Protein AF-A0A8T0YAY2-F1 (afdb_monomer)

Mean predicted aligned error: 16.46 Å

pLDDT: mean 92.02, std 12.69, range [21.55, 98.88]

Nearest PDB structures (foldseek):
  6o4b-assembly2_G  TM=9.431E-01  e=4.959E-46  Homo sapiens
  6o4k-assembly1_D  TM=9.450E-01  e=1.017E-45  Homo sapiens
  6v0z-assembly1_B  TM=9.441E-01  e=1.017E-45  Homo sapiens
  6u2x-assembly2_H  TM=9.529E-01  e=3.247E-45  Homo sapiens
  4zvw-assembly1_D  TM=9.476E-01  e=1.269E-45  Homo sapiens

Sequence (1086 aa):
MIRHALHRSTLPSASTLRTLQEFDYVIVGGGSAGCVLANRLSADTSNSVLLVETGPKDRGLFDSIRLAMPAMLTANLIDDRYNWNYMTEPQQHLNGRRLTWPRGRVLGGSSSINAMIYNRGHALDYDDWQQAGADGWSYADCLPYFKKAQTHSLSADEYRGGDGPLKVTRRLQRDQPLYQTFLDAAMQAGYPFTDDVNGYQQEGVGWLDHTIHNGQRCSASAAYLTSSVLTRENLTVVTGTFVNKVVFEGKKAVGIEVEPFKADGHRPKQIRAKEVILSSGAINSPQLLMVSGVGDADQLKKTGIPVVHHLPAVGQNMEEHLGVYLHVACKKPVTLYHATPHFPHKMAWMGVQWLVSKTGMGTSSHIEVGGFLRSAPTKCHPDLKWQFLPGASDENRQLLRDGHAMMLHCTPLRATSRGYIKLRSANPRDRPVIQPNYLATETDRVDMRNGVRLTREVLKQRAFDEYRGEAISPTDEVQSDAEIDAWIRQYASTDYHPSSTNRMGKETDLDSVVDAQTRVHGLEGLRVVDASIMPNNVSGNLNAPTIMLAEKAADIILGNPALPRSDAPVVEMATSSSIPTSQLLHGLAPIGQRQYQPLLSKLQRPDLVSAQGFINGKWVEAHGGDQFTVNDPATEQEIACVASMGGEDTRDAIAAASAAQHQWGNTTPPVRAKLLKQWAAAITANAEDLAIIGSMECGKPLPEAKWEIEFAVGVIEYFSHEIVRSSGFLISPTQPTQKILVMKEPAGVCGIISPWNFPYAILGLSLGPALAAGCTTVIKPAGETPLSMLALAKLAEEVDFPPGIINVITTSRDKSEEIGGVLTSSPDVKKMTFAGSTQVGKWLMRHSSETVKNLSFELGGNAPFIVFEDADLEKALDGLIQSKFPNTGQACIASNRIFVHSSIYDTFAANIVERVKTLKMGVPLQPGVRLGPLIGPTAVKKMADLVEDAVSHGAKVLVGGNCSDLGKNFYEATVLIKVDESMRIWNEEIFGPVLQLSSFSSEEEVVQKANDSTAGLAGYFYTQDVARIFRVASELECGMVGVNSELVTHVGAPFGGIKESGIGREGSSEGLDEYLETKMVCIGGL

Solvent-accessible surface area (backbone atoms only — not comparable to full-atom values): 54045 Å² total; per-residue (Å²): 138,85,77,78,83,68,80,81,76,68,72,53,49,76,86,75,60,64,79,81,57,70,26,49,34,35,34,39,23,27,16,39,16,24,19,40,33,54,40,56,56,36,67,45,76,89,34,36,33,38,37,37,15,50,17,46,74,59,76,50,90,68,61,26,55,55,49,28,31,29,52,39,30,57,64,43,50,71,32,68,77,40,19,68,61,41,56,41,48,65,29,79,60,29,82,50,43,62,51,80,44,60,40,37,28,24,43,4,10,45,52,40,38,50,74,42,62,52,31,60,29,56,56,64,49,24,39,49,27,26,75,59,37,20,61,79,42,25,34,38,52,40,49,50,33,46,20,57,42,19,16,36,72,88,50,56,58,88,61,41,11,60,84,18,56,40,36,30,34,63,78,85,67,84,86,52,64,66,55,58,33,51,51,51,7,35,44,73,65,70,41,48,79,19,91,35,58,67,43,52,43,42,62,18,33,32,59,39,36,24,26,34,48,86,35,25,46,40,18,33,26,66,32,37,52,33,78,74,53,68,64,37,90,36,42,47,59,31,42,36,31,33,74,54,27,55,37,65,63,79,57,31,34,42,25,37,30,32,40,53,55,91,47,83,88,57,84,68,43,60,44,40,18,61,24,38,34,36,14,47,32,41,62,49,36,35,49,36,38,38,60,41,13,36,16,36,54,68,61,30,52,75,44,70,35,68,73,64,41,78,39,62,20,42,11,28,60,19,30,57,34,52,27,40,67,40,30,31,30,32,71,46,97,81,32,49,50,60,67,34,86,91,30,54,70,50,41,48,47,35,51,50,43,27,72,77,69,35,39,68,76,28,38,35,63,59,61,49,32,31,31,24,36,55,49,46,88,73,50,85,57,58,36,27,38,41,41,37,30,54,27,35,54,50,77,85,56,46,68,55,89,74,69,38,25,28,25,43,35,37,27,40,38,68,62,75,34,61,13,36,48,42,81,72,54,62,54,69,86,56,72,56,44,35,39,56,45,60,57,69,39,67,65,40,47,52,40,44,53,36,36,55,50,56,52,51,51,30,65,66,24,74,58,30,63,81,37,55,49,60,54,67,33,72,38,89,80,58,71,52,72,70,46,45,48,55,48,45,32,74,51,51,31,72,68,79,44,60,16,11,9,32,12,26,10,42,89,84,42,82,64,31,34,16,33,62,84,29,36,32,65,94,45,39,38,38,32,53,46,33,40,12,31,32,61,58,67,48,64,29,40,59,64,48,46,21,36,25,51,18,54,48,47,39,32,61,74,72,68,45,78,78,72,72,65,45,82,67,70,59,62,68,60,40,86,90,46,68,75,73,76,84,76,65,72,82,76,77,87,89,88,66,86,84,68,29,48,81,44,45,75,73,34,82,58,50,81,43,61,62,48,44,24,34,42,51,71,37,79,38,74,20,92,83,68,39,62,41,73,28,39,21,26,52,77,68,44,63,43,45,61,28,22,32,30,44,51,68,55,49,51,53,25,49,52,30,8,56,68,29,26,66,65,51,41,69,50,53,46,66,60,41,19,50,48,36,45,49,30,30,50,45,49,62,58,42,36,67,45,51,13,51,49,39,13,42,34,35,10,23,19,38,73,58,28,38,51,33,46,54,49,18,31,50,31,22,45,48,27,30,56,47,38,70,64,72,68,55,51,76,50,88,52,95,48,93,39,41,45,32,39,36,40,69,42,42,53,38,24,30,32,37,37,40,43,40,71,47,47,46,34,59,42,21,46,52,50,28,22,30,48,35,43,20,23,11,30,38,33,35,47,24,48,59,28,41,54,45,51,46,27,52,50,51,42,34,53,76,59,64,57,63,53,7,39,63,17,41,47,35,26,41,75,90,41,47,62,52,37,51,48,47,54,30,67,37,81,72,40,34,31,43,38,41,38,46,55,42,70,58,50,55,50,51,52,60,47,20,55,82,65,64,42,50,65,37,33,42,27,40,22,56,6,30,34,36,38,44,80,65,27,61,61,67,60,49,49,53,24,49,52,60,27,24,34,56,57,26,7,39,42,56,63,19,45,37,41,35,38,27,24,58,93,43,33,70,64,50,57,55,52,47,52,57,58,56,72,69,57,36,67,44,56,24,84,46,91,80,34,58,25,23,21,37,72,32,58,70,54,38,50,52,50,49,55,38,51,50,47,29,44,77,74,63,25,44,78,80,40,62,76,46,76,37,94,85,32,87,17,27,61,38,61,20,38,34,34,69,54,51,88,90,30,61,55,66,80,43,62,72,62,35,42,53,43,40,38,33,72,37,89,49,72,69,59,44,50,52,58,54,47,71,48,67,36,9,23,30,32,33,37,27,61,70,53,65,70,53,51,58,51,52,66,70,66,50,64,36,46,32,72,16,71,75,44,50,62,75,82,50,60,76,38,67,42,39,20,30,75,60,3,26,38,60,42,30,28,28,73,59,20,34,48,74,28,39,40,81,46,78,46,77,48,71,88,98

Foldseek 3Di:
DPPPPPPPPDADAPVPDDLPDAFAEEEEALALLLLLLLLLQVVPVVGFYEYEAQAEECDDDPNVLLLWFLQNQLVLQPDPNQWPFDWAAQFPLLVRDIFTFTWGRYRRIVLSRHQQWFWDFDQVLQVVLCVQFLPQRHSLLLQVLLQQQECEPVADDLRHHNDHLQYKYADQDVPQVVQVLLLVLQVLLVFDEDDDCRAQEVGGKYWTMGSFDLLTHNGSCNRRVPPVSVPSPSRRYHYQKDWFEFDDDQQAGFFTWIDGSVDPPDDIRTHGYLFYEYANAQALRLLRCLLHQEEQNVQSVVQVHHHSYYQPLFFWQKAFKKWFKWKFAWPDPSACLCCDPVPVVSVVVLSVCCVPRSGDPSSHSQFTMKHFHPLALLDQGGQKIKTKHQFDAALSRHTDNDHGMIIIMMIGQADPQMWGWGDPHSGSPDRTHTGRNQPVDPVNLSSRLSSVVSRVSSCPGPSCPNITDATDPPHPVQDDSVSSSSSCSPGMHTPSQIAQSQAERDLPDSNHQAYSLQAGPSHHSYGYQARHHSNHGGPTDRSSVSSSSSSQNSCSVVVHDRDRGRPRHHPSDDSPQDDDPPPPVPDDDDDDVVQQCVLCVQASCSVLFDQAWAAQLDGHAAPVNDWDFAAFALPRGTNYIHHAHFLVLLVRLLVLQLVCLVVLQPDALLVLLVLLLQLLSLLSSRLQSLLSLLCRLLFFASVLSSVLSVLLSVLLNQLSVLLVVQAWDWDDDPDPQKTKIKGKTFLEEEEEEEESLRQRNVCSLQLSLNSSRRYAYEYEYALSRQSSVSSSVVSSSVSPDGTSRDTYRHHHPVRPVRSLLSLLQDLRHQAYEYEEALVVVVVSVVSNVVNVHQYWYFHAAAAEEEEEPQFPLVLSLVLLCLQQQGSQRQDRRRHQEYEYAPVCQVVSLVVNLVVLVCAAEARNHDPRHRHTFHSHLVLVVLLLVQLVQQVVVPKDWPDFNDADPSDNRRGRQTEIEPGDPVGPSLADRNSHRYHYYDYDHDLVVSLVSQQPYQWAFEYEYGHPDPVSVVVSVVSRQHPFYYYSHSDRDDQQDWHHGPGSRTDFTTHHSRSSSSRIDMDMDMDGND

Organism: NCBI:txid29920

Secondary structure (DSSP, 8-state):
--SSSSTT-SPPPGGGS-TT-EEEEEEE--SHHHHHHHHHHTTSTT--EEEE-SS--S-STTHHHHHH-GGGHHHHHS-TTTB--EEPPP-GGGTT---EE--B-STTGGGGTS--EE----HHHHHHHHHTT-TT-SHHHHHHHHHHHEEETT---SSS-SS-SEEEEE---TT-HHHHHHHHHHHHTTPPB-S-TTSS--SEEEEPEESEETTEE--HHHHHS-HHHHT-TTEEEE-SEEEEEEEEETTEEEEEEEEETTSTTPPPEEEEEEEEEE-SHHHHHHHHHHHTTEE-HHHHHHHTPPPSEE-TTTT-SBB--EEEEEEEEESSS-SGGGGSTT-HHHHHHHHHHHHHHS-SGGG--S--EEEEE-SSTT-SS--EEEEEESS-B-TTSPBPSSS-EEEEEEEES-----BEEE-SSS-TTSPPEEE--TT-SHHHHHHHHHHHHHHHHHHTSGGGTTTEEEEEES-TT--SHHHHHHHHHHH-EE-S--B-TT-B--TT-TT--B-TTSBBTT-BSEEE-SGGG-SS--SS-THHHHHHHHHHHHHHHHTPPPPPPP--------SS--S-TTSSSSSS--S-TTS-HHHHTT-S-GGG--SSEEETTEEE--TT--EEEEE-TTT--EEEEEE---HHHHHHHHHHHHHHHHHHHTS-HHHHHHHHHHHHHHHHHTHHHHHHHHHHHH---HHHHHHHHHHHHHHHHHHHHHTTT---EEE--SSTTEEEEEEEEE--EEEEE--SSSTTHHHHHHHHHHHHHT-EEEEE--TTS-HHHHHHHHHHHHTTPPTTSEEE----GGGHHHHHHHHHH-TTEEEEEEES-HHHHHHHHHHHGGGT-EEEEE----EEEEE-TTS-HHHHHHHHHHHH-GGGG--TTSEEEEEEETTTHHHHHHHHHHHHHT--B--TTSTT--B---SSHHHHHHHHHHHHHHHHTT-EEEE--SB-TT-TT-B--EEEES--TTSHHHHS---SSEEEEEEESSHHHHHHHHH-SSEESEEEEE-S-HHHHHHHHHH---SEEEES-S----TTS-B--EETTEES-BSHHHHHHTTEEEEEEEEE--

Structure (mmCIF, N/CA/C/O backbone):
data_AF-A0A8T0YAY2-F1
#
_entry.id   AF-A0A8T0YAY2-F1
#
loop_
_atom_site.group_PDB
_atom_site.id
_atom_site.type_symbol
_atom_site.label_atom_id
_atom_site.label_alt_id
_atom_site.label_comp_id
_atom_site.label_asym_id
_atom_site.label_entity_id
_atom_site.label_seq_id
_atom_site.pdbx_PDB_ins_code
_atom_site.Cartn_x
_atom_site.Cartn_y
_atom_site.Cartn_z
_atom_site.occupancy
_atom_site.B_iso_or_equiv
_atom_site.auth_seq_id
_atom_site.auth_comp_id
_atom_site.auth_asym_id
_atom_site.auth_atom_id
_atom_site.pdbx_PDB_model_num
ATOM 1 N N . MET A 1 1 ? -37.183 58.331 -16.424 1.00 32.03 1 MET A N 1
ATOM 2 C CA . MET A 1 1 ? -37.290 56.933 -15.939 1.00 32.03 1 MET A CA 1
ATOM 3 C C . MET A 1 1 ? -35.958 56.345 -15.423 1.00 32.03 1 MET A C 1
ATOM 5 O O . MET A 1 1 ? -35.820 55.136 -15.377 1.00 32.03 1 MET A O 1
ATOM 9 N N . ILE A 1 2 ? -34.995 57.158 -14.949 1.00 28.33 2 ILE A N 1
ATOM 10 C CA . ILE A 1 2 ? -33.644 56.699 -14.526 1.00 28.33 2 ILE A CA 1
ATOM 11 C C . ILE A 1 2 ? -33.464 56.677 -12.984 1.00 28.33 2 ILE A C 1
ATOM 13 O O . ILE A 1 2 ? -32.433 56.262 -12.473 1.00 28.33 2 ILE A O 1
ATOM 17 N N . ARG A 1 3 ? -34.481 57.057 -12.195 1.00 21.55 3 ARG A N 1
ATOM 18 C CA . ARG A 1 3 ? -34.371 57.166 -10.721 1.00 21.55 3 ARG A CA 1
ATOM 19 C C . ARG A 1 3 ? -35.016 56.041 -9.896 1.00 21.55 3 ARG A C 1
ATOM 21 O O . ARG A 1 3 ? -34.765 55.993 -8.700 1.00 21.55 3 ARG A O 1
ATOM 28 N N . HIS A 1 4 ? -35.780 55.115 -10.488 1.00 25.02 4 HIS A N 1
ATOM 29 C CA . HIS A 1 4 ? -36.522 54.102 -9.711 1.00 25.02 4 HIS A CA 1
ATOM 30 C C . HIS A 1 4 ? -35.906 52.692 -9.649 1.00 25.02 4 HIS A C 1
ATOM 32 O O . HIS A 1 4 ? -36.315 51.910 -8.799 1.00 25.02 4 HIS A O 1
ATOM 38 N N . ALA A 1 5 ? -34.882 52.374 -10.450 1.00 25.59 5 ALA A N 1
ATOM 39 C CA . ALA A 1 5 ? -34.231 51.053 -10.426 1.00 25.59 5 ALA A CA 1
ATOM 40 C C . ALA A 1 5 ? -33.019 50.954 -9.471 1.00 25.59 5 ALA A C 1
ATOM 42 O O . ALA A 1 5 ? -32.501 49.868 -9.234 1.00 25.59 5 ALA A O 1
ATOM 43 N N . LEU A 1 6 ? -32.562 52.071 -8.893 1.00 26.34 6 LEU A N 1
ATOM 44 C CA . LEU A 1 6 ? -31.336 52.118 -8.080 1.00 26.34 6 LEU A CA 1
ATOM 45 C C . LEU A 1 6 ? -31.558 51.878 -6.574 1.00 26.34 6 LEU A C 1
ATOM 47 O O . LEU A 1 6 ? -30.586 51.672 -5.851 1.00 26.34 6 LEU A O 1
ATOM 51 N N . HIS A 1 7 ? -32.808 51.833 -6.092 1.00 26.38 7 HIS A N 1
ATOM 52 C CA . HIS A 1 7 ? -33.100 51.884 -4.650 1.00 26.38 7 HIS A CA 1
ATOM 53 C C . HIS A 1 7 ? -33.360 50.543 -3.934 1.00 26.38 7 HIS A C 1
ATOM 55 O O . HIS A 1 7 ? -33.531 50.552 -2.720 1.00 26.38 7 HIS A O 1
ATOM 61 N N . ARG A 1 8 ? -33.320 49.392 -4.624 1.00 29.80 8 ARG A N 1
ATOM 62 C CA . ARG A 1 8 ? -33.340 48.049 -3.986 1.00 29.80 8 ARG A CA 1
ATOM 63 C C . ARG A 1 8 ? -31.999 47.294 -4.080 1.00 29.80 8 ARG A C 1
ATOM 65 O O . ARG A 1 8 ? -31.948 46.097 -3.844 1.00 29.80 8 ARG A O 1
ATOM 72 N N . SER A 1 9 ? -30.901 47.980 -4.414 1.00 37.31 9 SER A N 1
ATOM 73 C CA . SER A 1 9 ? -29.573 47.366 -4.641 1.00 37.31 9 SER A CA 1
ATOM 74 C C . SER A 1 9 ? -28.682 47.243 -3.388 1.00 37.31 9 SER A C 1
ATOM 76 O O . SER A 1 9 ? -27.517 46.838 -3.471 1.00 37.31 9 SER A O 1
ATOM 78 N N . THR A 1 10 ? -29.206 47.589 -2.213 1.00 47.19 10 THR A N 1
ATOM 79 C CA . THR A 1 10 ? -28.496 47.488 -0.934 1.00 47.19 10 THR A CA 1
ATOM 80 C C . THR A 1 10 ? -29.014 46.289 -0.150 1.00 47.19 10 THR A C 1
ATOM 82 O O . THR A 1 10 ? -30.137 46.329 0.348 1.00 47.19 10 THR A O 1
ATOM 85 N N . LEU A 1 11 ? -28.193 45.239 -0.031 1.00 54.00 11 LEU A N 1
ATOM 86 C CA . LEU A 1 11 ? -28.432 44.168 0.939 1.00 54.00 11 LEU A CA 1
ATOM 87 C C . LEU A 1 11 ? -28.550 44.788 2.347 1.00 54.00 11 LEU A C 1
ATOM 89 O O . LEU A 1 11 ? -27.750 45.675 2.670 1.00 54.00 11 LEU A O 1
ATOM 93 N N . PRO A 1 12 ? -29.541 44.385 3.158 1.00 56.16 12 PRO A N 1
ATOM 94 C CA . PRO A 1 12 ? -29.753 44.947 4.489 1.00 56.16 12 PRO A CA 1
ATOM 95 C C . PRO A 1 12 ? -28.569 44.649 5.426 1.00 56.16 12 PRO A C 1
ATOM 97 O O . PRO A 1 12 ? -27.886 43.635 5.284 1.00 56.16 12 PRO A O 1
ATOM 100 N N . SER A 1 13 ? -28.323 45.530 6.400 1.00 53.59 13 SER A N 1
ATOM 101 C CA . SER A 1 13 ? -27.372 45.289 7.495 1.00 53.59 13 SER A CA 1
ATOM 102 C C . SER A 1 13 ? -28.075 44.618 8.680 1.00 53.59 13 SER A C 1
ATOM 104 O O . SER A 1 13 ? -29.269 44.816 8.888 1.00 53.59 13 SER A O 1
ATOM 106 N N . ALA A 1 14 ? -27.351 43.887 9.535 1.00 55.28 14 ALA A N 1
ATOM 107 C CA . ALA A 1 14 ? -27.933 43.253 10.732 1.00 55.28 14 ALA A CA 1
ATOM 108 C C . ALA A 1 14 ? -28.644 44.241 11.692 1.00 55.28 14 ALA A C 1
ATOM 110 O O . ALA A 1 14 ? -29.493 43.864 12.504 1.00 55.28 14 ALA A O 1
ATOM 111 N N . SER A 1 15 ? -28.342 45.541 11.598 1.00 52.00 15 SER A N 1
ATOM 112 C CA . SER A 1 15 ? -29.060 46.591 12.327 1.00 52.00 15 SER A CA 1
ATOM 113 C C . SER A 1 15 ? -30.537 46.719 11.924 1.00 52.00 15 SER A C 1
ATOM 115 O O . SER A 1 15 ? -31.327 47.145 12.764 1.00 52.00 15 SER A O 1
ATOM 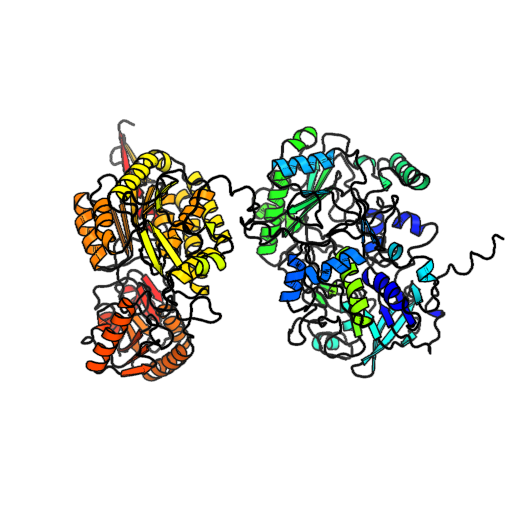117 N N . THR A 1 16 ? -30.910 46.312 10.704 1.00 55.53 16 THR A N 1
ATOM 118 C CA . THR A 1 16 ? -32.251 46.455 10.109 1.00 55.53 16 THR A CA 1
ATOM 119 C C . THR A 1 16 ? -33.172 45.247 10.343 1.00 55.53 16 THR A C 1
ATOM 121 O O . THR A 1 16 ? -34.376 45.357 10.121 1.00 55.53 16 THR A O 1
ATOM 124 N N . LEU A 1 17 ? -32.639 44.113 10.816 1.00 61.03 17 LEU A N 1
ATOM 125 C CA . LEU A 1 17 ? -33.432 42.932 11.180 1.00 61.03 17 LEU A CA 1
ATOM 126 C C . LEU A 1 17 ? -34.202 43.174 12.490 1.00 61.03 17 LEU A C 1
ATOM 128 O O . LEU A 1 17 ? -33.633 43.660 13.475 1.00 61.03 17 LEU A O 1
ATOM 132 N N . ARG A 1 18 ? -35.498 42.831 12.510 1.00 56.41 18 ARG A N 1
ATOM 133 C CA . ARG A 1 18 ? -36.340 42.902 13.717 1.00 56.41 18 ARG A CA 1
ATOM 134 C C . ARG A 1 18 ? -36.000 41.731 14.642 1.00 56.41 18 ARG A C 1
ATOM 136 O O . ARG A 1 18 ? -36.042 40.586 14.216 1.00 56.41 18 ARG A O 1
ATOM 143 N N . THR A 1 19 ? -35.749 42.005 15.921 1.00 54.09 19 THR A N 1
ATOM 144 C CA . THR A 1 19 ? -35.341 41.021 16.948 1.00 54.09 19 THR A CA 1
ATOM 145 C C . THR A 1 19 ? -36.379 39.922 17.247 1.00 54.09 19 THR A C 1
ATOM 147 O O . THR A 1 19 ? -36.081 39.004 17.998 1.00 54.09 19 THR A O 1
ATOM 150 N N . LEU A 1 20 ? -37.595 40.023 16.695 1.00 53.44 20 LEU A N 1
ATOM 151 C CA . LEU A 1 20 ? -38.719 39.098 16.915 1.00 53.44 20 LEU A CA 1
ATOM 152 C C . LEU A 1 20 ? -39.047 38.222 15.691 1.00 53.44 20 LEU A C 1
ATOM 154 O O . LEU A 1 20 ? -40.021 37.479 15.731 1.00 53.44 20 LEU A O 1
ATOM 158 N N . GLN A 1 21 ? -38.295 38.330 14.590 1.00 70.44 21 GLN A N 1
ATOM 159 C CA . GLN A 1 21 ? -38.525 37.503 13.404 1.00 70.44 21 GLN A CA 1
ATOM 160 C C . GLN A 1 21 ? -37.811 36.155 13.570 1.00 70.44 21 GLN A C 1
ATOM 162 O O . GLN A 1 21 ? -36.584 36.111 13.653 1.00 70.44 21 GLN A O 1
ATOM 167 N N . GLU A 1 22 ? -38.586 35.075 13.650 1.00 90.62 22 GLU A N 1
ATOM 168 C CA . GLU A 1 22 ? -38.089 33.698 13.623 1.00 90.62 22 GLU A CA 1
ATOM 169 C C . GLU A 1 22 ? -38.047 33.211 12.171 1.00 90.62 22 GLU A C 1
ATOM 171 O O . GLU A 1 22 ? -39.020 33.382 11.436 1.00 90.62 22 GLU A O 1
ATOM 176 N N . PHE A 1 23 ? -36.906 32.660 11.758 1.00 96.69 23 PHE A N 1
ATOM 177 C CA . PHE A 1 23 ? -36.719 32.071 10.432 1.00 96.69 23 PHE A CA 1
ATOM 178 C C . PHE A 1 23 ? -36.895 30.552 10.492 1.00 96.69 23 PHE A C 1
ATOM 180 O O . PHE A 1 23 ? -36.598 29.925 11.509 1.00 96.69 23 PHE A O 1
ATOM 187 N N . ASP A 1 24 ? -37.318 29.935 9.394 1.00 97.75 24 ASP A N 1
ATOM 188 C CA . ASP A 1 24 ? -37.319 28.474 9.290 1.00 97.75 24 ASP A CA 1
ATOM 189 C C . ASP A 1 24 ? -35.878 27.960 9.222 1.00 97.75 24 ASP A C 1
ATOM 191 O O . ASP A 1 24 ? -35.498 27.079 9.992 1.00 97.75 24 ASP A O 1
ATOM 195 N N . TYR A 1 25 ? -35.047 28.604 8.395 1.00 98.50 25 TYR A N 1
ATOM 196 C CA . TYR A 1 25 ? -33.642 28.241 8.220 1.00 98.50 25 TYR A CA 1
ATOM 197 C C . TYR A 1 25 ? -32.718 29.451 8.349 1.00 98.50 25 TYR A C 1
ATOM 199 O O . TYR A 1 25 ? -32.876 30.457 7.649 1.00 98.50 25 TYR A O 1
ATOM 207 N N . VAL A 1 26 ? -31.691 29.326 9.191 1.00 98.56 26 VAL A N 1
ATOM 208 C CA . VAL A 1 26 ? -30.569 30.272 9.245 1.00 98.56 26 VAL A CA 1
ATOM 209 C C . VAL A 1 26 ? -29.295 29.579 8.779 1.00 98.56 26 VAL A C 1
ATOM 211 O O . VAL A 1 26 ? -28.817 28.645 9.416 1.00 98.56 26 VAL A O 1
ATOM 214 N N . ILE A 1 27 ? -28.723 30.068 7.682 1.00 98.81 27 ILE A N 1
ATOM 215 C CA . ILE A 1 27 ? -27.489 29.568 7.077 1.00 98.81 27 ILE A CA 1
ATOM 216 C C . ILE A 1 27 ? -26.334 30.494 7.467 1.00 98.81 27 ILE A C 1
ATOM 218 O O . ILE A 1 27 ? -26.349 31.696 7.176 1.00 98.81 27 ILE A O 1
ATOM 222 N N . VAL A 1 28 ? -25.310 29.928 8.104 1.00 98.44 28 VAL A N 1
ATOM 223 C CA . VAL A 1 28 ? -24.133 30.657 8.587 1.00 98.44 28 VAL A CA 1
ATOM 224 C C . VAL A 1 28 ? -22.947 30.425 7.656 1.00 98.44 28 VAL A C 1
ATOM 226 O O . VAL A 1 28 ? -22.351 29.348 7.650 1.00 98.44 28 VAL A O 1
ATOM 229 N N . GLY A 1 29 ? -22.576 31.459 6.903 1.00 97.56 29 GLY A N 1
ATOM 230 C CA . GLY A 1 29 ? -21.497 31.440 5.919 1.00 97.56 29 GLY A CA 1
ATOM 231 C C . GLY A 1 29 ? -22.035 31.496 4.490 1.00 97.56 29 GLY A C 1
ATOM 232 O O . GLY A 1 29 ? -22.644 30.552 3.997 1.00 97.56 29 GLY A O 1
ATOM 233 N N . GLY A 1 30 ? -21.752 32.589 3.782 1.00 95.75 30 GLY A N 1
ATOM 234 C CA . GLY A 1 30 ? -22.110 32.822 2.381 1.00 95.75 30 GLY A CA 1
ATOM 235 C C . GLY A 1 30 ? -21.144 32.190 1.383 1.00 95.75 30 GLY A C 1
ATOM 236 O O . GLY A 1 30 ? -20.973 32.725 0.290 1.00 95.75 30 GLY A O 1
ATOM 237 N N . GLY A 1 31 ? -20.485 31.091 1.755 1.00 96.00 31 GLY A N 1
ATOM 238 C CA . GLY A 1 31 ? -19.540 30.358 0.913 1.00 96.00 31 GLY A CA 1
ATOM 239 C C . GLY A 1 31 ? -20.210 29.525 -0.181 1.00 96.00 31 GLY A C 1
ATOM 240 O O . GLY A 1 31 ? -21.371 29.740 -0.532 1.00 96.00 31 GLY A O 1
ATOM 241 N N . SER A 1 32 ? -19.478 28.546 -0.718 1.00 97.50 32 SER A N 1
ATOM 242 C CA . SER A 1 32 ? -19.978 27.675 -1.787 1.00 97.50 32 SER A CA 1
ATOM 243 C C . SER A 1 32 ? -21.257 26.936 -1.389 1.00 97.50 32 SER A C 1
ATOM 245 O O . SER A 1 32 ? -22.252 27.043 -2.098 1.00 97.50 32 SER A O 1
ATOM 247 N N . ALA A 1 33 ? -21.264 26.269 -0.230 1.00 98.44 33 ALA A N 1
ATOM 248 C CA . ALA A 1 33 ? -22.442 25.559 0.265 1.00 98.44 33 ALA A CA 1
ATOM 249 C C . ALA A 1 33 ? -23.591 26.506 0.643 1.00 98.44 33 ALA A C 1
ATOM 251 O O . ALA A 1 33 ? -24.730 26.297 0.232 1.00 98.44 33 ALA A O 1
ATOM 252 N N . GLY A 1 34 ? -23.293 27.598 1.355 1.00 98.38 34 GLY A N 1
ATOM 253 C CA . GLY A 1 34 ? -24.324 28.531 1.807 1.00 98.38 34 GLY A CA 1
ATOM 254 C C . GLY A 1 34 ? -25.072 29.226 0.667 1.00 98.38 34 GLY A C 1
ATOM 255 O O . GLY A 1 34 ? -26.285 29.403 0.752 1.00 98.38 34 GLY A O 1
ATOM 256 N N . CYS A 1 35 ? -24.390 29.554 -0.439 1.00 98.56 35 CYS A N 1
ATOM 257 C CA . CYS A 1 35 ? -25.046 30.097 -1.635 1.00 98.56 35 CYS A CA 1
ATOM 258 C C . CYS A 1 35 ? -26.029 29.095 -2.264 1.00 98.56 35 CYS A C 1
ATOM 260 O O . CYS A 1 35 ? -27.116 29.490 -2.690 1.00 98.56 35 CYS A O 1
ATOM 262 N N . VAL A 1 36 ? -25.658 27.810 -2.312 1.00 98.81 36 VAL A N 1
ATOM 263 C CA . VAL A 1 36 ? -26.511 26.734 -2.837 1.00 98.81 36 VAL A CA 1
ATOM 264 C C . VAL A 1 36 ? -27.747 26.568 -1.959 1.00 98.81 36 VAL A C 1
ATOM 266 O O . VAL A 1 36 ? -28.866 26.675 -2.460 1.00 98.81 36 VAL A O 1
ATOM 269 N N . LEU A 1 37 ? -27.550 26.383 -0.651 1.00 98.75 37 LEU A N 1
ATOM 270 C CA . LEU A 1 37 ? -28.631 26.197 0.320 1.00 98.75 37 LEU A CA 1
ATOM 271 C C . LEU A 1 37 ? -29.602 27.379 0.316 1.00 98.75 37 LEU A C 1
ATOM 273 O O . LEU A 1 37 ? -30.810 27.178 0.247 1.00 98.75 37 LEU A O 1
ATOM 277 N N . ALA A 1 38 ? -29.090 28.613 0.305 1.00 98.56 38 ALA A N 1
ATOM 278 C CA . ALA A 1 38 ? -29.928 29.806 0.279 1.00 98.56 38 ALA A CA 1
ATOM 279 C C . ALA A 1 38 ? -30.833 29.846 -0.960 1.00 98.56 38 ALA A C 1
ATOM 281 O O . ALA A 1 38 ? -32.010 30.185 -0.848 1.00 98.56 38 ALA A O 1
ATOM 282 N N . ASN A 1 39 ? -30.322 29.461 -2.134 1.00 98.50 39 ASN A N 1
ATOM 283 C CA . ASN A 1 39 ? -31.141 29.368 -3.342 1.00 98.50 39 ASN A CA 1
ATOM 284 C C . ASN A 1 39 ? -32.147 28.208 -3.272 1.00 98.50 39 ASN A C 1
ATOM 286 O O . ASN A 1 39 ? -33.314 28.399 -3.611 1.00 98.50 39 ASN A O 1
ATOM 290 N N . ARG A 1 40 ? -31.719 27.011 -2.854 1.00 98.25 40 ARG A N 1
ATOM 291 C CA . ARG A 1 40 ? -32.574 25.814 -2.870 1.00 98.25 40 ARG A CA 1
ATOM 292 C C . ARG A 1 40 ? -33.682 25.868 -1.821 1.00 98.25 40 ARG A C 1
ATOM 294 O O . ARG A 1 40 ? -34.835 25.671 -2.179 1.00 98.25 40 ARG A O 1
ATOM 301 N N . LEU A 1 41 ? -33.367 26.219 -0.575 1.00 98.44 41 LEU A N 1
ATOM 302 C CA . LEU A 1 41 ? -34.352 26.270 0.511 1.00 98.44 41 LEU A CA 1
ATOM 303 C C . LEU A 1 41 ? -35.384 27.389 0.314 1.00 98.44 41 LEU A C 1
ATOM 305 O O . LEU A 1 41 ? -36.550 27.204 0.645 1.00 98.44 41 LEU A O 1
ATOM 309 N N . SER A 1 42 ? -34.980 28.524 -0.273 1.00 98.25 42 SER A N 1
ATOM 310 C CA . SER A 1 42 ? -35.903 29.631 -0.578 1.00 98.25 42 SER A CA 1
ATOM 311 C C . SER A 1 42 ? -36.701 29.442 -1.870 1.00 98.25 42 SER A C 1
ATOM 313 O O . SER A 1 42 ? -37.546 30.282 -2.183 1.00 98.25 42 SER A O 1
ATOM 315 N N . ALA A 1 43 ? -36.422 28.395 -2.657 1.00 97.06 43 ALA A N 1
ATOM 316 C CA . ALA A 1 43 ? -37.210 28.091 -3.850 1.00 97.06 43 ALA A CA 1
ATOM 317 C C . ALA A 1 43 ? -38.643 27.670 -3.481 1.00 97.06 43 ALA A C 1
ATOM 319 O O . ALA A 1 43 ? -39.570 27.972 -4.230 1.00 97.06 43 ALA A O 1
ATOM 320 N N . ASP A 1 44 ? -38.818 27.037 -2.318 1.00 94.75 44 ASP A N 1
ATOM 321 C CA . ASP A 1 44 ? -40.119 26.885 -1.674 1.00 94.75 44 ASP A CA 1
ATOM 322 C C . ASP A 1 44 ? -40.484 28.188 -0.953 1.00 94.75 44 ASP A C 1
ATOM 324 O O . ASP A 1 44 ? -39.822 28.622 -0.008 1.00 94.75 44 ASP A O 1
ATOM 328 N N . THR A 1 45 ? -41.553 28.827 -1.420 1.00 93.62 45 THR A N 1
ATOM 329 C CA . THR A 1 45 ? -42.024 30.112 -0.899 1.00 93.62 45 THR A CA 1
ATOM 330 C C . THR A 1 45 ? -42.617 30.040 0.509 1.00 93.62 45 THR A C 1
ATOM 332 O O . THR A 1 45 ? -42.810 31.094 1.112 1.00 93.62 45 THR A O 1
ATOM 335 N N . SER A 1 46 ? -42.918 28.846 1.037 1.00 93.50 46 SER A N 1
ATOM 336 C CA . SER A 1 46 ? -43.373 28.686 2.422 1.00 93.50 46 SER A CA 1
ATOM 337 C C . SER A 1 46 ? -42.238 28.772 3.447 1.00 93.50 46 SER A C 1
ATOM 339 O O . SER A 1 46 ? -42.510 29.031 4.617 1.00 93.50 46 SER A O 1
ATOM 341 N N . ASN A 1 47 ? -40.978 28.636 3.014 1.00 96.00 47 ASN A N 1
ATOM 342 C CA . ASN A 1 47 ? -39.809 28.726 3.887 1.00 96.00 47 ASN A CA 1
ATOM 343 C C . ASN A 1 47 ? -39.306 30.162 3.998 1.00 96.00 47 ASN A C 1
ATOM 345 O O . ASN A 1 47 ? -39.067 30.817 2.985 1.00 96.00 47 ASN A O 1
ATOM 349 N N . SER A 1 48 ? -39.021 30.616 5.214 1.00 97.12 48 SER A N 1
ATOM 350 C CA . SER A 1 48 ? -38.272 31.841 5.496 1.00 97.12 48 SER A CA 1
ATOM 351 C C . SER A 1 48 ? -36.789 31.529 5.739 1.00 97.12 48 SER A C 1
ATOM 353 O O . SER A 1 48 ? -36.427 30.799 6.663 1.00 97.12 48 SER A O 1
ATOM 355 N N . VAL A 1 49 ? -35.908 32.085 4.901 1.00 98.25 49 VAL A N 1
ATOM 356 C CA . VAL A 1 49 ? -34.473 31.751 4.884 1.00 98.25 49 VAL A CA 1
ATOM 357 C C . VAL A 1 49 ? -33.619 32.992 5.126 1.00 98.25 49 VAL A C 1
ATOM 359 O O . VAL A 1 49 ? -33.773 34.009 4.446 1.00 98.25 49 VAL A O 1
ATOM 362 N N . LEU A 1 50 ? -32.665 32.893 6.050 1.00 98.00 50 LEU A N 1
ATOM 363 C CA . LEU A 1 50 ? -31.634 33.902 6.285 1.00 98.00 50 LEU A CA 1
ATOM 364 C C . LEU A 1 50 ? -30.250 33.338 5.948 1.00 98.00 50 LEU A C 1
ATOM 366 O O . LEU A 1 50 ? -29.841 32.333 6.516 1.00 98.00 50 LEU A O 1
ATOM 370 N N . LEU A 1 51 ? -29.497 34.028 5.092 1.00 98.38 51 LEU A N 1
ATOM 371 C CA . LEU A 1 51 ? -28.075 33.776 4.848 1.00 98.38 51 LEU A CA 1
ATOM 372 C C . LEU A 1 51 ? -27.233 34.891 5.475 1.00 98.38 51 LEU A C 1
ATOM 374 O O . LEU A 1 51 ? -27.423 36.067 5.150 1.00 98.38 51 LEU A O 1
ATOM 378 N N . VAL A 1 52 ? -26.275 34.524 6.327 1.00 97.69 52 VAL A N 1
ATOM 379 C CA . VAL A 1 52 ? -25.364 35.471 6.988 1.00 97.69 52 VAL A CA 1
ATOM 380 C C . VAL A 1 52 ? -23.933 35.273 6.494 1.00 97.69 52 VAL A C 1
ATOM 382 O O . VAL A 1 52 ? -23.379 34.182 6.597 1.00 97.69 52 VAL A O 1
ATOM 385 N N . GLU A 1 53 ? -23.318 36.342 5.992 1.00 96.50 53 GLU A N 1
ATOM 386 C CA . GLU A 1 53 ? -21.922 36.381 5.552 1.00 96.50 53 GLU A CA 1
ATOM 387 C C . GLU A 1 53 ? -21.138 37.468 6.301 1.00 96.50 53 GLU A C 1
ATOM 389 O O . GLU A 1 53 ? -21.551 38.630 6.381 1.00 96.50 53 GLU A O 1
ATOM 394 N N . THR A 1 54 ? -19.961 37.100 6.813 1.00 94.94 54 THR A N 1
ATOM 395 C CA . THR A 1 54 ? -19.075 38.043 7.514 1.00 94.94 54 THR A CA 1
ATOM 396 C C . THR A 1 54 ? -18.464 39.061 6.555 1.00 94.94 54 THR A C 1
ATOM 398 O O . THR A 1 54 ? -18.328 40.240 6.886 1.00 94.94 54 THR A O 1
ATOM 401 N N . GLY A 1 55 ? -18.073 38.614 5.365 1.00 92.56 55 GLY A N 1
ATOM 402 C CA . GLY A 1 55 ? -17.447 39.427 4.337 1.00 92.56 55 GLY A CA 1
ATOM 403 C C . GLY A 1 55 ? -18.386 40.402 3.634 1.00 92.56 55 GLY A C 1
ATOM 404 O O . GLY A 1 55 ? -19.596 40.415 3.872 1.00 92.56 55 GLY A O 1
ATOM 405 N N . PRO A 1 56 ? -17.834 41.250 2.751 1.00 91.31 56 PRO A N 1
ATOM 406 C CA . PRO A 1 56 ? -18.635 42.129 1.917 1.00 91.31 56 PRO A CA 1
ATOM 407 C C . PRO A 1 56 ? -19.404 41.342 0.844 1.00 91.31 56 PRO A C 1
ATOM 409 O O . PRO A 1 56 ? -19.154 40.165 0.577 1.00 91.31 56 PRO A O 1
ATOM 412 N N . LYS A 1 57 ? -20.326 42.038 0.177 1.00 88.56 57 LYS A N 1
ATOM 413 C CA . LYS A 1 57 ? -20.928 41.579 -1.079 1.00 88.56 57 LYS A CA 1
ATOM 414 C C . LYS A 1 57 ? -19.883 41.488 -2.198 1.00 88.56 57 LYS A C 1
ATOM 416 O O . LYS A 1 57 ? -18.917 42.242 -2.214 1.00 88.56 57 LYS A O 1
ATOM 421 N N . ASP A 1 58 ? -20.141 40.630 -3.175 1.00 85.00 58 ASP A N 1
ATOM 422 C CA . ASP A 1 58 ? -19.316 40.423 -4.375 1.00 85.00 58 ASP A CA 1
ATOM 423 C C . ASP A 1 58 ? -19.745 41.291 -5.580 1.00 85.00 58 ASP A C 1
ATOM 425 O O . ASP A 1 58 ? -19.170 41.208 -6.665 1.00 85.00 58 ASP A O 1
ATOM 429 N N . ARG A 1 59 ? -20.767 42.142 -5.404 1.00 75.94 59 ARG A N 1
ATOM 430 C CA . ARG A 1 59 ? -21.381 42.974 -6.453 1.00 75.94 59 ARG A CA 1
ATOM 431 C C . ARG A 1 59 ? -21.231 44.472 -6.139 1.00 75.94 59 ARG A C 1
ATOM 433 O O . ARG A 1 59 ? -21.679 44.944 -5.093 1.00 75.94 59 ARG A O 1
ATOM 440 N N . GLY A 1 60 ? -20.637 45.236 -7.064 1.00 65.12 60 GLY A N 1
ATOM 441 C CA . GLY A 1 60 ? -20.395 46.688 -6.956 1.00 65.12 60 GLY A CA 1
ATOM 442 C C . GLY A 1 60 ? -19.405 47.209 -8.013 1.00 65.12 60 GLY A C 1
ATOM 443 O O . GLY A 1 60 ? -18.695 46.409 -8.612 1.00 65.12 60 GLY A O 1
ATOM 444 N N . LEU A 1 61 ? -19.341 48.527 -8.256 1.00 59.19 61 LEU A N 1
ATOM 445 C CA . LEU A 1 61 ? -18.574 49.127 -9.373 1.00 59.19 61 LEU A CA 1
ATOM 446 C C . LEU A 1 61 ? -17.082 48.740 -9.416 1.00 59.19 61 LEU A C 1
ATOM 448 O O . LEU A 1 61 ? -16.573 48.447 -10.491 1.00 59.19 61 LEU A O 1
ATOM 452 N N . PHE A 1 62 ? -16.390 48.712 -8.274 1.00 60.44 62 PHE A N 1
ATOM 453 C CA . PHE A 1 62 ? -14.948 48.425 -8.217 1.00 60.44 62 PHE A CA 1
ATOM 454 C C . PHE A 1 62 ? -14.631 46.979 -7.811 1.00 60.44 62 PHE A C 1
ATOM 456 O O . PHE A 1 62 ? -13.730 46.358 -8.375 1.00 60.44 62 PHE A O 1
ATOM 463 N N . ASP A 1 63 ? -15.396 46.420 -6.873 1.00 68.00 63 ASP A N 1
ATOM 464 C CA . ASP A 1 63 ? -15.138 45.093 -6.302 1.00 68.00 63 ASP A CA 1
ATOM 465 C C . ASP A 1 63 ? -15.526 43.957 -7.262 1.00 68.00 63 ASP A C 1
ATOM 467 O O . ASP A 1 63 ? -14.819 42.951 -7.355 1.00 68.00 63 ASP A O 1
ATOM 471 N N . SER A 1 64 ? -16.579 44.151 -8.069 1.00 70.56 64 SER A N 1
ATOM 472 C CA . SER A 1 64 ? -17.006 43.144 -9.051 1.00 70.56 64 SER A CA 1
ATOM 473 C C . SER A 1 64 ? -15.990 42.943 -10.171 1.00 70.56 64 SER A C 1
ATOM 475 O O . SER A 1 64 ? -15.824 41.823 -10.632 1.00 70.56 64 SER A O 1
ATOM 477 N N . ILE A 1 65 ? -15.270 43.988 -10.591 1.00 80.50 65 ILE A N 1
ATOM 478 C CA . ILE A 1 65 ? -14.304 43.889 -11.694 1.00 80.50 65 ILE A CA 1
ATOM 479 C C . ILE A 1 65 ? -13.133 42.984 -11.299 1.00 80.50 65 ILE A C 1
ATOM 481 O O . ILE A 1 65 ? -12.753 42.102 -12.068 1.00 80.50 65 ILE A O 1
ATOM 485 N N . ARG A 1 66 ? -12.594 43.161 -10.085 1.00 82.00 66 ARG A N 1
ATOM 486 C CA . ARG A 1 66 ? -11.460 42.363 -9.589 1.00 82.00 66 ARG A CA 1
ATOM 487 C C . ARG A 1 66 ? -11.832 40.910 -9.310 1.00 82.00 66 ARG A C 1
ATOM 489 O O . ARG A 1 66 ? -11.056 40.020 -9.641 1.00 82.00 66 ARG A O 1
ATOM 496 N N . LEU A 1 67 ? -13.002 40.667 -8.719 1.00 87.62 67 LEU A N 1
ATOM 497 C CA . LEU A 1 67 ? -13.467 39.307 -8.434 1.00 87.62 67 LEU A CA 1
ATOM 498 C C . LEU A 1 67 ? -13.909 38.581 -9.715 1.00 87.62 67 LEU A C 1
ATOM 500 O O . LEU A 1 67 ? -13.698 37.376 -9.840 1.00 87.62 67 LEU A O 1
ATOM 504 N N . ALA A 1 68 ? -14.470 39.305 -10.692 1.00 89.62 68 ALA A N 1
ATOM 505 C CA . ALA A 1 68 ? -14.941 38.720 -11.944 1.00 89.62 68 ALA A CA 1
ATOM 506 C C . ALA A 1 68 ? -13.824 38.406 -12.943 1.00 89.62 68 ALA A C 1
ATOM 508 O O . ALA A 1 68 ? -14.040 37.535 -13.780 1.00 89.62 68 ALA A O 1
ATOM 509 N N . MET A 1 69 ? -12.677 39.095 -12.911 1.00 91.62 69 MET A N 1
ATOM 510 C CA . MET A 1 69 ? -11.570 38.866 -13.850 1.00 91.62 69 MET A CA 1
ATOM 511 C C . MET A 1 69 ? -10.715 37.657 -13.421 1.00 91.62 69 MET A C 1
ATOM 513 O O . MET A 1 69 ? -10.055 37.729 -12.383 1.00 91.62 69 MET A O 1
ATOM 517 N N . PRO A 1 70 ? -10.666 36.558 -14.201 1.00 92.19 70 PRO A N 1
ATOM 518 C CA . PRO A 1 70 ? -9.924 35.351 -13.822 1.00 92.19 70 PRO A CA 1
ATOM 519 C C . PRO A 1 70 ? -8.427 35.559 -13.548 1.00 92.19 70 PRO A C 1
ATOM 521 O O . PRO A 1 70 ? -7.919 35.047 -12.548 1.00 92.19 70 PRO A O 1
ATOM 524 N N . ALA A 1 71 ? -7.739 36.372 -14.356 1.00 88.56 71 ALA A N 1
ATOM 525 C CA . ALA A 1 71 ? -6.300 36.618 -14.199 1.00 88.56 71 ALA A CA 1
ATOM 526 C C . ALA A 1 71 ? -5.924 37.404 -12.920 1.00 88.56 71 ALA A C 1
ATOM 528 O O . ALA A 1 71 ? -4.752 37.489 -12.568 1.00 88.56 71 ALA A O 1
ATOM 529 N N . MET A 1 72 ? -6.899 37.952 -12.180 1.00 86.19 72 MET A N 1
ATOM 530 C CA . MET A 1 72 ? -6.669 38.656 -10.906 1.00 86.19 72 MET A CA 1
ATOM 531 C C . MET A 1 72 ? -6.537 37.716 -9.691 1.00 86.19 72 MET A C 1
ATOM 533 O O . MET A 1 72 ? -6.548 38.183 -8.551 1.00 86.19 72 MET A O 1
ATOM 537 N N . LEU A 1 73 ? -6.392 36.404 -9.914 1.00 84.75 73 LEU A N 1
ATOM 538 C CA . LEU A 1 73 ? -6.259 35.368 -8.882 1.00 84.75 73 LEU A CA 1
ATOM 539 C C . LEU A 1 73 ? -5.305 35.757 -7.739 1.00 84.75 73 LEU A C 1
ATOM 541 O O . LEU A 1 73 ? -5.736 35.849 -6.591 1.00 84.75 73 LEU A O 1
ATOM 545 N N . THR A 1 74 ? -4.030 36.010 -8.045 1.00 78.56 74 THR A N 1
ATOM 546 C CA . THR A 1 74 ? -3.001 36.278 -7.027 1.00 78.56 74 THR A CA 1
ATOM 547 C C . THR A 1 74 ? -3.325 37.520 -6.200 1.00 78.56 74 THR A C 1
ATOM 549 O O . THR A 1 74 ? -3.166 37.508 -4.983 1.00 78.56 74 THR A O 1
ATOM 552 N N . ALA A 1 75 ? -3.844 38.576 -6.833 1.00 80.69 75 ALA A N 1
ATOM 553 C CA . ALA A 1 75 ? -4.222 39.802 -6.136 1.00 80.69 75 ALA A CA 1
ATOM 554 C C . ALA A 1 75 ? -5.385 39.574 -5.156 1.00 80.69 75 ALA A C 1
ATOM 556 O O . ALA A 1 75 ? -5.390 40.154 -4.076 1.00 80.69 75 ALA A O 1
ATOM 557 N N . ASN A 1 76 ? -6.346 38.714 -5.507 1.00 82.62 76 ASN A N 1
ATOM 558 C CA . ASN A 1 76 ? -7.491 38.407 -4.649 1.00 82.62 76 ASN A CA 1
ATOM 559 C C . ASN A 1 76 ? -7.120 37.477 -3.479 1.00 82.62 76 ASN A C 1
ATOM 561 O O . ASN A 1 76 ? -7.730 37.572 -2.416 1.00 82.62 76 ASN A O 1
ATOM 565 N N . LEU A 1 77 ? -6.123 36.599 -3.648 1.00 82.25 77 LEU A N 1
ATOM 566 C CA . LEU A 1 77 ? -5.663 35.688 -2.592 1.00 82.25 77 LEU A CA 1
ATOM 567 C C . LEU A 1 77 ? -4.952 36.407 -1.440 1.00 82.25 77 LEU A C 1
ATOM 569 O O . LEU A 1 77 ? -5.000 35.916 -0.319 1.00 82.25 77 LEU A O 1
ATOM 573 N N . ILE A 1 78 ? -4.326 37.558 -1.681 1.00 81.00 78 ILE A N 1
ATOM 574 C CA . ILE A 1 78 ? -3.595 38.313 -0.647 1.00 81.00 78 ILE A CA 1
ATOM 575 C C . ILE A 1 78 ? -4.370 39.524 -0.108 1.00 81.00 78 ILE A C 1
ATOM 577 O O . ILE A 1 78 ? -3.894 40.190 0.805 1.00 81.00 78 ILE A O 1
ATOM 581 N N . ASP A 1 79 ? -5.555 39.813 -0.656 1.00 81.56 79 ASP A N 1
ATOM 582 C CA . ASP A 1 79 ? -6.384 40.951 -0.251 1.00 81.56 79 ASP A CA 1
ATOM 583 C C . ASP A 1 79 ? -7.213 40.606 0.994 1.00 81.56 79 ASP A C 1
ATOM 585 O O . ASP A 1 79 ? -8.216 39.886 0.961 1.00 81.56 79 ASP A O 1
ATOM 589 N N . ASP A 1 80 ? -6.799 41.173 2.113 1.00 84.12 80 ASP A N 1
ATOM 590 C CA . ASP A 1 80 ? -7.381 41.064 3.443 1.00 84.12 80 ASP A CA 1
ATOM 591 C C . ASP A 1 80 ? -8.802 41.641 3.556 1.00 84.12 80 ASP A C 1
ATOM 593 O O . ASP A 1 80 ? -9.485 41.397 4.555 1.00 84.12 80 ASP A O 1
ATOM 597 N N . ARG A 1 81 ? -9.328 42.321 2.524 1.00 85.56 81 ARG A N 1
ATOM 598 C CA . ARG A 1 81 ? -10.761 42.665 2.449 1.00 85.56 81 ARG A CA 1
ATOM 599 C C . ARG A 1 81 ? -11.628 41.430 2.226 1.00 85.56 81 ARG A C 1
ATOM 601 O O . ARG A 1 81 ? -12.672 41.317 2.876 1.00 85.56 81 ARG A O 1
ATOM 608 N N . TYR A 1 82 ? -11.178 40.515 1.367 1.00 87.31 82 TYR A N 1
ATOM 609 C CA . TYR A 1 82 ? -11.910 39.315 0.935 1.00 87.31 82 TYR A CA 1
ATOM 610 C C . TYR A 1 82 ? -11.358 38.021 1.513 1.00 87.31 82 TYR A C 1
ATOM 612 O O . TYR A 1 82 ? -11.849 36.950 1.169 1.00 87.31 82 TYR A O 1
ATOM 620 N N . ASN A 1 83 ? -10.331 38.101 2.351 1.00 89.56 83 ASN A N 1
ATOM 621 C CA . ASN A 1 83 ? -9.618 36.947 2.858 1.00 89.56 83 ASN A CA 1
ATOM 622 C C . ASN A 1 83 ? -9.516 36.997 4.390 1.00 89.56 83 ASN A C 1
ATOM 624 O O . ASN A 1 83 ? -9.194 38.031 4.972 1.00 89.56 83 ASN A O 1
ATOM 628 N N . TRP A 1 84 ? -9.763 35.866 5.049 1.00 91.06 84 TRP A N 1
ATOM 629 C CA . TRP A 1 84 ? -9.489 35.682 6.477 1.00 91.06 84 TRP A CA 1
ATOM 630 C C . TRP A 1 84 ? -7.990 35.706 6.818 1.00 91.06 84 TRP A C 1
ATOM 632 O O . TRP A 1 84 ? -7.616 36.082 7.931 1.00 91.06 84 TRP A O 1
ATOM 642 N N . ASN A 1 85 ? -7.147 35.333 5.851 1.00 88.12 85 ASN A N 1
ATOM 643 C CA . ASN A 1 85 ? -5.688 35.293 5.924 1.00 88.12 85 ASN A CA 1
ATOM 644 C C . ASN A 1 85 ? -5.182 34.513 7.151 1.00 88.12 85 ASN A C 1
ATOM 646 O O . ASN A 1 85 ? -4.468 35.049 8.007 1.00 88.12 85 ASN A O 1
ATOM 650 N N . TYR A 1 86 ? -5.637 33.262 7.269 1.00 93.56 86 TYR A N 1
ATOM 651 C CA . TYR A 1 86 ? -5.222 32.362 8.340 1.00 93.56 86 TYR A CA 1
ATOM 652 C C . TYR A 1 86 ? -3.764 31.936 8.173 1.00 93.56 86 TYR A C 1
ATOM 654 O O . TYR A 1 86 ? -3.168 32.077 7.108 1.00 93.56 86 TYR A O 1
ATOM 662 N N . MET A 1 87 ? -3.192 31.406 9.248 1.00 93.62 87 MET A N 1
ATOM 663 C CA . MET A 1 87 ? -1.833 30.886 9.272 1.00 93.62 87 MET A CA 1
ATOM 664 C C . MET A 1 87 ? -1.797 29.651 10.167 1.00 93.62 87 MET A C 1
ATOM 666 O O . MET A 1 87 ? -2.478 29.622 11.195 1.00 93.62 87 MET A O 1
ATOM 670 N N . THR A 1 88 ? -1.015 28.649 9.781 1.00 96.19 88 THR A N 1
ATOM 671 C CA . THR A 1 88 ? -0.828 27.439 10.588 1.00 96.19 88 THR A CA 1
ATOM 672 C C . THR A 1 88 ? -0.003 27.721 11.848 1.00 96.19 88 THR A C 1
ATOM 674 O O . THR A 1 88 ? 0.716 28.726 11.957 1.00 96.19 88 THR A O 1
ATOM 677 N N . GLU A 1 89 ? -0.044 26.795 12.804 1.00 96.75 89 GLU A N 1
ATOM 678 C CA . GLU A 1 89 ? 1.010 26.681 13.811 1.00 96.75 89 GLU A CA 1
ATOM 679 C C . GLU A 1 89 ? 2.360 26.278 13.178 1.00 96.75 89 GLU A C 1
ATOM 681 O O . GLU A 1 89 ? 2.406 25.978 11.977 1.00 96.75 89 GLU A O 1
ATOM 686 N N . PRO A 1 90 ? 3.491 26.346 13.906 1.00 97.31 90 PRO A N 1
ATOM 687 C CA . PRO A 1 90 ? 4.777 25.900 13.390 1.00 97.31 90 PRO A CA 1
ATOM 688 C C . PRO A 1 90 ? 4.709 24.413 13.047 1.00 97.31 90 PRO A C 1
ATOM 690 O O . PRO A 1 90 ? 4.308 23.589 13.870 1.00 97.31 90 PRO A O 1
ATOM 693 N N . GLN A 1 91 ? 5.086 24.068 11.821 1.00 96.69 91 GLN A N 1
ATOM 694 C CA . GLN A 1 91 ? 5.000 22.703 11.322 1.00 96.69 91 GLN A CA 1
ATOM 695 C C . GLN A 1 91 ? 6.304 21.961 11.621 1.00 96.69 91 GLN A C 1
ATOM 697 O O . GLN A 1 91 ? 7.347 22.257 11.034 1.00 96.69 91 GLN A O 1
ATOM 702 N N . GLN A 1 92 ? 6.242 20.993 12.541 1.00 95.50 92 GLN A N 1
ATOM 703 C CA . GLN A 1 92 ? 7.403 20.231 13.018 1.00 95.50 92 GLN A CA 1
ATOM 704 C C . GLN A 1 92 ? 8.209 19.620 11.866 1.00 95.50 92 GLN A C 1
ATOM 706 O O . GLN A 1 92 ? 9.430 19.748 11.830 1.00 95.50 92 GLN A O 1
ATOM 711 N N . HIS A 1 93 ? 7.527 19.017 10.892 1.00 96.06 93 HIS A N 1
ATOM 712 C CA . HIS A 1 93 ? 8.168 18.329 9.771 1.00 96.06 93 HIS A CA 1
ATOM 713 C C . HIS A 1 93 ? 8.416 19.230 8.557 1.00 96.06 93 HIS A C 1
ATOM 715 O O . HIS A 1 93 ? 8.845 18.732 7.527 1.00 96.06 93 HIS A O 1
ATOM 721 N N . LEU A 1 94 ? 8.200 20.546 8.670 1.00 96.25 94 LEU A N 1
ATOM 722 C CA . LEU A 1 94 ? 8.544 21.542 7.647 1.00 96.25 94 LEU A CA 1
ATOM 723 C C . LEU A 1 94 ? 9.485 22.611 8.223 1.00 96.25 94 LEU A C 1
ATOM 725 O O . LEU A 1 94 ? 9.284 23.802 8.000 1.00 96.25 94 LEU A O 1
ATOM 729 N N . ASN A 1 95 ? 10.482 22.201 9.014 1.00 95.94 95 ASN A N 1
ATOM 730 C CA . ASN A 1 95 ? 11.488 23.082 9.628 1.00 95.94 95 ASN A CA 1
ATOM 731 C C . ASN A 1 95 ? 10.892 24.204 10.507 1.00 95.94 95 ASN A C 1
ATOM 733 O O . ASN A 1 95 ? 11.422 25.311 10.564 1.00 95.94 95 ASN A O 1
ATOM 737 N N . GLY A 1 96 ? 9.758 23.947 11.168 1.00 96.06 96 GLY A N 1
ATOM 738 C CA . GLY A 1 96 ? 9.080 24.935 12.013 1.00 96.06 96 GLY A CA 1
ATOM 739 C C . GLY A 1 96 ? 8.410 26.077 11.239 1.00 96.06 96 GLY A C 1
ATOM 740 O O . GLY A 1 96 ? 7.970 27.050 11.856 1.00 96.06 96 GLY A O 1
ATOM 741 N N . ARG A 1 97 ? 8.303 25.980 9.904 1.00 95.38 97 ARG A N 1
ATOM 742 C CA . ARG A 1 97 ? 7.632 26.990 9.076 1.00 95.38 97 ARG A CA 1
ATOM 743 C C . ARG A 1 97 ? 6.157 27.122 9.455 1.00 95.38 97 ARG A C 1
ATOM 745 O O . ARG A 1 97 ? 5.501 26.157 9.851 1.00 95.38 97 ARG A O 1
ATOM 752 N N . ARG A 1 98 ? 5.627 28.332 9.285 1.00 94.69 98 ARG A N 1
ATOM 753 C CA . ARG A 1 98 ? 4.190 28.615 9.303 1.00 94.69 98 ARG A CA 1
ATOM 754 C C . ARG A 1 98 ? 3.739 28.888 7.875 1.00 94.69 98 ARG A C 1
ATOM 756 O O . ARG A 1 98 ? 4.392 29.657 7.175 1.00 94.69 98 ARG A O 1
ATOM 763 N N . LEU A 1 99 ? 2.641 28.269 7.457 1.00 93.00 99 LEU A N 1
ATOM 764 C CA . LEU A 1 99 ? 2.106 28.406 6.103 1.00 93.00 99 LEU A CA 1
ATOM 765 C C . LEU A 1 99 ? 0.866 29.303 6.103 1.00 93.00 99 LEU A C 1
ATOM 767 O O . LEU A 1 99 ? 0.066 29.279 7.043 1.00 93.00 99 LEU A O 1
ATOM 771 N N . THR A 1 100 ? 0.712 30.106 5.050 1.00 90.00 100 THR A N 1
ATOM 772 C CA . THR A 1 100 ? -0.430 31.008 4.860 1.00 90.00 100 THR A CA 1
ATOM 773 C C . THR A 1 100 ? -1.623 30.244 4.292 1.00 90.00 100 THR A C 1
ATOM 775 O O . THR A 1 100 ? -1.505 29.478 3.340 1.00 90.00 100 THR A O 1
ATOM 778 N N . TRP A 1 101 ? -2.799 30.445 4.881 1.00 90.50 101 TRP A N 1
ATOM 779 C CA . TRP A 1 101 ? -4.051 29.777 4.526 1.00 90.50 101 TRP A CA 1
ATOM 780 C C . TRP A 1 101 ? -5.111 30.825 4.139 1.00 90.50 101 TRP A C 1
ATOM 782 O O . TRP A 1 101 ? -5.959 31.210 4.953 1.00 90.50 101 TRP A O 1
ATOM 792 N N . PRO A 1 102 ? -5.099 31.319 2.888 1.00 89.75 102 PRO A N 1
ATOM 793 C CA . PRO A 1 102 ? -6.082 32.277 2.409 1.00 89.75 102 PRO A CA 1
ATOM 794 C C . PRO A 1 102 ? -7.462 31.620 2.327 1.00 89.75 102 PRO A C 1
ATOM 796 O O . PRO A 1 102 ? -7.605 30.643 1.606 1.00 89.75 102 PRO A O 1
ATOM 799 N N . ARG A 1 103 ? -8.483 32.115 3.036 1.00 92.88 103 ARG A N 1
ATOM 800 C CA . ARG A 1 103 ? -9.884 31.650 2.978 1.00 92.88 103 ARG A CA 1
ATOM 801 C C . ARG A 1 103 ? -10.810 32.798 2.608 1.00 92.88 103 ARG A C 1
ATOM 803 O O . ARG A 1 103 ? -10.742 33.856 3.227 1.00 92.88 103 ARG A O 1
ATOM 810 N N . GLY A 1 104 ? -11.717 32.575 1.659 1.00 93.19 104 GLY A N 1
ATOM 811 C CA . GLY A 1 104 ? -12.637 33.617 1.212 1.00 93.19 104 GLY A CA 1
ATOM 812 C C . GLY A 1 104 ? -13.589 34.075 2.317 1.00 93.19 104 GLY A C 1
ATOM 813 O O . GLY A 1 104 ? -14.314 33.272 2.895 1.00 93.19 104 GLY A O 1
ATOM 814 N N . ARG A 1 105 ? -13.590 35.382 2.565 1.00 94.06 105 ARG A N 1
ATOM 815 C CA . ARG A 1 105 ? -14.488 36.149 3.430 1.00 94.06 105 ARG A CA 1
ATOM 816 C C . ARG A 1 105 ? -15.187 37.202 2.575 1.00 94.06 105 ARG A C 1
ATOM 818 O O . ARG A 1 105 ? -14.830 38.379 2.594 1.00 94.06 105 ARG A O 1
ATOM 825 N N . VAL A 1 106 ? -16.121 36.749 1.754 1.00 93.88 106 VAL A N 1
ATOM 826 C CA . VAL A 1 106 ? -16.908 37.527 0.787 1.00 93.88 106 VAL A CA 1
ATOM 827 C C . VAL A 1 106 ? -18.089 36.657 0.370 1.00 93.88 106 VAL A C 1
ATOM 829 O O . VAL A 1 106 ? -18.007 35.436 0.485 1.00 93.88 106 VAL A O 1
ATOM 832 N N . LEU A 1 107 ? -19.170 37.234 -0.150 1.00 94.19 107 LEU A N 1
ATOM 833 C CA . LEU A 1 107 ? -20.246 36.430 -0.731 1.00 94.19 107 LEU A CA 1
ATOM 834 C C . LEU A 1 107 ? -19.701 35.528 -1.867 1.00 94.19 107 LEU A C 1
ATOM 836 O O . LEU A 1 107 ? -18.964 35.975 -2.750 1.00 94.19 107 LEU A O 1
ATOM 840 N N . GLY A 1 108 ? -20.010 34.233 -1.803 1.00 93.75 108 GLY A N 1
ATOM 841 C CA . GLY A 1 108 ? -19.393 33.157 -2.590 1.00 93.75 108 GLY A CA 1
ATOM 842 C C . GLY A 1 108 ? -18.170 32.501 -1.925 1.00 93.75 108 GLY A C 1
ATOM 843 O O . GLY A 1 108 ? -17.696 31.466 -2.399 1.00 93.75 108 GLY A O 1
ATOM 844 N N . GLY A 1 109 ? -17.662 33.049 -0.820 1.00 94.50 109 GLY A N 1
ATOM 845 C CA . GLY A 1 109 ? -16.523 32.538 -0.056 1.00 94.50 109 GLY A CA 1
ATOM 846 C C . GLY A 1 109 ? -15.292 32.289 -0.925 1.00 94.50 109 GLY A C 1
ATOM 847 O O . GLY A 1 109 ? -14.960 33.077 -1.812 1.00 94.50 109 GLY A O 1
ATOM 848 N N . SER A 1 110 ? -14.613 31.160 -0.702 1.00 94.06 110 SER A N 1
ATOM 849 C CA . SER A 1 110 ? -13.419 30.802 -1.479 1.00 94.06 110 SER A CA 1
ATOM 850 C C . SER A 1 110 ? -13.684 30.634 -2.983 1.00 94.06 110 SER A C 1
ATOM 852 O O . SER A 1 110 ? -12.761 30.832 -3.770 1.00 94.06 110 SER A O 1
ATOM 854 N N . SER A 1 111 ? -14.918 30.352 -3.428 1.00 95.19 111 SER A N 1
ATOM 855 C CA . SER A 1 111 ? -15.232 30.284 -4.870 1.00 95.19 111 SER A CA 1
ATOM 856 C C . SER A 1 111 ? -15.052 31.631 -5.592 1.00 95.19 111 SER A C 1
ATOM 858 O O . SER A 1 111 ? -14.792 31.670 -6.796 1.00 95.19 111 SER A O 1
ATOM 860 N N . SER A 1 112 ? -15.117 32.743 -4.853 1.00 93.81 112 SER A N 1
ATOM 861 C CA . SER A 1 112 ? -14.921 34.098 -5.380 1.00 93.81 112 SER A CA 1
ATOM 862 C C . SER A 1 112 ? -13.444 34.493 -5.520 1.00 93.81 112 SER A C 1
ATOM 864 O O . SER A 1 112 ? -13.152 35.471 -6.201 1.00 93.81 112 SER A O 1
ATOM 866 N N . ILE A 1 113 ? -12.510 33.737 -4.926 1.00 91.25 113 ILE A N 1
ATOM 867 C CA . ILE A 1 113 ? -11.071 34.070 -4.919 1.00 91.25 113 ILE A CA 1
ATOM 868 C C . ILE A 1 113 ? -10.142 32.924 -5.367 1.00 91.25 113 ILE A C 1
ATOM 870 O O . ILE A 1 113 ? -8.936 33.119 -5.441 1.00 91.25 113 ILE A O 1
ATOM 874 N N . ASN A 1 114 ? -10.669 31.733 -5.679 1.00 92.06 114 ASN A N 1
ATOM 875 C CA . ASN A 1 114 ? -9.873 30.556 -6.069 1.00 92.06 114 ASN A CA 1
ATOM 876 C C . ASN A 1 114 ? -9.386 30.584 -7.538 1.00 92.06 114 ASN A C 1
ATOM 878 O O . ASN A 1 114 ? -9.744 31.465 -8.320 1.00 92.06 114 ASN A O 1
ATOM 882 N N . ALA A 1 115 ? -8.639 29.558 -7.954 1.00 91.50 115 ALA A N 1
ATOM 883 C CA . ALA A 1 115 ? -8.133 29.400 -9.325 1.00 91.50 115 ALA A CA 1
ATOM 884 C C . ALA A 1 115 ? -9.189 28.988 -10.378 1.00 91.50 115 ALA A C 1
ATOM 886 O O . ALA A 1 115 ? -8.840 28.780 -11.538 1.00 91.50 115 ALA A O 1
ATOM 887 N N . MET A 1 116 ? -10.465 28.869 -9.993 1.00 94.94 116 MET A N 1
ATOM 888 C CA . MET A 1 116 ? -11.606 28.455 -10.829 1.00 94.94 116 MET A CA 1
ATOM 889 C C . MET A 1 116 ? -11.517 27.052 -11.427 1.00 94.94 116 MET A C 1
ATOM 891 O O . MET A 1 116 ? -12.418 26.686 -12.164 1.00 94.94 116 MET A O 1
ATOM 895 N N . ILE A 1 117 ? -10.493 26.257 -11.118 1.00 95.00 117 ILE A N 1
ATOM 896 C CA . ILE A 1 117 ? -10.402 24.876 -11.600 1.00 95.00 117 ILE A CA 1
ATOM 897 C C . ILE A 1 117 ? -11.585 24.081 -11.043 1.00 95.00 117 ILE A C 1
ATOM 899 O O . ILE A 1 117 ? -11.832 24.060 -9.833 1.00 95.00 117 ILE A O 1
ATOM 903 N N . TYR A 1 118 ? -12.325 23.457 -11.948 1.00 95.44 118 TYR A N 1
ATOM 904 C CA . TYR A 1 118 ? -13.444 22.584 -11.665 1.00 95.44 118 TYR A CA 1
ATOM 905 C C . TYR A 1 118 ? -12.950 21.139 -11.747 1.00 95.44 118 TYR A C 1
ATOM 907 O O . TYR A 1 118 ? -12.815 20.568 -12.824 1.00 95.44 118 TYR A O 1
ATOM 915 N N . ASN A 1 119 ? -12.659 20.565 -10.583 1.00 93.69 119 ASN A N 1
ATOM 916 C CA . ASN A 1 119 ? -12.351 19.150 -10.447 1.00 93.69 119 ASN A CA 1
ATOM 917 C C . ASN A 1 119 ? -13.202 18.549 -9.328 1.00 93.69 119 ASN A C 1
ATOM 919 O O . ASN A 1 119 ? -13.233 19.097 -8.221 1.00 93.69 119 ASN A O 1
ATOM 923 N N . ARG A 1 120 ? -13.868 17.437 -9.625 1.00 94.12 120 ARG A N 1
ATOM 924 C CA . ARG A 1 120 ? -14.745 16.705 -8.712 1.00 94.12 120 ARG A CA 1
ATOM 925 C C . ARG A 1 120 ? -13.987 15.708 -7.839 1.00 94.12 120 ARG A C 1
ATOM 927 O O . ARG A 1 120 ? -14.489 15.392 -6.774 1.00 94.12 120 ARG A O 1
ATOM 934 N N . GLY A 1 121 ? -12.789 15.276 -8.222 1.00 92.94 121 GLY A N 1
ATOM 935 C CA . GLY A 1 121 ? -12.132 14.126 -7.590 1.00 92.94 121 GLY A CA 1
ATOM 936 C C . GLY A 1 121 ? -12.579 12.803 -8.208 1.00 92.94 121 GLY A C 1
ATOM 937 O O . GLY A 1 121 ? -13.441 12.788 -9.089 1.00 92.94 121 GLY A O 1
ATOM 938 N N . HIS A 1 122 ? -11.925 11.727 -7.799 1.00 95.00 122 HIS A N 1
ATOM 939 C CA . HIS A 1 122 ? -12.116 10.375 -8.297 1.00 95.00 122 HIS A CA 1
ATOM 940 C C . HIS A 1 122 ? -13.425 9.792 -7.764 1.00 95.00 122 HIS A C 1
ATOM 942 O O . HIS A 1 122 ? -13.899 10.183 -6.698 1.00 95.00 122 HIS A O 1
ATOM 948 N N . ALA A 1 123 ? -14.005 8.831 -8.480 1.00 94.62 123 ALA A N 1
ATOM 949 C CA . ALA A 1 123 ? -15.220 8.159 -8.027 1.00 94.62 123 ALA A CA 1
ATOM 950 C C . ALA A 1 123 ? -15.019 7.441 -6.685 1.00 94.62 123 ALA A C 1
ATOM 952 O O . ALA A 1 123 ? -15.789 7.661 -5.751 1.00 94.62 123 ALA A O 1
ATOM 953 N N . LEU A 1 124 ? -13.917 6.694 -6.563 1.00 92.88 124 LEU A N 1
ATOM 954 C CA . LEU A 1 124 ? -13.579 5.956 -5.342 1.00 92.88 124 LEU A CA 1
ATOM 955 C C . LEU A 1 124 ? -13.469 6.842 -4.097 1.00 92.88 124 LEU A C 1
ATOM 957 O O . LEU A 1 124 ? -13.753 6.369 -3.008 1.00 92.88 124 LEU A O 1
ATOM 961 N N . ASP A 1 125 ? -13.185 8.140 -4.238 1.00 94.44 125 ASP A N 1
ATOM 962 C CA . ASP A 1 125 ? -13.169 9.058 -3.096 1.00 94.44 125 ASP A CA 1
ATOM 963 C C . ASP A 1 125 ? -14.528 9.113 -2.375 1.00 94.44 125 ASP A C 1
ATOM 965 O O . ASP A 1 125 ? -14.597 9.242 -1.156 1.00 94.44 125 ASP A O 1
ATOM 969 N N . TYR A 1 126 ? -15.619 9.026 -3.136 1.00 96.88 126 TYR A N 1
ATOM 970 C CA . TYR A 1 126 ? -16.988 9.059 -2.623 1.00 96.88 126 TYR A CA 1
ATOM 971 C C . TYR A 1 126 ? -17.464 7.674 -2.188 1.00 96.88 126 TYR A C 1
ATOM 973 O O . TYR A 1 126 ? -18.259 7.542 -1.258 1.00 96.88 126 TYR A O 1
ATOM 981 N N . ASP A 1 127 ? -16.969 6.624 -2.837 1.00 95.62 127 ASP A N 1
ATOM 982 C CA . ASP A 1 127 ? -17.247 5.257 -2.405 1.00 95.62 127 ASP A CA 1
ATOM 983 C C . ASP A 1 127 ? -16.563 4.972 -1.058 1.00 95.62 127 ASP A C 1
ATOM 985 O O . ASP A 1 127 ? -17.186 4.377 -0.177 1.00 95.62 127 ASP A O 1
ATOM 989 N N . ASP A 1 128 ? -15.363 5.518 -0.839 1.00 93.62 128 ASP A N 1
ATOM 990 C CA . ASP A 1 128 ? -14.675 5.540 0.455 1.00 93.62 128 ASP A CA 1
ATOM 991 C C . ASP A 1 128 ? -15.488 6.290 1.517 1.00 93.62 128 ASP A C 1
ATOM 993 O O . ASP A 1 128 ? -15.573 5.837 2.658 1.00 93.62 128 ASP A O 1
ATOM 997 N N . TRP A 1 129 ? -16.136 7.411 1.168 1.00 96.06 129 TRP A N 1
ATOM 998 C CA . TRP A 1 129 ? -17.034 8.110 2.098 1.00 96.06 129 TRP A CA 1
ATOM 999 C C . TRP A 1 129 ? -18.157 7.195 2.577 1.00 96.06 129 TRP A C 1
ATOM 1001 O O . TRP A 1 129 ? -18.418 7.117 3.781 1.00 96.06 129 TRP A O 1
ATOM 1011 N N . GLN A 1 130 ? -18.801 6.483 1.650 1.00 95.44 130 GLN A N 1
ATOM 1012 C CA . GLN A 1 130 ? -19.864 5.547 1.996 1.00 95.44 130 GLN A CA 1
ATOM 1013 C C . GLN A 1 130 ? -19.345 4.398 2.866 1.00 95.44 130 GLN A C 1
ATOM 1015 O O . GLN A 1 130 ? -19.957 4.085 3.887 1.00 95.44 130 GLN A O 1
ATOM 1020 N N . GLN A 1 131 ? -18.201 3.807 2.515 1.00 91.56 131 GLN A N 1
ATOM 1021 C CA . GLN A 1 131 ? -17.569 2.756 3.319 1.00 91.56 131 GLN A CA 1
ATOM 1022 C C . GLN A 1 131 ? -17.206 3.246 4.729 1.00 91.56 131 GLN A C 1
ATOM 1024 O O . GLN A 1 131 ? -17.335 2.499 5.698 1.00 91.56 131 GLN A O 1
ATOM 1029 N N . ALA A 1 132 ? -16.834 4.520 4.860 1.00 88.50 132 ALA A N 1
ATOM 1030 C CA . ALA A 1 132 ? -16.512 5.169 6.124 1.00 88.50 132 ALA A CA 1
ATOM 1031 C C . ALA A 1 132 ? -17.748 5.589 6.954 1.00 88.50 132 ALA A C 1
ATOM 1033 O O . ALA A 1 132 ? -17.593 6.260 7.975 1.00 88.50 132 ALA A O 1
ATOM 1034 N N . GLY A 1 133 ? -18.963 5.204 6.541 1.00 90.38 133 GLY A N 1
ATOM 1035 C CA . GLY A 1 133 ? -20.204 5.414 7.294 1.00 90.38 133 GLY A CA 1
ATOM 1036 C C . GLY A 1 133 ? -21.079 6.574 6.811 1.00 90.38 133 GLY A C 1
ATOM 1037 O O . GLY A 1 133 ? -22.111 6.840 7.429 1.00 90.38 133 GLY A O 1
ATOM 1038 N N . ALA A 1 134 ? -20.723 7.253 5.715 1.00 95.12 134 ALA A N 1
ATOM 1039 C CA . ALA A 1 134 ? -21.588 8.239 5.067 1.00 95.12 134 ALA A CA 1
ATOM 1040 C C . ALA A 1 134 ? -22.593 7.546 4.127 1.00 95.12 134 ALA A C 1
ATOM 1042 O O . ALA A 1 134 ? -22.488 7.618 2.901 1.00 95.12 134 ALA A O 1
ATOM 1043 N N . ASP A 1 135 ? -23.570 6.844 4.701 1.00 95.31 135 ASP A N 1
ATOM 1044 C CA . ASP A 1 135 ? -24.549 6.064 3.937 1.00 95.31 135 ASP A CA 1
ATOM 1045 C C . ASP A 1 135 ? -25.276 6.914 2.880 1.00 95.31 135 ASP A C 1
ATOM 1047 O O . ASP A 1 135 ? -25.805 7.993 3.160 1.00 95.31 135 ASP A O 1
ATOM 1051 N N . GLY A 1 136 ? -25.306 6.411 1.643 1.00 96.31 136 GLY A N 1
ATOM 1052 C CA . GLY A 1 136 ? -25.915 7.100 0.511 1.00 96.31 136 GLY A CA 1
ATOM 1053 C C . GLY A 1 136 ? -25.064 8.230 -0.057 1.00 96.31 136 GLY A C 1
ATOM 1054 O O . GLY A 1 136 ? -25.621 9.074 -0.749 1.00 96.31 136 GLY A O 1
ATOM 1055 N N . TRP A 1 137 ? -23.757 8.287 0.220 1.00 97.81 137 TRP A N 1
ATOM 1056 C CA . TRP A 1 137 ? -22.813 9.259 -0.349 1.00 97.81 137 TRP A CA 1
ATOM 1057 C C . TRP A 1 137 ? -21.802 8.654 -1.339 1.00 97.81 137 TRP A C 1
ATOM 1059 O O . TRP A 1 137 ? -20.819 9.319 -1.652 1.00 97.81 137 TRP A O 1
ATOM 1069 N N . SER A 1 138 ? -22.068 7.462 -1.895 1.00 97.88 138 SER A N 1
ATOM 1070 C CA . SER A 1 138 ? -21.239 6.870 -2.965 1.00 97.88 138 SER A CA 1
ATOM 1071 C C . SER A 1 138 ? -21.166 7.760 -4.211 1.00 97.88 138 SER A C 1
ATOM 1073 O O . SER A 1 138 ? -21.987 8.672 -4.388 1.00 97.88 138 SER A O 1
ATOM 1075 N N . TYR A 1 139 ? -20.226 7.494 -5.123 1.00 97.69 139 TYR A N 1
ATOM 1076 C CA . TYR A 1 139 ? -20.116 8.270 -6.363 1.00 97.69 139 TYR A CA 1
ATOM 1077 C C . TYR A 1 139 ? -21.409 8.227 -7.179 1.00 97.69 139 TYR A C 1
ATOM 1079 O O . TYR A 1 139 ? -21.876 9.264 -7.658 1.00 97.69 139 TYR A O 1
ATOM 1087 N N . ALA A 1 140 ? -22.044 7.056 -7.252 1.00 97.75 140 ALA A N 1
ATOM 1088 C CA . ALA A 1 140 ? -23.333 6.873 -7.913 1.00 97.75 140 ALA A CA 1
ATOM 1089 C C . ALA A 1 140 ? -24.438 7.762 -7.312 1.00 97.75 140 ALA A C 1
ATOM 1091 O O . ALA A 1 140 ? -25.305 8.241 -8.045 1.00 97.75 140 ALA A O 1
ATOM 1092 N N . ASP A 1 141 ? -24.395 8.041 -6.004 1.00 98.31 141 ASP A N 1
ATOM 1093 C CA . ASP A 1 141 ? -25.332 8.958 -5.345 1.00 98.31 141 ASP A CA 1
ATOM 1094 C C . ASP A 1 141 ? -24.920 10.436 -5.461 1.00 98.31 141 ASP A C 1
ATOM 1096 O O . ASP A 1 141 ? -25.720 11.320 -5.147 1.00 98.31 141 ASP A O 1
ATOM 1100 N N . CYS A 1 142 ? -23.669 10.733 -5.818 1.00 98.38 142 CYS A N 1
ATOM 1101 C CA . CYS A 1 142 ? -23.117 12.091 -5.870 1.00 98.38 142 CYS A CA 1
ATOM 1102 C C . CYS A 1 142 ? -23.097 12.668 -7.295 1.00 98.38 142 CYS A C 1
ATOM 1104 O O . CYS A 1 142 ? -23.356 13.861 -7.488 1.00 98.38 142 CYS A O 1
ATOM 1106 N N . LEU A 1 143 ? -22.845 11.843 -8.315 1.00 98.38 143 LEU A N 1
ATOM 1107 C CA . LEU A 1 143 ? -22.785 12.261 -9.719 1.00 98.38 143 LEU A CA 1
ATOM 1108 C C . LEU A 1 143 ? -24.062 12.973 -10.217 1.00 98.38 143 LEU A C 1
ATOM 1110 O O . LEU A 1 143 ? -23.932 14.032 -10.843 1.00 98.38 143 LEU A O 1
ATOM 1114 N N . PRO A 1 144 ? -25.293 12.522 -9.898 1.00 98.56 144 PRO A N 1
ATOM 1115 C CA . PRO A 1 144 ? -26.511 13.244 -10.278 1.00 98.56 144 PRO A CA 1
ATOM 1116 C C . PRO A 1 144 ? -26.546 14.683 -9.745 1.00 98.56 144 PRO A C 1
ATOM 1118 O O . PRO A 1 144 ? -26.999 15.603 -10.431 1.00 98.56 144 PRO A O 1
ATOM 1121 N N . TYR A 1 145 ? -26.002 14.908 -8.549 1.00 98.62 145 TYR A N 1
ATOM 1122 C CA . TYR A 1 145 ? -25.921 16.228 -7.929 1.00 98.62 145 TYR A CA 1
ATOM 1123 C C . TYR A 1 145 ? -24.813 17.096 -8.534 1.00 98.62 145 TYR A C 1
ATOM 1125 O O . TYR A 1 145 ? -25.017 18.299 -8.722 1.00 98.62 145 TYR A O 1
ATOM 1133 N N . PHE A 1 146 ? -23.685 16.506 -8.945 1.00 98.38 146 PHE A N 1
ATOM 1134 C CA . PHE A 1 146 ? -22.699 17.206 -9.776 1.00 98.38 146 PHE A CA 1
ATOM 1135 C C . PHE A 1 146 ? -23.307 17.691 -11.097 1.00 98.38 146 PHE A C 1
ATOM 1137 O O . PHE A 1 146 ? -23.073 18.835 -11.494 1.00 98.38 146 PHE A O 1
ATOM 1144 N N . LYS A 1 147 ? -24.126 16.857 -11.750 1.00 98.00 147 LYS A N 1
ATOM 1145 C CA . LYS A 1 147 ? -24.835 17.215 -12.989 1.00 98.00 147 LYS A CA 1
ATOM 1146 C C . LYS A 1 147 ? -25.898 18.288 -12.748 1.00 98.00 147 LYS A C 1
ATOM 1148 O O . LYS A 1 147 ? -25.946 19.255 -13.501 1.00 98.00 147 LYS A O 1
ATOM 1153 N N . LYS A 1 148 ? -26.685 18.182 -11.668 1.00 98.06 148 LYS A N 1
ATOM 1154 C CA . LYS A 1 148 ? -27.672 19.202 -11.247 1.00 98.06 148 LYS A CA 1
ATOM 1155 C C . LYS A 1 148 ? -27.028 20.574 -11.027 1.00 98.06 148 LYS A C 1
ATOM 1157 O O . LYS A 1 148 ? -27.640 21.597 -11.333 1.00 98.06 148 LYS A O 1
ATOM 1162 N N . ALA A 1 149 ? -25.796 20.604 -10.519 1.00 98.12 149 ALA A N 1
ATOM 1163 C CA . ALA A 1 149 ? -25.066 21.842 -10.276 1.00 98.12 149 ALA A CA 1
ATOM 1164 C C . ALA A 1 149 ? -24.494 22.484 -11.554 1.00 98.12 149 ALA A C 1
ATOM 1166 O O . ALA A 1 149 ? -24.343 23.705 -11.602 1.00 98.12 149 ALA A O 1
ATOM 1167 N N . GLN A 1 150 ? -24.166 21.697 -12.583 1.00 97.94 150 GLN A N 1
ATOM 1168 C CA . GLN A 1 150 ? -23.319 22.123 -13.702 1.00 97.94 150 GLN A CA 1
ATOM 1169 C C . GLN A 1 150 ? -24.099 22.408 -15.001 1.00 97.94 150 GLN A C 1
ATOM 1171 O O . GLN A 1 150 ? -24.996 21.665 -15.386 1.00 97.94 150 GLN A O 1
ATOM 1176 N N . THR A 1 151 ? -23.684 23.441 -15.737 1.00 97.94 151 THR A N 1
ATOM 1177 C CA . THR A 1 151 ? -23.842 23.525 -17.199 1.00 97.94 151 THR A CA 1
ATOM 1178 C C . THR A 1 151 ? -22.456 23.575 -17.826 1.00 97.94 151 THR A C 1
ATOM 1180 O O . THR A 1 151 ? -21.711 24.536 -17.600 1.00 97.94 151 THR A O 1
ATOM 1183 N N . HIS A 1 152 ? -22.121 22.571 -18.631 1.00 97.25 152 HIS A N 1
ATOM 1184 C CA . HIS A 1 152 ? -20.840 22.495 -19.322 1.00 97.25 152 HIS A CA 1
ATOM 1185 C C . HIS A 1 152 ? -20.896 23.070 -20.748 1.00 97.25 152 HIS A C 1
ATOM 1187 O O . HIS A 1 152 ? -21.874 22.900 -21.472 1.00 97.25 152 HIS A O 1
ATOM 1193 N N . SER A 1 153 ? -19.818 23.730 -21.180 1.00 94.50 153 SER A N 1
ATOM 1194 C CA . SER A 1 153 ? -19.713 24.326 -22.525 1.00 94.50 153 SER A CA 1
ATOM 1195 C C . SER A 1 153 ? -19.646 23.318 -23.682 1.00 94.50 153 SER A C 1
ATOM 1197 O O . SER A 1 153 ? -19.981 23.671 -24.808 1.00 94.50 153 SER A O 1
ATOM 1199 N N . LEU A 1 154 ? -19.241 22.073 -23.412 1.00 90.75 154 LEU A N 1
ATOM 1200 C CA . LEU A 1 154 ? -19.161 20.975 -24.392 1.00 90.75 154 LEU A CA 1
ATOM 1201 C C . LEU A 1 154 ? -20.447 20.132 -24.455 1.00 90.75 154 LEU A C 1
ATOM 1203 O O . LEU A 1 154 ? -20.389 18.975 -24.853 1.00 90.75 154 LEU A O 1
ATOM 1207 N N . SER A 1 155 ? -21.594 20.715 -24.081 1.00 90.62 155 SER A N 1
ATOM 1208 C CA . SER A 1 155 ? -22.897 20.051 -23.899 1.00 90.62 155 SER A CA 1
ATOM 1209 C C . SER A 1 155 ? -22.946 19.046 -22.736 1.00 90.62 155 SER A C 1
ATOM 1211 O O . SER A 1 155 ? -21.935 18.772 -22.088 1.00 90.62 155 SER A O 1
ATOM 1213 N N . ALA A 1 156 ? -24.159 18.595 -22.408 1.00 94.88 156 ALA A N 1
ATOM 1214 C CA . ALA A 1 156 ? -24.401 17.596 -21.372 1.00 94.88 156 ALA A CA 1
ATOM 1215 C C . ALA A 1 156 ? -24.109 16.190 -21.897 1.00 94.88 156 ALA A C 1
ATOM 1217 O O . ALA A 1 156 ? -24.341 15.906 -23.071 1.00 94.88 156 ALA A O 1
ATOM 1218 N N . ASP A 1 157 ? -23.683 15.305 -21.005 1.00 94.75 157 ASP A N 1
ATOM 1219 C CA . ASP A 1 157 ? -23.493 13.889 -21.303 1.00 94.75 157 ASP A CA 1
ATOM 1220 C C . ASP A 1 157 ? -23.765 13.041 -20.048 1.00 94.75 157 ASP A C 1
ATOM 1222 O O . ASP A 1 157 ? -24.493 13.444 -19.128 1.00 94.75 157 ASP A O 1
ATOM 1226 N N . GLU A 1 158 ? -23.223 11.830 -20.018 1.00 95.06 158 GLU A N 1
ATOM 1227 C CA . GLU A 1 158 ? -23.343 10.909 -18.899 1.00 95.06 158 GLU A CA 1
ATOM 1228 C C . GLU A 1 158 ? -22.752 11.475 -17.592 1.00 95.06 158 GLU A C 1
ATOM 1230 O O . GLU A 1 158 ? -23.363 11.305 -16.535 1.00 95.06 158 GLU A O 1
ATOM 1235 N N . TYR A 1 159 ? -21.690 12.287 -17.664 1.00 96.06 159 TYR A N 1
ATOM 1236 C CA . TYR A 1 159 ? -20.993 12.878 -16.513 1.00 96.06 159 TYR A CA 1
ATOM 1237 C C . TYR A 1 159 ? -21.214 14.389 -16.374 1.00 96.06 159 TYR A C 1
ATOM 1239 O O . TYR A 1 159 ? -21.135 14.937 -15.269 1.00 96.06 159 TYR A O 1
ATOM 1247 N N . ARG A 1 160 ? -21.459 15.104 -17.472 1.00 95.81 160 ARG A N 1
ATOM 1248 C CA . ARG A 1 160 ? -21.569 16.567 -17.522 1.00 95.81 160 ARG A CA 1
ATOM 1249 C C . ARG A 1 160 ? -23.013 17.022 -17.392 1.00 95.81 160 ARG A C 1
ATOM 1251 O O . ARG A 1 160 ? -23.925 16.466 -18.001 1.00 95.81 160 ARG A O 1
ATOM 1258 N N . GLY A 1 161 ? -23.215 18.074 -16.608 1.00 96.50 161 GLY A N 1
ATOM 1259 C CA . GLY A 1 161 ? -24.514 18.729 -16.484 1.00 96.50 161 GLY A CA 1
ATOM 1260 C C . GLY A 1 161 ? -24.805 19.685 -17.645 1.00 96.50 161 GLY A C 1
ATOM 1261 O O . GLY A 1 161 ? -23.892 20.318 -18.185 1.00 96.50 161 GLY A O 1
ATOM 1262 N N . GLY A 1 162 ? -26.083 19.807 -18.013 1.00 96.50 162 GLY A N 1
ATOM 1263 C CA . GLY A 1 162 ? -26.562 20.699 -19.079 1.00 96.50 162 GLY A CA 1
ATOM 1264 C C . GLY A 1 162 ? -27.215 21.982 -18.583 1.00 96.50 162 GLY A C 1
ATOM 1265 O O . GLY A 1 162 ? -26.982 23.049 -19.144 1.00 96.50 162 GLY A O 1
ATOM 1266 N N . ASP A 1 163 ? -27.951 21.914 -17.476 1.00 95.44 163 ASP A N 1
ATOM 1267 C CA . ASP A 1 163 ? -28.911 22.962 -17.093 1.00 95.44 163 ASP A CA 1
ATOM 1268 C C . ASP A 1 163 ? -28.639 23.575 -15.712 1.00 95.44 163 ASP A C 1
ATOM 1270 O O . ASP A 1 163 ? -29.420 24.382 -15.204 1.00 95.44 163 ASP A O 1
ATOM 1274 N N . GLY A 1 164 ? -27.514 23.212 -15.095 1.00 96.81 164 GLY A N 1
ATOM 1275 C CA . GLY A 1 164 ? -27.134 23.702 -13.784 1.00 96.81 164 GLY A CA 1
ATOM 1276 C C . GLY A 1 164 ? -26.743 25.191 -13.742 1.00 96.81 164 GLY A C 1
ATOM 1277 O O . GLY A 1 164 ? -26.361 25.820 -14.741 1.00 96.81 164 GLY A O 1
ATOM 1278 N N . PRO A 1 165 ? -26.815 25.809 -12.555 1.00 96.62 165 PRO A N 1
ATOM 1279 C CA . PRO A 1 165 ? -26.455 27.213 -12.371 1.00 96.62 165 PRO A CA 1
ATOM 1280 C C . PRO A 1 165 ? -24.950 27.479 -12.537 1.00 96.62 165 PRO A C 1
ATOM 1282 O O . PRO A 1 165 ? -24.568 28.563 -12.982 1.00 96.62 165 PRO A O 1
ATOM 1285 N N . LEU A 1 166 ? -24.085 26.515 -12.203 1.00 97.38 166 LEU A N 1
ATOM 1286 C CA . LEU A 1 166 ? -22.635 26.674 -12.281 1.00 97.38 166 LEU A CA 1
ATOM 1287 C C . LEU A 1 166 ? -22.152 26.463 -13.719 1.00 97.38 166 LEU A C 1
ATOM 1289 O O . LEU A 1 166 ? -22.186 25.352 -14.248 1.00 97.38 166 LEU A O 1
ATOM 1293 N N . LYS A 1 167 ? -21.678 27.535 -14.354 1.00 97.38 167 LYS A N 1
ATOM 1294 C CA . LYS A 1 167 ? -21.189 27.495 -15.735 1.00 97.38 167 LYS A CA 1
ATOM 1295 C C . LYS A 1 167 ? -19.723 27.070 -15.777 1.00 97.38 167 LYS A C 1
ATOM 1297 O O . LYS A 1 167 ? -18.886 27.677 -15.106 1.00 97.38 167 LYS A O 1
ATOM 1302 N N . VAL A 1 168 ? -19.438 26.033 -16.563 1.00 96.94 168 VAL A N 1
ATOM 1303 C CA . VAL A 1 168 ? -18.112 25.416 -16.673 1.00 96.94 168 VAL A CA 1
ATOM 1304 C C . VAL A 1 168 ? -17.643 25.395 -18.128 1.00 96.94 168 VAL A C 1
ATOM 1306 O O . VAL A 1 168 ? -18.375 24.980 -19.029 1.00 96.94 168 VAL A O 1
ATOM 1309 N N . THR A 1 169 ? -16.418 25.859 -18.357 1.00 95.38 169 THR A N 1
ATOM 1310 C CA . THR A 1 169 ? -15.779 25.965 -19.675 1.00 95.38 169 THR A CA 1
ATOM 1311 C C . THR A 1 169 ? -14.406 25.314 -19.684 1.00 95.38 169 THR A C 1
ATOM 1313 O O . THR A 1 169 ? -13.701 25.366 -18.677 1.00 95.38 169 THR A O 1
ATOM 1316 N N . ARG A 1 170 ? -13.993 24.811 -20.848 1.00 93.31 170 ARG A N 1
ATOM 1317 C CA . ARG A 1 170 ? -12.675 24.212 -21.082 1.00 93.31 170 ARG A CA 1
ATOM 1318 C C . ARG A 1 170 ? -11.926 24.948 -22.192 1.00 93.31 170 ARG A C 1
ATOM 1320 O O . ARG A 1 170 ? -12.552 25.426 -23.139 1.00 93.31 170 ARG A O 1
ATOM 1327 N N . ARG A 1 171 ? -10.590 24.978 -22.100 1.00 86.12 171 ARG A N 1
ATOM 1328 C CA . ARG A 1 171 ? -9.666 25.458 -23.148 1.00 86.12 171 ARG A CA 1
ATOM 1329 C C . ARG A 1 171 ? -9.896 26.928 -23.543 1.00 86.12 171 ARG A C 1
ATOM 1331 O O . ARG A 1 171 ? -10.337 27.239 -24.655 1.00 86.12 171 ARG A O 1
ATOM 1338 N N . LEU A 1 172 ? -9.580 27.827 -22.611 1.00 86.75 172 LEU A N 1
ATOM 1339 C CA . LEU A 1 172 ? -9.767 29.278 -22.723 1.00 86.75 172 LEU A CA 1
ATOM 1340 C C . LEU A 1 172 ? -8.627 29.963 -23.496 1.00 86.75 172 LEU A C 1
ATOM 1342 O O . LEU A 1 172 ? -8.866 30.978 -24.150 1.00 86.75 172 LEU A O 1
ATOM 1346 N N . GLN A 1 173 ? -7.405 29.426 -23.450 1.00 85.25 173 GLN A N 1
ATOM 1347 C CA . GLN A 1 173 ? -6.216 29.994 -24.100 1.00 85.25 173 GLN A CA 1
ATOM 1348 C C . GLN A 1 173 ? -5.651 29.023 -25.145 1.00 85.25 173 GLN A C 1
ATOM 1350 O O . GLN A 1 173 ? -4.681 28.306 -24.908 1.00 85.25 173 GLN A O 1
ATOM 1355 N N . ARG A 1 174 ? -6.261 29.009 -26.335 1.00 82.31 174 ARG A N 1
ATOM 1356 C CA . ARG A 1 174 ? -5.894 28.079 -27.421 1.00 82.31 174 ARG A CA 1
ATOM 1357 C C . ARG A 1 174 ? -4.516 28.335 -28.032 1.00 82.31 174 ARG A C 1
ATOM 1359 O O . ARG A 1 174 ? -3.928 27.398 -28.559 1.00 82.31 174 ARG A O 1
ATOM 1366 N N . ASP A 1 175 ? -4.016 29.564 -27.934 1.00 85.75 175 ASP A N 1
ATOM 1367 C CA . ASP A 1 175 ? -2.791 30.007 -28.613 1.00 85.75 175 ASP A CA 1
ATOM 1368 C C . ASP A 1 175 ? -1.520 29.848 -27.760 1.00 85.75 175 ASP A C 1
ATOM 1370 O O . ASP A 1 175 ? -0.443 30.266 -28.176 1.00 85.75 175 ASP A O 1
ATOM 1374 N N . GLN A 1 176 ? -1.621 29.284 -26.551 1.00 92.56 176 GLN A N 1
ATOM 1375 C CA . GLN A 1 176 ? -0.475 29.094 -25.659 1.00 92.56 176 GLN A CA 1
ATOM 1376 C C . GLN A 1 176 ? 0.214 27.744 -25.952 1.00 92.56 176 GLN A C 1
ATOM 1378 O O . GLN A 1 176 ? -0.318 26.702 -25.555 1.00 92.56 176 GLN A O 1
ATOM 1383 N N . PRO A 1 177 ? 1.393 27.726 -26.610 1.00 94.25 177 PRO A N 1
ATOM 1384 C CA . PRO A 1 177 ? 2.040 26.486 -27.053 1.00 94.25 177 PRO A CA 1
ATOM 1385 C C . PRO A 1 177 ? 2.449 25.558 -25.905 1.00 94.25 177 PRO A C 1
ATOM 1387 O O . PRO A 1 177 ? 2.379 24.340 -26.053 1.00 94.25 177 PRO A O 1
ATOM 1390 N N . LEU A 1 178 ? 2.819 26.113 -24.745 1.00 95.94 178 LEU A N 1
ATOM 1391 C CA . LEU A 1 178 ? 3.348 25.323 -23.630 1.00 95.94 178 LEU A CA 1
ATOM 1392 C C . LEU A 1 178 ? 2.335 24.327 -23.044 1.00 95.94 178 LEU A C 1
ATOM 1394 O O . LEU A 1 178 ? 2.743 23.341 -22.438 1.00 95.94 178 LEU A O 1
ATOM 1398 N N . TYR A 1 179 ? 1.031 24.551 -23.230 1.00 96.56 179 TYR A N 1
ATOM 1399 C CA . TYR A 1 179 ? 0.017 23.595 -22.786 1.00 96.56 179 TYR A CA 1
ATOM 1400 C C . TYR A 1 179 ? 0.051 22.305 -23.600 1.00 96.56 179 TYR A C 1
ATOM 1402 O O . TYR A 1 179 ? 0.058 21.223 -23.020 1.00 96.56 179 TYR A O 1
ATOM 1410 N N . GLN A 1 180 ? 0.125 22.416 -24.931 1.00 95.62 180 GLN A N 1
ATOM 1411 C CA . GLN A 1 180 ? 0.267 21.241 -25.786 1.00 95.62 180 GLN A CA 1
ATOM 1412 C C . GLN A 1 180 ? 1.617 20.567 -25.538 1.00 95.62 180 GLN A C 1
ATOM 1414 O O . GLN A 1 180 ? 1.666 19.354 -25.398 1.00 95.62 180 GLN A O 1
ATOM 1419 N N . THR A 1 181 ? 2.685 21.353 -25.360 1.00 97.25 181 THR A N 1
ATOM 1420 C CA . THR A 1 181 ? 4.006 20.824 -24.999 1.00 97.25 181 THR A CA 1
ATOM 1421 C C . THR A 1 181 ? 3.976 19.987 -23.721 1.00 97.25 181 THR A C 1
ATOM 1423 O O . THR A 1 181 ? 4.586 18.925 -23.690 1.00 97.25 181 THR A O 1
ATOM 1426 N N . PHE A 1 182 ? 3.268 20.432 -22.677 1.00 97.62 182 PHE A N 1
ATOM 1427 C CA . PHE A 1 182 ? 3.112 19.650 -21.449 1.00 97.62 182 PHE A CA 1
ATOM 1428 C C . PHE A 1 182 ? 2.365 18.333 -21.691 1.00 97.62 182 PHE A C 1
ATOM 1430 O O . PHE A 1 182 ? 2.812 17.294 -21.211 1.00 97.62 182 PHE A O 1
ATOM 1437 N N . LEU A 1 183 ? 1.256 18.365 -22.438 1.00 97.12 183 LEU A N 1
ATOM 1438 C CA . LEU A 1 183 ? 0.489 17.157 -22.759 1.00 97.12 183 LEU A CA 1
ATOM 1439 C C . LEU A 1 183 ? 1.343 16.161 -23.557 1.00 97.12 183 LEU A C 1
ATOM 1441 O O . LEU A 1 183 ? 1.436 14.997 -23.178 1.00 97.12 183 LEU A O 1
ATOM 1445 N N . ASP A 1 184 ? 2.036 16.637 -24.593 1.00 97.06 184 ASP A N 1
ATOM 1446 C CA . ASP A 1 184 ? 2.932 15.821 -25.415 1.00 97.06 184 ASP A CA 1
ATOM 1447 C C . ASP A 1 184 ? 4.087 15.249 -24.581 1.00 97.06 184 ASP A C 1
ATOM 1449 O O . ASP A 1 184 ? 4.444 14.084 -24.734 1.00 97.06 184 ASP A O 1
ATOM 1453 N N . ALA A 1 185 ? 4.662 16.046 -23.674 1.00 97.44 185 ALA A N 1
ATOM 1454 C CA . ALA A 1 185 ? 5.713 15.604 -22.765 1.00 97.44 185 ALA A CA 1
ATOM 1455 C C . ALA A 1 185 ? 5.218 14.503 -21.823 1.00 97.44 185 ALA A C 1
ATOM 1457 O O . ALA A 1 185 ? 5.868 13.474 -21.682 1.00 97.44 185 ALA A O 1
ATOM 1458 N N . ALA A 1 186 ? 4.059 14.677 -21.197 1.00 95.69 186 ALA A N 1
ATOM 1459 C CA . ALA A 1 186 ? 3.514 13.661 -20.309 1.00 95.69 186 ALA A CA 1
ATOM 1460 C C . ALA A 1 186 ? 3.165 12.362 -21.059 1.00 95.69 186 ALA A C 1
ATOM 1462 O O . ALA A 1 186 ? 3.460 11.279 -20.561 1.00 95.69 186 ALA A O 1
ATOM 1463 N N . MET A 1 187 ? 2.649 12.458 -22.288 1.00 94.56 187 MET A N 1
ATOM 1464 C CA . MET A 1 187 ? 2.435 11.289 -23.148 1.00 94.56 187 MET A CA 1
ATOM 1465 C C . MET A 1 187 ? 3.751 10.610 -23.556 1.00 94.56 187 MET A C 1
ATOM 1467 O O . MET A 1 187 ? 3.822 9.386 -23.594 1.00 94.56 187 MET A O 1
ATOM 1471 N N . GLN A 1 188 ? 4.816 11.377 -23.817 1.00 94.88 188 GLN A N 1
ATOM 1472 C CA . GLN A 1 188 ? 6.159 10.833 -24.070 1.00 94.88 188 GLN A CA 1
ATOM 1473 C C . GLN A 1 188 ? 6.745 10.110 -22.850 1.00 94.88 188 GLN A C 1
ATOM 1475 O O . GLN A 1 188 ? 7.479 9.142 -23.024 1.00 94.88 188 GLN A O 1
ATOM 1480 N N . ALA A 1 189 ? 6.398 10.548 -21.637 1.00 87.75 189 ALA A N 1
ATOM 1481 C CA . ALA A 1 189 ? 6.735 9.859 -20.391 1.00 87.75 189 ALA A CA 1
ATOM 1482 C C . ALA A 1 189 ? 5.852 8.623 -20.112 1.00 87.75 189 ALA A C 1
ATOM 1484 O O . ALA A 1 189 ? 6.030 7.965 -19.095 1.00 87.75 189 ALA A O 1
ATOM 1485 N N . GLY A 1 190 ? 4.906 8.290 -20.998 1.00 82.75 190 GLY A N 1
ATOM 1486 C CA . GLY A 1 190 ? 4.058 7.101 -20.877 1.00 82.75 190 GLY A CA 1
ATOM 1487 C C . GLY A 1 190 ? 2.745 7.310 -20.119 1.00 82.75 190 GLY A C 1
ATOM 1488 O O . GLY A 1 190 ? 2.016 6.343 -19.912 1.00 82.75 190 GLY A O 1
ATOM 1489 N N . TYR A 1 191 ? 2.396 8.543 -19.734 1.00 89.94 191 TYR A N 1
ATOM 1490 C CA . TYR A 1 191 ? 1.115 8.822 -19.080 1.00 89.94 191 TYR A CA 1
ATOM 1491 C C . TYR A 1 191 ? -0.011 8.996 -20.111 1.00 89.94 191 TYR A C 1
ATOM 1493 O O . TYR A 1 191 ? 0.160 9.737 -21.085 1.00 89.94 191 TYR A O 1
ATOM 1501 N N . PRO A 1 192 ? -1.181 8.356 -19.920 1.00 87.88 192 PRO A N 1
ATOM 1502 C CA . PRO A 1 192 ? -2.261 8.412 -20.897 1.00 87.88 192 PRO A CA 1
ATOM 1503 C C . PRO A 1 192 ? -2.877 9.812 -20.972 1.00 87.88 192 PRO A C 1
ATOM 1505 O O . PRO A 1 192 ? -2.889 10.558 -19.994 1.00 87.88 192 PRO A O 1
ATOM 1508 N N . PHE A 1 193 ? -3.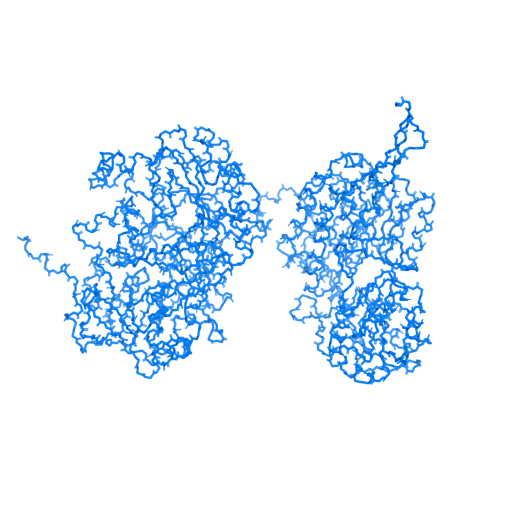438 10.162 -22.128 1.00 94.94 193 PHE A N 1
ATOM 1509 C CA . PHE A 1 193 ? -4.287 11.342 -22.253 1.00 94.94 193 PHE A CA 1
ATOM 1510 C C . PHE A 1 193 ? -5.707 11.018 -21.773 1.00 94.94 193 PHE A C 1
ATOM 1512 O O . PHE A 1 193 ? -6.272 10.002 -22.176 1.00 94.94 193 PHE A O 1
ATOM 1519 N N . THR A 1 194 ? -6.301 11.895 -20.966 1.00 93.00 194 THR A N 1
ATOM 1520 C CA . THR A 1 194 ? -7.726 11.856 -20.623 1.00 93.00 194 THR A CA 1
ATOM 1521 C C . THR A 1 194 ? -8.465 13.015 -21.284 1.00 93.00 194 THR A C 1
ATOM 1523 O O . THR A 1 194 ? -8.089 14.184 -21.151 1.00 93.00 194 THR A O 1
ATOM 1526 N N . ASP A 1 195 ? -9.548 12.687 -21.995 1.00 89.38 195 ASP A N 1
ATOM 1527 C CA . ASP A 1 195 ? -10.426 13.699 -22.579 1.00 89.38 195 ASP A CA 1
ATOM 1528 C C . ASP A 1 195 ? -11.238 14.422 -21.502 1.00 89.38 195 ASP A C 1
ATOM 1530 O O . ASP A 1 195 ? -11.570 15.584 -21.681 1.00 89.38 195 ASP A O 1
ATOM 1534 N N . ASP A 1 196 ? -11.539 13.798 -20.360 1.00 92.44 196 ASP A N 1
ATOM 1535 C CA . ASP A 1 196 ? -12.285 14.438 -19.279 1.00 92.44 196 ASP A CA 1
ATOM 1536 C C . ASP A 1 196 ? -11.830 13.971 -17.897 1.00 92.44 196 ASP A C 1
ATOM 1538 O O . ASP A 1 196 ? -12.234 12.914 -17.418 1.00 92.44 196 ASP A O 1
ATOM 1542 N N . VAL A 1 197 ? -11.076 14.829 -17.205 1.00 92.56 197 VAL A N 1
ATOM 1543 C CA . VAL A 1 197 ? -10.593 14.589 -15.833 1.00 92.56 197 VAL A CA 1
ATOM 1544 C C . VAL A 1 197 ? -11.716 14.434 -14.791 1.00 92.56 197 VAL A C 1
ATOM 1546 O O . VAL A 1 197 ? -11.447 14.058 -13.651 1.00 92.56 197 VAL A O 1
ATOM 1549 N N . ASN A 1 198 ? -12.962 14.760 -15.157 1.00 94.62 198 ASN A N 1
ATOM 1550 C CA . ASN A 1 198 ? -14.167 14.624 -14.333 1.00 94.62 198 ASN A CA 1
ATOM 1551 C C . ASN A 1 198 ? -15.128 13.522 -14.825 1.00 94.62 198 ASN A C 1
ATOM 1553 O O . ASN A 1 198 ? -16.230 13.403 -14.271 1.00 94.62 198 ASN A O 1
ATOM 1557 N N . GLY A 1 199 ? -14.764 12.819 -15.902 1.00 92.75 199 GLY A N 1
ATOM 1558 C CA . GLY A 1 199 ? -15.608 11.853 -16.602 1.00 92.75 199 GLY A CA 1
ATOM 1559 C C . GLY A 1 199 ? -15.169 10.409 -16.379 1.00 92.75 199 GLY A C 1
ATOM 1560 O O . GLY A 1 199 ? -14.666 10.068 -15.313 1.00 92.75 199 GLY A O 1
ATOM 1561 N N . TYR A 1 200 ? -15.355 9.578 -17.407 1.00 92.56 200 TYR A N 1
ATOM 1562 C CA . TYR A 1 200 ? -15.067 8.140 -17.389 1.00 92.56 200 TYR A CA 1
ATOM 1563 C C . TYR A 1 200 ? -13.675 7.806 -16.824 1.00 92.56 200 TYR A C 1
ATOM 1565 O O . TYR A 1 200 ? -13.564 6.964 -15.940 1.00 92.56 200 TYR A O 1
ATOM 1573 N N . GLN A 1 201 ? -12.623 8.492 -17.287 1.00 90.88 201 GLN A N 1
ATOM 1574 C CA . GLN A 1 201 ? -11.227 8.225 -16.931 1.00 90.88 201 GLN A CA 1
ATOM 1575 C C . GLN A 1 201 ? -10.570 9.451 -16.293 1.00 90.88 201 GLN A C 1
ATOM 1577 O O . GLN A 1 201 ? -10.271 10.413 -16.996 1.00 90.88 201 GLN A O 1
ATOM 1582 N N . GLN A 1 202 ? -10.247 9.412 -15.000 1.00 92.31 202 GLN A N 1
ATOM 1583 C CA . GLN A 1 202 ? -9.476 10.502 -14.390 1.00 92.31 202 GLN A CA 1
ATOM 1584 C C . GLN A 1 202 ? -7.955 10.319 -14.519 1.00 92.31 202 GLN A C 1
ATOM 1586 O O . GLN A 1 202 ? -7.258 11.313 -14.720 1.00 92.31 202 GLN A O 1
ATOM 1591 N N . GLU A 1 203 ? -7.437 9.086 -14.419 1.00 91.62 203 GLU A N 1
ATOM 1592 C CA . GLU A 1 203 ? -5.994 8.817 -14.529 1.00 91.62 203 GLU A CA 1
ATOM 1593 C C . GLU A 1 203 ? -5.455 9.218 -15.908 1.00 91.62 203 GLU A C 1
ATOM 1595 O O . GLU A 1 203 ? -5.963 8.782 -16.945 1.00 91.62 203 GLU A O 1
ATOM 1600 N N . GLY A 1 204 ? -4.414 10.048 -15.913 1.00 93.25 204 GLY A N 1
ATOM 1601 C CA . GLY A 1 204 ? -3.801 10.603 -17.113 1.00 93.25 204 GLY A CA 1
ATOM 1602 C C . GLY A 1 204 ? -3.662 12.123 -17.078 1.00 93.25 204 GLY A C 1
ATOM 1603 O O . GLY A 1 204 ? -3.897 12.779 -16.062 1.00 93.25 204 GLY A O 1
ATOM 1604 N N . VAL A 1 205 ? -3.264 12.692 -18.213 1.00 96.75 205 VAL A N 1
ATOM 1605 C CA . VAL A 1 205 ? -3.116 14.135 -18.430 1.00 96.75 205 VAL A CA 1
ATOM 1606 C C . VAL A 1 205 ? -4.167 14.668 -19.390 1.00 96.75 205 VAL A C 1
ATOM 1608 O O . VAL A 1 205 ? -4.542 14.003 -20.349 1.00 96.75 205 VAL A O 1
ATOM 1611 N N . GLY A 1 206 ? -4.641 15.887 -19.166 1.00 95.94 206 GLY A N 1
ATOM 1612 C CA . GLY A 1 206 ? -5.707 16.451 -19.981 1.00 95.94 206 GLY A CA 1
ATOM 1613 C C . GLY A 1 206 ? -5.949 17.932 -19.740 1.00 95.94 206 GLY A C 1
ATOM 1614 O O . GLY A 1 206 ? -5.252 18.604 -18.972 1.00 95.94 206 GLY A O 1
ATOM 1615 N N . TRP A 1 207 ? -6.967 18.441 -20.427 1.00 95.44 207 TRP A N 1
ATOM 1616 C CA . TRP A 1 207 ? -7.447 19.807 -20.263 1.00 95.44 207 TRP A CA 1
ATOM 1617 C C . TRP A 1 207 ? -8.327 19.911 -19.019 1.00 95.44 207 TRP A C 1
ATOM 1619 O O . TRP A 1 207 ? -9.261 19.132 -18.835 1.00 95.44 207 TRP A O 1
ATOM 1629 N N . LEU A 1 208 ? -8.049 20.907 -18.185 1.00 95.81 208 LEU A N 1
ATOM 1630 C CA . LEU A 1 208 ? -8.803 21.165 -16.969 1.00 95.81 208 LEU A CA 1
ATOM 1631 C C . LEU A 1 208 ? -10.048 22.004 -17.268 1.00 95.81 208 LEU A C 1
ATOM 1633 O O . LEU A 1 208 ? -10.052 22.902 -18.116 1.00 95.81 208 LEU A O 1
ATOM 1637 N N . ASP A 1 209 ? -11.111 21.720 -16.526 1.00 96.06 209 ASP A N 1
ATOM 1638 C CA . ASP A 1 209 ? -12.328 22.517 -16.549 1.00 96.06 209 ASP A CA 1
ATOM 1639 C C . ASP A 1 209 ? -12.216 23.724 -15.634 1.00 96.06 209 ASP A C 1
ATOM 1641 O O . ASP A 1 209 ? -11.561 23.685 -14.591 1.00 96.06 209 ASP A O 1
ATOM 1645 N N . HIS A 1 210 ? -12.922 24.793 -15.991 1.00 96.81 210 HIS A N 1
ATOM 1646 C CA . HIS A 1 210 ? -12.951 26.017 -15.211 1.00 96.81 210 HIS A CA 1
ATOM 1647 C C . HIS A 1 210 ? -14.368 26.525 -14.992 1.00 96.81 210 HIS A C 1
ATOM 1649 O O . HIS A 1 210 ? -15.155 26.606 -15.932 1.00 96.81 210 HIS A O 1
ATOM 1655 N N . THR A 1 211 ? -14.677 26.982 -13.778 1.00 96.88 211 THR A N 1
ATOM 1656 C CA . THR A 1 211 ? -15.889 27.755 -13.467 1.00 96.88 211 THR A CA 1
ATOM 1657 C C . THR A 1 211 ? -15.748 29.191 -13.985 1.00 96.88 211 THR A C 1
ATOM 1659 O O . THR A 1 211 ? -15.657 30.154 -13.216 1.00 96.88 211 THR A O 1
ATOM 1662 N N . ILE A 1 212 ? -15.651 29.329 -15.305 1.00 95.62 212 ILE A N 1
ATOM 1663 C CA . ILE A 1 212 ? -15.528 30.583 -16.046 1.00 95.62 212 ILE A CA 1
ATOM 1664 C C . ILE A 1 212 ? -16.629 30.592 -17.106 1.00 95.62 212 ILE A C 1
ATOM 1666 O O . ILE A 1 212 ? -16.969 29.567 -17.684 1.00 95.62 212 ILE A O 1
ATOM 1670 N N . HIS A 1 213 ? -17.238 31.747 -17.343 1.00 94.06 213 HIS A N 1
ATOM 1671 C CA . HIS A 1 213 ? -18.290 31.905 -18.336 1.00 94.06 213 HIS A CA 1
ATOM 1672 C C . HIS A 1 213 ? -18.224 33.297 -18.946 1.00 94.06 213 HIS A C 1
ATOM 1674 O O . HIS A 1 213 ? -18.109 34.286 -18.224 1.00 94.06 213 HIS A O 1
ATOM 1680 N N . ASN A 1 214 ? -18.261 33.372 -20.279 1.00 91.44 214 ASN A N 1
ATOM 1681 C CA . ASN A 1 214 ? -18.117 34.619 -21.039 1.00 91.44 214 ASN A CA 1
ATOM 1682 C C . ASN A 1 214 ? -16.912 35.460 -20.571 1.00 91.44 214 ASN A C 1
ATOM 1684 O O . ASN A 1 214 ? -17.012 36.668 -20.366 1.00 91.44 214 ASN A O 1
ATOM 1688 N N . GLY A 1 215 ? -15.779 34.790 -20.331 1.00 91.00 215 GLY A N 1
ATOM 1689 C CA . GLY A 1 215 ? -14.531 35.406 -19.877 1.00 91.00 215 GLY A CA 1
ATOM 1690 C C . GLY A 1 215 ? -14.524 35.876 -18.418 1.00 91.00 215 GLY A C 1
ATOM 1691 O O . GLY A 1 215 ? -13.562 36.521 -18.007 1.00 91.00 215 GLY A O 1
ATOM 1692 N N . GLN A 1 216 ? -15.560 35.584 -17.626 1.00 93.19 216 GLN A N 1
ATOM 1693 C CA . GLN A 1 216 ? -15.678 35.998 -16.225 1.00 93.19 216 GLN A CA 1
ATOM 1694 C C . GLN A 1 216 ? -15.732 34.798 -15.279 1.00 93.19 216 GLN A C 1
ATOM 1696 O O . GLN A 1 216 ? -16.244 33.739 -15.629 1.00 93.19 216 GLN A O 1
ATOM 1701 N N . ARG A 1 217 ? -15.258 34.977 -14.046 1.00 94.38 217 ARG A N 1
ATOM 1702 C CA . ARG A 1 217 ? -15.417 34.001 -12.963 1.00 94.38 217 ARG A CA 1
ATOM 1703 C C . ARG A 1 217 ? -16.897 33.702 -12.707 1.00 94.38 217 ARG A C 1
ATOM 1705 O O . ARG A 1 217 ? -17.683 34.612 -12.449 1.00 94.38 217 ARG A O 1
ATOM 1712 N N . CYS A 1 218 ? -17.243 32.421 -12.659 1.00 95.44 218 CYS A N 1
ATOM 1713 C CA . CYS A 1 218 ? -18.533 31.924 -12.195 1.00 95.44 218 CYS A CA 1
ATOM 1714 C C . CYS A 1 218 ? -18.387 31.383 -10.758 1.00 95.44 218 CYS A C 1
ATOM 1716 O O . CYS A 1 218 ? -18.142 30.198 -10.549 1.00 95.44 218 CYS A O 1
ATOM 1718 N N . SER A 1 219 ? -18.464 32.263 -9.753 1.00 95.75 219 SER A N 1
ATOM 1719 C CA . SER A 1 219 ? -18.459 31.860 -8.335 1.00 95.75 219 SER A CA 1
ATOM 1720 C C . SER A 1 219 ? -19.802 31.240 -7.927 1.00 95.75 219 SER A C 1
ATOM 1722 O O . SER A 1 219 ? -20.807 31.402 -8.621 1.00 95.75 219 SER A O 1
ATOM 1724 N N . ALA A 1 220 ? -19.864 30.587 -6.762 1.00 97.06 220 ALA A N 1
ATOM 1725 C CA . ALA A 1 220 ? -21.119 30.048 -6.233 1.00 97.06 220 ALA A CA 1
ATOM 1726 C C . ALA A 1 220 ? -22.176 31.147 -6.020 1.00 97.06 220 ALA A C 1
ATOM 1728 O O . ALA A 1 220 ? -23.344 30.945 -6.333 1.00 97.06 220 ALA A O 1
ATOM 1729 N N . SER A 1 221 ? -21.771 32.340 -5.573 1.00 95.75 221 SER A N 1
ATOM 1730 C CA . SER A 1 221 ? -22.678 33.490 -5.463 1.00 95.75 221 SER A CA 1
ATOM 1731 C C . SER A 1 221 ? -23.162 33.973 -6.833 1.00 95.75 221 SER A C 1
ATOM 1733 O O . SER A 1 221 ? -24.350 34.261 -6.995 1.00 95.75 221 SER A O 1
ATOM 1735 N N . ALA A 1 222 ? -22.284 34.033 -7.839 1.00 94.12 222 ALA A N 1
ATOM 1736 C CA . ALA A 1 222 ? -22.672 34.415 -9.196 1.00 94.12 222 ALA A CA 1
ATOM 1737 C C . ALA A 1 222 ? -23.650 33.405 -9.826 1.00 94.12 222 ALA A C 1
ATOM 1739 O O . ALA A 1 222 ? -24.588 33.815 -10.507 1.00 94.12 222 ALA A O 1
ATOM 1740 N N . ALA A 1 223 ? -23.448 32.111 -9.563 1.00 96.69 223 ALA A N 1
ATOM 1741 C CA . ALA A 1 223 ? -24.260 31.017 -10.085 1.00 96.69 223 ALA A CA 1
ATOM 1742 C C . ALA A 1 223 ? -25.614 30.865 -9.364 1.00 96.69 223 ALA A C 1
ATOM 1744 O O . ALA A 1 223 ? -26.649 30.753 -10.015 1.00 96.69 223 ALA A O 1
ATOM 1745 N N . TYR A 1 224 ? -25.623 30.870 -8.027 1.00 98.00 224 TYR A N 1
ATOM 1746 C CA . TYR A 1 224 ? -26.803 30.513 -7.227 1.00 98.00 224 TYR A CA 1
ATOM 1747 C C . TYR A 1 224 ? -27.574 31.711 -6.675 1.00 98.00 224 TYR A C 1
ATOM 1749 O O . TYR A 1 224 ? -28.786 31.621 -6.508 1.00 98.00 224 TYR A O 1
ATOM 1757 N N . LEU A 1 225 ? -26.914 32.841 -6.416 1.00 96.38 225 LEU A N 1
ATOM 1758 C CA . LEU A 1 225 ? -27.554 34.048 -5.885 1.00 96.38 225 LEU A CA 1
ATOM 1759 C C . LEU A 1 225 ? -27.779 35.073 -6.998 1.00 96.38 225 LEU A C 1
ATOM 1761 O O . LEU A 1 225 ? -27.360 36.224 -6.901 1.00 96.38 225 LEU A O 1
ATOM 1765 N N . THR A 1 226 ? -28.402 34.650 -8.097 1.00 93.25 226 THR A N 1
ATOM 1766 C CA . THR A 1 226 ? -28.708 35.538 -9.226 1.00 93.25 226 THR A CA 1
ATOM 1767 C C . THR A 1 226 ? -29.634 36.681 -8.800 1.00 93.25 226 THR A C 1
ATOM 1769 O O . THR A 1 226 ? -30.263 36.646 -7.741 1.00 93.25 226 THR A O 1
ATOM 1772 N N . SER A 1 227 ? -29.758 37.714 -9.637 1.00 90.00 227 SER A N 1
ATOM 1773 C CA . SER A 1 227 ? -30.639 38.849 -9.337 1.00 90.00 227 SER A CA 1
ATOM 1774 C C . SER A 1 227 ? -32.086 38.429 -9.065 1.00 90.00 227 SER A C 1
ATOM 1776 O O . SER A 1 227 ? -32.712 39.036 -8.209 1.00 90.00 227 SER A O 1
ATOM 1778 N N . SER A 1 228 ? -32.598 37.388 -9.733 1.00 92.94 228 SER A N 1
ATOM 1779 C CA . SER A 1 228 ? -33.953 36.873 -9.493 1.00 92.94 228 SER A CA 1
ATOM 1780 C C . SER A 1 228 ? -34.090 36.149 -8.151 1.00 92.94 228 SER A C 1
ATOM 1782 O O . SER A 1 228 ? -35.121 36.273 -7.493 1.00 92.94 228 SER A O 1
ATOM 1784 N N . VAL A 1 229 ? -33.051 35.432 -7.711 1.00 95.75 229 VAL A N 1
ATOM 1785 C CA . VAL A 1 229 ? -33.027 34.757 -6.403 1.00 95.75 229 VAL A CA 1
ATOM 1786 C C . VAL A 1 229 ? -32.937 35.778 -5.269 1.00 95.75 229 VAL A C 1
ATOM 1788 O O . VAL A 1 229 ? -33.699 35.700 -4.312 1.00 95.75 229 VAL A O 1
ATOM 1791 N N . LEU A 1 230 ? -32.070 36.786 -5.401 1.00 93.12 230 LEU A N 1
ATOM 1792 C CA . LEU A 1 230 ? -31.891 37.839 -4.392 1.00 93.12 230 LEU A CA 1
ATOM 1793 C C . LEU A 1 230 ? -33.125 38.737 -4.201 1.00 93.12 230 LEU A C 1
ATOM 1795 O O . LEU A 1 230 ? -33.198 39.458 -3.210 1.00 93.12 230 LEU A O 1
ATOM 1799 N N . THR A 1 231 ? -34.075 38.727 -5.141 1.00 92.50 231 THR A N 1
ATOM 1800 C CA . THR A 1 231 ? -35.334 39.481 -5.035 1.00 92.50 231 THR A CA 1
ATOM 1801 C C . THR A 1 231 ? -36.490 38.693 -4.419 1.00 92.50 231 THR A C 1
ATOM 1803 O O . THR A 1 231 ? -37.568 39.266 -4.266 1.00 92.50 231 THR A O 1
ATOM 1806 N N . ARG A 1 232 ? -36.305 37.407 -4.085 1.00 96.19 232 ARG A N 1
ATOM 1807 C CA . ARG A 1 232 ? -37.339 36.598 -3.422 1.00 96.19 232 ARG A CA 1
ATOM 1808 C C . ARG A 1 232 ? -37.660 37.175 -2.041 1.00 96.19 232 ARG A C 1
ATOM 1810 O O . ARG A 1 232 ? -36.754 37.424 -1.254 1.00 96.19 232 ARG A O 1
ATOM 1817 N N . GLU A 1 233 ? -38.942 37.365 -1.733 1.00 94.06 233 GLU A N 1
ATOM 1818 C CA . GLU A 1 233 ? -39.374 37.999 -0.473 1.00 94.06 233 GLU A CA 1
ATOM 1819 C C . GLU A 1 233 ? -39.083 37.142 0.769 1.00 94.06 233 GLU A C 1
ATOM 1821 O O . GLU A 1 233 ? -38.935 37.671 1.868 1.00 94.06 233 GLU A O 1
ATOM 1826 N N . ASN A 1 234 ? -38.961 35.827 0.588 1.00 95.81 234 ASN A N 1
ATOM 1827 C CA . ASN A 1 234 ? -38.704 34.854 1.643 1.00 95.81 234 ASN A CA 1
ATOM 1828 C C . ASN A 1 234 ? -37.206 34.553 1.869 1.00 95.81 234 ASN A C 1
ATOM 1830 O O . ASN A 1 234 ? -36.871 33.778 2.764 1.00 95.81 234 ASN A O 1
ATOM 1834 N N . LEU A 1 235 ? -36.300 35.175 1.098 1.00 97.44 235 LEU A N 1
ATOM 1835 C CA . LEU A 1 235 ? -34.850 35.074 1.282 1.00 97.44 235 LEU A CA 1
ATOM 1836 C C . LEU A 1 235 ? -34.274 36.407 1.764 1.00 97.44 235 LEU A C 1
ATOM 1838 O O . LEU A 1 235 ? -34.345 37.426 1.081 1.00 97.44 235 LEU A O 1
ATOM 1842 N N . THR A 1 236 ? -33.606 36.382 2.912 1.00 96.44 236 THR A N 1
ATOM 1843 C CA . THR A 1 236 ? -32.836 37.518 3.421 1.00 96.44 236 THR A CA 1
ATOM 1844 C C . THR A 1 236 ? -31.347 37.194 3.377 1.00 96.44 236 THR A C 1
ATOM 1846 O O . THR A 1 236 ? -30.907 36.217 3.970 1.00 96.44 236 THR A O 1
ATOM 1849 N N . VAL A 1 237 ? -30.546 38.019 2.696 1.00 95.75 237 VAL A N 1
ATOM 1850 C CA . VAL A 1 237 ? -29.078 37.882 2.669 1.00 95.75 237 VAL A CA 1
ATOM 1851 C C . VAL A 1 237 ? -28.449 39.084 3.359 1.00 95.75 237 VAL A C 1
ATOM 1853 O O . VAL A 1 237 ? -28.663 40.225 2.944 1.00 95.75 237 VAL A O 1
ATOM 1856 N N . VAL A 1 238 ? -27.651 38.831 4.395 1.00 94.12 238 VAL A N 1
ATOM 1857 C CA . VAL A 1 238 ? -26.955 39.862 5.170 1.00 94.12 238 VAL A CA 1
ATOM 1858 C C . VAL A 1 238 ? -25.450 39.653 5.063 1.00 94.12 238 VAL A C 1
ATOM 1860 O O . VAL A 1 238 ? -24.938 38.573 5.333 1.00 94.12 238 VAL A O 1
ATOM 1863 N N . THR A 1 239 ? -24.735 40.712 4.691 1.00 93.75 239 THR A N 1
ATOM 1864 C CA . THR A 1 239 ? -23.265 40.736 4.585 1.00 93.75 239 THR A CA 1
ATOM 1865 C C . THR A 1 239 ? -22.652 41.623 5.670 1.00 93.75 239 THR A C 1
ATOM 1867 O O . THR A 1 239 ? -23.358 42.428 6.284 1.00 93.75 239 THR A O 1
ATOM 1870 N N . GLY A 1 240 ? -21.337 41.549 5.893 1.00 92.62 240 GLY A N 1
ATOM 1871 C CA . GLY A 1 240 ? -20.659 42.388 6.887 1.00 92.62 240 GLY A CA 1
ATOM 1872 C C . GLY A 1 240 ? -21.065 42.072 8.329 1.00 92.62 240 GLY A C 1
ATOM 1873 O O . GLY A 1 240 ? -20.982 42.954 9.185 1.00 92.62 240 GLY A O 1
ATOM 1874 N N . THR A 1 241 ? -21.564 40.861 8.588 1.00 93.56 241 THR A N 1
ATOM 1875 C CA . THR A 1 241 ? -22.149 40.462 9.874 1.00 93.56 241 THR A CA 1
ATOM 1876 C C . THR A 1 241 ? -21.425 39.241 10.416 1.00 93.56 241 THR A C 1
ATOM 1878 O O . THR A 1 241 ? -21.404 38.192 9.784 1.00 93.56 241 THR A O 1
ATOM 1881 N N . PHE A 1 242 ? -20.819 39.400 11.586 1.00 94.81 242 PHE A N 1
ATOM 1882 C CA . PHE A 1 242 ? -20.080 38.359 12.279 1.00 94.81 242 PHE A CA 1
ATOM 1883 C C . PHE A 1 242 ? -21.026 37.535 13.152 1.00 94.81 242 PHE A C 1
ATOM 1885 O O . PHE A 1 242 ? -21.877 38.103 13.837 1.00 94.81 242 PHE A O 1
ATOM 1892 N N . VAL A 1 243 ? -20.867 36.213 13.134 1.00 96.56 243 VAL A N 1
ATOM 1893 C CA . VAL A 1 243 ? -21.620 35.293 13.994 1.00 96.56 243 VAL A CA 1
ATOM 1894 C C . VAL A 1 243 ? -20.735 34.888 15.165 1.00 96.56 243 VAL A C 1
ATOM 1896 O O . VAL A 1 243 ? -19.681 34.294 14.964 1.00 96.56 243 VAL A O 1
ATOM 1899 N N . ASN A 1 244 ? -21.164 35.224 16.379 1.00 95.12 244 ASN A N 1
ATOM 1900 C CA . ASN A 1 244 ? -20.416 34.963 17.606 1.00 95.12 244 ASN A CA 1
ATOM 1901 C C . ASN A 1 244 ? -20.562 33.514 18.071 1.00 95.12 244 ASN A C 1
ATOM 1903 O O . ASN A 1 244 ? -19.575 32.889 18.446 1.00 95.12 244 ASN A O 1
ATOM 1907 N N . LYS A 1 245 ? -21.795 32.995 18.063 1.00 96.50 245 LYS A N 1
ATOM 1908 C CA . LYS A 1 245 ? -22.135 31.634 18.503 1.00 96.50 245 LYS A CA 1
ATOM 1909 C C . LYS A 1 245 ? -23.523 31.211 18.023 1.00 96.50 245 LYS A C 1
ATOM 1911 O O . LYS A 1 245 ? -24.365 32.051 17.695 1.00 96.50 245 LYS A O 1
ATOM 1916 N N . VAL A 1 246 ? -23.765 29.908 18.044 1.00 98.44 246 VAL A N 1
ATOM 1917 C CA . VAL A 1 246 ? -25.092 29.286 18.013 1.00 98.44 246 VAL A CA 1
ATOM 1918 C C . VAL A 1 246 ? -25.711 29.388 19.409 1.00 98.44 246 VAL A C 1
ATOM 1920 O O . VAL A 1 246 ? -25.028 29.235 20.424 1.00 98.44 246 VAL A O 1
ATOM 1923 N N . VAL A 1 247 ? -27.006 29.688 19.468 1.00 97.69 247 VAL A N 1
ATOM 1924 C CA . VAL A 1 247 ? -27.768 29.820 20.715 1.00 97.69 247 VAL A CA 1
ATOM 1925 C C . VAL A 1 247 ? -28.555 28.536 20.954 1.00 97.69 247 VAL A C 1
ATOM 1927 O O . VAL A 1 247 ? -29.268 28.076 20.063 1.00 97.69 247 VAL A O 1
ATOM 1930 N N . PHE A 1 248 ? -28.445 27.981 22.163 1.00 98.19 248 PHE A N 1
ATOM 1931 C CA . PHE A 1 248 ? -29.098 26.732 22.554 1.00 98.19 248 PHE A CA 1
ATOM 1932 C C . PHE A 1 248 ? -30.112 26.933 23.685 1.00 98.19 248 PHE A C 1
ATOM 1934 O O . PHE A 1 248 ? -29.848 27.652 24.649 1.00 98.19 248 PHE A O 1
ATOM 1941 N N . GLU A 1 249 ? -31.235 26.224 23.590 1.00 97.00 249 GLU A N 1
ATOM 1942 C CA . GLU A 1 249 ? -32.166 25.956 24.690 1.00 97.00 249 GLU A CA 1
ATOM 1943 C C . GLU A 1 249 ? -32.065 24.451 25.009 1.00 97.00 249 GLU A C 1
ATOM 1945 O O . GLU A 1 249 ? -32.577 23.599 24.282 1.00 97.00 249 GLU A O 1
ATOM 1950 N N . GLY A 1 250 ? -31.314 24.093 26.058 1.00 96.31 250 GLY A N 1
ATOM 1951 C CA . GLY A 1 250 ? -30.966 22.695 26.335 1.00 96.31 250 GLY A CA 1
ATOM 1952 C C . GLY A 1 250 ? -30.069 22.100 25.240 1.00 96.31 250 GLY A C 1
ATOM 1953 O O . GLY A 1 250 ? -28.950 22.566 25.040 1.00 96.31 250 GLY A O 1
ATOM 1954 N N . LYS A 1 251 ? -30.554 21.065 24.542 1.00 97.31 251 LYS A N 1
ATOM 1955 C CA . LYS A 1 251 ? -29.863 20.389 23.422 1.00 97.31 251 LYS A CA 1
ATOM 1956 C C . LYS A 1 251 ? -30.334 20.843 22.036 1.00 97.31 251 LYS A C 1
ATOM 1958 O O . LYS A 1 251 ? -29.868 20.316 21.029 1.00 97.31 251 LYS A O 1
ATOM 1963 N N . LYS A 1 252 ? -31.240 21.821 21.973 1.00 98.31 252 LYS A N 1
ATOM 1964 C CA . LYS A 1 252 ? -31.799 22.328 20.722 1.00 98.31 252 LYS A CA 1
ATOM 1965 C C . LYS A 1 252 ? -31.167 23.661 20.345 1.00 98.31 252 LYS A C 1
ATOM 1967 O O . LYS A 1 252 ? -31.190 24.598 21.145 1.00 98.31 252 LYS A O 1
ATOM 1972 N N . ALA A 1 253 ? -30.623 23.758 19.135 1.00 98.44 253 ALA A N 1
ATOM 1973 C CA . ALA A 1 253 ? -30.214 25.033 18.560 1.00 98.44 253 ALA A CA 1
ATOM 1974 C C . ALA A 1 253 ? -31.465 25.831 18.162 1.00 98.44 253 ALA A C 1
ATOM 1976 O O . ALA A 1 253 ? -32.329 25.330 17.446 1.00 98.44 253 ALA A O 1
ATOM 1977 N N . VAL A 1 254 ? -31.574 27.068 18.648 1.00 97.69 254 VAL A N 1
ATOM 1978 C CA . VAL A 1 254 ? -32.764 27.927 18.467 1.00 97.69 254 VAL A CA 1
ATOM 1979 C C . VAL A 1 254 ? -32.460 29.228 17.728 1.00 97.69 254 VAL A C 1
ATOM 1981 O O . VAL A 1 254 ? -33.325 30.094 17.593 1.00 97.69 254 VAL A O 1
ATOM 1984 N N . GLY A 1 255 ? -31.218 29.411 17.280 1.00 97.12 255 GLY A N 1
ATOM 1985 C CA . GLY A 1 255 ? -30.798 30.628 16.605 1.00 97.12 255 GLY A CA 1
ATOM 1986 C C . GLY A 1 255 ? -29.301 30.885 16.668 1.00 97.12 255 GLY A C 1
ATOM 1987 O O . GLY A 1 255 ? -28.509 30.030 17.062 1.00 97.12 255 GLY A O 1
ATOM 1988 N N . ILE A 1 256 ? -28.919 32.103 16.295 1.00 97.44 256 ILE A N 1
ATOM 1989 C CA . ILE A 1 256 ? -27.530 32.571 16.297 1.00 97.44 256 ILE A CA 1
ATOM 1990 C C . ILE A 1 256 ? -27.414 33.945 16.949 1.00 97.44 256 ILE A C 1
ATOM 1992 O O . ILE A 1 256 ? -28.349 34.747 16.927 1.00 97.44 256 ILE A O 1
ATOM 1996 N N . GLU A 1 257 ? -26.242 34.230 17.499 1.00 95.44 257 GLU A N 1
ATOM 1997 C CA . GLU A 1 257 ? -25.875 35.544 18.013 1.00 95.44 257 GLU A CA 1
ATOM 1998 C C . GLU A 1 257 ? -24.943 36.248 17.023 1.00 95.44 257 GLU A C 1
ATOM 2000 O O . GLU A 1 257 ? -23.918 35.694 16.627 1.00 95.44 257 GLU A O 1
ATOM 2005 N N . VAL A 1 258 ? -25.292 37.470 16.620 1.00 94.00 258 VAL A N 1
ATOM 2006 C CA . VAL A 1 258 ? -24.597 38.211 15.561 1.00 94.00 258 VAL A CA 1
ATOM 2007 C C . VAL A 1 258 ? -24.311 39.659 15.930 1.00 94.00 258 VAL A C 1
ATOM 2009 O O . VAL A 1 258 ? -25.019 40.273 16.731 1.00 94.00 258 VAL A O 1
ATOM 2012 N N . GLU A 1 259 ? -23.320 40.246 15.267 1.00 91.94 259 GLU A N 1
ATOM 2013 C CA . GLU A 1 259 ? -23.029 41.679 15.330 1.00 91.94 259 GLU A CA 1
ATOM 2014 C C . GLU A 1 259 ? -22.343 42.184 14.043 1.00 91.94 259 GLU A C 1
ATOM 2016 O O . GLU A 1 259 ? -21.891 41.383 13.221 1.00 91.94 259 GLU A O 1
ATOM 2021 N N . PRO A 1 260 ? -22.249 43.506 13.813 1.00 90.88 260 PRO A N 1
ATOM 2022 C CA . PRO A 1 260 ? -21.529 44.038 12.659 1.00 90.88 260 PRO A CA 1
ATOM 2023 C C . PRO A 1 260 ? -20.032 43.695 12.709 1.00 90.88 260 PRO A C 1
ATOM 2025 O O . PRO A 1 260 ? -19.350 43.994 13.682 1.00 90.88 260 PRO A O 1
ATOM 2028 N N . PHE A 1 261 ? -19.478 43.154 11.620 1.00 88.69 261 PHE A N 1
ATOM 2029 C CA . PHE A 1 261 ? -18.077 42.712 11.583 1.00 88.69 261 PHE A CA 1
ATOM 2030 C C . PHE A 1 261 ? -17.063 43.848 11.808 1.00 88.69 261 PHE A C 1
ATOM 2032 O O . PHE A 1 261 ? -16.023 43.636 12.421 1.00 88.69 261 PHE A O 1
ATOM 2039 N N . LYS A 1 262 ? -17.362 45.060 11.318 1.00 83.06 262 LYS A N 1
ATOM 2040 C CA . LYS A 1 262 ? -16.480 46.238 11.433 1.00 83.06 262 LYS A CA 1
ATOM 2041 C C . LYS A 1 262 ? -16.659 47.043 12.725 1.00 83.06 262 LYS A C 1
ATOM 2043 O O . LYS A 1 262 ? -15.966 48.042 12.891 1.00 83.06 262 LYS A O 1
ATOM 2048 N N . ALA A 1 263 ? -17.599 46.672 13.589 1.00 71.62 263 ALA A N 1
ATOM 2049 C CA . ALA A 1 263 ? -17.925 47.441 14.781 1.00 71.62 263 ALA A CA 1
ATOM 2050 C C . ALA A 1 263 ? -17.880 46.518 16.005 1.00 71.62 263 ALA A C 1
ATOM 2052 O O . ALA A 1 263 ? -18.905 46.043 16.488 1.00 71.62 263 ALA A O 1
ATOM 2053 N N . ASP A 1 264 ? -16.653 46.233 16.441 1.00 61.53 264 ASP A N 1
ATOM 2054 C CA . ASP A 1 264 ? -16.366 45.412 17.616 1.00 61.53 264 ASP A CA 1
ATOM 2055 C C . ASP A 1 264 ? -16.943 46.070 18.885 1.00 61.53 264 ASP A C 1
ATOM 2057 O O . ASP A 1 264 ? -16.833 47.286 19.063 1.00 61.53 264 ASP A O 1
ATOM 2061 N N . GLY A 1 265 ? -17.605 45.286 19.740 1.00 59.50 265 GLY A N 1
ATOM 2062 C CA . GLY A 1 265 ? -18.214 45.765 20.987 1.00 59.50 265 GLY A CA 1
ATOM 2063 C C . GLY A 1 265 ? -19.648 46.304 20.876 1.00 59.50 265 GLY A C 1
ATOM 2064 O O . GLY A 1 265 ? -20.178 46.838 21.856 1.00 59.50 265 GLY A O 1
ATOM 2065 N N . HIS A 1 266 ? -20.318 46.161 19.726 1.00 69.75 266 HIS A N 1
ATOM 2066 C CA . HIS A 1 266 ? -21.769 46.360 19.673 1.00 69.75 266 HIS A CA 1
ATOM 2067 C C . HIS A 1 266 ? -22.482 45.272 20.477 1.00 69.75 266 HIS A C 1
ATOM 2069 O O . HIS A 1 266 ? -22.074 44.119 20.480 1.00 69.75 266 HIS A O 1
ATOM 2075 N N . ARG A 1 267 ? -23.596 45.616 21.139 1.00 78.12 267 ARG A N 1
ATOM 2076 C CA . ARG A 1 267 ? -24.394 44.614 21.858 1.00 78.12 267 ARG A CA 1
ATOM 2077 C C . ARG A 1 267 ? -24.860 43.537 20.862 1.00 78.12 267 ARG A C 1
ATOM 2079 O O . ARG A 1 267 ? -25.615 43.895 19.947 1.00 78.12 267 ARG A O 1
ATOM 2086 N N . PRO A 1 268 ? -24.455 42.263 21.029 1.00 85.50 268 PRO A N 1
ATOM 2087 C CA . PRO A 1 268 ? -24.839 41.215 20.099 1.00 85.50 268 PRO A CA 1
ATOM 2088 C C . PRO A 1 268 ? -26.359 41.064 20.042 1.00 85.50 268 PRO A C 1
ATOM 2090 O O . PRO A 1 268 ? -27.062 41.243 21.043 1.00 85.50 268 PRO A O 1
ATOM 2093 N N . LYS A 1 269 ? -26.876 40.760 18.853 1.00 89.38 269 LYS A N 1
ATOM 2094 C CA . LYS A 1 269 ? -28.296 40.489 18.624 1.00 89.38 269 LYS A CA 1
ATOM 2095 C C . LYS A 1 269 ? -28.498 38.999 18.411 1.00 89.38 269 LYS A C 1
ATOM 2097 O O . LYS A 1 269 ? -27.739 38.382 17.672 1.00 89.38 269 LYS A O 1
ATOM 2102 N N . GLN A 1 270 ? -29.552 38.447 18.995 1.00 92.88 270 GLN A N 1
ATOM 2103 C CA . GLN A 1 270 ? -29.970 37.080 18.706 1.00 92.88 270 GLN A CA 1
ATOM 2104 C C . GLN A 1 270 ? -31.011 37.073 17.588 1.00 92.88 270 GLN A C 1
ATOM 2106 O O . GLN A 1 270 ? -31.913 37.913 17.565 1.00 92.88 270 GLN A O 1
ATOM 2111 N N . ILE A 1 271 ? -30.866 36.129 16.663 1.00 94.44 271 ILE A N 1
ATOM 2112 C CA . ILE A 1 271 ? -31.816 35.848 15.587 1.00 94.44 271 ILE A CA 1
ATOM 2113 C C . ILE A 1 271 ? -32.309 34.420 15.793 1.00 94.44 271 ILE A C 1
ATOM 2115 O O . ILE A 1 271 ? -31.483 33.512 15.882 1.00 94.44 271 ILE A O 1
ATOM 2119 N N . ARG A 1 272 ? -33.630 34.231 15.880 1.00 95.75 272 ARG A N 1
ATOM 2120 C CA . ARG A 1 272 ? -34.237 32.913 16.106 1.00 95.75 272 ARG A CA 1
ATOM 2121 C C . ARG A 1 272 ? -34.374 32.123 14.809 1.00 95.75 272 ARG A C 1
ATOM 2123 O O . ARG A 1 272 ? -34.629 32.702 13.751 1.00 95.75 272 ARG A O 1
ATOM 2130 N N . ALA A 1 273 ? -34.226 30.809 14.921 1.00 96.62 273 ALA A N 1
ATOM 2131 C CA . ALA A 1 273 ? -34.345 29.862 13.823 1.00 96.62 273 ALA A CA 1
ATOM 2132 C C . ALA A 1 273 ? -35.019 28.569 14.294 1.00 96.62 273 ALA A C 1
ATOM 2134 O O . ALA A 1 273 ? -34.743 28.118 15.408 1.00 96.62 273 ALA A O 1
ATOM 2135 N N . LYS A 1 274 ? -35.827 27.934 13.437 1.00 96.69 274 LYS A N 1
ATOM 2136 C CA . LYS A 1 274 ? -36.247 26.540 13.662 1.00 96.69 274 LYS A CA 1
ATOM 2137 C C . LYS A 1 274 ? -35.081 25.573 13.465 1.00 96.69 274 LYS A C 1
ATOM 2139 O O . LYS A 1 274 ? -34.961 24.618 14.228 1.00 96.69 274 LYS A O 1
ATOM 2144 N N . GLU A 1 275 ? -34.228 25.842 12.477 1.00 98.25 275 GLU A N 1
ATOM 2145 C CA . GLU A 1 275 ? -33.018 25.072 12.203 1.00 98.25 275 GLU A CA 1
ATOM 2146 C C . GLU A 1 275 ? -31.848 25.985 11.788 1.00 98.25 275 GLU A C 1
ATOM 2148 O O . GLU A 1 275 ? -31.995 26.917 10.988 1.00 98.25 275 GLU A O 1
ATOM 2153 N N . VAL A 1 276 ? -30.667 25.724 12.353 1.00 98.81 276 VAL A N 1
ATOM 2154 C CA . VAL A 1 276 ? -29.412 26.425 12.053 1.00 98.81 276 VAL A CA 1
ATOM 2155 C C . VAL A 1 276 ? -28.513 25.512 11.222 1.00 98.81 276 VAL A C 1
ATOM 2157 O O . VAL A 1 276 ? -28.267 24.364 11.588 1.00 98.81 276 VAL A O 1
ATOM 2160 N N . ILE A 1 277 ? -27.983 26.032 10.116 1.00 98.88 277 ILE A N 1
ATOM 2161 C CA . ILE A 1 277 ? -27.106 25.297 9.202 1.00 98.88 277 ILE A CA 1
ATOM 2162 C C . ILE A 1 277 ? -25.758 26.013 9.122 1.00 98.88 277 ILE A C 1
ATOM 2164 O O . ILE A 1 277 ? -25.670 27.159 8.674 1.00 98.88 277 ILE A O 1
ATOM 2168 N N . LEU A 1 278 ? -24.692 25.343 9.554 1.00 98.81 278 LEU A N 1
ATOM 2169 C CA . LEU A 1 278 ? -23.333 25.871 9.481 1.00 98.81 278 LEU A CA 1
ATOM 2170 C C . LEU A 1 278 ? -22.706 25.534 8.124 1.00 98.81 278 LEU A C 1
ATOM 2172 O O . LEU A 1 278 ? -22.539 24.368 7.787 1.00 98.81 278 LEU A O 1
ATOM 2176 N N . SER A 1 279 ? -22.331 26.560 7.365 1.00 98.38 279 SER A N 1
ATOM 2177 C CA . SER A 1 279 ? -21.678 26.462 6.051 1.00 98.38 279 SER A CA 1
ATOM 2178 C C . SER A 1 279 ? -20.447 27.373 5.967 1.00 98.38 279 SER A C 1
ATOM 2180 O O . SER A 1 279 ? -20.177 28.013 4.946 1.00 98.38 279 SER A O 1
ATOM 2182 N N . SER A 1 280 ? -19.708 27.474 7.073 1.00 96.19 280 SER A N 1
ATOM 2183 C CA . SER A 1 280 ? -18.578 28.395 7.244 1.00 96.19 280 SER A CA 1
ATOM 2184 C C . SER A 1 280 ? -17.215 27.776 6.893 1.00 96.19 280 SER A C 1
ATOM 2186 O O . SER A 1 280 ? -16.192 28.460 6.934 1.00 96.19 280 SER A O 1
ATOM 2188 N N . GLY A 1 281 ? -17.188 26.507 6.480 1.00 95.81 281 GLY A N 1
ATOM 2189 C CA . GLY A 1 281 ? -16.004 25.790 6.013 1.00 95.81 281 GLY A CA 1
ATOM 2190 C C . GLY A 1 281 ? -15.200 25.116 7.127 1.00 95.81 281 GLY A C 1
ATOM 2191 O O . GLY A 1 281 ? -15.454 25.302 8.316 1.00 95.81 281 GLY A O 1
ATOM 2192 N N . ALA A 1 282 ? -14.159 24.381 6.721 1.00 96.62 282 ALA A N 1
ATOM 2193 C CA . ALA A 1 282 ? -13.348 23.498 7.570 1.00 96.62 282 ALA A CA 1
ATOM 2194 C C . ALA A 1 282 ? -12.575 24.156 8.727 1.00 96.62 282 ALA A C 1
ATOM 2196 O O . ALA A 1 282 ? -11.922 23.459 9.497 1.00 96.62 282 ALA A O 1
ATOM 2197 N N . ILE A 1 283 ? -12.640 25.476 8.882 1.00 97.25 283 ILE A N 1
ATOM 2198 C CA . ILE A 1 283 ? -11.982 26.199 9.980 1.00 97.25 283 ILE A CA 1
ATOM 2199 C C . ILE A 1 283 ? -13.035 26.837 10.881 1.00 97.25 283 ILE A C 1
ATOM 2201 O O . ILE A 1 283 ? -13.047 26.620 12.090 1.00 97.25 283 ILE A O 1
ATOM 2205 N N . ASN A 1 284 ? -13.945 27.608 10.291 1.00 97.56 284 ASN A N 1
ATOM 2206 C CA . ASN A 1 284 ? -14.888 28.417 11.048 1.00 97.56 284 ASN A CA 1
ATOM 2207 C C . ASN A 1 284 ? -16.083 27.608 11.564 1.00 97.56 284 ASN A C 1
ATOM 2209 O O . ASN A 1 284 ? -16.572 27.924 12.640 1.00 97.56 284 ASN A O 1
ATOM 2213 N N . SER A 1 285 ? -16.536 26.562 10.864 1.00 98.44 285 SER A N 1
ATOM 2214 C CA . SER A 1 285 ? -17.618 25.696 11.360 1.00 98.44 285 SER A CA 1
ATOM 2215 C C . SER A 1 285 ? -17.245 24.943 12.647 1.00 98.44 285 SER A C 1
ATOM 2217 O O . SER A 1 285 ? -17.987 25.081 13.621 1.00 98.44 285 SER A O 1
ATOM 2219 N N . PRO A 1 286 ? -16.103 24.222 12.745 1.00 98.38 286 PRO A N 1
ATOM 2220 C CA . PRO A 1 286 ? -15.703 23.603 14.015 1.00 98.38 286 PRO A CA 1
ATOM 2221 C C . PRO A 1 286 ? -15.390 24.649 15.098 1.00 98.38 286 PRO A C 1
ATOM 2223 O O . PRO A 1 286 ? -15.739 24.452 16.260 1.00 98.38 286 PRO A O 1
ATOM 2226 N N . GLN A 1 287 ? -14.796 25.798 14.740 1.00 98.19 287 GLN A N 1
ATOM 2227 C CA . GLN A 1 287 ? -14.601 26.900 15.690 1.00 98.19 287 GLN A CA 1
ATOM 2228 C C . GLN A 1 287 ? -15.936 27.380 16.268 1.00 98.19 287 GLN A C 1
ATOM 2230 O O . GLN A 1 287 ? -16.042 27.549 17.481 1.00 98.19 287 GLN A O 1
ATOM 2235 N N . LEU A 1 288 ? -16.942 27.580 15.413 1.00 98.31 288 LEU A N 1
ATOM 2236 C CA . LEU A 1 288 ? -18.253 28.074 15.809 1.00 98.31 288 LEU A CA 1
ATOM 2237 C C . LEU A 1 288 ? -18.983 27.075 16.712 1.00 98.31 288 LEU A C 1
ATOM 2239 O O . LEU A 1 288 ? -19.573 27.491 17.706 1.00 98.31 288 LEU A O 1
ATOM 2243 N N . LEU A 1 289 ? -18.897 25.772 16.428 1.00 98.75 289 LEU A N 1
ATOM 2244 C CA . LEU A 1 289 ? -19.403 24.729 17.328 1.00 98.75 289 LEU A CA 1
ATOM 2245 C C . LEU A 1 289 ? -18.746 24.828 18.713 1.00 98.75 289 LEU A C 1
ATOM 2247 O O . LEU A 1 289 ? -19.454 24.938 19.718 1.00 98.75 289 LEU A O 1
ATOM 2251 N N . MET A 1 290 ? -17.412 24.906 18.764 1.00 98.62 290 MET A N 1
ATOM 2252 C CA . MET A 1 290 ? -16.677 24.969 20.029 1.00 98.62 290 MET A CA 1
ATOM 2253 C C . MET A 1 290 ? -17.002 26.232 20.839 1.00 98.62 290 MET A C 1
ATOM 2255 O O . MET A 1 290 ? -17.331 26.120 22.016 1.00 98.62 290 MET A O 1
ATOM 2259 N N . VAL A 1 291 ? -16.995 27.434 20.243 1.00 98.00 291 VAL A N 1
ATOM 2260 C CA . VAL A 1 291 ? -17.361 28.673 20.979 1.00 98.00 291 VAL A CA 1
ATOM 2261 C C . VAL A 1 291 ? -18.826 28.696 21.425 1.00 98.00 291 VAL A C 1
ATOM 2263 O O . VAL A 1 291 ? -19.188 29.455 22.322 1.00 98.00 291 VAL A O 1
ATOM 2266 N N . SER A 1 292 ? -19.664 27.838 20.836 1.00 98.44 292 SER A N 1
ATOM 2267 C CA . SER A 1 292 ? -21.064 27.644 21.228 1.00 98.44 292 SER A CA 1
ATOM 2268 C C . SER A 1 292 ? -21.255 26.555 22.291 1.00 98.44 292 SER A C 1
ATOM 2270 O O . SER A 1 292 ? -22.389 26.276 22.672 1.00 98.44 292 SER A O 1
ATOM 2272 N N . GLY A 1 293 ? -20.171 25.943 22.780 1.00 98.12 293 GLY A N 1
ATOM 2273 C CA . GLY A 1 293 ? -20.207 24.912 23.817 1.00 98.12 293 GLY A CA 1
ATOM 2274 C C . GLY A 1 293 ? -20.336 23.474 23.303 1.00 98.12 293 GLY A C 1
ATOM 2275 O O . GLY A 1 293 ? -20.653 22.586 24.096 1.00 98.12 293 GLY A O 1
ATOM 2276 N N . VAL A 1 294 ? -20.105 23.225 22.010 1.00 98.62 294 VAL A N 1
ATOM 2277 C CA . VAL A 1 294 ? -20.136 21.887 21.393 1.00 98.62 294 VAL A CA 1
ATOM 2278 C C . VAL A 1 294 ? -18.719 21.475 20.991 1.00 98.62 294 VAL A C 1
ATOM 2280 O O . VAL A 1 294 ? -18.139 22.055 20.077 1.00 98.62 294 VAL A O 1
ATOM 2283 N N . GLY A 1 295 ? -18.138 20.498 21.686 1.00 97.69 295 GLY A N 1
ATOM 2284 C CA . GLY A 1 295 ? -16.750 20.077 21.463 1.00 97.69 295 GLY A CA 1
ATOM 2285 C C . GLY A 1 295 ? -16.187 19.223 22.600 1.00 97.69 295 GLY A C 1
ATOM 2286 O O . GLY A 1 295 ? -16.933 18.726 23.448 1.00 97.69 295 GLY A O 1
ATOM 2287 N N . ASP A 1 296 ? -14.865 19.063 22.656 1.00 97.69 296 ASP A N 1
ATOM 2288 C CA . ASP A 1 296 ? -14.204 18.412 23.793 1.00 97.69 296 ASP A CA 1
ATOM 2289 C C . ASP A 1 296 ? -14.461 19.201 25.091 1.00 97.69 296 ASP A C 1
ATOM 2291 O O . ASP A 1 296 ? -14.095 20.371 25.224 1.00 97.69 296 ASP A O 1
ATOM 2295 N N . ALA A 1 297 ? -15.081 18.548 26.075 1.00 97.62 297 ALA A N 1
ATOM 2296 C CA . ALA A 1 297 ? -15.522 19.193 27.304 1.00 97.62 297 ALA A CA 1
ATOM 2297 C C . ALA A 1 297 ? -14.340 19.744 28.110 1.00 97.62 297 ALA A C 1
ATOM 2299 O O . ALA A 1 297 ? -14.470 20.790 28.750 1.00 97.62 297 ALA A O 1
ATOM 2300 N N . ASP A 1 298 ? -13.188 19.076 28.064 1.00 96.69 298 ASP A N 1
ATOM 2301 C CA . ASP A 1 298 ? -12.005 19.512 28.798 1.00 96.69 298 ASP A CA 1
ATOM 2302 C C . ASP A 1 298 ? -11.357 20.725 28.139 1.00 96.69 298 ASP A C 1
ATOM 2304 O O . ASP A 1 298 ? -10.952 21.666 28.828 1.00 96.69 298 ASP A O 1
ATOM 2308 N N . GLN A 1 299 ? -11.312 20.754 26.807 1.00 94.69 299 GLN A N 1
ATOM 2309 C CA . GLN A 1 299 ? -10.873 21.931 26.068 1.00 94.69 299 GLN A CA 1
ATOM 2310 C C . GLN A 1 299 ? -11.785 23.137 26.328 1.00 94.69 299 GLN A C 1
ATOM 2312 O O . GLN A 1 299 ? -11.285 24.222 26.632 1.00 94.69 299 GLN A O 1
ATOM 2317 N N . LEU A 1 300 ? -13.106 22.952 26.253 1.00 97.56 300 LEU A N 1
ATOM 2318 C CA . LEU A 1 300 ? -14.079 24.028 26.455 1.00 97.56 300 LEU A CA 1
ATOM 2319 C C . LEU A 1 300 ? -13.956 24.647 27.852 1.00 97.56 300 LEU A C 1
ATOM 2321 O O . LEU A 1 300 ? -13.836 25.872 27.974 1.00 97.56 300 LEU A O 1
ATOM 2325 N N . LYS A 1 301 ? -13.870 23.807 28.893 1.00 95.88 301 LYS A N 1
ATOM 2326 C CA . LYS A 1 301 ? -13.638 24.248 30.279 1.00 95.88 301 LYS A CA 1
ATOM 2327 C C . LYS A 1 301 ? -12.334 25.031 30.421 1.00 95.88 301 LYS A C 1
ATOM 2329 O O . LYS A 1 301 ? -12.342 26.087 31.047 1.00 95.88 301 LYS A O 1
ATOM 2334 N N . LYS A 1 302 ? -11.234 24.564 29.811 1.00 94.25 302 LYS A N 1
ATOM 2335 C CA . LYS A 1 302 ? -9.932 25.265 29.832 1.00 94.25 302 LYS A CA 1
ATOM 2336 C C . LYS A 1 302 ? -10.012 26.663 29.219 1.00 94.25 302 LYS A C 1
ATOM 2338 O O . LYS A 1 302 ? -9.337 27.569 29.692 1.00 94.25 302 LYS A O 1
ATOM 2343 N N . THR A 1 303 ? -10.841 26.847 28.194 1.00 93.69 303 THR A N 1
ATOM 2344 C CA . THR A 1 303 ? -11.072 28.158 27.568 1.00 93.69 303 THR A CA 1
ATOM 2345 C C . THR A 1 303 ? -12.141 29.006 28.262 1.00 93.69 303 THR A C 1
ATOM 2347 O O . THR A 1 303 ? -12.314 30.159 27.886 1.00 93.69 303 THR A O 1
ATOM 2350 N N . GLY A 1 304 ? -12.841 28.480 29.274 1.00 95.12 304 GLY A N 1
ATOM 2351 C CA . GLY A 1 304 ? -13.913 29.187 29.982 1.00 95.12 304 GLY A CA 1
ATOM 2352 C C . GLY A 1 304 ? -15.265 29.195 29.258 1.00 95.12 304 GLY A C 1
ATOM 2353 O O . GLY A 1 304 ? -16.113 30.030 29.566 1.00 95.12 304 GLY A O 1
ATOM 2354 N N . ILE A 1 305 ? -15.484 28.285 28.303 1.00 97.19 305 ILE A N 1
ATOM 2355 C CA . ILE A 1 305 ? -16.752 28.153 27.573 1.00 97.19 305 ILE A CA 1
ATOM 2356 C C . ILE A 1 305 ? -17.643 27.114 28.274 1.00 97.19 305 ILE A C 1
ATOM 2358 O O . ILE A 1 305 ? -17.194 25.988 28.509 1.00 97.19 305 ILE A O 1
ATOM 2362 N N . PRO A 1 306 ? -18.909 27.444 28.597 1.00 96.44 306 PRO A N 1
ATOM 2363 C CA . PRO A 1 306 ? -19.863 26.475 29.128 1.00 96.44 306 PRO A CA 1
ATOM 2364 C C . PRO A 1 306 ? -20.114 25.320 28.152 1.00 96.44 306 PRO A C 1
ATOM 2366 O O . PRO A 1 306 ? -20.362 25.539 26.969 1.00 96.44 306 PRO A O 1
ATOM 2369 N N . VAL A 1 307 ? -20.088 24.086 28.657 1.00 98.19 307 VAL A N 1
ATOM 2370 C CA . VAL A 1 307 ? -20.329 22.888 27.841 1.00 98.19 307 VAL A CA 1
ATOM 2371 C C . VAL A 1 307 ? -21.830 22.698 27.630 1.00 98.19 307 VAL A C 1
ATOM 2373 O O . VAL A 1 307 ? -22.572 22.474 28.584 1.00 98.19 307 VAL A O 1
ATOM 2376 N N . VAL A 1 308 ? -22.260 22.735 26.372 1.00 98.25 308 VAL A N 1
ATOM 2377 C CA . VAL A 1 308 ? -23.609 22.358 25.924 1.00 98.25 308 VAL A CA 1
ATOM 2378 C C . VAL A 1 308 ? -23.637 20.877 25.554 1.00 98.25 308 VAL A C 1
ATOM 2380 O O . VAL A 1 308 ? -24.533 20.136 25.966 1.00 98.25 308 VAL A O 1
ATOM 2383 N N . HIS A 1 309 ? -22.641 20.405 24.800 1.00 98.19 309 HIS A N 1
ATOM 2384 C CA . HIS A 1 309 ? -22.526 19.003 24.414 1.00 98.19 309 HIS A CA 1
ATOM 2385 C C . HIS A 1 309 ? -21.067 18.583 24.262 1.00 98.19 309 HIS A C 1
ATOM 2387 O O . HIS A 1 309 ? -20.289 19.232 23.568 1.00 98.19 309 HIS A O 1
ATOM 2393 N N . HIS A 1 310 ? -20.712 17.484 24.927 1.00 97.62 310 HIS A N 1
ATOM 2394 C CA . HIS A 1 310 ? -19.426 16.842 24.729 1.00 97.62 310 HIS A CA 1
ATOM 2395 C C . HIS A 1 310 ? -19.431 16.082 23.403 1.00 97.62 310 HIS A C 1
ATOM 2397 O O . HIS A 1 310 ? -20.158 15.101 23.272 1.00 97.62 310 HIS A O 1
ATOM 2403 N N . LEU A 1 311 ? -18.631 16.560 22.455 1.00 97.88 311 LEU A N 1
ATOM 2404 C CA . LEU A 1 311 ? -18.423 15.944 21.149 1.00 97.88 311 LEU A CA 1
ATOM 2405 C C . LEU A 1 311 ? -16.950 16.157 20.748 1.00 97.88 311 LEU A C 1
ATOM 2407 O O . LEU A 1 311 ? -16.633 17.122 20.051 1.00 97.88 311 LEU A O 1
ATOM 2411 N N . PRO A 1 312 ? -16.017 15.335 21.264 1.00 97.44 312 PRO A N 1
ATOM 2412 C CA . PRO A 1 312 ? -14.575 15.590 21.169 1.00 97.44 312 PRO A CA 1
ATOM 2413 C C . PRO A 1 312 ? -14.022 15.528 19.739 1.00 97.44 312 PRO A C 1
ATOM 2415 O O . PRO A 1 312 ? -12.956 16.082 19.480 1.00 97.44 312 PRO A O 1
ATOM 2418 N N . ALA A 1 313 ? -14.759 14.914 18.811 1.00 97.81 313 ALA A N 1
ATOM 2419 C CA . ALA A 1 313 ? -14.428 14.860 17.391 1.00 97.81 313 ALA A CA 1
ATOM 2420 C C . ALA A 1 313 ? -14.456 16.235 16.692 1.00 97.81 313 ALA A C 1
ATOM 2422 O O . ALA A 1 313 ? -13.807 16.408 15.661 1.00 97.81 313 ALA A O 1
ATOM 2423 N N . VAL A 1 314 ? -15.162 17.235 17.244 1.00 98.62 314 VAL A N 1
ATOM 2424 C CA . VAL A 1 314 ? -15.226 18.585 16.657 1.00 98.62 314 VAL A CA 1
ATOM 2425 C C . VAL A 1 314 ? -13.823 19.177 16.533 1.00 98.62 314 VAL A C 1
ATOM 2427 O O . VAL A 1 314 ? -13.094 19.339 17.513 1.00 98.62 314 VAL A O 1
ATOM 2430 N N . GLY A 1 315 ? -13.456 19.532 15.305 1.00 98.00 315 GLY A N 1
ATOM 2431 C CA . GLY A 1 315 ? -12.151 20.078 14.961 1.00 98.00 315 GLY A CA 1
ATOM 2432 C C . GLY A 1 315 ? -11.045 19.038 14.772 1.00 98.00 315 GLY A C 1
ATOM 2433 O O . GLY A 1 315 ? -9.937 19.452 14.457 1.00 98.00 315 GLY A O 1
ATOM 2434 N N . GLN A 1 316 ? -11.282 17.735 14.938 1.00 97.69 316 GLN A N 1
ATOM 2435 C CA . GLN A 1 316 ? -10.263 16.697 14.698 1.00 97.69 316 GLN A CA 1
ATOM 2436 C C . GLN A 1 316 ? -10.207 16.280 13.220 1.00 97.69 316 GLN A C 1
ATOM 2438 O O . GLN A 1 316 ? -10.898 16.861 12.393 1.00 97.69 316 GLN A O 1
ATOM 2443 N N . ASN A 1 317 ? -9.373 15.295 12.875 1.00 95.19 317 ASN A N 1
ATOM 2444 C CA . ASN A 1 317 ? -9.328 14.663 11.549 1.00 95.19 317 ASN A CA 1
ATOM 2445 C C . ASN A 1 317 ? -9.036 15.595 10.363 1.00 95.19 317 ASN A C 1
ATOM 2447 O O . ASN A 1 317 ? -9.315 15.238 9.225 1.00 95.19 317 ASN A O 1
ATOM 2451 N N . MET A 1 318 ? -8.451 16.774 10.592 1.00 95.81 318 MET A N 1
ATOM 2452 C CA . MET A 1 318 ? -8.185 17.726 9.514 1.00 95.81 318 MET A CA 1
ATOM 2453 C C . MET A 1 318 ? -7.274 17.112 8.449 1.00 95.81 318 MET A C 1
ATOM 2455 O O . MET A 1 318 ? -6.172 16.656 8.757 1.00 95.81 318 MET A O 1
ATOM 2459 N N . GLU A 1 319 ? -7.702 17.215 7.196 1.00 94.69 319 GLU A N 1
ATOM 2460 C CA . GLU A 1 319 ? -6.915 16.847 6.021 1.00 94.69 319 GLU A CA 1
ATOM 2461 C C . GLU A 1 319 ? -6.754 18.047 5.086 1.00 94.69 319 GLU A C 1
ATOM 2463 O O . GLU A 1 319 ? -7.647 18.893 4.964 1.00 94.69 319 GLU A O 1
ATOM 2468 N N . GLU A 1 320 ? -5.605 18.127 4.414 1.00 93.69 320 GLU A N 1
ATOM 2469 C CA . GLU A 1 320 ? -5.283 19.201 3.478 1.00 93.69 320 GLU A CA 1
ATOM 2470 C C . GLU A 1 320 ? -4.266 18.724 2.431 1.00 93.69 320 GLU A C 1
ATOM 2472 O O . GLU A 1 320 ? -3.412 17.887 2.717 1.00 93.69 320 GLU A O 1
ATOM 2477 N N . HIS A 1 321 ? -4.356 19.265 1.219 1.00 94.31 321 HIS A N 1
ATOM 2478 C CA . HIS A 1 321 ? -3.441 18.961 0.124 1.00 94.31 321 HIS A CA 1
ATOM 2479 C C . HIS A 1 321 ? -2.155 19.796 0.218 1.00 94.31 321 HIS A C 1
ATOM 2481 O O . HIS A 1 321 ? -2.152 20.985 -0.097 1.00 94.31 321 HIS A O 1
ATOM 2487 N N . LEU A 1 322 ? -1.042 19.167 0.596 1.00 95.44 322 LEU A N 1
ATOM 2488 C CA . LEU A 1 322 ? 0.290 19.771 0.536 1.00 95.44 322 LEU A CA 1
ATOM 2489 C C . LEU A 1 322 ? 0.960 19.407 -0.791 1.00 95.44 322 LEU A C 1
ATOM 2491 O O . LEU A 1 322 ? 0.956 18.241 -1.166 1.00 95.44 322 LEU A O 1
ATOM 2495 N N . GLY A 1 323 ? 1.581 20.372 -1.464 1.00 94.94 323 GLY A N 1
ATOM 2496 C CA . GLY A 1 323 ? 2.289 20.166 -2.725 1.00 94.94 323 GLY A CA 1
ATOM 2497 C C . GLY A 1 323 ? 3.600 20.942 -2.817 1.00 94.94 323 GLY A C 1
ATOM 2498 O O . GLY A 1 323 ? 4.015 21.656 -1.897 1.00 94.94 323 GLY A O 1
ATOM 2499 N N . VAL A 1 324 ? 4.270 20.787 -3.955 1.00 94.50 324 VAL A N 1
ATOM 2500 C CA . VAL A 1 324 ? 5.543 21.438 -4.283 1.00 94.50 324 VAL A CA 1
ATOM 2501 C C . VAL A 1 324 ? 5.531 21.976 -5.710 1.00 94.50 324 VAL A C 1
ATOM 2503 O O . VAL A 1 324 ? 4.950 21.378 -6.617 1.00 94.50 324 VAL A O 1
ATOM 2506 N N . TYR A 1 325 ? 6.202 23.108 -5.920 1.00 92.69 325 TYR A N 1
ATOM 2507 C CA . TYR A 1 325 ? 6.340 23.740 -7.232 1.00 92.69 325 TYR A CA 1
ATOM 2508 C C . TYR A 1 325 ? 7.727 23.454 -7.797 1.00 92.69 325 TYR A C 1
ATOM 2510 O O . TYR A 1 325 ? 8.730 23.890 -7.227 1.00 92.69 325 TYR A O 1
ATOM 2518 N N . LEU A 1 326 ? 7.785 22.735 -8.919 1.00 94.06 326 LEU A N 1
ATOM 2519 C CA . LEU A 1 326 ? 9.032 22.534 -9.647 1.00 94.06 326 LEU A CA 1
ATOM 2520 C C . LEU A 1 326 ? 9.167 23.613 -10.716 1.00 94.06 326 LEU A C 1
ATOM 2522 O O . LEU A 1 326 ? 8.323 23.722 -11.605 1.00 94.06 326 LEU A O 1
ATOM 2526 N N . HIS A 1 327 ? 10.235 24.399 -10.619 1.00 93.62 327 HIS A N 1
ATOM 2527 C CA . HIS A 1 327 ? 10.515 25.545 -11.475 1.00 93.62 327 HIS A CA 1
ATOM 2528 C C . HIS A 1 327 ? 11.608 25.236 -12.488 1.00 93.62 327 HIS A C 1
ATOM 2530 O O . HIS A 1 327 ? 12.685 24.757 -12.130 1.00 93.62 327 HIS A O 1
ATOM 2536 N N . VAL A 1 328 ? 11.357 25.592 -13.746 1.00 93.31 328 VAL A N 1
ATOM 2537 C CA . VAL A 1 328 ? 12.305 25.420 -14.848 1.00 93.31 328 VAL A CA 1
ATOM 2538 C C . VAL A 1 328 ? 12.345 26.699 -15.675 1.00 93.31 328 VAL A C 1
ATOM 2540 O O . VAL A 1 328 ? 11.302 27.271 -16.007 1.00 93.31 328 VAL A O 1
ATOM 2543 N N . ALA A 1 329 ? 13.546 27.167 -16.013 1.00 94.00 329 ALA A N 1
ATOM 2544 C CA . ALA A 1 329 ? 13.708 28.314 -16.896 1.00 94.00 329 ALA A CA 1
ATOM 2545 C C . ALA A 1 329 ? 13.107 28.011 -18.278 1.00 94.00 329 ALA A C 1
ATOM 2547 O O . ALA A 1 329 ? 13.111 26.872 -18.744 1.00 94.00 329 ALA A O 1
ATOM 2548 N N . CYS A 1 330 ? 12.598 29.030 -18.961 1.00 95.12 330 CYS A N 1
ATOM 2549 C CA . CYS A 1 330 ? 12.091 28.909 -20.318 1.00 95.12 330 CYS A CA 1
ATOM 2550 C C . CYS A 1 330 ? 12.975 29.700 -21.285 1.00 95.12 330 CYS A C 1
ATOM 2552 O O . CYS A 1 330 ? 13.147 30.908 -21.144 1.00 95.12 330 CYS A O 1
ATOM 2554 N N . LYS A 1 331 ? 13.511 29.018 -22.301 1.00 94.75 331 LYS A N 1
ATOM 2555 C CA . LYS A 1 331 ? 14.376 29.595 -23.343 1.00 94.75 331 LYS A CA 1
ATOM 2556 C C . LYS A 1 331 ? 13.649 30.613 -24.225 1.00 94.75 331 LYS A C 1
ATOM 2558 O O . LYS A 1 331 ? 14.292 31.461 -24.839 1.00 94.75 331 LYS A O 1
ATOM 2563 N N . LYS A 1 332 ? 12.320 30.505 -24.337 1.00 93.88 332 LYS A N 1
ATOM 2564 C CA . LYS A 1 332 ? 11.502 31.292 -25.267 1.00 93.88 332 LYS A CA 1
ATOM 2565 C C . LYS A 1 332 ? 10.584 32.276 -24.543 1.00 93.88 332 LYS A C 1
ATOM 2567 O O . LYS A 1 332 ? 10.067 31.959 -23.473 1.00 93.88 332 LYS A O 1
ATOM 2572 N N . PRO A 1 333 ? 10.285 33.436 -25.154 1.00 91.81 333 PRO A N 1
ATOM 2573 C CA . PRO A 1 333 ? 9.487 34.480 -24.525 1.00 91.81 333 PRO A CA 1
ATOM 2574 C C . PRO A 1 333 ? 7.968 34.231 -24.605 1.00 91.81 333 PRO A C 1
ATOM 2576 O O . PRO A 1 333 ? 7.203 35.117 -24.983 1.00 91.81 333 PRO A O 1
ATOM 2579 N N . VAL A 1 334 ? 7.527 33.016 -24.264 1.00 91.75 334 VAL A N 1
ATOM 2580 C CA . VAL A 1 334 ? 6.130 32.544 -24.396 1.00 91.75 334 VAL A CA 1
ATOM 2581 C C . VAL A 1 334 ? 5.409 32.371 -23.048 1.00 91.75 334 VAL A C 1
ATOM 2583 O O . VAL A 1 334 ? 4.267 31.921 -22.996 1.00 91.75 334 VAL A O 1
ATOM 2586 N N . THR A 1 335 ? 6.066 32.740 -21.947 1.00 92.50 335 THR A N 1
ATOM 2587 C CA . THR A 1 335 ? 5.549 32.597 -20.576 1.00 92.50 335 THR A CA 1
ATOM 2588 C C . THR A 1 335 ? 4.819 33.855 -20.084 1.00 92.50 335 THR A C 1
ATOM 2590 O O . THR A 1 335 ? 4.878 34.924 -20.700 1.00 92.50 335 THR A O 1
ATOM 2593 N N . LEU A 1 336 ? 4.191 33.763 -18.909 1.00 88.44 336 LEU A N 1
ATOM 2594 C CA . LEU A 1 336 ? 3.492 34.856 -18.219 1.00 88.44 336 LEU A CA 1
ATOM 2595 C C . LEU A 1 336 ? 4.405 35.985 -17.714 1.00 88.44 336 LEU A C 1
ATOM 2597 O O . LEU A 1 336 ? 3.919 36.925 -17.092 1.00 88.44 336 LEU A O 1
ATOM 2601 N N . TYR A 1 337 ? 5.707 35.951 -18.004 1.00 87.25 337 TYR A N 1
ATOM 2602 C CA . TYR A 1 337 ? 6.656 36.994 -17.603 1.00 87.25 337 TYR A CA 1
ATOM 2603 C C . TYR A 1 337 ? 6.213 38.408 -18.029 1.00 87.25 337 TYR A C 1
ATOM 2605 O O . TYR A 1 337 ? 6.321 39.377 -17.277 1.00 87.25 337 TYR A O 1
ATOM 2613 N N . HIS A 1 338 ? 5.617 38.524 -19.218 1.00 84.81 338 HIS A N 1
ATOM 2614 C CA . HIS A 1 338 ? 5.083 39.782 -19.746 1.00 84.81 338 HIS A CA 1
ATOM 2615 C C . HIS A 1 338 ? 3.759 40.237 -19.109 1.00 84.81 338 HIS A C 1
ATOM 2617 O O . HIS A 1 338 ? 3.312 41.351 -19.378 1.00 84.81 338 HIS A O 1
ATOM 2623 N N . ALA A 1 339 ? 3.145 39.400 -18.273 1.00 80.62 339 ALA A N 1
ATOM 2624 C CA . ALA A 1 339 ? 1.953 39.699 -17.486 1.00 80.62 339 ALA A CA 1
ATOM 2625 C C . ALA A 1 339 ? 2.304 40.032 -16.018 1.00 80.62 339 ALA A C 1
ATOM 2627 O O . ALA A 1 339 ? 1.484 39.851 -15.121 1.00 80.62 339 ALA A O 1
ATOM 2628 N N . THR A 1 340 ? 3.526 40.517 -15.769 1.00 80.31 340 THR A N 1
ATOM 2629 C CA . THR A 1 340 ? 4.021 40.911 -14.440 1.00 80.31 340 THR A CA 1
ATOM 2630 C C . THR A 1 340 ? 4.153 42.436 -14.308 1.00 80.31 340 THR A C 1
ATOM 2632 O O . THR A 1 340 ? 4.164 43.147 -15.321 1.00 80.31 340 THR A O 1
ATOM 2635 N N . PRO A 1 341 ? 4.325 42.968 -13.078 1.00 81.50 341 PRO A N 1
ATOM 2636 C CA . PRO A 1 341 ? 4.521 44.401 -12.849 1.00 81.50 341 PRO A CA 1
ATOM 2637 C C . PRO A 1 341 ? 5.706 45.049 -13.591 1.00 81.50 341 PRO A C 1
ATOM 2639 O O . PRO A 1 341 ? 5.733 46.273 -13.679 1.00 81.50 341 PRO A O 1
ATOM 2642 N N . HIS A 1 342 ? 6.645 44.278 -14.163 1.00 83.31 342 HIS A N 1
ATOM 2643 C CA . HIS A 1 342 ? 7.714 44.794 -15.040 1.00 83.31 342 HIS A CA 1
ATOM 2644 C C . HIS A 1 342 ? 7.176 45.413 -16.331 1.00 83.31 342 HIS A C 1
ATOM 2646 O O . HIS A 1 342 ? 7.790 46.312 -16.902 1.00 83.31 342 HIS A O 1
ATOM 2652 N N . PHE A 1 343 ? 6.008 44.956 -16.785 1.00 87.38 343 PHE A N 1
ATOM 2653 C CA . PHE A 1 343 ? 5.373 45.404 -18.019 1.00 87.38 343 PHE A CA 1
ATOM 2654 C C . PHE A 1 343 ? 3.984 45.981 -17.719 1.00 87.38 343 PHE A C 1
ATOM 2656 O O . PHE A 1 343 ? 2.970 45.452 -18.185 1.00 87.38 343 PHE A O 1
ATOM 2663 N N . PRO A 1 344 ? 3.901 47.100 -16.972 1.00 86.56 344 PRO A N 1
ATOM 2664 C CA . PRO A 1 344 ? 2.624 47.643 -16.512 1.00 86.56 344 PRO A CA 1
ATOM 2665 C C . PRO A 1 344 ? 1.707 48.039 -17.678 1.00 86.56 344 PRO A C 1
ATOM 2667 O O . PRO A 1 344 ? 0.492 47.903 -17.581 1.00 86.56 344 PRO A O 1
ATOM 2670 N N . HIS A 1 345 ? 2.277 48.451 -18.817 1.00 89.31 345 HIS A N 1
ATOM 2671 C CA . HIS A 1 345 ? 1.530 48.746 -20.042 1.00 89.31 345 HIS A CA 1
ATOM 2672 C C . HIS A 1 345 ? 0.865 47.496 -20.649 1.00 89.31 345 HIS A C 1
ATOM 2674 O O . HIS A 1 345 ? -0.265 47.584 -21.128 1.00 89.31 345 HIS A O 1
ATOM 2680 N N . LYS A 1 346 ? 1.514 46.321 -20.587 1.00 87.31 346 LYS A N 1
ATOM 2681 C CA . LYS A 1 346 ? 0.929 45.048 -21.044 1.00 87.31 346 LYS A CA 1
ATOM 2682 C C . LYS A 1 346 ? -0.166 44.574 -20.094 1.00 87.31 346 LYS A C 1
ATOM 2684 O O . LYS A 1 346 ? -1.235 44.193 -20.560 1.00 87.31 346 LYS A O 1
ATOM 2689 N N . MET A 1 347 ? 0.049 44.678 -18.779 1.00 86.75 347 MET A N 1
ATOM 2690 C CA . MET A 1 347 ? -0.991 44.380 -17.784 1.00 86.75 347 MET A CA 1
ATOM 2691 C C . MET A 1 347 ? -2.215 45.293 -17.943 1.00 86.75 347 MET A C 1
ATOM 2693 O O . MET A 1 347 ? -3.352 44.821 -17.908 1.00 86.75 347 MET A O 1
ATOM 2697 N N . ALA A 1 348 ? -1.999 46.593 -18.167 1.00 88.44 348 ALA A N 1
ATOM 2698 C CA . ALA A 1 348 ? -3.078 47.538 -18.432 1.00 88.44 348 ALA A CA 1
ATOM 2699 C C . ALA A 1 348 ? -3.842 47.167 -19.712 1.00 88.44 348 ALA A C 1
ATOM 2701 O O . ALA A 1 348 ? -5.071 47.129 -19.695 1.00 88.44 348 ALA A O 1
ATOM 2702 N N . TRP A 1 349 ? -3.133 46.820 -20.793 1.00 89.44 349 TRP A N 1
ATOM 2703 C CA . TRP A 1 349 ? -3.756 46.358 -22.033 1.00 89.44 349 TRP A CA 1
ATOM 2704 C C . TRP A 1 349 ? -4.579 45.077 -21.841 1.00 89.44 349 TRP A C 1
ATOM 2706 O O . TRP A 1 349 ? -5.711 45.017 -22.314 1.00 89.44 349 TRP A O 1
ATOM 2716 N N . MET A 1 350 ? -4.079 44.092 -21.084 1.00 87.44 350 MET A N 1
ATOM 2717 C CA . MET A 1 350 ? -4.847 42.890 -20.721 1.00 87.44 350 MET A CA 1
ATOM 2718 C C . MET A 1 350 ? -6.146 43.247 -19.988 1.00 87.44 350 MET A C 1
ATOM 2720 O O . MET A 1 350 ? -7.204 42.688 -20.286 1.00 87.44 350 MET A O 1
ATOM 2724 N N . GLY A 1 351 ? -6.076 44.196 -19.049 1.00 88.56 351 GLY A N 1
ATOM 2725 C CA . GLY A 1 351 ? -7.243 44.715 -18.338 1.00 88.56 351 GLY A CA 1
ATOM 2726 C C . GLY A 1 351 ? -8.248 45.391 -19.273 1.00 88.56 351 GLY A C 1
ATOM 2727 O O . GLY A 1 351 ? -9.440 45.099 -19.197 1.00 88.56 351 GLY A O 1
ATOM 2728 N N . VAL A 1 352 ? -7.780 46.243 -20.193 1.00 90.69 352 VAL A N 1
ATOM 2729 C CA . VAL A 1 352 ? -8.622 46.917 -21.200 1.00 90.69 352 VAL A CA 1
ATOM 2730 C C . VAL A 1 352 ? -9.276 45.904 -22.138 1.00 90.69 352 VAL A C 1
ATOM 2732 O O . VAL A 1 352 ? -10.490 45.955 -22.337 1.00 90.69 352 VAL A O 1
ATOM 2735 N N . GLN A 1 353 ? -8.509 44.951 -22.670 1.00 90.81 353 GLN A N 1
ATOM 2736 C CA . GLN A 1 353 ? -9.009 43.912 -23.570 1.00 90.81 353 GLN A CA 1
ATOM 2737 C C . GLN A 1 353 ? -10.126 43.094 -22.909 1.00 90.81 353 GLN A C 1
ATOM 2739 O O . GLN A 1 353 ? -11.199 42.912 -23.498 1.00 90.81 353 GLN A O 1
ATOM 2744 N N . TRP A 1 354 ? -9.920 42.667 -21.660 1.00 92.69 354 TRP A N 1
ATOM 2745 C CA . TRP A 1 354 ? -10.931 41.955 -20.883 1.00 92.69 354 TRP A CA 1
ATOM 2746 C C . TRP A 1 354 ? -12.142 42.837 -20.548 1.00 92.69 354 TRP A C 1
ATOM 2748 O O . TRP A 1 354 ? -13.286 42.378 -20.588 1.00 92.69 354 TRP A O 1
ATOM 2758 N N . LEU A 1 355 ? -11.930 44.114 -20.218 1.00 90.06 355 LEU A N 1
ATOM 2759 C CA . LEU A 1 355 ? -13.017 45.028 -19.874 1.00 90.06 355 LEU A CA 1
ATOM 2760 C C . LEU A 1 355 ? -13.944 45.272 -21.070 1.00 90.06 355 LEU A C 1
ATOM 2762 O O . LEU A 1 355 ? -15.158 45.199 -20.893 1.00 90.06 355 LEU A O 1
ATOM 2766 N N . VAL A 1 356 ? -13.372 45.500 -22.258 1.00 90.00 356 VAL A N 1
ATOM 2767 C CA . VAL A 1 356 ? -14.101 45.840 -23.492 1.00 90.00 356 VAL A CA 1
ATOM 2768 C C . VAL A 1 356 ? -14.734 44.618 -24.154 1.00 90.00 356 VAL A C 1
ATOM 2770 O O . VAL A 1 356 ? -15.882 44.687 -24.577 1.00 90.00 356 VAL A O 1
ATOM 2773 N N . SER A 1 357 ? -13.997 43.509 -24.262 1.00 88.81 357 SER A N 1
ATOM 2774 C CA . SER A 1 357 ? -14.399 42.373 -25.111 1.00 88.81 357 SER A CA 1
ATOM 2775 C C . SER A 1 357 ? -14.550 41.047 -24.373 1.00 88.81 357 SER A C 1
ATOM 2777 O O . SER A 1 357 ? -15.031 40.088 -24.964 1.00 88.81 357 SER A O 1
ATOM 2779 N N . LYS A 1 358 ? -14.134 40.967 -23.100 1.00 90.38 358 LYS A N 1
ATOM 2780 C CA . LYS A 1 358 ? -14.073 39.706 -22.338 1.00 90.38 358 LYS A CA 1
ATOM 2781 C C . LYS A 1 358 ? -13.251 38.618 -23.044 1.00 90.38 358 LYS A C 1
ATOM 2783 O O . LYS A 1 358 ? -13.543 37.435 -22.912 1.00 90.38 358 LYS A O 1
ATOM 2788 N N . THR A 1 359 ? -12.205 39.024 -23.768 1.00 87.88 359 THR A N 1
ATOM 2789 C CA . THR A 1 359 ? -11.264 38.135 -24.467 1.00 87.88 359 THR A CA 1
ATOM 2790 C C . THR A 1 359 ? -9.826 38.333 -23.976 1.00 87.88 359 THR A C 1
ATOM 2792 O O . THR A 1 359 ? -9.550 39.200 -23.141 1.00 87.88 359 THR A O 1
ATOM 2795 N N . GLY A 1 360 ? -8.901 37.527 -24.503 1.00 87.25 360 GLY A N 1
ATOM 2796 C CA . GLY A 1 360 ? -7.469 37.628 -24.226 1.00 87.25 360 GLY A CA 1
ATOM 2797 C C . GLY A 1 360 ? -7.044 36.946 -22.927 1.00 87.25 360 GLY A C 1
ATOM 2798 O O . GLY A 1 360 ? -7.826 36.244 -22.284 1.00 87.25 360 GLY A O 1
ATOM 2799 N N . MET A 1 361 ? -5.786 37.158 -22.534 1.00 84.94 361 MET A N 1
ATOM 2800 C CA . MET A 1 361 ? -5.157 36.491 -21.383 1.00 84.94 361 MET A CA 1
ATOM 2801 C C . MET A 1 361 ? -5.884 36.742 -20.053 1.00 84.94 361 MET A C 1
ATOM 2803 O O . MET A 1 361 ? -5.848 35.900 -19.166 1.00 84.94 361 MET A O 1
ATOM 2807 N N . GLY A 1 362 ? -6.611 37.857 -19.924 1.00 88.88 362 GLY A N 1
ATOM 2808 C CA . GLY A 1 362 ? -7.365 38.192 -18.713 1.00 88.88 362 GLY A CA 1
ATOM 2809 C C . GLY A 1 362 ? -8.486 37.208 -18.347 1.00 88.88 362 GLY A C 1
ATOM 2810 O O . GLY A 1 362 ? -9.001 37.272 -17.233 1.00 88.88 362 GLY A O 1
ATOM 2811 N N . THR A 1 363 ? -8.871 36.326 -19.274 1.00 91.44 363 THR A N 1
ATOM 2812 C CA . THR A 1 363 ? -9.999 35.386 -19.150 1.00 91.44 363 THR A CA 1
ATOM 2813 C C . THR A 1 363 ? -9.650 34.050 -18.499 1.00 91.44 363 THR A C 1
ATOM 2815 O O . THR A 1 363 ? -10.559 33.267 -18.252 1.00 91.44 363 THR A O 1
ATOM 2818 N N . SER A 1 364 ? -8.377 33.782 -18.205 1.00 89.75 364 SER A N 1
ATOM 2819 C CA . SER A 1 364 ? -7.911 32.508 -17.647 1.00 89.75 364 SER A CA 1
ATOM 2820 C C . SER A 1 364 ? -7.183 32.717 -16.316 1.00 89.75 364 SER A C 1
ATOM 2822 O O . SER A 1 364 ? -6.651 33.795 -16.059 1.00 89.75 364 SER A O 1
ATOM 2824 N N . SER A 1 365 ? -7.157 31.691 -15.459 1.00 87.19 365 SER A N 1
ATOM 2825 C CA . SER A 1 365 ? -6.208 31.607 -14.332 1.00 87.19 365 SER A CA 1
ATOM 2826 C C . SER A 1 365 ? -4.836 31.078 -14.752 1.00 87.19 365 SER A C 1
ATOM 2828 O O . SER A 1 365 ? -3.933 31.021 -13.922 1.00 87.19 365 SER A O 1
ATOM 2830 N N . HIS A 1 366 ? -4.685 30.717 -16.031 1.00 90.69 366 HIS A N 1
ATOM 2831 C CA . HIS A 1 366 ? -3.474 30.203 -16.665 1.00 90.69 366 HIS A CA 1
ATOM 2832 C C . HIS A 1 366 ? -3.043 28.787 -16.243 1.00 90.69 366 HIS A C 1
ATOM 2834 O O . HIS A 1 366 ? -1.920 28.382 -16.518 1.00 90.69 366 HIS A O 1
ATOM 2840 N N . ILE A 1 367 ? -3.937 28.014 -15.623 1.00 92.19 367 ILE A N 1
ATOM 2841 C CA . ILE A 1 367 ? -3.710 26.606 -15.263 1.00 92.19 367 ILE A CA 1
ATOM 2842 C C . ILE A 1 367 ? -4.716 25.747 -16.037 1.00 92.19 367 ILE A C 1
ATOM 2844 O O . ILE A 1 367 ? -5.734 25.348 -15.483 1.00 92.19 367 ILE A O 1
ATOM 2848 N N . GLU A 1 368 ? -4.482 25.539 -17.334 1.00 93.62 368 GLU A N 1
ATOM 2849 C CA . GLU A 1 368 ? -5.475 24.920 -18.238 1.00 93.62 368 GLU A CA 1
ATOM 2850 C C . GLU A 1 368 ? -5.231 23.445 -18.543 1.00 93.62 368 GLU A C 1
ATOM 2852 O O . GLU A 1 368 ? -6.120 22.776 -19.065 1.00 93.62 368 GLU A O 1
ATOM 2857 N N . VAL A 1 369 ? -4.045 22.934 -18.223 1.00 96.19 369 VAL A N 1
ATOM 2858 C CA . VAL A 1 369 ? -3.694 21.523 -18.386 1.00 96.19 369 VAL A CA 1
ATOM 2859 C C . VAL A 1 369 ? -3.073 20.993 -17.103 1.00 96.19 369 VAL A C 1
ATOM 2861 O O . VAL A 1 369 ? -2.460 21.727 -16.319 1.00 96.19 369 VAL A O 1
ATOM 2864 N N . GLY A 1 370 ? -3.264 19.706 -16.879 1.00 95.81 370 GLY A N 1
ATOM 2865 C CA . GLY A 1 370 ? -2.792 19.015 -15.693 1.00 95.81 370 GLY A CA 1
ATOM 2866 C C . GLY A 1 370 ? -2.992 17.519 -15.840 1.00 95.81 370 GLY A C 1
ATOM 2867 O O . GLY A 1 370 ? -3.222 17.030 -16.945 1.00 95.81 370 GLY A O 1
ATOM 2868 N N . GLY A 1 371 ? -2.921 16.803 -14.728 1.00 94.62 371 GLY A N 1
ATOM 2869 C CA . GLY A 1 371 ? -3.186 15.373 -14.721 1.00 94.62 371 GLY A CA 1
ATOM 2870 C C . GLY A 1 371 ? -3.377 14.807 -13.330 1.00 94.62 371 GLY A C 1
ATOM 2871 O O . GLY A 1 371 ? -3.076 15.472 -12.337 1.00 94.62 371 GLY A O 1
ATOM 2872 N N . PHE A 1 372 ? -3.878 13.581 -13.291 1.00 95.81 372 PHE A N 1
ATOM 2873 C CA . PHE A 1 372 ? -4.037 12.779 -12.088 1.00 95.81 372 PHE A CA 1
ATOM 2874 C C . PHE A 1 372 ? -3.315 11.467 -12.313 1.00 95.81 372 PHE A C 1
ATOM 2876 O O . PHE A 1 372 ? -3.575 10.778 -13.295 1.00 95.81 372 PHE A O 1
ATOM 2883 N N . LEU A 1 373 ? -2.379 11.146 -11.435 1.00 93.00 373 LEU A N 1
ATOM 2884 C CA . LEU A 1 373 ? -1.506 9.992 -11.575 1.00 93.00 373 LEU A CA 1
ATOM 2885 C C . LEU A 1 373 ? -1.359 9.279 -10.248 1.00 93.00 373 LEU A C 1
ATOM 2887 O O . LEU A 1 373 ? -1.692 9.814 -9.193 1.00 93.00 373 LEU A O 1
ATOM 2891 N N . ARG A 1 374 ? -0.814 8.075 -10.312 1.00 90.69 374 ARG A N 1
ATOM 2892 C CA . ARG A 1 374 ? -0.386 7.344 -9.134 1.00 90.69 374 ARG A CA 1
ATOM 2893 C C . ARG A 1 374 ? 1.058 7.700 -8.809 1.00 90.69 374 ARG A C 1
ATOM 2895 O O . ARG A 1 374 ? 1.933 7.636 -9.671 1.00 90.69 374 ARG A O 1
ATOM 2902 N N . SER A 1 375 ? 1.305 8.076 -7.562 1.00 90.00 375 SER A N 1
ATOM 2903 C CA . SER A 1 375 ? 2.641 8.317 -7.018 1.00 90.00 375 SER A CA 1
ATOM 2904 C C . SER A 1 375 ? 3.462 7.022 -6.942 1.00 90.00 375 SER A C 1
ATOM 2906 O O . SER A 1 375 ? 4.690 7.071 -6.977 1.00 90.00 375 SER A O 1
ATOM 2908 N N . ALA A 1 376 ? 2.796 5.864 -6.881 1.00 81.94 376 ALA A N 1
ATOM 2909 C CA . ALA A 1 376 ? 3.392 4.536 -6.956 1.00 81.94 376 ALA A CA 1
ATOM 2910 C C . ALA A 1 376 ? 2.413 3.525 -7.594 1.00 81.94 376 ALA A C 1
ATOM 2912 O O . ALA A 1 376 ? 1.202 3.681 -7.440 1.00 81.94 376 ALA A O 1
ATOM 2913 N N . PRO A 1 377 ? 2.895 2.449 -8.247 1.00 70.88 377 PRO A N 1
ATOM 2914 C CA . PRO A 1 377 ? 2.025 1.437 -8.863 1.00 70.88 377 PRO A CA 1
ATOM 2915 C C . PRO A 1 377 ? 1.060 0.734 -7.893 1.00 70.88 377 PRO A C 1
ATOM 2917 O O . PRO A 1 377 ? 0.012 0.262 -8.317 1.00 70.88 377 PRO A O 1
ATOM 2920 N N . THR A 1 378 ? 1.388 0.699 -6.597 1.00 67.12 378 THR A N 1
ATOM 2921 C CA . THR A 1 378 ? 0.574 0.100 -5.524 1.00 67.12 378 THR A CA 1
ATOM 2922 C C . THR A 1 378 ? -0.688 0.897 -5.173 1.00 67.12 378 THR A C 1
ATOM 2924 O O . THR A 1 378 ? -1.508 0.430 -4.386 1.00 67.12 378 THR A O 1
ATOM 2927 N N . LYS A 1 379 ? -0.860 2.113 -5.709 1.00 78.06 379 LYS A N 1
ATOM 2928 C CA . LYS A 1 379 ? -2.031 2.954 -5.433 1.00 78.06 379 LYS A CA 1
ATOM 2929 C C . LYS A 1 379 ? -3.239 2.439 -6.220 1.00 78.06 379 LYS A C 1
ATOM 2931 O O . LYS A 1 379 ? -3.144 2.201 -7.423 1.00 78.06 379 LYS A O 1
ATOM 2936 N N . CYS A 1 380 ? -4.372 2.292 -5.538 1.00 76.69 380 CYS A N 1
ATOM 2937 C CA . CYS A 1 380 ? -5.619 1.773 -6.111 1.00 76.69 380 CYS A CA 1
ATOM 2938 C C . CYS A 1 380 ? -6.245 2.708 -7.158 1.00 76.69 380 CYS A C 1
ATOM 2940 O O . CYS A 1 380 ? -6.924 2.250 -8.067 1.00 76.69 380 CYS A O 1
ATOM 2942 N N . HIS A 1 381 ? -6.003 4.013 -7.045 1.00 84.75 381 HIS A N 1
ATOM 2943 C CA . HIS A 1 381 ? -6.392 5.031 -8.017 1.00 84.75 381 HIS A CA 1
ATOM 2944 C C . HIS A 1 381 ? -5.454 6.244 -7.894 1.00 84.75 381 HIS A C 1
ATOM 2946 O O . HIS A 1 381 ? -4.640 6.283 -6.963 1.00 84.75 381 HIS A O 1
ATOM 2952 N N . PRO A 1 382 ? -5.523 7.236 -8.803 1.00 90.88 382 PRO A N 1
ATOM 2953 C CA . PRO A 1 382 ? -4.657 8.409 -8.755 1.00 90.88 382 PRO A CA 1
ATOM 2954 C C . PRO A 1 382 ? -4.652 9.126 -7.401 1.00 90.88 382 PRO A C 1
ATOM 2956 O O . PRO A 1 382 ? -5.691 9.581 -6.921 1.00 90.88 382 PRO A O 1
ATOM 2959 N N . ASP A 1 383 ? -3.464 9.276 -6.820 1.00 93.06 383 ASP A N 1
ATOM 2960 C CA . ASP A 1 383 ? -3.202 9.976 -5.559 1.00 93.06 383 ASP A CA 1
ATOM 2961 C C . ASP A 1 383 ? -2.236 11.160 -5.732 1.00 93.06 383 ASP A C 1
ATOM 2963 O O . ASP A 1 383 ? -1.837 11.783 -4.751 1.00 93.06 383 ASP A O 1
ATOM 2967 N N . LEU A 1 384 ? -1.876 11.500 -6.969 1.00 94.88 384 LEU A N 1
ATOM 2968 C CA . LEU A 1 384 ? -1.028 12.626 -7.329 1.00 94.88 384 LEU A CA 1
ATOM 2969 C C . LEU A 1 384 ? -1.735 13.521 -8.341 1.00 94.88 384 LEU A C 1
ATOM 2971 O O . LEU A 1 384 ? -2.341 13.045 -9.298 1.00 94.88 384 LEU A O 1
ATOM 2975 N N . LYS A 1 385 ? -1.608 14.836 -8.170 1.00 96.12 385 LYS A N 1
ATOM 2976 C CA . LYS A 1 385 ? -2.116 15.838 -9.103 1.00 96.12 385 LYS A CA 1
ATOM 2977 C C . LYS A 1 385 ? -1.002 16.687 -9.682 1.00 96.12 385 LYS A C 1
ATOM 2979 O O . LYS A 1 385 ? -0.164 17.213 -8.950 1.00 96.12 385 LYS A O 1
ATOM 2984 N N . TRP A 1 386 ? -1.101 16.923 -10.983 1.00 96.38 386 TRP A N 1
ATOM 2985 C CA . TRP A 1 386 ? -0.324 17.909 -11.710 1.00 96.38 386 TRP A CA 1
ATOM 2986 C C . TRP A 1 386 ? -1.155 19.088 -12.169 1.00 96.38 386 TRP A C 1
ATOM 2988 O O . TRP A 1 386 ? -2.272 18.946 -12.669 1.00 96.38 386 TRP A O 1
ATOM 2998 N N . GLN A 1 387 ? -0.565 20.269 -12.038 1.00 95.38 387 GLN A N 1
ATOM 2999 C CA . GLN A 1 387 ? -1.100 21.511 -12.570 1.00 95.38 387 GLN A CA 1
ATOM 3000 C C . GLN A 1 387 ? 0.034 22.290 -13.220 1.00 95.38 387 GLN A C 1
ATOM 3002 O O . GLN A 1 387 ? 0.960 22.743 -12.544 1.00 95.38 387 GLN A O 1
ATOM 3007 N N . PHE A 1 388 ? -0.034 22.429 -14.537 1.00 95.94 388 PHE A N 1
ATOM 3008 C CA . PHE A 1 388 ? 0.995 23.121 -15.294 1.00 95.94 388 PHE A CA 1
ATOM 3009 C C . PHE A 1 388 ? 0.648 24.605 -15.435 1.00 95.94 388 PHE A C 1
ATOM 3011 O O . PHE A 1 388 ? -0.479 24.963 -15.788 1.00 95.94 388 PHE A O 1
ATOM 3018 N N . LEU A 1 389 ? 1.633 25.470 -15.192 1.00 93.44 389 LEU A N 1
ATOM 3019 C CA . LEU A 1 389 ? 1.532 26.913 -15.392 1.00 93.44 389 LEU A CA 1
ATOM 3020 C C . LEU A 1 389 ? 2.693 27.370 -16.299 1.00 93.44 389 LEU A C 1
ATOM 3022 O O . LEU A 1 389 ? 3.859 27.135 -15.971 1.00 93.44 389 LEU A O 1
ATOM 3026 N N . PRO A 1 390 ? 2.421 28.093 -17.403 1.00 93.44 390 PRO A N 1
ATOM 3027 C CA . PRO A 1 390 ? 3.436 28.707 -18.261 1.00 93.44 390 PRO A CA 1
ATOM 3028 C C . PRO A 1 390 ? 4.005 29.985 -17.617 1.00 93.44 390 PRO A C 1
ATOM 3030 O O . PRO A 1 390 ? 4.018 31.060 -18.212 1.00 93.44 390 PRO A O 1
ATOM 3033 N N . GLY A 1 391 ? 4.431 29.877 -16.364 1.00 89.94 391 GLY A N 1
ATOM 3034 C CA . GLY A 1 391 ? 4.966 30.911 -15.485 1.00 89.94 391 GLY A CA 1
ATOM 3035 C C . GLY A 1 391 ? 5.600 30.231 -14.270 1.00 89.94 391 GLY A C 1
ATOM 3036 O O . GLY A 1 391 ? 5.417 29.035 -14.080 1.00 89.94 391 GLY A O 1
ATOM 3037 N N . ALA A 1 392 ? 6.324 30.967 -13.438 1.00 82.88 392 ALA A N 1
ATOM 3038 C CA . ALA A 1 392 ? 6.820 30.456 -12.160 1.00 82.88 392 ALA A CA 1
ATOM 3039 C C . ALA A 1 392 ? 6.271 31.317 -11.029 1.00 82.88 392 ALA A C 1
ATOM 3041 O O . ALA A 1 392 ? 6.120 32.524 -11.226 1.00 82.88 392 ALA A O 1
ATOM 3042 N N . SER A 1 393 ? 5.979 30.731 -9.869 1.00 79.19 393 SER A N 1
ATOM 3043 C CA . SER A 1 393 ? 5.506 31.472 -8.700 1.00 79.19 393 SER A CA 1
ATOM 3044 C C . SER A 1 393 ? 6.129 30.977 -7.403 1.00 79.19 393 SER A C 1
ATOM 3046 O O . SER A 1 393 ? 6.422 29.798 -7.273 1.00 79.19 393 SER A O 1
ATOM 3048 N N . ASP A 1 394 ? 6.282 31.863 -6.425 1.00 73.56 394 ASP A N 1
ATOM 3049 C CA . ASP A 1 394 ? 6.707 31.477 -5.078 1.00 73.56 394 ASP A CA 1
ATOM 3050 C C . ASP A 1 394 ? 5.641 30.641 -4.333 1.00 73.56 394 ASP A C 1
ATOM 3052 O O . ASP A 1 394 ? 4.525 30.418 -4.817 1.00 73.56 394 ASP A O 1
ATOM 3056 N N . GLU A 1 395 ? 5.964 30.195 -3.116 1.00 67.62 395 GLU A N 1
ATOM 3057 C CA . GLU A 1 395 ? 5.065 29.420 -2.255 1.00 67.62 395 GLU A CA 1
ATOM 3058 C C . GLU A 1 395 ? 3.755 30.147 -1.890 1.00 67.62 395 GLU A C 1
ATOM 3060 O O . GLU A 1 395 ? 2.799 29.496 -1.462 1.00 67.62 395 GLU A O 1
ATOM 3065 N N . ASN A 1 396 ? 3.680 31.468 -2.098 1.00 62.50 396 ASN A N 1
ATOM 3066 C CA . ASN A 1 396 ? 2.494 32.306 -1.904 1.00 62.50 396 ASN A CA 1
ATOM 3067 C C . ASN A 1 396 ? 1.747 32.592 -3.225 1.00 62.50 396 ASN A C 1
ATOM 3069 O O . ASN A 1 396 ? 0.871 33.462 -3.268 1.00 62.50 396 ASN A O 1
ATOM 3073 N N . ARG A 1 397 ? 2.075 31.867 -4.306 1.00 62.75 397 ARG A N 1
ATOM 3074 C CA . ARG A 1 397 ? 1.511 32.014 -5.659 1.00 62.75 397 ARG A CA 1
ATOM 3075 C C . ARG A 1 397 ? 1.735 33.399 -6.282 1.00 62.75 397 ARG A C 1
ATOM 3077 O O . ARG A 1 397 ? 0.944 33.833 -7.131 1.00 62.75 397 ARG A O 1
ATOM 3084 N N . GLN A 1 398 ? 2.800 34.104 -5.893 1.00 63.81 398 GLN A N 1
ATOM 3085 C CA . GLN A 1 398 ? 3.239 35.322 -6.578 1.00 63.81 398 GLN A CA 1
ATOM 3086 C C . GLN A 1 398 ? 4.180 34.976 -7.721 1.00 63.81 398 GLN A C 1
ATOM 3088 O O . GLN A 1 398 ? 5.160 34.270 -7.515 1.00 63.81 398 GLN A O 1
ATOM 3093 N N . LEU A 1 399 ? 3.903 35.489 -8.925 1.00 66.44 399 LEU A N 1
ATOM 3094 C CA . LEU A 1 399 ? 4.765 35.244 -10.081 1.00 66.44 399 LEU A CA 1
ATOM 3095 C C . LEU A 1 399 ? 6.197 35.719 -9.804 1.00 66.44 399 LEU A C 1
ATOM 3097 O O . LEU A 1 399 ? 6.404 36.864 -9.384 1.00 66.44 399 LEU A O 1
ATOM 3101 N N . LEU A 1 400 ? 7.169 34.848 -10.087 1.00 68.06 400 LEU A N 1
ATOM 3102 C CA . LEU A 1 400 ? 8.582 35.191 -10.048 1.00 68.06 400 LEU A CA 1
ATOM 3103 C C . LEU A 1 400 ? 8.835 36.347 -11.009 1.00 68.06 400 LEU A C 1
ATOM 3105 O O . LEU A 1 400 ? 8.302 36.424 -12.119 1.00 68.06 400 LEU A O 1
ATOM 3109 N N . ARG A 1 401 ? 9.610 37.297 -10.503 1.00 63.56 401 ARG A N 1
ATOM 3110 C CA . ARG A 1 401 ? 9.720 38.635 -11.066 1.00 63.56 401 ARG A CA 1
ATOM 3111 C C . ARG A 1 401 ? 10.743 38.738 -12.187 1.00 63.56 401 ARG A C 1
ATOM 3113 O O . ARG A 1 401 ? 10.614 39.659 -12.979 1.00 63.56 401 ARG A O 1
ATOM 3120 N N . ASP A 1 402 ? 11.648 37.773 -12.323 1.00 74.56 402 ASP A N 1
ATOM 3121 C CA . ASP A 1 402 ? 12.774 37.838 -13.254 1.00 74.56 402 ASP A CA 1
ATOM 3122 C C . ASP A 1 402 ? 12.829 36.617 -14.180 1.00 74.56 402 ASP A C 1
ATOM 3124 O O . ASP A 1 402 ? 12.807 35.473 -13.730 1.00 74.56 402 ASP A O 1
ATOM 3128 N N . GLY A 1 403 ? 12.931 36.874 -15.488 1.00 82.88 403 GLY A N 1
ATOM 3129 C CA . GLY A 1 403 ? 13.120 35.856 -16.520 1.00 82.88 403 GLY A CA 1
ATOM 3130 C C . GLY A 1 403 ? 11.868 35.075 -16.939 1.00 82.88 403 GLY A C 1
ATOM 3131 O O . GLY A 1 403 ? 10.829 35.044 -16.279 1.00 82.88 403 GLY A O 1
ATOM 3132 N N . HIS A 1 404 ? 11.973 34.415 -18.092 1.00 92.38 404 HIS A N 1
ATOM 3133 C CA . HIS A 1 404 ? 10.962 33.469 -18.548 1.00 92.38 404 HIS A CA 1
ATOM 3134 C C . HIS A 1 404 ? 11.150 32.132 -17.825 1.00 92.38 404 HIS A C 1
ATOM 3136 O O . HIS A 1 404 ? 12.225 31.545 -17.883 1.00 92.38 404 HIS A O 1
ATOM 3142 N N . ALA A 1 405 ? 10.099 31.637 -17.173 1.00 92.69 405 ALA A N 1
ATOM 3143 C CA . ALA A 1 405 ? 10.088 30.347 -16.489 1.00 92.69 405 ALA A CA 1
ATOM 3144 C C . ALA A 1 405 ? 8.705 29.687 -16.580 1.00 92.69 405 ALA A C 1
ATOM 3146 O O . ALA A 1 405 ? 7.706 30.356 -16.857 1.00 92.69 405 ALA A O 1
ATOM 3147 N N . MET A 1 406 ? 8.671 28.379 -16.355 1.00 93.69 406 MET A N 1
ATOM 3148 C CA . MET A 1 406 ? 7.468 27.554 -16.265 1.00 93.69 406 MET A CA 1
ATOM 3149 C C . MET A 1 406 ? 7.507 26.729 -14.978 1.00 93.69 406 MET A C 1
ATOM 3151 O O . MET A 1 406 ? 8.585 26.506 -14.416 1.00 93.69 406 MET A O 1
ATOM 3155 N N . MET A 1 407 ? 6.344 26.269 -14.524 1.00 93.12 407 MET A N 1
ATOM 3156 C CA . MET A 1 407 ? 6.255 25.427 -13.341 1.00 93.12 407 MET A CA 1
ATOM 3157 C C . MET A 1 407 ? 5.248 24.303 -13.507 1.00 93.12 407 MET A C 1
ATOM 3159 O O . MET A 1 407 ? 4.207 24.455 -14.153 1.00 93.12 407 MET A O 1
ATOM 3163 N N . LEU A 1 408 ? 5.554 23.192 -12.851 1.00 94.94 408 LEU A N 1
ATOM 3164 C CA . LEU A 1 408 ? 4.630 22.090 -12.662 1.00 94.94 408 LEU A CA 1
ATOM 3165 C C . LEU A 1 408 ? 4.402 21.929 -11.161 1.00 94.94 408 LEU A C 1
ATOM 3167 O O . LEU A 1 408 ? 5.334 21.651 -10.404 1.00 94.94 408 LEU A O 1
ATOM 3171 N N . HIS A 1 409 ? 3.169 22.191 -10.732 1.00 94.56 409 HIS A N 1
ATOM 3172 C CA . HIS A 1 409 ? 2.753 21.990 -9.352 1.00 94.56 409 HIS A CA 1
ATOM 3173 C C . HIS A 1 409 ? 2.361 20.528 -9.161 1.00 94.56 409 HIS A C 1
ATOM 3175 O O . HIS A 1 409 ? 1.540 20.010 -9.921 1.00 94.56 409 HIS A O 1
ATOM 3181 N N . CYS A 1 410 ? 2.972 19.885 -8.171 1.00 95.06 410 CYS A N 1
ATOM 3182 C CA . CYS A 1 410 ? 2.818 18.474 -7.867 1.00 95.06 410 CYS A CA 1
ATOM 3183 C C . CYS A 1 410 ? 2.283 18.309 -6.445 1.00 95.06 410 CYS A C 1
ATOM 3185 O O . CYS A 1 410 ? 2.939 18.726 -5.489 1.00 95.06 410 CYS A O 1
ATOM 3187 N N . THR A 1 411 ? 1.119 17.677 -6.316 1.00 95.88 411 THR A N 1
ATOM 3188 C CA . THR A 1 411 ? 0.400 17.566 -5.043 1.00 95.88 411 THR A CA 1
ATOM 3189 C C . THR A 1 411 ? -0.067 16.134 -4.803 1.00 95.88 411 THR A C 1
ATOM 3191 O O . THR A 1 411 ? -0.925 15.661 -5.551 1.00 95.88 411 THR A O 1
ATOM 3194 N N . PRO A 1 412 ? 0.432 15.446 -3.765 1.00 94.50 412 PRO A N 1
ATOM 3195 C CA . PRO A 1 412 ? -0.227 14.267 -3.219 1.00 94.50 412 PRO A CA 1
ATOM 3196 C C . PRO A 1 412 ? -1.628 14.599 -2.679 1.00 94.50 412 PRO A C 1
ATOM 3198 O O . PRO A 1 412 ? -1.839 15.612 -2.011 1.00 94.50 412 PRO A O 1
ATOM 3201 N N . LEU A 1 413 ? -2.597 13.738 -2.974 1.00 93.75 413 LEU A N 1
ATOM 3202 C CA . LEU A 1 413 ? -4.032 13.940 -2.735 1.00 93.75 413 LEU A CA 1
ATOM 3203 C C . LEU A 1 413 ? -4.590 13.043 -1.619 1.00 93.75 413 LEU A C 1
ATOM 3205 O O . LEU A 1 413 ? -5.776 13.098 -1.295 1.00 93.75 413 LEU A O 1
ATOM 3209 N N . ARG A 1 414 ? -3.750 12.172 -1.056 1.00 88.19 414 ARG A N 1
ATOM 3210 C CA . ARG A 1 414 ? -4.130 11.128 -0.094 1.00 88.19 414 ARG A CA 1
ATOM 3211 C C . ARG A 1 414 ? -3.228 11.165 1.136 1.00 88.19 414 ARG A C 1
ATOM 3213 O O . ARG A 1 414 ? -2.669 10.154 1.544 1.00 88.19 414 ARG A O 1
ATOM 3220 N N . ALA A 1 415 ? -3.071 12.357 1.712 1.00 88.75 415 ALA A N 1
ATOM 3221 C CA . ALA A 1 415 ? -2.276 12.528 2.920 1.00 88.75 415 ALA A CA 1
ATOM 3222 C C . ALA A 1 415 ? -2.829 11.654 4.057 1.00 88.75 415 ALA A C 1
ATOM 3224 O O . ALA A 1 415 ? -4.023 11.657 4.361 1.00 88.75 415 ALA A O 1
ATOM 3225 N N . THR A 1 416 ? -1.940 10.913 4.700 1.00 92.69 416 THR A N 1
ATOM 3226 C CA . THR A 1 416 ? -2.207 10.050 5.857 1.00 92.69 416 THR A CA 1
ATOM 3227 C C . THR A 1 416 ? -1.989 10.789 7.178 1.00 92.69 416 THR A C 1
ATOM 3229 O O . THR A 1 416 ? -2.522 10.381 8.208 1.00 92.69 416 THR A O 1
ATOM 3232 N N . SER A 1 417 ? -1.288 11.928 7.167 1.00 94.25 417 SER A N 1
ATOM 3233 C CA . SER A 1 417 ? -1.239 12.833 8.319 1.00 94.25 417 SER A CA 1
ATOM 3234 C C . SER A 1 417 ? -2.638 13.354 8.674 1.00 94.25 417 SER A C 1
ATOM 3236 O O . SER A 1 417 ? -3.452 13.647 7.797 1.00 94.25 417 SER A O 1
ATOM 3238 N N . ARG A 1 418 ? -2.928 13.470 9.975 1.00 96.12 418 ARG A N 1
ATOM 3239 C CA . ARG A 1 418 ? -4.195 14.009 10.496 1.00 96.12 418 ARG A CA 1
ATOM 3240 C C . ARG A 1 418 ? -3.933 15.191 11.418 1.00 96.12 418 ARG A C 1
ATOM 3242 O O . ARG A 1 418 ? -3.140 15.102 12.359 1.00 96.12 418 ARG A O 1
ATOM 3249 N N . GLY A 1 419 ? -4.589 16.305 11.123 1.00 96.50 419 GLY A N 1
ATOM 3250 C CA . GLY A 1 419 ? -4.478 17.555 11.861 1.00 96.50 419 GLY A CA 1
ATOM 3251 C C . GLY A 1 419 ? -5.679 17.858 12.756 1.00 96.50 419 GLY A C 1
ATOM 3252 O O . GLY A 1 419 ? -6.605 17.058 12.890 1.00 96.50 419 GLY A O 1
ATOM 3253 N N . TYR A 1 420 ? -5.694 19.066 13.321 1.00 97.81 420 TYR A N 1
ATOM 3254 C CA . TYR A 1 420 ? -6.814 19.574 14.106 1.00 97.81 420 TYR A CA 1
ATOM 3255 C C . TYR A 1 420 ? -6.977 21.104 14.067 1.00 97.81 420 TYR A C 1
ATOM 3257 O O . TYR A 1 420 ? -6.034 21.871 13.843 1.00 97.81 420 TYR A O 1
ATOM 3265 N N . ILE A 1 421 ? -8.195 21.538 14.391 1.00 97.94 421 ILE A N 1
ATOM 3266 C CA . ILE A 1 421 ? -8.601 22.893 14.757 1.00 97.94 421 ILE A CA 1
ATOM 3267 C C . ILE A 1 421 ? -8.919 22.924 16.246 1.00 97.94 421 ILE A C 1
ATOM 3269 O O . ILE A 1 421 ? -9.688 22.110 16.749 1.00 97.94 421 ILE A O 1
ATOM 3273 N N . LYS A 1 422 ? -8.357 23.900 16.960 1.00 97.19 422 LYS A N 1
ATOM 3274 C CA . LYS A 1 422 ? -8.628 24.117 18.386 1.00 97.19 422 LYS A CA 1
ATOM 3275 C C . LYS A 1 422 ? -8.900 25.588 18.673 1.00 97.19 422 LYS A C 1
ATOM 3277 O O . LYS A 1 422 ? -8.372 26.474 18.002 1.00 97.19 422 LYS A O 1
ATOM 3282 N N . LEU A 1 423 ? -9.699 25.864 19.699 1.00 97.00 423 LEU A N 1
ATOM 3283 C CA . LEU A 1 423 ? -9.853 27.225 20.201 1.00 97.00 423 LEU A CA 1
ATOM 3284 C C . LEU A 1 423 ? -8.557 27.728 20.828 1.00 97.00 423 LEU A C 1
ATOM 3286 O O . LEU A 1 423 ? -7.895 27.009 21.576 1.00 97.00 423 LEU A O 1
ATOM 3290 N N . ARG A 1 424 ? -8.232 28.988 20.537 1.00 94.56 424 ARG A N 1
ATOM 3291 C CA . ARG A 1 424 ? -7.154 29.717 21.210 1.00 94.56 424 ARG A CA 1
ATOM 3292 C C . ARG A 1 424 ? -7.646 30.388 22.491 1.00 94.56 424 ARG A C 1
ATOM 3294 O O . ARG A 1 424 ? -6.913 30.441 23.470 1.00 94.56 424 ARG A O 1
ATOM 3301 N N . SER A 1 425 ? -8.878 30.887 22.475 1.00 95.56 425 SER A N 1
ATOM 3302 C CA . SER A 1 425 ? -9.545 31.543 23.599 1.00 95.56 425 SER A CA 1
ATOM 3303 C C . SER A 1 425 ? -11.070 31.407 23.458 1.00 95.56 425 SER A C 1
ATOM 3305 O O . SER A 1 425 ? -11.558 30.863 22.464 1.00 95.56 425 SER A O 1
ATOM 3307 N N . ALA A 1 426 ? -11.820 31.920 24.437 1.00 94.44 426 ALA A N 1
ATOM 3308 C CA . ALA A 1 426 ? -13.276 32.047 24.352 1.00 94.44 426 ALA A CA 1
ATOM 3309 C C . ALA A 1 426 ? -13.760 33.172 23.421 1.00 94.44 426 ALA A C 1
ATOM 3311 O O . ALA A 1 426 ? -14.957 33.258 23.156 1.00 94.44 426 ALA A O 1
ATOM 3312 N N . ASN A 1 427 ? -12.873 34.052 22.942 1.00 93.69 427 ASN A N 1
ATOM 3313 C CA . ASN A 1 427 ? -13.258 35.122 22.029 1.00 93.69 427 ASN A CA 1
ATOM 3314 C C . ASN A 1 427 ? -13.435 34.550 20.610 1.00 93.69 427 ASN A C 1
ATOM 3316 O 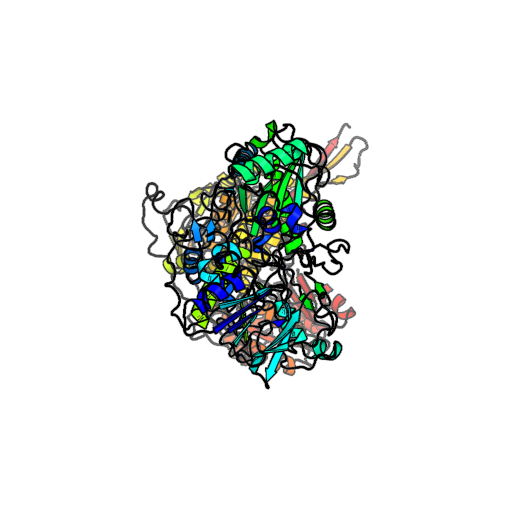O . ASN A 1 427 ? -12.445 34.130 20.006 1.00 93.69 427 ASN A O 1
ATOM 3320 N N . PRO A 1 428 ? -14.648 34.570 20.024 1.00 92.06 428 PRO A N 1
ATOM 3321 C CA . PRO A 1 428 ? -14.877 34.026 18.686 1.00 92.06 428 PRO A CA 1
ATOM 3322 C C . PRO A 1 428 ? -14.111 34.774 17.584 1.00 92.06 428 PRO A C 1
ATOM 3324 O O . PRO A 1 428 ? -13.898 34.213 16.511 1.00 92.06 428 PRO A O 1
ATOM 3327 N N . ARG A 1 429 ? -13.659 36.015 17.830 1.00 91.56 429 ARG A N 1
ATOM 3328 C CA . ARG A 1 429 ? -12.814 36.773 16.889 1.00 91.56 429 ARG A CA 1
ATOM 3329 C C . ARG A 1 429 ? -11.357 36.324 16.863 1.00 91.56 429 ARG A C 1
ATOM 3331 O O . ARG A 1 429 ? -10.655 36.629 15.894 1.00 91.56 429 ARG A O 1
ATOM 3338 N N . ASP A 1 430 ? -10.894 35.623 17.892 1.00 94.00 430 ASP A N 1
ATOM 3339 C CA . ASP A 1 430 ? -9.518 35.151 17.925 1.00 94.00 430 ASP A CA 1
ATOM 3340 C C . ASP A 1 430 ? -9.329 34.042 16.888 1.00 94.00 430 ASP A C 1
ATOM 3342 O O . ASP A 1 430 ? -10.175 33.164 16.695 1.00 94.00 430 ASP A O 1
ATOM 3346 N N . ARG A 1 431 ? -8.189 34.072 16.194 1.00 94.12 431 ARG A N 1
ATOM 3347 C CA . ARG A 1 431 ? -7.863 33.046 15.200 1.00 94.12 431 ARG A CA 1
ATOM 3348 C C . ARG A 1 431 ? -7.660 31.701 15.904 1.00 94.12 431 ARG A C 1
ATOM 3350 O O . ARG A 1 431 ? -6.878 31.650 16.865 1.00 94.12 431 ARG A O 1
ATOM 3357 N N . PRO A 1 432 ? -8.283 30.613 15.418 1.00 95.94 432 PRO A N 1
ATOM 3358 C CA . PRO A 1 432 ? -8.108 29.308 16.029 1.00 95.94 432 PRO A CA 1
ATOM 3359 C C . PRO A 1 432 ? -6.660 28.824 15.880 1.00 95.94 432 PRO A C 1
ATOM 3361 O O . PRO A 1 432 ? -5.852 29.364 15.118 1.00 95.94 432 PRO A O 1
ATOM 3364 N N . VAL A 1 433 ? -6.318 27.805 16.654 1.00 97.50 433 VAL A N 1
ATOM 3365 C CA . VAL A 1 433 ? -5.123 26.992 16.445 1.00 97.50 433 VAL A CA 1
ATOM 3366 C C . VAL A 1 433 ? -5.398 26.096 15.243 1.00 97.50 433 VAL A C 1
ATOM 3368 O O . VAL A 1 433 ? -6.366 25.339 15.261 1.00 97.50 433 VAL A O 1
ATOM 3371 N N . ILE A 1 434 ? -4.565 26.202 14.210 1.00 97.88 434 ILE A N 1
ATOM 3372 C CA . ILE A 1 434 ? -4.669 25.422 12.973 1.00 97.88 434 ILE A CA 1
ATOM 3373 C C . ILE A 1 434 ? -3.416 24.562 12.877 1.00 97.88 434 ILE A C 1
ATOM 3375 O O . ILE A 1 434 ? -2.325 25.102 12.674 1.00 97.88 434 ILE A O 1
ATOM 3379 N N . GLN A 1 435 ? -3.568 23.249 13.029 1.00 97.44 435 GLN A N 1
ATOM 3380 C CA . GLN A 1 435 ? -2.444 22.321 13.032 1.00 97.44 435 GLN A CA 1
ATOM 3381 C C . GLN A 1 435 ? -2.678 21.164 12.057 1.00 97.44 435 GLN A C 1
ATOM 3383 O O . GLN A 1 435 ? -3.255 20.158 12.453 1.00 97.44 435 GLN A O 1
ATOM 3388 N N . PRO A 1 436 ? -2.224 21.276 10.797 1.00 95.94 436 PRO A N 1
ATOM 3389 C CA . PRO A 1 436 ? -2.421 20.232 9.787 1.00 95.94 436 PRO A CA 1
ATOM 3390 C C . PRO A 1 436 ? -1.532 18.993 9.972 1.00 95.94 436 PRO A C 1
ATOM 3392 O O . PRO A 1 436 ? -1.857 17.941 9.437 1.00 95.94 436 PRO A O 1
ATOM 3395 N N . ASN A 1 437 ? -0.422 19.107 10.717 1.00 96.44 437 ASN A N 1
ATOM 3396 C CA . ASN A 1 437 ? 0.571 18.039 10.910 1.00 96.44 437 ASN A CA 1
ATOM 3397 C C . ASN A 1 437 ? 1.192 17.530 9.599 1.00 96.44 437 ASN A C 1
ATOM 3399 O O . ASN A 1 437 ? 1.426 16.338 9.434 1.00 96.44 437 ASN A O 1
ATOM 3403 N N . TYR A 1 438 ? 1.476 18.438 8.665 1.00 96.62 438 TYR A N 1
ATOM 3404 C CA . TYR A 1 438 ? 2.038 18.087 7.362 1.00 96.62 438 TYR A CA 1
ATOM 3405 C C . TYR A 1 438 ? 3.277 17.190 7.459 1.00 96.62 438 TYR A C 1
ATOM 3407 O O . TYR A 1 438 ? 4.190 17.497 8.224 1.00 96.62 438 TYR A O 1
ATOM 3415 N N . LEU A 1 439 ? 3.329 16.149 6.618 1.00 95.75 439 LEU A N 1
ATOM 3416 C CA . LEU A 1 439 ? 4.446 15.203 6.497 1.00 95.75 439 LEU A CA 1
ATOM 3417 C C . LEU A 1 439 ? 4.813 14.487 7.807 1.00 95.75 439 LEU A C 1
ATOM 3419 O O . LEU A 1 439 ? 5.976 14.116 7.993 1.00 95.75 439 LEU A O 1
ATOM 3423 N N . ALA A 1 440 ? 3.857 14.307 8.724 1.00 95.81 440 ALA A N 1
ATOM 3424 C CA . ALA A 1 440 ? 4.094 13.587 9.972 1.00 95.81 440 ALA A CA 1
ATOM 3425 C C . ALA A 1 440 ? 4.383 12.099 9.726 1.00 95.81 440 ALA A C 1
ATOM 3427 O O . ALA A 1 440 ? 5.277 11.525 10.354 1.00 95.81 440 ALA A O 1
ATOM 3428 N N . THR A 1 441 ? 3.701 11.490 8.759 1.00 95.94 441 THR A N 1
ATOM 3429 C CA . THR A 1 441 ? 3.874 10.078 8.395 1.00 95.94 441 THR A CA 1
ATOM 3430 C C . THR A 1 441 ? 4.972 9.879 7.345 1.00 95.94 441 THR A C 1
ATOM 3432 O O . THR A 1 441 ? 5.339 10.802 6.616 1.00 95.94 441 THR A O 1
ATOM 3435 N N . GLU A 1 442 ? 5.524 8.664 7.272 1.00 93.62 442 GLU A N 1
ATOM 3436 C CA . GLU A 1 442 ? 6.506 8.309 6.236 1.00 93.62 442 GLU A CA 1
ATOM 3437 C C . GLU A 1 442 ? 5.866 8.217 4.851 1.00 93.62 442 GLU A C 1
ATOM 3439 O O . GLU A 1 442 ? 6.444 8.714 3.889 1.00 93.62 442 GLU A O 1
ATOM 3444 N N . THR A 1 443 ? 4.646 7.682 4.758 1.00 92.19 443 THR A N 1
ATOM 3445 C CA . THR A 1 443 ? 3.885 7.591 3.504 1.00 92.19 443 THR A CA 1
ATOM 3446 C C . THR A 1 443 ? 3.765 8.948 2.816 1.00 92.19 443 THR A C 1
ATOM 3448 O O . THR A 1 443 ? 4.092 9.064 1.639 1.00 92.19 443 THR A O 1
ATOM 3451 N N . ASP A 1 444 ? 3.427 10.006 3.560 1.00 95.12 444 ASP A N 1
ATOM 3452 C CA . ASP A 1 444 ? 3.291 11.352 2.990 1.00 95.12 444 ASP A CA 1
ATOM 3453 C C . ASP A 1 444 ? 4.622 11.888 2.436 1.00 95.12 444 ASP A C 1
ATOM 3455 O O . ASP A 1 444 ? 4.640 12.622 1.445 1.00 95.12 444 ASP A O 1
ATOM 3459 N N . ARG A 1 445 ? 5.751 11.530 3.065 1.00 95.94 445 ARG A N 1
ATOM 3460 C CA . ARG A 1 445 ? 7.093 11.913 2.599 1.00 95.94 445 ARG A CA 1
ATOM 3461 C C . ARG A 1 445 ? 7.472 11.151 1.333 1.00 95.94 445 ARG A C 1
ATOM 3463 O O . ARG A 1 445 ? 7.952 11.767 0.382 1.00 95.94 445 ARG A O 1
ATOM 3470 N N . VAL A 1 446 ? 7.211 9.846 1.301 1.00 95.25 446 VAL A N 1
ATOM 3471 C CA . VAL A 1 446 ? 7.474 8.981 0.142 1.00 95.25 446 VAL A CA 1
ATOM 3472 C C . VAL A 1 446 ? 6.631 9.400 -1.063 1.00 95.25 446 VAL A C 1
ATOM 3474 O O . VAL A 1 446 ? 7.188 9.608 -2.140 1.00 95.25 446 VAL A O 1
ATOM 3477 N N . ASP A 1 447 ? 5.325 9.608 -0.887 1.00 94.12 447 ASP A N 1
ATOM 3478 C CA . ASP A 1 447 ? 4.418 10.014 -1.968 1.00 94.12 447 ASP A CA 1
ATOM 3479 C C . ASP A 1 447 ? 4.831 11.367 -2.565 1.00 94.12 447 ASP A C 1
ATOM 3481 O O . ASP A 1 447 ? 4.885 11.534 -3.786 1.00 94.12 447 ASP A O 1
ATOM 3485 N N . MET A 1 448 ? 5.207 12.327 -1.710 1.00 96.12 448 MET A N 1
ATOM 3486 C CA . MET A 1 448 ? 5.723 13.622 -2.154 1.00 96.12 448 MET A CA 1
ATOM 3487 C C . MET A 1 448 ? 7.042 13.477 -2.928 1.00 96.12 448 MET A C 1
ATOM 3489 O O . MET A 1 448 ? 7.212 14.088 -3.985 1.00 96.12 448 MET A O 1
ATOM 3493 N N . ARG A 1 449 ? 7.974 12.652 -2.436 1.00 96.12 449 ARG A N 1
ATOM 3494 C CA . ARG A 1 449 ? 9.266 12.390 -3.088 1.00 96.12 449 ARG A CA 1
ATOM 3495 C C . ARG A 1 449 ? 9.083 11.734 -4.456 1.00 96.12 449 ARG A C 1
ATOM 3497 O O . ARG A 1 449 ? 9.729 12.143 -5.424 1.00 96.12 449 ARG A O 1
ATOM 3504 N N . ASN A 1 450 ? 8.183 10.760 -4.558 1.00 95.69 450 ASN A N 1
ATOM 3505 C CA . ASN A 1 450 ? 7.830 10.130 -5.827 1.00 95.69 450 ASN A CA 1
ATOM 3506 C C . ASN A 1 450 ? 7.197 11.145 -6.780 1.00 95.69 450 ASN A C 1
ATOM 3508 O O . ASN A 1 450 ? 7.614 11.238 -7.933 1.00 95.69 450 ASN A O 1
ATOM 3512 N N . GLY A 1 451 ? 6.298 11.995 -6.277 1.00 95.44 451 GLY A N 1
ATOM 3513 C CA . GLY A 1 451 ? 5.752 13.119 -7.029 1.00 95.44 451 GLY A CA 1
ATOM 3514 C C . GLY A 1 451 ? 6.837 14.015 -7.637 1.00 95.44 451 GLY A C 1
ATOM 3515 O O . GLY A 1 451 ? 6.803 14.295 -8.836 1.00 95.44 451 GLY A O 1
ATOM 3516 N N . VAL A 1 452 ? 7.860 14.401 -6.863 1.00 96.50 452 VAL A N 1
ATOM 3517 C CA . VAL A 1 452 ? 9.010 15.189 -7.363 1.00 96.50 452 VAL A CA 1
ATOM 3518 C C . VAL A 1 452 ? 9.739 14.472 -8.506 1.00 96.50 452 VAL A C 1
ATOM 3520 O O . VAL A 1 452 ? 10.108 15.110 -9.496 1.00 96.50 452 VAL A O 1
ATOM 3523 N N . ARG A 1 453 ? 9.940 13.153 -8.400 1.00 95.62 453 ARG A N 1
ATOM 3524 C CA . ARG A 1 453 ? 10.627 12.346 -9.424 1.00 95.62 453 ARG A CA 1
ATOM 3525 C C . ARG A 1 453 ? 9.838 12.269 -10.726 1.00 95.62 453 ARG A C 1
ATOM 3527 O O . ARG A 1 453 ? 10.387 12.624 -11.767 1.00 95.62 453 ARG A O 1
ATOM 3534 N N . LEU A 1 454 ? 8.560 11.903 -10.649 1.00 95.00 454 LEU A N 1
ATOM 3535 C CA . LEU A 1 454 ? 7.667 11.817 -11.812 1.00 95.00 454 LEU A CA 1
ATOM 3536 C C . LEU A 1 454 ? 7.542 13.188 -12.500 1.00 95.00 454 LEU A C 1
ATOM 3538 O O . LEU A 1 454 ? 7.577 13.311 -13.722 1.00 95.00 454 LEU A O 1
ATOM 3542 N N . THR A 1 455 ? 7.482 14.263 -11.707 1.00 95.38 455 THR A N 1
ATOM 3543 C CA . THR A 1 455 ? 7.412 15.633 -12.237 1.00 95.38 455 THR A CA 1
ATOM 3544 C C . THR A 1 455 ? 8.680 15.998 -13.018 1.00 95.38 455 THR A C 1
ATOM 3546 O O . THR A 1 455 ? 8.604 16.576 -14.105 1.00 95.38 455 THR A O 1
ATOM 3549 N N . ARG A 1 456 ? 9.866 15.644 -12.499 1.00 94.88 456 ARG A N 1
ATOM 3550 C CA . ARG A 1 456 ? 11.145 15.843 -13.204 1.00 94.88 456 ARG A CA 1
ATOM 3551 C C . ARG A 1 456 ? 11.235 15.018 -14.480 1.00 94.88 456 ARG A C 1
ATOM 3553 O O . ARG A 1 456 ? 11.785 15.508 -15.463 1.00 94.88 456 ARG A O 1
ATOM 3560 N N . GLU A 1 457 ? 10.721 13.795 -14.467 1.00 94.62 457 GLU A N 1
ATOM 3561 C CA . GLU A 1 457 ? 10.690 12.919 -15.635 1.00 94.62 457 GLU A CA 1
ATOM 3562 C C . GLU A 1 457 ? 9.925 13.559 -16.797 1.00 94.62 457 GLU A C 1
ATOM 3564 O O . GLU A 1 457 ? 10.477 13.667 -17.891 1.00 94.62 457 GLU A O 1
ATOM 3569 N N . VAL A 1 458 ? 8.715 14.078 -16.553 1.00 95.56 458 VAL A N 1
ATOM 3570 C CA . VAL A 1 458 ? 7.920 14.766 -17.588 1.00 95.56 458 VAL A CA 1
ATOM 3571 C C . VAL A 1 458 ? 8.613 16.018 -18.097 1.00 95.56 458 VAL A C 1
ATOM 3573 O O . VAL A 1 458 ? 8.711 16.231 -19.305 1.00 95.56 458 VAL A O 1
ATOM 3576 N N . LEU A 1 459 ? 9.148 16.842 -17.194 1.00 94.12 459 LEU A N 1
ATOM 3577 C CA . LEU A 1 459 ? 9.848 18.064 -17.587 1.00 94.12 459 LEU A CA 1
ATOM 3578 C C . LEU A 1 459 ? 11.097 17.765 -18.434 1.00 94.12 459 LEU A C 1
ATOM 3580 O O . LEU A 1 459 ? 11.494 18.611 -19.232 1.00 94.12 459 LEU A O 1
ATOM 3584 N N . LYS A 1 460 ? 11.695 16.569 -18.325 1.00 94.44 460 LYS A N 1
ATOM 3585 C CA . LYS A 1 460 ? 12.872 16.132 -19.098 1.00 94.44 460 LYS A CA 1
ATOM 3586 C C . LYS A 1 460 ? 12.552 15.552 -20.481 1.00 94.44 460 LYS A C 1
ATOM 3588 O O . LYS A 1 460 ? 13.484 15.322 -21.250 1.00 94.44 460 LYS A O 1
ATOM 3593 N N . GLN A 1 461 ? 11.281 15.373 -20.836 1.00 97.75 461 GLN A N 1
ATOM 3594 C CA . GLN A 1 461 ? 10.897 14.799 -22.128 1.00 97.75 461 GLN A CA 1
ATOM 3595 C C . GLN A 1 461 ? 11.229 15.713 -23.316 1.00 97.75 461 GLN A C 1
ATOM 3597 O O . GLN A 1 461 ? 11.380 16.933 -23.173 1.00 97.75 461 GLN A O 1
ATOM 3602 N N . ARG A 1 462 ? 11.335 15.109 -24.507 1.00 96.81 462 ARG A N 1
ATOM 3603 C CA . ARG A 1 462 ? 11.799 15.769 -25.742 1.00 96.81 462 ARG A CA 1
ATOM 3604 C C . ARG A 1 462 ? 10.904 16.921 -26.184 1.00 96.81 462 ARG A C 1
ATOM 3606 O O . ARG A 1 462 ? 11.406 17.909 -26.710 1.00 96.81 462 ARG A O 1
ATOM 3613 N N . ALA A 1 463 ? 9.594 16.832 -25.944 1.00 97.12 463 ALA A N 1
ATOM 3614 C CA . ALA A 1 463 ? 8.652 17.911 -26.249 1.00 97.12 463 ALA A CA 1
ATOM 3615 C C . ALA A 1 463 ? 9.081 19.248 -25.617 1.00 97.12 463 ALA A C 1
ATOM 3617 O O . ALA A 1 463 ? 8.911 20.308 -26.219 1.00 97.12 463 ALA A O 1
ATOM 3618 N N . PHE A 1 464 ? 9.709 19.207 -24.439 1.00 97.38 464 PHE A N 1
ATOM 3619 C CA . PHE A 1 464 ? 10.200 20.400 -23.767 1.00 97.38 464 PHE A CA 1
ATOM 3620 C C . PHE A 1 464 ? 11.562 20.902 -24.272 1.00 97.38 464 PHE A C 1
ATOM 3622 O O . PHE A 1 464 ? 11.916 22.017 -23.909 1.00 97.38 464 PHE A O 1
ATOM 3629 N N . ASP A 1 465 ? 12.327 20.188 -25.106 1.00 95.94 465 ASP A N 1
ATOM 3630 C CA . ASP A 1 465 ? 13.721 20.552 -25.454 1.00 95.94 465 ASP A CA 1
ATOM 3631 C C . ASP A 1 465 ? 13.866 21.967 -26.052 1.00 95.94 465 ASP A C 1
ATOM 3633 O O . ASP A 1 465 ? 14.829 22.693 -25.765 1.00 95.94 465 ASP A O 1
ATOM 3637 N N . GLU A 1 466 ? 12.870 22.385 -26.838 1.00 96.19 466 GLU A N 1
ATOM 3638 C CA . GLU A 1 466 ? 12.775 23.712 -27.454 1.00 96.19 466 GLU A CA 1
ATOM 3639 C C . GLU A 1 466 ? 12.546 24.837 -26.426 1.00 96.19 466 GLU A C 1
ATOM 3641 O O . GLU A 1 466 ? 12.973 25.977 -26.636 1.00 96.19 466 GLU A O 1
ATOM 3646 N N . TYR A 1 467 ? 11.896 24.521 -25.303 1.00 96.06 467 TYR A N 1
ATOM 3647 C CA . TYR A 1 467 ? 11.434 25.492 -24.312 1.00 96.06 467 TYR A CA 1
ATOM 3648 C C . TYR A 1 467 ? 12.197 25.424 -22.985 1.00 96.06 467 TYR A C 1
ATOM 3650 O O . TYR A 1 467 ? 12.372 26.464 -22.361 1.00 96.06 467 TYR A O 1
ATOM 3658 N N . ARG A 1 468 ? 12.657 24.251 -22.545 1.00 95.19 468 ARG A N 1
ATOM 3659 C CA . ARG A 1 468 ? 13.293 23.988 -21.245 1.00 95.19 468 ARG A CA 1
ATOM 3660 C C . ARG A 1 468 ? 14.706 24.553 -21.185 1.00 95.19 468 ARG A C 1
ATOM 3662 O O . ARG A 1 468 ? 15.570 24.141 -21.957 1.00 95.19 468 ARG A O 1
ATOM 3669 N N . GLY A 1 469 ? 14.936 25.472 -20.255 1.00 92.69 469 GLY A N 1
ATOM 3670 C CA . GLY A 1 469 ? 16.249 25.885 -19.766 1.00 92.69 469 GLY A CA 1
ATOM 3671 C C . GLY A 1 469 ? 16.657 25.089 -18.522 1.00 92.69 469 GLY A C 1
ATOM 3672 O O . GLY A 1 469 ? 16.231 23.952 -18.340 1.00 92.69 469 GLY A O 1
ATOM 3673 N N . GLU A 1 470 ? 17.488 25.685 -17.673 1.00 91.88 470 GLU A N 1
ATOM 3674 C CA . GLU A 1 470 ? 17.983 25.055 -16.443 1.00 91.88 470 GLU A CA 1
ATOM 3675 C C . GLU A 1 470 ? 16.884 24.891 -15.377 1.00 91.88 470 GLU A C 1
ATOM 3677 O O . GLU A 1 470 ? 15.926 25.672 -15.312 1.00 91.88 470 GLU A O 1
ATOM 3682 N N . ALA A 1 471 ? 17.023 23.865 -14.531 1.00 92.25 471 ALA A N 1
ATOM 3683 C CA . ALA A 1 471 ? 16.169 23.669 -13.365 1.00 92.25 471 ALA A CA 1
ATOM 3684 C C . ALA A 1 471 ? 16.460 24.748 -12.306 1.00 92.25 471 ALA A C 1
ATOM 3686 O O . ALA A 1 471 ? 17.599 24.909 -11.875 1.00 92.25 471 ALA A O 1
ATOM 3687 N N . ILE A 1 472 ? 15.427 25.478 -11.876 1.00 90.62 472 ILE A N 1
ATOM 3688 C CA . ILE A 1 472 ? 15.551 26.592 -10.921 1.00 90.62 472 ILE A CA 1
ATOM 3689 C C . ILE A 1 472 ? 15.384 26.090 -9.483 1.00 90.62 472 ILE A C 1
ATOM 3691 O O . ILE A 1 472 ? 16.156 26.452 -8.600 1.00 90.62 472 ILE A O 1
ATOM 3695 N N . SER A 1 473 ? 14.350 25.286 -9.221 1.00 90.19 473 SER A N 1
ATOM 3696 C CA . SER A 1 473 ? 14.078 24.737 -7.889 1.00 90.19 473 SER A CA 1
ATOM 3697 C C . SER A 1 473 ? 13.140 23.531 -8.007 1.00 90.19 473 SER A C 1
ATOM 3699 O O . SER A 1 473 ? 12.041 23.700 -8.540 1.00 90.19 473 SER A O 1
ATOM 3701 N N . PRO A 1 474 ? 13.537 22.331 -7.554 1.00 93.56 474 PRO A N 1
ATOM 3702 C CA . PRO A 1 474 ? 14.873 21.981 -7.075 1.00 93.56 474 PRO A CA 1
ATOM 3703 C C . PRO A 1 474 ? 15.884 21.952 -8.233 1.00 93.56 474 PRO A C 1
ATOM 3705 O O . PRO A 1 474 ? 15.526 21.593 -9.356 1.00 93.56 474 PRO A O 1
ATOM 3708 N N . THR A 1 475 ? 17.145 22.298 -7.961 1.00 91.88 475 THR A N 1
ATOM 3709 C CA . THR A 1 475 ? 18.234 22.199 -8.949 1.00 91.88 475 THR A CA 1
ATOM 3710 C C . THR A 1 475 ? 18.531 20.735 -9.295 1.00 91.88 475 THR A C 1
ATOM 3712 O O . THR A 1 475 ? 18.096 19.815 -8.594 1.00 91.88 475 THR A O 1
ATOM 3715 N N . ASP A 1 476 ? 19.286 20.498 -10.371 1.00 89.31 476 ASP A N 1
ATOM 3716 C CA . ASP A 1 476 ? 19.709 19.146 -10.765 1.00 89.31 476 ASP A CA 1
ATOM 3717 C C . ASP A 1 476 ? 20.708 18.502 -9.778 1.00 89.31 476 ASP A C 1
ATOM 3719 O O . ASP A 1 476 ? 20.981 17.312 -9.889 1.00 89.31 476 ASP A O 1
ATOM 3723 N N . GLU A 1 477 ? 21.214 19.234 -8.782 1.00 92.00 477 GLU A N 1
ATOM 3724 C CA . GLU A 1 477 ? 22.090 18.691 -7.730 1.00 92.00 477 GLU A CA 1
ATOM 3725 C C . GLU A 1 477 ? 21.311 17.941 -6.637 1.00 92.00 477 GLU A C 1
ATOM 3727 O O . GLU A 1 477 ? 21.827 17.007 -6.037 1.00 92.00 477 GLU A O 1
ATOM 3732 N N . VAL A 1 478 ? 20.046 18.301 -6.403 1.00 93.19 478 VAL A N 1
ATOM 3733 C CA . VAL A 1 478 ? 19.183 17.674 -5.388 1.00 93.19 478 VAL A CA 1
ATOM 3734 C C . VAL A 1 478 ? 18.695 16.321 -5.919 1.00 93.19 478 VAL A C 1
ATOM 3736 O O . VAL A 1 478 ? 17.729 16.295 -6.687 1.00 93.19 478 VAL A O 1
ATOM 3739 N N . GLN A 1 479 ? 19.327 15.201 -5.555 1.00 90.50 479 GLN A N 1
ATOM 3740 C CA . GLN A 1 479 ? 19.044 13.885 -6.163 1.00 90.50 479 GLN A CA 1
ATOM 3741 C C . GLN A 1 479 ? 18.627 12.814 -5.155 1.00 90.50 479 GLN A C 1
ATOM 3743 O O . GLN A 1 479 ? 17.686 12.058 -5.413 1.00 90.50 479 GLN A O 1
ATOM 3748 N N . SER A 1 480 ? 19.317 12.735 -4.020 1.00 95.31 480 SER A N 1
ATOM 3749 C CA . SER A 1 480 ? 19.044 11.726 -2.999 1.00 95.31 480 SER A CA 1
ATOM 3750 C C . SER A 1 480 ? 17.724 11.989 -2.274 1.00 95.31 480 SER A C 1
ATOM 3752 O O . SER A 1 480 ? 17.232 13.116 -2.205 1.00 95.31 480 SER A O 1
ATOM 3754 N N . ASP A 1 481 ? 17.164 10.939 -1.682 1.00 96.50 481 ASP A N 1
ATOM 3755 C CA . ASP A 1 481 ? 15.940 10.996 -0.881 1.00 96.50 481 ASP A CA 1
ATOM 3756 C C . ASP A 1 481 ? 16.039 12.046 0.232 1.00 96.50 481 ASP A C 1
ATOM 3758 O O . ASP A 1 481 ? 15.125 12.845 0.408 1.00 96.50 481 ASP A O 1
ATOM 3762 N N . ALA A 1 482 ? 17.183 12.112 0.919 1.00 96.50 482 ALA A N 1
ATOM 3763 C CA . ALA A 1 482 ? 17.423 13.084 1.981 1.00 96.50 482 ALA A CA 1
ATOM 3764 C C . ALA A 1 482 ? 17.482 14.533 1.466 1.00 96.50 482 ALA A C 1
ATOM 3766 O O . ALA A 1 482 ? 16.964 15.437 2.123 1.00 96.50 482 ALA A O 1
ATOM 3767 N N . GLU A 1 483 ? 18.085 14.767 0.297 1.00 97.19 483 GLU A N 1
ATOM 3768 C CA . GLU A 1 483 ? 18.147 16.098 -0.321 1.00 97.19 483 GLU A CA 1
ATOM 3769 C C . GLU A 1 483 ? 16.771 16.547 -0.820 1.00 97.19 483 GLU A C 1
ATOM 3771 O O . GLU A 1 483 ? 16.377 17.693 -0.589 1.00 97.19 483 GLU A O 1
ATOM 3776 N N . ILE A 1 484 ? 16.019 15.647 -1.467 1.00 97.56 484 ILE A N 1
ATOM 3777 C CA . ILE A 1 484 ? 14.652 15.923 -1.923 1.00 97.56 484 ILE A CA 1
ATOM 3778 C C . ILE A 1 484 ? 13.758 16.224 -0.719 1.00 97.56 484 ILE A C 1
AT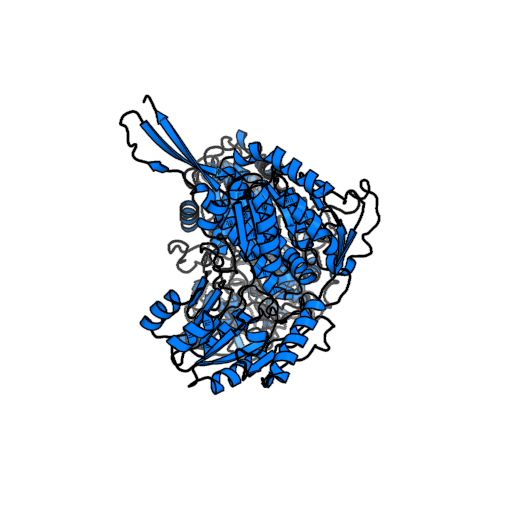OM 3780 O O . ILE A 1 484 ? 13.045 17.225 -0.733 1.00 97.56 484 ILE A O 1
ATOM 3784 N N . ASP A 1 485 ? 13.836 15.426 0.346 1.00 97.38 485 ASP A N 1
ATOM 3785 C CA . ASP A 1 485 ? 13.078 15.665 1.571 1.00 97.38 485 ASP A CA 1
ATOM 3786 C C . ASP A 1 485 ? 13.454 17.006 2.208 1.00 97.38 485 ASP A C 1
ATOM 3788 O O . ASP A 1 485 ? 12.569 17.781 2.567 1.00 97.38 485 ASP A O 1
ATOM 3792 N N . ALA A 1 486 ? 14.746 17.329 2.322 1.00 97.00 486 ALA A N 1
ATOM 3793 C CA . ALA A 1 486 ? 15.194 18.616 2.855 1.00 97.00 486 ALA A CA 1
ATOM 3794 C C . ALA A 1 486 ? 14.646 19.796 2.035 1.00 97.00 486 ALA A C 1
ATOM 3796 O O . ALA A 1 486 ? 14.175 20.784 2.608 1.00 97.00 486 ALA A O 1
ATOM 3797 N N . TRP A 1 487 ? 14.637 19.668 0.706 1.00 96.62 487 TRP A N 1
ATOM 3798 C CA . TRP A 1 487 ? 14.039 20.648 -0.195 1.00 96.62 487 TRP A CA 1
ATOM 3799 C C . TRP A 1 487 ? 12.517 20.751 -0.006 1.00 96.62 487 TRP A C 1
ATOM 3801 O O . TRP A 1 487 ? 11.998 21.854 0.171 1.00 96.62 487 TRP A O 1
ATOM 3811 N N . ILE A 1 488 ? 11.795 19.628 0.061 1.00 96.75 488 ILE A N 1
ATOM 3812 C CA . ILE A 1 488 ? 10.349 19.599 0.339 1.00 96.75 488 ILE A CA 1
ATOM 3813 C C . ILE A 1 488 ? 10.053 20.327 1.657 1.00 96.75 488 ILE A C 1
ATOM 3815 O O . ILE A 1 488 ? 9.185 21.201 1.703 1.00 96.75 488 ILE A O 1
ATOM 3819 N N . ARG A 1 489 ? 10.795 20.032 2.733 1.00 96.06 489 ARG A N 1
ATOM 3820 C CA . ARG A 1 489 ? 10.593 20.680 4.043 1.00 96.06 489 ARG A CA 1
ATOM 3821 C C . ARG A 1 489 ? 10.729 22.195 3.969 1.00 96.06 489 ARG A C 1
ATOM 3823 O O . ARG A 1 489 ? 10.002 22.895 4.675 1.00 96.06 489 ARG A O 1
ATOM 3830 N N . GLN A 1 490 ? 11.624 22.678 3.111 1.00 94.31 490 GLN A N 1
ATOM 3831 C CA . GLN A 1 490 ? 11.924 24.092 2.920 1.00 94.31 490 GLN A CA 1
ATOM 3832 C C . GLN A 1 490 ? 10.917 24.812 2.008 1.00 94.31 490 GLN A C 1
ATOM 3834 O O . GLN A 1 490 ? 10.612 25.976 2.272 1.00 94.31 490 GLN A O 1
ATOM 3839 N N . TYR A 1 491 ? 10.387 24.141 0.976 1.00 92.31 491 TYR A N 1
ATOM 3840 C CA . TYR A 1 491 ? 9.645 24.790 -0.120 1.00 92.31 491 TYR A CA 1
ATOM 3841 C C . TYR A 1 491 ? 8.205 24.303 -0.333 1.00 92.31 491 TYR A C 1
ATOM 3843 O O . TYR A 1 491 ? 7.468 24.940 -1.083 1.00 92.31 491 TYR A O 1
ATOM 3851 N N . ALA A 1 492 ? 7.758 23.232 0.332 1.00 94.38 492 ALA A N 1
ATOM 3852 C CA . ALA A 1 492 ? 6.373 22.772 0.216 1.00 94.38 492 ALA A CA 1
ATOM 3853 C C . ALA A 1 492 ? 5.376 23.866 0.621 1.00 94.38 492 ALA A C 1
ATOM 3855 O O . ALA A 1 492 ? 5.637 24.639 1.554 1.00 94.38 492 ALA A O 1
ATOM 3856 N N . SER A 1 493 ? 4.236 23.898 -0.065 1.00 90.75 493 SER A N 1
ATOM 3857 C CA . SER A 1 493 ? 3.137 24.836 0.157 1.00 90.75 493 SER A CA 1
ATOM 3858 C C . SER A 1 493 ? 1.790 24.129 0.030 1.00 90.75 493 SER A C 1
ATOM 3860 O O . SER A 1 493 ? 1.691 22.999 -0.433 1.00 90.75 493 SER A O 1
ATOM 3862 N N . THR A 1 494 ? 0.738 24.797 0.477 1.00 88.81 494 THR A N 1
ATOM 3863 C CA . THR A 1 494 ? -0.622 24.258 0.535 1.00 88.81 494 THR A CA 1
ATOM 3864 C C . THR A 1 494 ? -1.410 24.552 -0.739 1.00 88.81 494 THR A C 1
ATOM 3866 O O . THR A 1 494 ? -1.300 25.615 -1.364 1.00 88.81 494 THR A O 1
ATOM 3869 N N . ASP A 1 495 ? -2.266 23.600 -1.091 1.00 85.88 495 ASP A N 1
ATOM 3870 C CA . ASP A 1 495 ? -3.196 23.686 -2.201 1.00 85.88 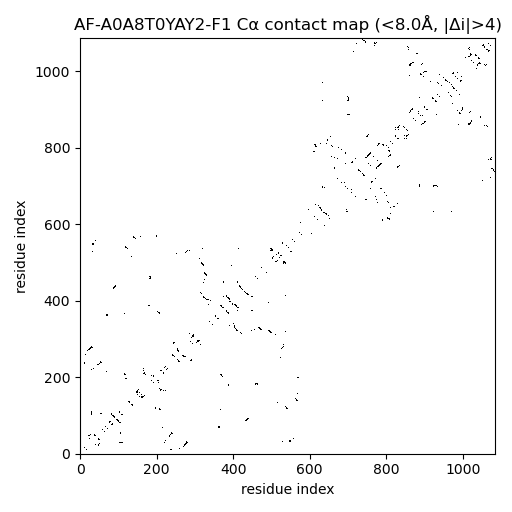495 ASP A CA 1
ATOM 3871 C C . ASP A 1 495 ? -4.561 24.241 -1.787 1.00 85.88 495 ASP A C 1
ATOM 3873 O O . ASP A 1 495 ? -5.478 24.310 -2.607 1.00 85.88 495 ASP A O 1
ATOM 3877 N N . TYR A 1 496 ? -4.679 24.724 -0.544 1.00 89.56 496 TYR A N 1
ATOM 3878 C CA . TYR A 1 496 ? -5.800 25.523 -0.069 1.00 89.56 496 TYR A CA 1
ATOM 3879 C C . TYR A 1 496 ? -7.110 24.722 0.072 1.00 89.56 496 TYR A C 1
ATOM 3881 O O . TYR A 1 496 ? -8.197 25.308 -0.056 1.00 89.56 496 TYR A O 1
ATOM 3889 N N . HIS A 1 497 ? -7.010 23.428 0.405 1.00 94.12 497 HIS A N 1
ATOM 3890 C CA . HIS A 1 497 ? -8.107 22.450 0.465 1.00 94.12 497 HIS A CA 1
ATOM 3891 C C . HIS A 1 497 ? -8.306 21.789 1.851 1.00 94.12 497 HIS A C 1
ATOM 3893 O O . HIS A 1 497 ? -8.259 20.562 1.941 1.00 94.12 497 HIS A O 1
ATOM 3899 N N . PRO A 1 498 ? -8.538 22.552 2.940 1.00 95.12 498 PRO A N 1
ATOM 3900 C CA . PRO A 1 498 ? -8.810 21.954 4.245 1.00 95.12 498 PRO A CA 1
ATOM 3901 C C . PRO A 1 498 ? -10.205 21.311 4.289 1.00 95.12 498 PRO A C 1
ATOM 3903 O O . PRO A 1 498 ? -11.173 21.907 3.800 1.00 95.12 498 PRO A O 1
ATOM 3906 N N . SER A 1 499 ? -10.309 20.140 4.917 1.00 96.56 499 SER A N 1
ATOM 3907 C CA . SER A 1 499 ? -11.542 19.345 5.040 1.00 96.56 499 SER A CA 1
ATOM 3908 C C . SER A 1 499 ? -11.597 18.539 6.350 1.00 96.56 499 SER A C 1
ATOM 3910 O O . SER A 1 499 ? -10.699 18.654 7.188 1.00 96.56 499 SER A O 1
ATOM 3912 N N . SER A 1 500 ? -12.679 17.776 6.531 1.00 97.06 500 SER A N 1
ATOM 3913 C CA . SER A 1 500 ? -12.829 16.692 7.523 1.00 97.06 500 SER A CA 1
ATOM 3914 C C . SER A 1 500 ? -12.895 17.081 9.005 1.00 97.06 500 SER A C 1
ATOM 3916 O O . SER A 1 500 ? -13.007 16.222 9.875 1.00 97.06 500 SER A O 1
ATOM 3918 N N . THR A 1 501 ? -12.908 18.376 9.325 1.00 98.25 501 THR A N 1
ATOM 3919 C CA . THR A 1 501 ? -12.913 18.868 10.713 1.00 98.25 501 THR A CA 1
ATOM 3920 C C . THR A 1 501 ? -14.213 18.699 11.494 1.00 98.25 501 THR A C 1
ATOM 3922 O O . THR A 1 501 ? -14.231 18.935 12.698 1.00 98.25 501 THR A O 1
ATOM 3925 N N . ASN A 1 502 ? -15.298 18.313 10.832 1.00 98.38 502 ASN A N 1
ATOM 3926 C CA . ASN A 1 502 ? -16.570 17.898 11.425 1.00 98.38 502 ASN A CA 1
ATOM 3927 C C . ASN A 1 502 ? -17.074 16.635 10.713 1.00 98.38 502 ASN A C 1
ATOM 3929 O O . ASN A 1 502 ? -18.223 16.586 10.275 1.00 98.38 502 ASN A O 1
ATOM 3933 N N . ARG A 1 503 ? -16.171 15.664 10.548 1.00 97.50 503 ARG A N 1
ATOM 3934 C CA . ARG A 1 503 ? -16.329 14.420 9.790 1.00 97.50 503 ARG A CA 1
ATOM 3935 C C . ARG A 1 503 ? -17.734 13.800 9.896 1.00 97.50 503 ARG A C 1
ATOM 3937 O O . ARG A 1 503 ? -18.268 13.639 10.993 1.00 97.50 503 ARG A O 1
ATOM 3944 N N . MET A 1 504 ? -18.309 13.424 8.756 1.00 97.94 504 MET A N 1
ATOM 3945 C CA . MET A 1 504 ? -19.543 12.641 8.681 1.00 97.94 504 MET A CA 1
ATOM 3946 C C . MET A 1 504 ? -19.280 11.160 8.984 1.00 97.94 504 MET A C 1
ATOM 3948 O O . MET A 1 504 ? -18.288 10.606 8.510 1.00 97.94 504 MET A O 1
ATOM 3952 N N . GLY A 1 505 ? -20.171 10.516 9.735 1.00 96.56 505 GLY A N 1
ATOM 3953 C CA . GLY A 1 505 ? -20.076 9.095 10.073 1.00 96.56 505 GLY A CA 1
ATOM 3954 C C . GLY A 1 505 ? -21.297 8.591 10.842 1.00 96.56 505 GLY A C 1
ATOM 3955 O O . GLY A 1 505 ? -22.333 9.260 10.908 1.00 96.56 505 GLY A O 1
ATOM 3956 N N . LYS A 1 506 ? -21.192 7.391 11.416 1.00 93.06 506 LYS A N 1
ATOM 3957 C CA . LYS A 1 506 ? -22.229 6.849 12.302 1.00 93.06 506 LYS A CA 1
ATOM 3958 C C . LYS A 1 506 ? -22.060 7.446 13.693 1.00 93.06 506 LYS A C 1
ATOM 3960 O O . LYS A 1 506 ? -20.944 7.652 14.140 1.00 93.06 506 LYS A O 1
ATOM 3965 N N . GLU A 1 507 ? -23.154 7.611 14.433 1.00 88.94 507 GLU A N 1
ATOM 3966 C CA . GLU A 1 507 ? -23.106 8.146 15.808 1.00 88.94 507 GLU A CA 1
ATOM 3967 C C . GLU A 1 507 ? -22.240 7.299 16.763 1.00 88.94 507 GLU A C 1
ATOM 3969 O O . GLU A 1 507 ? -21.735 7.796 17.766 1.00 88.94 507 GLU A O 1
ATOM 3974 N N . THR A 1 508 ? -22.041 6.017 16.447 1.00 89.81 508 THR A N 1
ATOM 3975 C CA . THR A 1 508 ? -21.144 5.108 17.176 1.00 89.81 508 THR A CA 1
ATOM 3976 C C . THR A 1 508 ? -19.660 5.368 16.922 1.00 89.81 508 THR A C 1
ATOM 3978 O O . THR A 1 508 ? -18.822 4.873 17.676 1.00 89.81 508 THR A O 1
ATOM 3981 N N . ASP A 1 509 ? -19.322 6.110 15.870 1.00 90.19 509 ASP A N 1
ATOM 3982 C CA . ASP A 1 509 ? -17.946 6.390 15.485 1.00 90.19 509 ASP A CA 1
ATOM 3983 C C . ASP A 1 509 ? -17.427 7.544 16.346 1.00 90.19 509 ASP A C 1
ATOM 3985 O O . ASP A 1 509 ? -17.908 8.676 16.256 1.00 90.19 509 ASP A O 1
ATOM 3989 N N . LEU A 1 510 ? -16.424 7.260 17.182 1.00 89.00 510 LEU A N 1
ATOM 3990 C CA . LEU A 1 510 ? -15.884 8.204 18.173 1.00 89.00 510 LEU A CA 1
ATOM 3991 C C . LEU A 1 510 ? -15.279 9.480 17.562 1.00 89.00 510 LEU A C 1
ATOM 3993 O O . LEU A 1 510 ? -15.025 10.448 18.279 1.00 89.00 510 LEU A O 1
ATOM 3997 N N . ASP A 1 511 ? -15.026 9.473 16.257 1.00 90.88 511 ASP A N 1
ATOM 3998 C CA . ASP A 1 511 ? -14.380 10.537 15.501 1.00 90.88 511 ASP A CA 1
ATOM 3999 C C . ASP A 1 511 ? -15.330 11.232 14.497 1.00 90.88 511 ASP A C 1
ATOM 4001 O O . ASP A 1 511 ? -14.881 12.013 13.653 1.00 90.88 511 ASP A O 1
ATOM 4005 N N . SER A 1 512 ? -16.640 10.973 14.601 1.00 97.00 512 SER A N 1
ATOM 4006 C CA . SER A 1 512 ? -17.692 11.604 13.795 1.00 97.00 512 SER A CA 1
ATOM 4007 C C . SER A 1 512 ? -18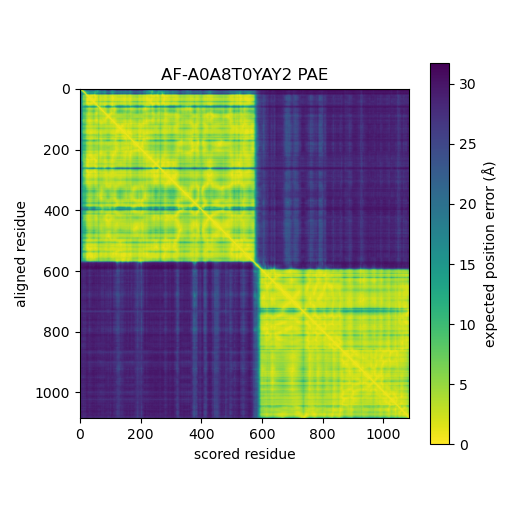.360 12.782 14.518 1.00 97.00 512 SER A C 1
ATOM 4009 O O . SER A 1 512 ? -18.427 12.851 15.748 1.00 97.00 512 SER A O 1
ATOM 4011 N N . VAL A 1 513 ? -18.854 13.752 13.745 1.00 98.44 513 VAL A N 1
ATOM 4012 C CA . VAL A 1 513 ? -19.553 14.947 14.251 1.00 98.44 513 VAL A CA 1
ATOM 4013 C C . VAL A 1 513 ? -20.970 15.048 13.704 1.00 98.44 513 VAL A C 1
ATOM 4015 O O . VAL A 1 513 ? -21.861 15.514 14.421 1.00 98.44 513 VAL A O 1
ATOM 4018 N N . VAL A 1 514 ? -21.185 14.628 12.455 1.00 98.50 514 VAL A N 1
ATOM 4019 C CA . VAL A 1 514 ? -22.506 14.641 11.822 1.00 98.50 514 VAL A CA 1
ATOM 4020 C C . VAL A 1 514 ? -22.885 13.285 11.245 1.00 98.50 514 VAL A C 1
ATOM 4022 O O . VAL A 1 514 ? -22.033 12.541 10.767 1.00 98.50 514 VAL A O 1
ATOM 4025 N N . ASP A 1 515 ? -24.184 13.005 11.208 1.00 97.75 515 ASP A N 1
ATOM 4026 C CA . ASP A 1 515 ? -24.707 11.825 10.526 1.00 97.75 515 ASP A CA 1
ATOM 4027 C C . ASP A 1 515 ? -24.766 12.002 8.996 1.00 97.75 515 ASP A C 1
ATOM 4029 O O . ASP A 1 515 ? -24.556 13.093 8.457 1.00 97.75 515 ASP A O 1
ATOM 4033 N N . ALA A 1 516 ? -25.127 10.934 8.276 1.00 96.88 516 ALA A N 1
ATOM 4034 C CA . ALA A 1 516 ? -25.319 10.956 6.820 1.00 96.88 516 ALA A CA 1
ATOM 4035 C C . ALA A 1 516 ? -26.399 11.949 6.340 1.00 96.88 516 ALA A C 1
ATOM 4037 O O . ALA A 1 516 ? -26.459 12.290 5.158 1.00 96.88 516 ALA A O 1
ATOM 4038 N N . GLN A 1 517 ? -27.248 12.432 7.252 1.00 97.50 517 GLN A N 1
ATOM 4039 C CA . GLN A 1 517 ? -28.243 13.468 6.998 1.00 97.50 517 GLN A CA 1
ATOM 4040 C C . GLN A 1 517 ? -27.701 14.870 7.312 1.00 97.50 517 GLN A C 1
ATOM 4042 O O . GLN A 1 517 ? -28.445 15.840 7.208 1.00 97.50 517 GLN A O 1
ATOM 4047 N N . THR A 1 518 ? -26.416 15.021 7.643 1.00 98.38 518 THR A N 1
ATOM 4048 C CA . THR A 1 518 ? -25.725 16.272 8.010 1.00 98.38 518 THR A CA 1
ATOM 4049 C C . THR A 1 518 ? -26.120 16.864 9.371 1.00 98.38 518 THR A C 1
ATOM 4051 O O . THR A 1 518 ? -25.774 18.010 9.669 1.00 98.38 518 THR A O 1
ATOM 4054 N N . ARG A 1 519 ? -26.838 16.110 10.217 1.00 98.56 519 ARG A N 1
ATOM 4055 C CA . ARG A 1 519 ? -27.247 16.538 11.569 1.00 98.56 519 ARG A CA 1
ATOM 4056 C C . ARG A 1 519 ? -26.119 16.314 12.558 1.00 98.56 519 ARG A C 1
ATOM 4058 O O . ARG A 1 519 ? -25.495 15.261 12.532 1.00 98.56 519 ARG A O 1
ATOM 4065 N N . VAL A 1 520 ? -25.889 17.277 13.448 1.00 98.69 520 VAL A N 1
ATOM 4066 C CA . VAL A 1 520 ? -24.884 17.128 14.511 1.00 98.69 520 VAL A CA 1
ATOM 4067 C C . VAL A 1 520 ? -25.364 16.097 15.532 1.00 98.69 520 VAL A C 1
ATOM 4069 O O . VAL A 1 520 ? -26.492 16.197 16.017 1.00 98.69 520 VAL A O 1
ATOM 4072 N N . HIS A 1 521 ? -24.517 15.122 15.865 1.00 98.12 521 HIS A N 1
ATOM 4073 C CA . HIS A 1 521 ? -24.867 14.070 16.823 1.00 98.12 521 HIS A CA 1
ATOM 4074 C C . HIS A 1 521 ? -25.291 14.651 18.179 1.00 98.12 521 HIS A C 1
ATOM 4076 O O . HIS A 1 521 ? -24.754 15.663 18.636 1.00 98.12 521 HIS A O 1
ATOM 4082 N N . GLY A 1 522 ? -26.301 14.032 18.800 1.00 96.69 522 GLY A N 1
ATOM 4083 C CA . GLY A 1 522 ? -26.816 14.419 20.117 1.00 96.69 522 GLY A CA 1
ATOM 4084 C C . GLY A 1 522 ? -27.464 15.810 20.226 1.00 96.69 522 GLY A C 1
ATOM 4085 O O . GLY A 1 522 ? -27.747 16.246 21.348 1.00 96.69 522 GLY A O 1
ATOM 4086 N N . LEU A 1 523 ? -27.694 16.518 19.110 1.00 98.25 523 LEU A N 1
ATOM 4087 C CA . LEU A 1 523 ? -28.276 17.864 19.080 1.00 98.25 523 LEU A CA 1
ATOM 4088 C C . LEU A 1 523 ? -29.452 17.968 18.103 1.00 98.25 523 LEU A C 1
ATOM 4090 O O . LEU A 1 523 ? -29.490 17.331 17.054 1.00 98.25 523 LEU A O 1
ATOM 4094 N N . GLU A 1 524 ? -30.409 18.831 18.438 1.00 98.31 524 GLU A N 1
ATOM 4095 C CA . GLU A 1 524 ? -31.591 19.095 17.614 1.00 98.31 524 GLU A CA 1
ATOM 4096 C C . GLU A 1 524 ? -31.502 20.465 16.931 1.00 98.31 524 GLU A C 1
ATOM 4098 O O . GLU A 1 524 ? -30.995 21.430 17.507 1.00 98.31 524 GLU A O 1
ATOM 4103 N N . GLY A 1 525 ? -32.044 20.574 15.713 1.00 98.06 525 GLY A N 1
ATOM 4104 C CA . GLY A 1 525 ? -32.123 21.843 14.978 1.00 98.06 525 GLY A CA 1
ATOM 4105 C C . GLY A 1 525 ? -30.771 22.392 14.510 1.00 98.06 525 GLY A C 1
ATOM 4106 O O . GLY A 1 525 ? -30.663 23.593 14.262 1.00 98.06 525 GLY A O 1
ATOM 4107 N N . LEU A 1 526 ? -29.739 21.545 14.407 1.00 98.75 526 LEU A N 1
ATOM 4108 C CA . LEU A 1 526 ? -28.395 21.941 13.990 1.00 98.75 526 LEU A CA 1
ATOM 4109 C C . LEU A 1 526 ? -27.814 20.988 12.941 1.00 98.75 526 LEU A C 1
ATOM 4111 O O . LEU A 1 526 ? -27.722 19.778 13.163 1.00 98.75 526 LEU A O 1
ATOM 4115 N N . ARG A 1 527 ? -27.349 21.560 11.827 1.00 98.75 527 ARG A N 1
ATOM 4116 C CA . ARG A 1 527 ? -26.622 20.849 10.766 1.00 98.75 527 ARG A CA 1
ATOM 4117 C C . ARG A 1 527 ? -25.311 21.534 10.421 1.00 98.75 527 ARG A C 1
ATOM 4119 O O . ARG A 1 527 ? -25.166 22.744 10.605 1.00 98.75 527 ARG A O 1
ATOM 4126 N N . VAL A 1 528 ? -24.386 20.770 9.850 1.00 98.88 528 VAL A N 1
ATOM 4127 C CA . VAL A 1 528 ? -23.176 21.305 9.214 1.00 98.88 528 VAL A CA 1
ATOM 4128 C C . VAL A 1 528 ? -23.161 20.850 7.764 1.00 98.88 528 VAL A C 1
ATOM 4130 O O . VAL A 1 528 ? -23.287 19.668 7.481 1.00 98.88 528 VAL A O 1
ATOM 4133 N N . VAL A 1 529 ? -23.030 21.795 6.839 1.00 98.69 529 VAL A N 1
ATOM 4134 C CA . VAL A 1 529 ? -23.051 21.559 5.394 1.00 98.69 529 VAL A CA 1
ATOM 4135 C C . VAL A 1 529 ? -21.944 22.394 4.761 1.00 98.69 529 VAL A C 1
ATOM 4137 O O . VAL A 1 529 ? -22.162 23.525 4.323 1.00 98.69 529 VAL A O 1
ATOM 4140 N N . ASP A 1 530 ? -20.731 21.848 4.753 1.00 98.38 530 ASP A N 1
ATOM 4141 C CA . ASP A 1 530 ? -19.555 22.375 4.055 1.00 98.38 530 ASP A CA 1
ATOM 4142 C C . ASP A 1 530 ? -18.435 21.315 4.006 1.00 98.38 530 ASP A C 1
ATOM 4144 O O . ASP A 1 530 ? -18.629 20.180 4.426 1.00 98.38 530 ASP A O 1
ATOM 4148 N N . ALA A 1 531 ? -17.247 21.670 3.508 1.00 97.69 531 ALA A N 1
ATOM 4149 C CA . ALA A 1 531 ? -16.111 20.749 3.400 1.00 97.69 531 ALA A CA 1
ATOM 4150 C C . ALA A 1 531 ? -15.624 20.137 4.732 1.00 97.69 531 ALA A C 1
ATOM 4152 O O . ALA A 1 531 ? -14.864 19.174 4.706 1.00 97.69 531 ALA A O 1
ATOM 4153 N N . SER A 1 532 ? -16.029 20.671 5.892 1.00 98.38 532 SER A N 1
ATOM 4154 C CA . SER A 1 532 ? -15.684 20.080 7.191 1.00 98.38 532 SER A CA 1
ATOM 4155 C C . SER A 1 532 ? -16.294 18.697 7.388 1.00 98.38 532 SER A C 1
ATOM 4157 O O . SER A 1 532 ? -15.705 17.903 8.108 1.00 98.38 532 SER A O 1
ATOM 4159 N N . ILE A 1 533 ? -17.424 18.383 6.748 1.00 98.31 533 ILE A N 1
ATOM 4160 C CA . ILE A 1 533 ? -18.122 17.112 6.989 1.00 98.31 533 ILE A CA 1
ATOM 4161 C C . ILE A 1 533 ? -17.660 15.970 6.090 1.00 98.31 533 ILE A C 1
ATOM 4163 O O . ILE A 1 533 ? -18.137 14.853 6.234 1.00 98.31 533 ILE A O 1
ATOM 4167 N N . MET A 1 534 ? -16.752 16.234 5.154 1.00 97.88 534 MET A N 1
ATOM 4168 C CA . MET A 1 534 ? -16.192 15.195 4.292 1.00 97.88 534 MET A CA 1
ATOM 4169 C C . MET A 1 534 ? -15.529 14.112 5.167 1.00 97.88 534 MET A C 1
ATOM 4171 O O . MET A 1 534 ? -14.724 14.473 6.023 1.00 97.88 534 MET A O 1
ATOM 4175 N N . PRO A 1 535 ? -15.867 12.815 5.021 1.00 96.31 535 PRO A N 1
ATOM 4176 C CA . PRO A 1 535 ? -15.230 11.741 5.786 1.00 96.31 535 PRO A CA 1
ATOM 4177 C C . PRO A 1 535 ? -13.702 11.703 5.660 1.00 96.31 535 PRO A C 1
ATOM 4179 O O . PRO A 1 535 ? -13.007 11.468 6.646 1.00 96.31 535 PRO A O 1
ATOM 4182 N N . ASN A 1 536 ? -13.200 11.957 4.454 1.00 93.31 536 ASN A N 1
ATOM 4183 C CA . ASN A 1 536 ? -11.796 12.170 4.112 1.00 93.31 536 ASN A CA 1
ATOM 4184 C C . ASN A 1 536 ? -11.713 13.189 2.954 1.00 93.31 536 ASN A C 1
ATOM 4186 O O . ASN A 1 536 ? -12.730 13.516 2.327 1.00 93.31 536 ASN A O 1
ATOM 4190 N N . ASN A 1 537 ? -10.524 13.724 2.669 1.00 92.56 537 ASN A N 1
ATOM 4191 C CA . ASN A 1 537 ? -10.354 14.643 1.540 1.00 92.56 537 ASN A CA 1
ATOM 4192 C C . ASN A 1 537 ? -10.584 13.899 0.213 1.00 92.56 537 ASN A C 1
ATOM 4194 O O . ASN A 1 537 ? -10.308 12.706 0.108 1.00 92.56 537 ASN A O 1
ATOM 4198 N N . VAL A 1 538 ? -11.039 14.584 -0.834 1.00 94.50 538 VAL A N 1
ATOM 4199 C CA . VAL A 1 538 ? -11.183 13.989 -2.179 1.00 94.50 538 VAL A CA 1
ATOM 4200 C C . VAL A 1 538 ? -10.038 14.457 -3.064 1.00 94.50 538 VAL A C 1
ATOM 4202 O O . VAL A 1 538 ? -9.571 15.579 -2.909 1.00 94.50 538 VAL A O 1
ATOM 4205 N N . SER A 1 539 ? -9.655 13.686 -4.078 1.00 90.75 539 SER A N 1
ATOM 4206 C CA . SER A 1 539 ? -8.665 14.050 -5.113 1.00 90.75 539 SER A CA 1
ATOM 4207 C C . SER A 1 539 ? -9.105 15.223 -6.024 1.00 90.75 539 SER A C 1
ATOM 4209 O O . SER A 1 539 ? -8.501 15.537 -7.053 1.00 90.75 539 SER A O 1
ATOM 4211 N N . GLY A 1 540 ? -10.162 15.930 -5.618 1.00 88.56 540 GLY A N 1
ATOM 4212 C CA . GLY A 1 540 ? -10.781 17.089 -6.241 1.00 88.56 540 GLY A CA 1
ATOM 4213 C C . GLY A 1 540 ? -10.250 18.441 -5.761 1.00 88.56 540 GLY A C 1
ATOM 4214 O O . GLY A 1 540 ? -9.550 18.577 -4.760 1.00 88.56 540 GLY A O 1
ATOM 4215 N N . ASN A 1 541 ? -10.656 19.508 -6.455 1.00 91.94 541 ASN A N 1
ATOM 4216 C CA . ASN A 1 541 ? -10.638 20.845 -5.863 1.00 91.94 541 ASN A CA 1
ATOM 4217 C C . ASN A 1 541 ? -11.943 21.021 -5.081 1.00 91.94 541 ASN A C 1
ATOM 4219 O O . ASN A 1 541 ? -13.014 21.047 -5.684 1.00 91.94 541 ASN A O 1
ATOM 4223 N N . LEU A 1 542 ? -11.867 21.227 -3.764 1.00 94.19 542 LEU A N 1
ATOM 4224 C CA . LEU A 1 542 ? -13.021 21.102 -2.858 1.00 94.19 542 LEU A CA 1
ATOM 4225 C C . LEU A 1 542 ? -14.230 22.011 -3.129 1.00 94.19 542 LEU A C 1
ATOM 4227 O O . LEU A 1 542 ? -15.296 21.789 -2.558 1.00 94.19 542 LEU A O 1
ATOM 4231 N N . ASN A 1 543 ? -14.124 23.002 -4.017 1.00 96.50 543 ASN A N 1
ATOM 4232 C CA . ASN A 1 543 ? -15.265 23.832 -4.397 1.00 96.50 543 ASN A CA 1
ATOM 4233 C C . ASN A 1 543 ? -16.395 23.028 -5.062 1.00 96.50 543 ASN A C 1
ATOM 4235 O O . ASN A 1 543 ? -17.548 23.186 -4.669 1.00 96.50 543 ASN A O 1
ATOM 4239 N N . ALA A 1 544 ? -16.085 22.182 -6.051 1.00 97.31 544 ALA A N 1
ATOM 4240 C CA . ALA A 1 544 ? -17.113 21.396 -6.734 1.00 97.31 544 ALA A CA 1
ATOM 4241 C C . ALA A 1 544 ? -17.750 20.343 -5.801 1.00 97.31 544 ALA A C 1
ATOM 4243 O O . ALA A 1 544 ? -18.980 20.338 -5.712 1.00 97.31 544 ALA A O 1
ATOM 4244 N N . PRO A 1 545 ? -16.976 19.538 -5.042 1.00 97.94 545 PRO A N 1
ATOM 4245 C CA . PRO A 1 545 ? -17.516 18.621 -4.036 1.00 97.94 545 PRO A CA 1
ATOM 4246 C C . PRO A 1 545 ? -18.391 19.317 -2.989 1.00 97.94 545 PRO A C 1
ATOM 4248 O O . PRO A 1 545 ? -19.467 18.831 -2.668 1.00 97.94 545 PRO A O 1
ATOM 4251 N N . THR A 1 546 ? -17.997 20.507 -2.515 1.00 98.38 546 THR A N 1
ATOM 4252 C CA . THR A 1 546 ? -18.801 21.278 -1.546 1.00 98.38 546 THR A CA 1
ATOM 4253 C C . THR A 1 546 ? -20.136 21.750 -2.137 1.00 98.38 546 THR A C 1
ATOM 4255 O O . THR A 1 546 ? -21.146 21.764 -1.437 1.00 98.38 546 THR A O 1
ATOM 4258 N N . ILE A 1 547 ? -20.164 22.150 -3.414 1.00 98.69 547 ILE A N 1
ATOM 4259 C CA . ILE A 1 547 ? -21.407 22.540 -4.102 1.00 98.69 547 ILE A CA 1
ATOM 4260 C C . ILE A 1 547 ? -22.324 21.326 -4.275 1.00 98.69 547 ILE A C 1
ATOM 4262 O O . ILE A 1 547 ? -23.511 21.427 -3.978 1.00 98.69 547 ILE A O 1
ATOM 4266 N N . MET A 1 548 ? -21.778 20.184 -4.705 1.00 98.50 548 MET A N 1
ATOM 4267 C CA . MET A 1 548 ? -22.523 18.925 -4.820 1.00 98.50 548 MET A CA 1
ATOM 4268 C C . MET A 1 548 ? -23.121 18.510 -3.474 1.00 98.50 548 MET A C 1
ATOM 4270 O O . MET A 1 548 ? -24.317 18.235 -3.384 1.00 98.50 548 MET A O 1
ATOM 4274 N N . LEU A 1 549 ? -22.311 18.564 -2.415 1.00 98.56 549 LEU A N 1
ATOM 4275 C CA . LEU A 1 549 ? -22.736 18.242 -1.061 1.00 98.56 549 LEU A CA 1
ATOM 4276 C C . LEU A 1 549 ? -23.906 19.120 -0.617 1.00 98.56 549 LEU A C 1
ATOM 4278 O O . LEU A 1 549 ? -24.882 18.615 -0.069 1.00 98.56 549 LEU A O 1
ATOM 4282 N N . ALA A 1 550 ? -23.854 20.420 -0.907 1.00 98.75 550 ALA A N 1
ATOM 4283 C CA . ALA A 1 550 ? -24.932 21.343 -0.575 1.00 98.75 550 ALA A CA 1
ATOM 4284 C C . ALA A 1 550 ? -26.198 21.145 -1.429 1.00 98.75 550 ALA A C 1
ATOM 4286 O O . ALA A 1 550 ? -27.302 21.322 -0.919 1.00 98.75 550 ALA A O 1
ATOM 4287 N N . GLU A 1 551 ? -26.067 20.762 -2.704 1.00 98.75 551 GLU A N 1
ATOM 4288 C CA . GLU A 1 551 ? -27.212 20.422 -3.566 1.00 98.75 551 GLU A CA 1
ATOM 4289 C C . GLU A 1 551 ? -27.981 19.212 -3.032 1.00 98.75 551 GLU A C 1
ATOM 4291 O O . GLU A 1 551 ? -29.212 19.194 -3.066 1.00 98.75 551 GLU A O 1
ATOM 4296 N N . LYS A 1 552 ? -27.249 18.220 -2.524 1.00 98.62 552 LYS A N 1
ATOM 4297 C CA . LYS A 1 552 ? -27.813 17.015 -1.920 1.00 98.62 552 LYS A CA 1
ATOM 4298 C C . LYS A 1 552 ? -28.373 17.262 -0.529 1.00 98.62 552 LYS A C 1
ATOM 4300 O O . LYS A 1 552 ? -29.499 16.867 -0.244 1.00 98.62 552 LYS A O 1
ATOM 4305 N N . ALA A 1 553 ? -27.637 17.990 0.309 1.00 98.62 553 ALA A N 1
ATOM 4306 C CA . ALA A 1 553 ? -28.106 18.392 1.630 1.00 98.62 553 ALA A CA 1
ATOM 4307 C C . ALA A 1 553 ? -29.390 19.232 1.553 1.00 98.62 553 ALA A C 1
ATOM 4309 O O . ALA A 1 553 ? -30.258 19.084 2.404 1.00 98.62 553 ALA A O 1
ATOM 4310 N N . ALA A 1 554 ? -29.556 20.070 0.523 1.00 98.69 554 ALA A N 1
ATOM 4311 C CA . ALA A 1 554 ? -30.802 20.803 0.317 1.00 98.69 554 ALA A CA 1
ATOM 4312 C C . ALA A 1 554 ? -32.009 19.870 0.117 1.00 98.69 554 ALA A C 1
ATOM 4314 O O . ALA A 1 554 ? -33.060 20.124 0.699 1.00 98.69 554 ALA A O 1
ATOM 4315 N N . ASP A 1 555 ? -31.861 18.789 -0.657 1.00 98.44 555 ASP A N 1
ATOM 4316 C CA . ASP A 1 555 ? -32.931 17.798 -0.831 1.00 98.44 555 ASP A CA 1
ATOM 4317 C C . ASP A 1 555 ? -33.203 17.041 0.481 1.00 98.44 555 ASP A C 1
ATOM 4319 O O . ASP A 1 555 ? -34.364 16.891 0.856 1.00 98.44 555 ASP A O 1
ATOM 4323 N N . ILE A 1 556 ? -32.155 16.675 1.232 1.00 98.19 556 ILE A N 1
ATOM 4324 C CA . ILE A 1 556 ? -32.276 16.067 2.572 1.00 98.19 556 ILE A CA 1
ATOM 4325 C C . ILE A 1 556 ? -33.067 16.971 3.531 1.00 98.19 556 ILE A C 1
ATOM 4327 O O . ILE A 1 556 ? -33.972 16.506 4.222 1.00 98.19 556 ILE A O 1
ATOM 4331 N N . ILE A 1 557 ? -32.740 18.265 3.580 1.00 98.25 557 ILE A N 1
ATOM 4332 C CA . ILE A 1 557 ? -33.371 19.238 4.486 1.00 98.25 557 ILE A CA 1
ATOM 4333 C C . ILE A 1 557 ? -34.841 19.470 4.117 1.00 98.25 557 ILE A C 1
ATOM 4335 O O . ILE A 1 557 ? -35.680 19.595 5.006 1.00 98.25 557 ILE A O 1
ATOM 4339 N N . LEU A 1 558 ? -35.158 19.504 2.820 1.00 97.44 558 LEU A N 1
ATOM 4340 C CA . LEU A 1 558 ? -36.527 19.670 2.324 1.00 97.44 558 LEU A CA 1
ATOM 4341 C C . LEU A 1 558 ? -37.353 18.372 2.380 1.00 97.44 558 LEU A C 1
ATOM 4343 O O . LEU A 1 558 ? -38.550 18.408 2.110 1.00 97.44 558 LEU A O 1
ATOM 4347 N N . GLY A 1 559 ? -36.738 17.231 2.714 1.00 96.25 559 GLY A N 1
ATOM 4348 C CA . GLY A 1 559 ? -37.398 15.923 2.681 1.00 96.25 559 GLY A CA 1
ATOM 4349 C C . GLY A 1 559 ? -37.720 15.438 1.264 1.00 96.25 559 GLY A C 1
ATOM 4350 O O . GLY A 1 559 ? -38.602 14.598 1.083 1.00 96.25 559 GLY A O 1
ATOM 4351 N N . ASN A 1 560 ? -37.026 15.967 0.254 1.00 96.62 560 ASN A N 1
ATOM 4352 C CA . ASN A 1 560 ? -37.152 15.506 -1.122 1.00 96.62 560 ASN A CA 1
ATOM 4353 C C . ASN A 1 560 ? -36.533 14.105 -1.261 1.00 96.62 560 ASN A C 1
ATOM 4355 O O . ASN A 1 560 ? -35.522 13.813 -0.614 1.00 96.62 560 ASN A O 1
ATOM 4359 N N . PRO A 1 561 ? -37.074 13.239 -2.137 1.00 95.31 561 PRO A N 1
ATOM 4360 C CA . PRO A 1 561 ? -36.408 11.987 -2.466 1.00 95.31 561 PRO A CA 1
ATOM 4361 C C . PRO A 1 561 ? -35.031 12.269 -3.080 1.00 95.31 561 PRO A C 1
ATOM 4363 O O . PRO A 1 561 ? -34.872 13.207 -3.866 1.00 95.31 561 PRO A O 1
ATOM 4366 N N . ALA A 1 562 ? -34.043 11.439 -2.738 1.00 95.62 562 ALA A N 1
ATOM 4367 C CA . ALA A 1 562 ? -32.727 11.503 -3.361 1.00 95.62 562 ALA A CA 1
ATOM 4368 C C . ALA A 1 562 ? -32.850 11.332 -4.883 1.00 95.62 562 ALA A C 1
ATOM 4370 O O . ALA A 1 562 ? -33.689 10.565 -5.368 1.00 95.62 562 ALA A O 1
ATOM 4371 N N . LEU A 1 563 ? -32.010 12.045 -5.640 1.00 97.69 563 LEU A N 1
ATOM 4372 C CA . LEU A 1 563 ? -31.948 11.849 -7.087 1.00 97.69 563 LEU A CA 1
ATOM 4373 C C . LEU A 1 563 ? -31.598 10.388 -7.415 1.00 97.69 563 LEU A C 1
ATOM 4375 O O . LEU A 1 563 ? -30.829 9.775 -6.670 1.00 97.69 563 LEU A O 1
ATOM 4379 N N . PRO A 1 564 ? -32.120 9.838 -8.528 1.00 96.94 564 PRO A N 1
ATOM 4380 C CA . PRO A 1 564 ? -31.791 8.484 -8.949 1.00 96.94 564 PRO A CA 1
ATOM 4381 C C . PRO A 1 564 ? -30.281 8.287 -9.046 1.00 96.94 564 PRO A C 1
ATOM 4383 O O . PRO A 1 564 ? -29.583 9.137 -9.604 1.00 96.94 564 PRO A O 1
ATOM 4386 N N . ARG A 1 565 ? -29.804 7.161 -8.508 1.00 96.94 565 ARG A N 1
ATOM 4387 C CA . ARG A 1 565 ? -28.402 6.751 -8.601 1.00 96.94 565 ARG A CA 1
ATOM 4388 C C . ARG A 1 565 ? -27.962 6.718 -10.062 1.00 96.94 565 ARG A C 1
ATOM 4390 O O . ARG A 1 565 ? -28.738 6.358 -10.943 1.00 96.94 565 ARG A O 1
ATOM 4397 N N . SER A 1 566 ? -26.726 7.133 -10.300 1.00 96.06 566 SER A N 1
ATOM 4398 C CA . SER A 1 566 ? -26.113 7.079 -11.620 1.00 96.06 566 SER A CA 1
ATOM 4399 C C . SER A 1 566 ? -25.546 5.691 -11.896 1.00 96.06 566 SER A C 1
ATOM 4401 O O . SER A 1 566 ? -24.806 5.173 -11.065 1.00 96.06 566 SER A O 1
ATOM 4403 N N . ASP A 1 567 ? -25.809 5.171 -13.093 1.00 92.69 567 ASP A N 1
ATOM 4404 C CA . ASP A 1 567 ? -25.181 3.953 -13.628 1.00 92.69 567 ASP A CA 1
ATOM 4405 C C . ASP A 1 567 ? -23.978 4.274 -14.533 1.00 92.69 567 ASP A C 1
ATOM 4407 O O . ASP A 1 567 ? -23.424 3.387 -15.178 1.00 92.69 567 ASP A O 1
ATOM 4411 N N . ALA A 1 568 ? -23.596 5.557 -14.598 1.00 91.19 568 ALA A N 1
ATOM 4412 C CA . ALA A 1 568 ? -22.450 6.022 -15.368 1.00 91.19 568 ALA A CA 1
ATOM 4413 C C . ALA A 1 568 ? -21.210 5.187 -15.030 1.00 91.19 568 ALA A C 1
ATOM 4415 O O . ALA A 1 568 ? -20.809 5.166 -13.860 1.00 91.19 568 ALA A O 1
ATOM 4416 N N . PRO A 1 569 ? -20.582 4.536 -16.020 1.00 90.81 569 PRO A N 1
ATOM 4417 C CA . PRO A 1 569 ? -19.411 3.730 -15.754 1.00 90.81 569 PRO A CA 1
ATOM 4418 C C . PRO A 1 569 ? -18.288 4.656 -15.300 1.00 90.81 569 PRO A C 1
ATOM 4420 O O . PRO A 1 569 ? -18.167 5.788 -15.750 1.00 90.81 569 PRO A O 1
ATOM 4423 N N . VAL A 1 570 ? -17.430 4.207 -14.414 1.00 86.25 570 VAL A N 1
ATOM 4424 C CA . VAL A 1 570 ? -16.132 4.850 -14.206 1.00 86.25 570 VAL A CA 1
ATOM 4425 C C . VAL A 1 570 ? -15.137 3.836 -14.718 1.00 86.25 570 VAL A C 1
ATOM 4427 O O . VAL A 1 570 ? -15.409 2.640 -14.616 1.00 86.25 570 VAL A O 1
ATOM 4430 N N . VAL A 1 571 ? -14.034 4.270 -15.331 1.00 77.25 571 VAL A N 1
ATOM 4431 C CA . VAL A 1 571 ? -12.976 3.311 -15.621 1.00 77.25 571 VAL A CA 1
ATOM 4432 C C . VAL A 1 571 ? -12.585 2.719 -14.277 1.00 77.25 571 VAL A C 1
ATOM 4434 O O . VAL A 1 571 ? -11.960 3.386 -13.452 1.00 77.25 571 VAL A O 1
ATOM 4437 N N . GLU A 1 572 ? -12.966 1.465 -14.068 1.00 56.91 572 GLU A N 1
ATOM 4438 C CA . GLU A 1 572 ? -12.277 0.569 -13.162 1.00 56.91 572 GLU A CA 1
ATOM 4439 C C . GLU A 1 572 ? -10.912 0.391 -13.799 1.00 56.91 572 GLU A C 1
ATOM 4441 O O . GLU A 1 572 ? -10.695 -0.455 -14.667 1.00 56.91 572 GLU A O 1
ATOM 4446 N N . MET A 1 573 ? -10.045 1.363 -13.517 1.00 44.72 573 MET A N 1
ATOM 4447 C CA . MET A 1 573 ? -8.714 1.366 -14.070 1.00 44.72 573 MET A CA 1
ATOM 4448 C C . MET A 1 573 ? -8.060 0.157 -13.478 1.00 44.72 573 MET A C 1
ATOM 4450 O O . MET A 1 573 ? -7.933 0.027 -12.263 1.00 44.72 573 MET A O 1
ATOM 4454 N N . ALA A 1 574 ? -7.637 -0.687 -14.394 1.00 35.25 574 ALA A N 1
ATOM 4455 C CA . ALA A 1 574 ? -6.566 -1.599 -14.202 1.00 35.25 574 ALA A CA 1
ATOM 4456 C C . ALA A 1 574 ? -5.625 -1.213 -13.045 1.00 35.25 574 ALA A C 1
ATOM 4458 O O . ALA A 1 574 ? -4.650 -0.480 -13.246 1.00 35.25 574 ALA A O 1
ATOM 4459 N N . THR A 1 575 ? -5.749 -1.854 -11.887 1.00 41.31 575 THR A N 1
ATOM 4460 C CA . THR A 1 575 ? -4.525 -2.371 -11.273 1.00 41.31 575 THR A CA 1
ATOM 4461 C C . THR A 1 575 ? -4.078 -3.499 -12.205 1.00 41.31 575 THR A C 1
ATOM 4463 O O . THR A 1 575 ? -4.423 -4.657 -12.011 1.00 41.31 575 THR A O 1
ATOM 4466 N N . SER A 1 576 ? -3.492 -3.146 -13.359 1.00 30.30 576 SER A N 1
ATOM 4467 C CA . SER A 1 576 ? -3.292 -4.047 -14.520 1.00 30.30 576 SER A CA 1
ATOM 4468 C C . SER A 1 576 ? -4.543 -4.802 -15.058 1.00 30.30 576 SER A C 1
ATOM 4470 O O . SER A 1 576 ? -4.419 -5.617 -15.960 1.00 30.30 576 SER A O 1
ATOM 4472 N N . SER A 1 577 ? -5.758 -4.481 -14.608 1.00 34.50 577 SER A N 1
ATOM 4473 C CA . SER A 1 577 ? -7.060 -5.088 -14.947 1.00 34.50 577 SER A CA 1
ATOM 4474 C C . SER A 1 577 ? -8.047 -4.270 -15.836 1.00 34.50 577 SER A C 1
ATOM 4476 O O . SER A 1 577 ? -9.209 -4.138 -15.476 1.00 34.50 577 SER A O 1
ATOM 4478 N N . SER A 1 578 ? -7.678 -3.729 -17.014 1.00 26.97 578 SER A N 1
ATOM 4479 C CA . SER A 1 578 ? -8.676 -3.131 -17.950 1.00 26.97 578 SER A CA 1
ATOM 4480 C C . SER A 1 578 ? -8.162 -2.879 -19.386 1.00 26.97 578 SER A C 1
ATOM 4482 O O . SER A 1 578 ? -7.829 -1.753 -19.761 1.00 26.97 578 SER A O 1
ATOM 4484 N N . ILE A 1 579 ? -8.160 -3.912 -20.238 1.00 30.59 579 ILE A N 1
ATOM 4485 C CA . ILE A 1 579 ? -8.272 -3.763 -21.706 1.00 30.59 579 ILE A CA 1
ATOM 4486 C C . ILE A 1 579 ? -9.688 -4.227 -22.099 1.00 30.59 579 ILE A C 1
ATOM 4488 O O . ILE A 1 579 ? -10.131 -5.260 -21.594 1.00 30.59 579 ILE A O 1
ATOM 4492 N N . PRO A 1 580 ? -10.423 -3.522 -22.984 1.00 26.70 580 PRO A N 1
ATOM 4493 C CA . PRO A 1 580 ? -11.790 -3.895 -23.343 1.00 26.70 580 PRO A CA 1
ATOM 4494 C C . PRO A 1 580 ? -11.876 -5.299 -23.964 1.00 26.70 580 PRO A C 1
ATOM 4496 O O . PRO A 1 580 ? -11.278 -5.587 -25.002 1.00 26.70 580 PRO A O 1
ATOM 4499 N N . THR A 1 581 ? -12.697 -6.158 -23.360 1.00 31.59 581 THR A N 1
ATOM 4500 C CA . THR A 1 581 ? -12.892 -7.587 -23.679 1.00 31.59 581 THR A CA 1
ATOM 4501 C C . THR A 1 581 ? -13.455 -7.860 -25.086 1.00 31.59 581 THR A C 1
ATOM 4503 O O . THR A 1 581 ? -13.505 -9.006 -25.521 1.00 31.59 581 THR A O 1
ATOM 4506 N N . SER A 1 582 ? -13.863 -6.844 -25.851 1.00 26.91 582 SER A N 1
ATOM 4507 C CA . SER A 1 582 ? -14.486 -7.043 -27.170 1.00 26.91 582 SER A CA 1
ATOM 4508 C C . SER A 1 582 ? -13.509 -7.094 -28.350 1.00 26.91 582 SER A C 1
ATOM 4510 O O . SER A 1 582 ? -13.903 -7.551 -29.422 1.00 26.91 582 SER A O 1
ATOM 4512 N N . GLN A 1 583 ? -12.243 -6.688 -28.181 1.00 25.77 583 GLN A N 1
ATOM 4513 C CA . GLN A 1 583 ? -11.236 -6.725 -29.259 1.00 25.77 583 GLN A CA 1
ATOM 4514 C C . GLN A 1 583 ? -10.109 -7.753 -29.067 1.00 25.77 583 GLN A C 1
ATOM 4516 O O . GLN A 1 583 ? -9.315 -7.949 -29.980 1.00 25.77 583 GLN A O 1
ATOM 4521 N N . LEU A 1 584 ? -10.089 -8.487 -27.950 1.00 28.52 584 LEU A N 1
ATOM 4522 C CA . LEU A 1 584 ? -9.151 -9.598 -27.706 1.00 28.52 584 LEU A CA 1
ATOM 4523 C C . LEU A 1 584 ? -9.730 -10.989 -28.023 1.00 28.52 584 LEU A C 1
ATOM 4525 O O . LEU A 1 584 ? -9.022 -11.985 -27.944 1.00 28.52 584 LEU A O 1
ATOM 4529 N N . LEU A 1 585 ? -10.996 -11.079 -28.444 1.00 27.27 585 LEU A N 1
ATOM 4530 C CA . LEU A 1 585 ? -11.648 -12.356 -28.779 1.00 27.27 585 LEU A CA 1
ATOM 4531 C C . LEU A 1 585 ? -11.344 -12.879 -30.196 1.00 27.27 585 LEU A C 1
ATOM 4533 O O . LEU A 1 585 ? -11.826 -13.945 -30.576 1.00 27.27 585 LEU A O 1
ATOM 4537 N N . HIS A 1 586 ? -10.511 -12.186 -30.974 1.00 27.06 586 HIS A N 1
ATOM 4538 C CA . HIS A 1 586 ? -10.024 -12.676 -32.265 1.00 27.06 586 HIS A CA 1
ATOM 4539 C C . HIS A 1 586 ? -8.535 -12.994 -32.215 1.00 27.06 586 HIS A C 1
ATOM 4541 O O . HIS A 1 586 ? -7.716 -12.386 -32.895 1.00 27.06 586 HIS A O 1
ATOM 4547 N N . GLY A 1 587 ? -8.194 -13.993 -31.411 1.00 26.41 587 GLY A N 1
ATOM 4548 C CA . GLY A 1 587 ? -6.862 -14.570 -31.442 1.00 26.41 587 GLY A CA 1
ATOM 4549 C C . GLY A 1 587 ? -6.543 -15.335 -30.180 1.00 26.41 587 GLY A C 1
ATOM 4550 O O . GLY A 1 587 ? -5.670 -14.896 -29.455 1.00 26.41 587 GLY A O 1
ATOM 4551 N N . LEU A 1 588 ? -7.293 -16.411 -29.920 1.00 26.98 588 LEU A N 1
ATOM 4552 C CA . LEU A 1 588 ? -6.892 -17.669 -29.270 1.00 26.98 588 LEU A CA 1
ATOM 4553 C C . LEU A 1 588 ? -8.192 -18.437 -28.967 1.00 26.98 588 LEU A C 1
ATOM 4555 O O . LEU A 1 588 ? -9.071 -17.960 -28.254 1.00 26.98 588 LEU A O 1
ATOM 4559 N N . ALA A 1 589 ? -8.374 -19.573 -29.637 1.00 26.61 589 ALA A N 1
ATOM 4560 C CA . ALA A 1 589 ? -9.604 -20.355 -29.594 1.00 26.61 589 ALA A CA 1
ATOM 4561 C C . ALA A 1 589 ? -9.754 -21.133 -28.260 1.00 26.61 589 ALA A C 1
ATOM 4563 O O . ALA A 1 589 ? -8.772 -21.309 -27.542 1.00 26.61 589 ALA A O 1
ATOM 4564 N N . PRO A 1 590 ? -10.978 -21.591 -27.937 1.00 48.09 590 PRO A N 1
ATOM 4565 C CA . PRO A 1 590 ? -11.470 -21.854 -26.585 1.00 48.09 590 PRO A CA 1
ATOM 4566 C C . PRO A 1 590 ? -11.493 -23.349 -26.226 1.00 48.09 590 PRO A C 1
ATOM 4568 O O . PRO A 1 590 ? -11.567 -24.172 -27.127 1.00 48.09 590 PRO A O 1
ATOM 4571 N N . ILE A 1 591 ? -11.512 -23.667 -24.923 1.00 30.30 591 ILE A N 1
ATOM 4572 C CA . ILE A 1 591 ? -12.200 -24.777 -24.209 1.00 30.30 591 ILE A CA 1
ATOM 4573 C C . ILE A 1 591 ? -11.629 -24.750 -22.771 1.00 30.30 591 ILE A C 1
ATOM 4575 O O . ILE A 1 591 ? -10.455 -25.030 -22.584 1.00 30.30 591 ILE A O 1
ATOM 4579 N N . GLY A 1 592 ? -12.408 -24.354 -21.752 1.00 35.41 592 GLY A N 1
ATOM 4580 C CA . GLY A 1 592 ? -11.991 -24.501 -20.338 1.00 35.41 592 GLY A CA 1
ATOM 4581 C C . GLY A 1 592 ? -12.565 -23.497 -19.325 1.00 35.41 592 GLY A C 1
ATOM 4582 O O . GLY A 1 592 ? -12.860 -23.863 -18.193 1.00 35.41 592 GLY A O 1
ATOM 4583 N N . GLN A 1 593 ? -12.835 -22.245 -19.713 1.00 41.47 593 GLN A N 1
ATOM 4584 C CA . GLN A 1 593 ? -13.162 -21.163 -18.756 1.00 41.47 593 GLN A CA 1
ATOM 4585 C C . GLN A 1 593 ? -14.488 -21.301 -17.968 1.00 41.47 593 GLN A C 1
ATOM 4587 O O . GLN A 1 593 ? -14.768 -20.477 -17.099 1.00 41.47 593 GLN A O 1
ATOM 4592 N N . ARG A 1 594 ? -15.320 -22.325 -18.217 1.00 41.94 594 ARG A N 1
ATOM 4593 C CA . ARG A 1 594 ? -16.529 -22.571 -17.403 1.00 41.94 594 ARG A CA 1
ATOM 4594 C C . ARG A 1 594 ? -16.261 -23.332 -16.097 1.00 41.94 594 ARG A C 1
ATOM 4596 O O . ARG A 1 594 ? -17.140 -23.309 -15.244 1.00 41.94 594 ARG A O 1
ATOM 4603 N N . GLN A 1 595 ? -15.104 -23.979 -15.932 1.00 45.97 595 GLN A N 1
ATOM 4604 C CA . GLN A 1 595 ? -14.882 -24.940 -14.839 1.00 45.97 595 GLN A CA 1
ATOM 4605 C C . GLN A 1 595 ? -14.226 -24.329 -13.580 1.00 45.97 595 GLN A C 1
ATOM 4607 O O . GLN A 1 595 ? -14.511 -24.785 -12.482 1.00 45.97 595 GLN A O 1
ATOM 4612 N N . TYR A 1 596 ? -13.464 -23.231 -13.701 1.00 61.62 596 TYR A N 1
ATOM 4613 C CA . TYR A 1 596 ? -12.688 -22.625 -12.592 1.00 61.62 596 TYR A CA 1
ATOM 4614 C C . TYR A 1 596 ? -13.323 -21.374 -11.957 1.00 61.62 596 TYR A C 1
ATOM 4616 O O . TYR A 1 596 ? -12.648 -20.582 -11.297 1.00 61.62 596 TYR A O 1
ATOM 4624 N N . GLN A 1 597 ? -14.626 -21.159 -12.169 1.00 65.44 597 GLN A N 1
ATOM 4625 C CA . GLN A 1 597 ? -15.351 -19.988 -11.653 1.00 65.44 597 GLN A CA 1
ATOM 4626 C C . GLN A 1 597 ? -15.123 -19.697 -10.153 1.00 65.44 597 GLN A C 1
ATOM 4628 O O . GLN A 1 597 ? -14.969 -18.520 -9.840 1.00 65.44 597 GLN A O 1
ATOM 4633 N N . PRO A 1 598 ? -15.043 -20.686 -9.231 1.00 78.25 598 PRO A N 1
ATOM 4634 C CA . PRO A 1 598 ? -14.922 -20.399 -7.797 1.00 78.25 598 PRO A CA 1
ATOM 4635 C C . PRO A 1 598 ? -13.672 -19.605 -7.395 1.00 78.25 598 PRO A C 1
ATOM 4637 O O . PRO A 1 598 ? -13.766 -18.766 -6.498 1.00 78.25 598 PRO A O 1
ATOM 4640 N N . LEU A 1 599 ? -12.526 -19.862 -8.038 1.00 88.38 599 LEU A N 1
ATOM 4641 C CA . LEU A 1 599 ? -11.286 -19.113 -7.811 1.00 88.38 599 LEU A CA 1
ATOM 4642 C C . LEU A 1 599 ? -11.273 -17.834 -8.649 1.00 88.38 599 LEU A C 1
ATOM 4644 O O . LEU A 1 599 ? -11.122 -16.746 -8.101 1.00 88.38 599 LEU A O 1
ATOM 4648 N N . LEU A 1 600 ? -11.495 -17.944 -9.963 1.00 87.81 600 LEU A N 1
ATOM 4649 C CA . LEU A 1 600 ? -11.362 -16.806 -10.879 1.00 87.81 600 LEU A CA 1
ATOM 4650 C C . LEU A 1 600 ? -12.331 -15.662 -10.552 1.00 87.81 600 LEU A C 1
ATOM 4652 O O . LEU A 1 600 ? -11.976 -14.504 -10.733 1.00 87.81 600 LEU A O 1
ATOM 4656 N N . SER A 1 601 ? -13.526 -15.953 -10.020 1.00 86.38 601 SER A N 1
ATOM 4657 C CA . SER A 1 601 ? -14.491 -14.918 -9.622 1.00 86.38 601 SER A CA 1
ATOM 4658 C C . SER A 1 601 ? -14.065 -14.112 -8.389 1.00 86.38 601 SER A C 1
ATOM 4660 O O . SER A 1 601 ? -14.772 -13.184 -8.005 1.00 86.38 601 SER A O 1
ATOM 4662 N N . LYS A 1 602 ? -12.999 -14.525 -7.692 1.00 90.62 602 LYS A N 1
ATOM 4663 C CA . LYS A 1 602 ? -12.489 -13.870 -6.480 1.00 90.62 602 LYS A CA 1
ATOM 4664 C C . LYS A 1 602 ? -11.244 -13.024 -6.740 1.00 90.62 602 LYS A C 1
ATOM 4666 O O . LYS A 1 602 ? -10.855 -12.288 -5.841 1.00 90.62 602 LYS A O 1
ATOM 4671 N N . LEU A 1 603 ? -10.641 -13.139 -7.923 1.00 89.25 603 LEU A N 1
ATOM 4672 C CA . LEU A 1 603 ? -9.408 -12.445 -8.285 1.00 89.25 603 LEU A CA 1
ATOM 4673 C C . LEU A 1 603 ? -9.717 -11.171 -9.072 1.00 89.25 603 LEU A C 1
ATOM 4675 O O . LEU A 1 603 ? -10.567 -11.184 -9.964 1.00 89.25 603 LEU A O 1
ATOM 4679 N N . GLN A 1 604 ? -8.984 -10.096 -8.788 1.00 89.62 604 GLN A N 1
ATOM 4680 C CA . GLN A 1 604 ? -8.977 -8.887 -9.619 1.00 89.62 604 GLN A CA 1
ATOM 4681 C C . GLN A 1 604 ? -8.233 -9.128 -10.941 1.00 89.62 604 GLN A C 1
ATOM 4683 O O . GLN A 1 604 ? -8.584 -8.555 -11.974 1.00 89.62 604 GLN A O 1
ATOM 4688 N N . ARG A 1 605 ? -7.242 -10.027 -10.922 1.00 89.00 605 ARG A N 1
ATOM 4689 C CA . ARG A 1 605 ? -6.464 -10.498 -12.070 1.00 89.00 605 ARG A CA 1
ATOM 4690 C C . ARG A 1 605 ? -6.575 -12.014 -12.263 1.00 89.00 605 ARG A C 1
ATOM 4692 O O . ARG A 1 605 ? -5.690 -12.773 -11.858 1.00 89.00 605 ARG A O 1
ATOM 4699 N N . PRO A 1 606 ? -7.642 -12.487 -12.930 1.00 88.25 606 PRO A N 1
ATOM 4700 C CA . PRO A 1 606 ? -7.801 -13.902 -13.266 1.00 88.25 606 PRO A CA 1
ATOM 4701 C C . PRO A 1 606 ? -6.666 -14.464 -14.138 1.00 88.25 606 PRO A C 1
ATOM 4703 O O . PRO A 1 606 ? -6.447 -15.671 -14.150 1.00 88.25 606 PRO A O 1
ATOM 4706 N N . ASP A 1 607 ? -5.946 -13.605 -14.863 1.00 90.50 607 ASP A N 1
ATOM 4707 C CA . ASP A 1 607 ? -4.809 -13.961 -15.716 1.00 90.50 607 ASP A CA 1
ATOM 4708 C C . ASP A 1 607 ? -3.549 -14.389 -14.943 1.00 90.50 607 ASP A C 1
ATOM 4710 O O . ASP A 1 607 ? -2.632 -14.942 -15.549 1.00 90.50 607 ASP A O 1
ATOM 4714 N N . LEU A 1 608 ? -3.511 -14.195 -13.616 1.00 93.06 608 LEU A N 1
ATOM 4715 C CA . LEU A 1 608 ? -2.460 -14.746 -12.749 1.00 93.06 608 LEU A CA 1
ATOM 4716 C C . LEU A 1 608 ? -2.560 -16.271 -12.589 1.00 93.06 608 LEU A C 1
ATOM 4718 O O . LEU A 1 608 ? -1.589 -16.912 -12.190 1.00 93.06 608 LEU A O 1
ATOM 4722 N N . VAL A 1 609 ? -3.715 -16.865 -12.903 1.00 93.25 609 VAL A N 1
ATOM 4723 C CA . VAL A 1 609 ? -3.923 -18.316 -12.862 1.00 93.25 609 VAL A CA 1
ATOM 4724 C C . VAL A 1 609 ? -3.679 -18.897 -14.251 1.00 93.25 609 VAL A C 1
ATOM 4726 O O . VAL A 1 609 ? -4.390 -18.582 -15.204 1.00 93.25 609 VAL A O 1
ATOM 4729 N N . SER A 1 610 ? -2.698 -19.794 -14.355 1.00 90.12 610 SER A N 1
ATOM 4730 C CA . SER A 1 610 ? -2.367 -20.494 -15.598 1.00 90.12 610 SER A CA 1
ATOM 4731 C C . SER A 1 610 ? -2.599 -21.997 -15.473 1.00 90.12 610 SER A C 1
ATOM 4733 O O . SER A 1 610 ? -2.305 -22.596 -14.441 1.00 90.12 610 SER A O 1
ATOM 4735 N N . ALA A 1 611 ? -3.106 -22.608 -16.546 1.00 88.69 611 ALA A N 1
ATOM 4736 C CA . ALA A 1 611 ? -3.238 -24.061 -16.680 1.00 88.69 611 ALA A CA 1
ATOM 4737 C C . ALA A 1 611 ? -1.957 -24.727 -17.222 1.00 88.69 611 ALA A C 1
ATOM 4739 O O . ALA A 1 611 ? -1.855 -25.949 -17.264 1.00 88.69 611 ALA A O 1
ATOM 4740 N N . GLN A 1 612 ? -0.983 -23.931 -17.656 1.00 95.31 612 GLN A N 1
ATOM 4741 C CA . GLN A 1 612 ? 0.215 -24.379 -18.359 1.00 95.31 612 GLN A CA 1
ATOM 4742 C C . GLN A 1 612 ? 1.437 -24.285 -17.446 1.00 95.31 612 GLN A C 1
ATOM 4744 O O . GLN A 1 612 ? 1.472 -23.446 -16.545 1.00 95.31 612 GLN A O 1
ATOM 4749 N N . GLY A 1 613 ? 2.468 -25.090 -17.706 1.00 95.88 613 GLY A N 1
ATOM 4750 C CA . GLY A 1 613 ? 3.784 -24.827 -17.120 1.00 95.88 613 GLY A CA 1
ATOM 4751 C C . GLY A 1 613 ? 4.488 -23.683 -17.853 1.00 95.88 613 GLY A C 1
ATOM 4752 O O . GLY A 1 613 ? 3.992 -23.176 -18.861 1.00 95.88 613 GLY A O 1
ATOM 4753 N N . PHE A 1 614 ? 5.651 -23.266 -17.358 1.00 98.56 614 PHE A N 1
ATOM 4754 C CA . PHE A 1 614 ? 6.376 -22.115 -17.897 1.00 98.56 614 PHE A CA 1
ATOM 4755 C C . PHE A 1 614 ? 7.811 -22.507 -18.236 1.00 98.56 614 PHE A C 1
ATOM 4757 O O . PHE A 1 614 ? 8.612 -22.752 -17.342 1.00 98.56 614 PHE A O 1
ATOM 4764 N N . ILE A 1 615 ? 8.159 -22.586 -19.518 1.00 98.62 615 ILE A N 1
ATOM 4765 C CA . ILE A 1 615 ? 9.486 -23.018 -19.971 1.00 98.62 615 ILE A CA 1
ATOM 4766 C C . ILE A 1 615 ? 10.016 -22.018 -20.988 1.00 98.62 615 ILE A C 1
ATOM 4768 O O . ILE A 1 615 ? 9.350 -21.696 -21.970 1.00 98.62 615 ILE A O 1
ATOM 4772 N N . ASN A 1 616 ? 11.244 -21.542 -20.773 1.00 97.94 616 ASN A N 1
ATOM 4773 C CA . ASN A 1 616 ? 11.939 -20.652 -21.699 1.00 97.94 616 ASN A CA 1
ATOM 4774 C C . ASN A 1 616 ? 11.127 -19.397 -22.086 1.00 97.94 616 ASN A C 1
ATOM 4776 O O . ASN A 1 616 ? 11.030 -19.045 -23.264 1.00 97.94 616 ASN A O 1
ATOM 4780 N N . GLY A 1 617 ? 10.502 -18.745 -21.099 1.00 96.25 617 GLY A N 1
ATOM 4781 C CA . GLY A 1 617 ? 9.681 -17.552 -21.333 1.00 96.25 617 GLY A CA 1
ATOM 4782 C C . GLY A 1 617 ? 8.364 -17.828 -22.067 1.00 96.25 617 GLY A C 1
ATOM 4783 O O . GLY A 1 617 ? 7.833 -16.927 -22.708 1.00 96.25 617 GLY A O 1
ATOM 4784 N N . LYS A 1 618 ? 7.876 -19.076 -22.059 1.00 97.38 618 LYS A N 1
ATOM 4785 C CA . LYS A 1 618 ? 6.638 -19.482 -22.733 1.00 97.38 618 LYS A CA 1
ATOM 4786 C C . LYS A 1 618 ? 5.779 -20.352 -21.831 1.00 97.38 618 LYS A C 1
ATOM 4788 O O . LYS A 1 618 ? 6.285 -21.232 -21.141 1.00 97.38 618 LYS A O 1
ATOM 4793 N N . TRP A 1 619 ? 4.474 -20.153 -21.931 1.00 97.81 619 TRP A N 1
ATOM 4794 C CA . TRP A 1 619 ? 3.467 -21.026 -21.344 1.00 97.81 619 TRP A CA 1
ATOM 4795 C C . TRP A 1 619 ? 3.265 -22.256 -22.233 1.00 97.81 619 TRP A C 1
ATOM 4797 O O . TRP A 1 619 ? 3.011 -22.114 -23.432 1.00 97.81 619 TRP A O 1
ATOM 4807 N N . VAL A 1 620 ? 3.455 -23.454 -21.677 1.00 95.69 620 VAL A N 1
ATOM 4808 C CA . VAL A 1 620 ? 3.482 -24.716 -22.431 1.00 95.69 620 VAL A CA 1
ATOM 4809 C C . VAL A 1 620 ? 2.630 -25.805 -21.770 1.00 95.69 620 VAL A C 1
ATOM 4811 O O . VAL A 1 620 ? 2.581 -25.929 -20.545 1.00 95.69 620 VAL A O 1
ATOM 4814 N N . GLU A 1 6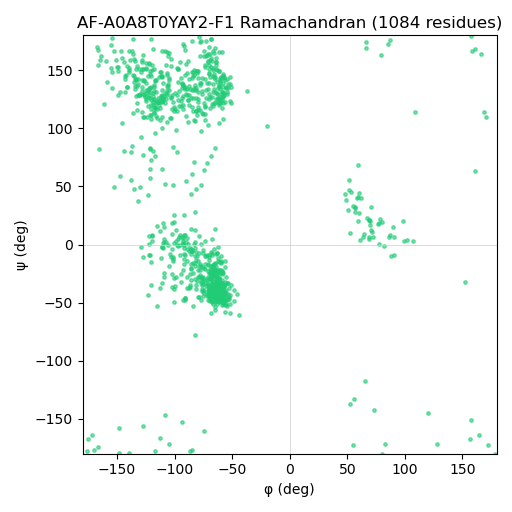21 ? 1.961 -26.603 -22.602 1.00 95.50 621 GLU A N 1
ATOM 4815 C CA . GLU A 1 621 ? 1.303 -27.847 -22.182 1.00 95.50 621 GLU A CA 1
ATOM 4816 C C . GLU A 1 621 ? 2.344 -28.936 -21.893 1.00 95.50 621 GLU A C 1
ATOM 4818 O O . GLU A 1 621 ? 3.476 -28.855 -22.369 1.00 95.50 621 GLU A O 1
ATOM 4823 N N . ALA A 1 622 ? 1.951 -29.984 -21.166 1.00 94.31 622 ALA A N 1
ATOM 4824 C CA . ALA A 1 622 ? 2.780 -31.182 -21.035 1.00 94.31 622 ALA A CA 1
ATOM 4825 C C . ALA A 1 622 ? 2.919 -31.895 -22.393 1.00 94.31 622 ALA A C 1
ATOM 4827 O O . ALA A 1 622 ? 1.937 -31.988 -23.134 1.00 94.31 622 ALA A O 1
ATOM 4828 N N . HIS A 1 623 ? 4.085 -32.480 -22.695 1.00 87.94 623 HIS A N 1
ATOM 4829 C CA . HIS A 1 623 ? 4.312 -33.256 -23.935 1.00 87.94 623 HIS A CA 1
ATOM 4830 C C . HIS A 1 623 ? 3.249 -34.339 -24.200 1.00 87.94 623 HIS A C 1
ATOM 4832 O O . HIS A 1 623 ? 2.874 -34.577 -25.348 1.00 87.94 623 HIS A O 1
ATOM 4838 N N . GLY A 1 624 ? 2.720 -34.971 -23.147 1.00 80.62 624 GLY A N 1
ATOM 4839 C CA . GLY A 1 624 ? 1.648 -35.974 -23.239 1.00 80.62 624 GLY A CA 1
ATOM 4840 C C . GLY A 1 624 ? 0.221 -35.410 -23.254 1.00 80.62 624 GLY A C 1
ATOM 4841 O O . GLY A 1 624 ? -0.728 -36.173 -23.411 1.00 80.62 624 GLY A O 1
ATOM 4842 N N . GLY A 1 625 ? 0.049 -34.099 -23.063 1.00 89.19 625 GLY A N 1
ATOM 4843 C CA . GLY A 1 625 ? -1.254 -33.457 -22.857 1.00 89.19 625 GLY A CA 1
ATOM 4844 C C . GLY A 1 625 ? -1.921 -33.793 -21.516 1.00 89.19 625 GLY A C 1
ATOM 4845 O O . GLY A 1 625 ? -3.069 -33.412 -21.300 1.00 89.19 625 GLY A O 1
ATOM 4846 N N . ASP A 1 626 ? -1.225 -34.506 -20.625 1.00 92.19 626 ASP A N 1
ATOM 4847 C CA . ASP A 1 626 ? -1.742 -34.872 -19.309 1.00 92.19 626 ASP A CA 1
ATOM 4848 C C . ASP A 1 626 ? -1.966 -33.627 -18.447 1.00 92.19 626 ASP A C 1
ATOM 4850 O O . ASP A 1 626 ? -1.172 -32.684 -18.457 1.00 92.19 626 ASP A O 1
ATOM 4854 N N . GLN A 1 627 ? -3.020 -33.659 -17.637 1.00 94.50 627 GLN A N 1
ATOM 4855 C CA . GLN A 1 627 ? -3.367 -32.604 -16.690 1.00 94.50 627 GLN A CA 1
ATOM 4856 C C . GLN A 1 627 ? -3.746 -33.212 -15.339 1.00 94.50 627 GLN A C 1
ATOM 4858 O O . GLN A 1 627 ? -4.085 -34.395 -15.249 1.00 94.50 627 GLN A O 1
ATOM 4863 N N . PHE A 1 628 ? -3.688 -32.410 -14.281 1.00 94.38 628 PHE A N 1
ATOM 4864 C CA . PHE A 1 628 ? -4.163 -32.794 -12.959 1.00 94.38 628 PHE A CA 1
ATOM 4865 C C . PHE A 1 628 ? -4.898 -31.644 -12.272 1.00 94.38 628 PHE A C 1
ATOM 4867 O O . PHE A 1 628 ? -4.638 -30.465 -12.517 1.00 94.38 628 PHE A O 1
ATOM 4874 N N . THR A 1 629 ? -5.824 -32.012 -11.394 1.00 94.25 629 THR A N 1
ATOM 4875 C CA . THR A 1 629 ? -6.690 -31.066 -10.697 1.00 94.25 629 THR A CA 1
ATOM 4876 C C . THR A 1 629 ? -6.037 -30.543 -9.422 1.00 94.25 629 THR A C 1
ATOM 4878 O O . THR A 1 629 ? -5.559 -31.322 -8.594 1.00 94.25 629 THR A O 1
ATOM 4881 N N . VAL A 1 630 ? -6.105 -29.227 -9.237 1.00 94.75 630 VAL A N 1
ATOM 4882 C CA . VAL A 1 630 ? -5.834 -28.533 -7.978 1.00 94.75 630 VAL A CA 1
ATOM 4883 C C . VAL A 1 630 ? -7.176 -28.275 -7.298 1.00 94.75 630 VAL A C 1
ATOM 4885 O O . VAL A 1 630 ? -8.080 -27.689 -7.899 1.00 94.75 630 VAL A O 1
ATOM 4888 N N . ASN A 1 631 ? -7.318 -28.731 -6.055 1.00 94.06 631 ASN A N 1
ATOM 4889 C CA . ASN A 1 631 ? -8.559 -28.618 -5.291 1.00 94.06 631 ASN A CA 1
ATOM 4890 C C . ASN A 1 631 ? -8.365 -27.691 -4.094 1.00 94.06 631 ASN A C 1
ATOM 4892 O O . ASN A 1 631 ? -7.323 -27.739 -3.447 1.00 94.06 631 ASN A O 1
ATOM 4896 N N . ASP A 1 632 ? -9.400 -26.929 -3.754 1.00 95.69 632 ASP A N 1
ATOM 4897 C CA . ASP A 1 632 ? -9.458 -26.192 -2.495 1.00 95.69 632 ASP A CA 1
ATOM 4898 C C . ASP A 1 632 ? -9.545 -27.187 -1.325 1.00 95.69 632 ASP A C 1
ATOM 4900 O O . ASP A 1 632 ? -10.510 -27.953 -1.250 1.00 95.69 632 ASP A O 1
ATOM 4904 N N . PRO A 1 633 ? -8.582 -27.217 -0.386 1.00 96.50 633 PRO A N 1
ATOM 4905 C CA . PRO A 1 633 ? -8.609 -28.164 0.719 1.00 96.50 633 PRO A CA 1
ATOM 4906 C C . PRO A 1 633 ? -9.755 -27.891 1.703 1.00 96.50 633 PRO A C 1
ATOM 4908 O O . PRO A 1 633 ? -10.119 -28.795 2.452 1.00 96.50 633 PRO A O 1
ATOM 4911 N N . ALA A 1 634 ? -10.358 -26.698 1.717 1.00 95.94 634 ALA A N 1
ATOM 4912 C CA . ALA A 1 634 ? -11.471 -26.371 2.607 1.00 95.94 634 ALA A CA 1
ATOM 4913 C C . ALA A 1 634 ? -12.810 -26.880 2.069 1.00 95.94 634 ALA A C 1
ATOM 4915 O O . ALA A 1 634 ? -13.654 -27.322 2.845 1.00 95.94 634 ALA A O 1
ATOM 4916 N N . THR A 1 635 ? -13.014 -26.792 0.753 1.00 92.44 635 THR A N 1
ATOM 4917 C CA . THR A 1 635 ? -14.303 -27.094 0.105 1.00 92.44 635 THR A CA 1
ATOM 4918 C C . THR A 1 635 ? -14.275 -28.341 -0.769 1.00 92.44 635 THR A C 1
ATOM 4920 O O . THR A 1 635 ? -15.329 -28.821 -1.180 1.00 92.44 635 THR A O 1
ATOM 4923 N N . GLU A 1 636 ? -13.081 -28.866 -1.050 1.00 90.75 636 GLU A N 1
ATOM 4924 C CA . GLU A 1 636 ? -12.801 -29.980 -1.961 1.00 90.75 636 GLU A CA 1
ATOM 4925 C C . GLU A 1 636 ? -13.158 -29.702 -3.424 1.00 90.75 636 GLU A C 1
ATOM 4927 O O . GLU A 1 636 ? -13.098 -30.608 -4.256 1.00 90.75 636 GLU A O 1
ATOM 4932 N N . GLN A 1 637 ? -13.542 -28.465 -3.740 1.00 91.81 637 GLN A N 1
ATOM 4933 C CA . GLN A 1 637 ? -13.899 -28.063 -5.089 1.00 91.81 637 GLN A CA 1
ATOM 4934 C C . GLN A 1 637 ? -12.644 -27.878 -5.936 1.00 91.81 637 GLN A C 1
ATOM 4936 O O . GLN A 1 637 ? -11.630 -27.364 -5.469 1.00 91.81 637 GLN A O 1
ATOM 4941 N N . GLU A 1 638 ? -12.742 -28.259 -7.205 1.00 92.44 638 GLU A N 1
ATOM 4942 C CA . GLU A 1 638 ? -11.736 -27.951 -8.215 1.00 92.44 638 GLU A CA 1
ATOM 4943 C C . GLU A 1 638 ? -11.599 -26.428 -8.371 1.00 92.44 638 GLU A C 1
ATOM 4945 O O . GLU A 1 638 ? -12.581 -25.726 -8.628 1.00 92.44 638 GLU A O 1
ATOM 4950 N N . ILE A 1 639 ? -10.371 -25.922 -8.224 1.00 93.81 639 ILE A N 1
ATOM 4951 C CA . ILE A 1 639 ? -10.042 -24.499 -8.404 1.00 93.81 639 ILE A CA 1
ATOM 4952 C C . ILE A 1 639 ? -9.220 -24.241 -9.667 1.00 93.81 639 ILE A C 1
ATOM 4954 O O . ILE A 1 639 ? -9.284 -23.139 -10.209 1.00 93.81 639 ILE A O 1
ATOM 4958 N N . ALA A 1 640 ? -8.495 -25.251 -10.158 1.00 92.75 640 ALA A N 1
ATOM 4959 C CA . ALA A 1 640 ? -7.782 -25.228 -11.432 1.00 92.75 640 ALA A CA 1
ATOM 4960 C C . ALA A 1 640 ? -7.495 -26.657 -11.927 1.00 92.75 640 ALA A C 1
ATOM 4962 O O . ALA A 1 640 ? -7.392 -27.588 -11.129 1.00 92.75 640 ALA A O 1
ATOM 4963 N N . CYS A 1 641 ? -7.276 -26.814 -13.231 1.00 92.69 641 CYS A N 1
ATOM 4964 C CA . CYS A 1 641 ? -6.658 -27.999 -13.822 1.00 92.69 641 CYS A CA 1
ATOM 4965 C C . CYS A 1 641 ? -5.401 -27.542 -14.564 1.00 92.69 641 CYS A C 1
ATOM 4967 O O . CYS A 1 641 ? -5.477 -26.632 -15.394 1.00 92.69 641 CYS A O 1
ATOM 4969 N N . VAL A 1 642 ? -4.251 -28.124 -14.226 1.00 94.50 642 VAL A N 1
ATOM 4970 C CA . VAL A 1 642 ? -2.936 -27.681 -14.710 1.00 94.50 642 VAL A CA 1
ATOM 4971 C C . VAL A 1 642 ? -2.178 -28.825 -15.380 1.00 94.50 642 VAL A C 1
ATOM 4973 O O . VAL A 1 642 ? -2.425 -29.997 -15.093 1.00 94.50 642 VAL A O 1
ATOM 4976 N N . ALA A 1 643 ? -1.238 -28.500 -16.266 1.00 95.19 643 ALA A N 1
ATOM 4977 C CA . ALA A 1 643 ? -0.403 -29.469 -16.966 1.00 95.19 643 ALA A CA 1
ATOM 4978 C C . ALA A 1 643 ? 0.318 -30.416 -15.988 1.00 95.19 643 ALA A C 1
ATOM 4980 O O . ALA A 1 643 ? 0.960 -29.973 -15.033 1.00 95.19 643 ALA A O 1
ATOM 4981 N N . SER A 1 644 ? 0.242 -31.724 -16.244 1.00 96.62 644 SER A N 1
ATOM 4982 C CA . SER A 1 644 ? 0.986 -32.758 -15.522 1.00 96.62 644 SER A CA 1
ATOM 4983 C C . SER A 1 644 ? 2.238 -33.145 -16.307 1.00 96.62 644 SER A C 1
ATOM 4985 O O . SER A 1 644 ? 2.270 -34.152 -17.025 1.00 96.62 644 SER A O 1
ATOM 4987 N N . MET A 1 645 ? 3.264 -32.309 -16.186 1.00 97.38 645 MET A N 1
ATOM 4988 C CA . MET A 1 645 ? 4.540 -32.461 -16.878 1.00 97.38 645 MET A CA 1
ATOM 4989 C C . MET A 1 645 ? 5.351 -33.645 -16.343 1.00 97.38 645 MET A C 1
ATOM 4991 O O . MET A 1 645 ? 5.197 -34.058 -15.187 1.00 97.38 645 MET A O 1
ATOM 4995 N N . GLY A 1 646 ? 6.222 -34.177 -17.200 1.00 96.25 646 GLY A N 1
ATOM 4996 C CA . GLY A 1 646 ? 7.094 -35.314 -16.917 1.00 96.25 646 GLY A CA 1
ATOM 4997 C C . GLY A 1 646 ? 8.566 -35.037 -17.226 1.00 96.25 646 GLY A C 1
ATOM 4998 O O . GLY A 1 646 ? 9.052 -33.899 -17.228 1.00 96.25 646 GLY A O 1
ATOM 4999 N N . GLY A 1 647 ? 9.315 -36.108 -17.471 1.00 96.69 647 GLY A N 1
ATOM 5000 C CA . GLY A 1 647 ? 10.758 -36.048 -17.656 1.00 96.69 647 GLY A CA 1
ATOM 5001 C C . GLY A 1 647 ? 11.195 -35.358 -18.948 1.00 96.69 647 GLY A C 1
ATOM 5002 O O . GLY A 1 647 ? 12.273 -34.769 -18.968 1.00 96.69 647 GLY A O 1
ATOM 5003 N N . GLU A 1 648 ? 10.392 -35.408 -20.015 1.00 97.25 648 GLU A N 1
ATOM 5004 C CA . GLU A 1 648 ? 10.682 -34.693 -21.271 1.00 97.25 648 GLU A CA 1
ATOM 5005 C C . GLU A 1 648 ? 10.591 -33.180 -21.087 1.00 97.25 648 GLU A C 1
ATOM 5007 O O . GLU A 1 648 ? 11.564 -32.483 -21.368 1.00 97.25 648 GLU A O 1
ATOM 5012 N N . ASP A 1 649 ? 9.502 -32.689 -20.491 1.00 98.19 649 ASP A N 1
ATOM 5013 C CA . ASP A 1 649 ? 9.330 -31.264 -20.181 1.00 98.19 649 ASP A CA 1
ATOM 5014 C C . ASP A 1 649 ? 10.464 -30.759 -19.270 1.00 98.19 649 ASP A C 1
ATOM 5016 O O . ASP A 1 649 ? 11.026 -29.680 -19.462 1.00 98.19 649 ASP A O 1
ATOM 5020 N N . THR A 1 650 ? 10.866 -31.585 -18.297 1.00 98.56 650 THR A N 1
ATOM 5021 C CA . THR A 1 650 ? 11.971 -31.263 -17.384 1.00 98.56 650 THR A CA 1
ATOM 5022 C C . THR A 1 650 ? 13.306 -31.153 -18.123 1.00 98.56 650 THR A C 1
ATOM 5024 O O . THR A 1 650 ? 14.095 -30.252 -17.836 1.00 98.56 650 THR A O 1
ATOM 5027 N N . ARG A 1 651 ? 13.575 -32.037 -19.094 1.00 98.62 651 ARG A N 1
ATOM 5028 C CA . ARG A 1 651 ? 14.783 -31.957 -19.934 1.00 98.62 651 ARG A CA 1
ATOM 5029 C C . ARG A 1 651 ? 14.791 -30.689 -20.785 1.00 98.62 651 ARG A C 1
ATOM 5031 O O . ARG A 1 651 ? 15.837 -30.048 -20.873 1.00 98.62 651 ARG A O 1
ATOM 5038 N N . ASP A 1 652 ? 13.645 -30.293 -21.331 1.00 98.50 652 ASP A N 1
ATOM 5039 C CA . ASP A 1 652 ? 13.518 -29.053 -22.102 1.00 98.50 652 ASP A CA 1
ATOM 5040 C C . ASP A 1 652 ? 13.770 -27.811 -21.237 1.00 98.50 652 ASP A C 1
ATOM 5042 O O . ASP A 1 652 ? 14.492 -26.900 -21.650 1.00 98.50 652 ASP A O 1
ATOM 5046 N N . ALA A 1 653 ? 13.258 -27.790 -20.003 1.00 98.75 653 ALA A N 1
ATOM 5047 C CA . ALA A 1 653 ? 13.533 -26.709 -19.061 1.00 98.75 653 ALA A CA 1
ATOM 5048 C C . ALA A 1 653 ? 15.003 -26.641 -18.633 1.00 98.75 653 ALA A C 1
ATOM 5050 O O . ALA A 1 653 ? 15.563 -25.547 -18.560 1.00 98.75 653 ALA A O 1
ATOM 5051 N N . ILE A 1 654 ? 15.656 -27.785 -18.404 1.00 98.88 654 ILE A N 1
ATOM 5052 C CA . ILE A 1 654 ? 17.099 -27.820 -18.122 1.00 98.88 654 ILE A CA 1
ATOM 5053 C C . ILE A 1 654 ? 17.890 -27.291 -19.321 1.00 98.88 654 ILE A C 1
ATOM 5055 O O . ILE A 1 654 ? 18.800 -26.482 -19.139 1.00 98.88 654 ILE A O 1
ATOM 5059 N N . ALA A 1 655 ? 17.535 -27.699 -20.542 1.00 98.75 655 ALA A N 1
ATOM 5060 C CA . ALA A 1 655 ? 18.192 -27.219 -21.753 1.00 98.75 655 ALA A CA 1
ATOM 5061 C C . ALA A 1 655 ? 18.032 -25.697 -21.922 1.00 98.75 655 ALA A C 1
ATOM 5063 O O . ALA A 1 655 ? 19.003 -25.008 -22.239 1.00 98.75 655 ALA A O 1
ATOM 5064 N N . ALA A 1 656 ? 16.839 -25.158 -21.651 1.00 98.69 656 ALA A N 1
ATOM 5065 C CA . ALA A 1 656 ? 16.575 -23.721 -21.679 1.00 98.69 656 ALA A CA 1
ATOM 5066 C C . ALA A 1 656 ? 17.385 -22.952 -20.623 1.00 98.69 656 ALA A C 1
ATOM 5068 O O . ALA A 1 656 ? 18.023 -21.948 -20.946 1.00 98.69 656 ALA A O 1
ATOM 5069 N N . ALA A 1 657 ? 17.410 -23.447 -19.383 1.00 98.75 657 ALA A N 1
ATOM 5070 C CA . ALA A 1 657 ? 18.194 -22.860 -18.301 1.00 98.75 657 ALA A CA 1
ATOM 5071 C C . ALA A 1 657 ? 19.696 -22.871 -18.618 1.00 98.75 657 ALA A C 1
ATOM 5073 O O . ALA A 1 657 ? 20.364 -21.841 -18.534 1.00 98.75 657 ALA A O 1
ATOM 5074 N N . SER A 1 658 ? 20.212 -24.009 -19.088 1.00 98.62 658 SER A N 1
ATOM 5075 C CA . SER A 1 658 ? 21.611 -24.167 -19.495 1.00 98.62 658 SER A CA 1
ATOM 5076 C C . SER A 1 658 ? 21.998 -23.190 -20.612 1.00 98.62 658 SER A C 1
ATOM 5078 O O . SER A 1 658 ? 23.027 -22.515 -20.522 1.00 98.62 658 SER A O 1
ATOM 5080 N N . ALA A 1 659 ? 21.136 -23.021 -21.622 1.00 98.38 659 ALA A N 1
ATOM 5081 C CA . ALA A 1 659 ? 21.359 -22.069 -22.710 1.00 98.38 659 ALA A CA 1
ATOM 5082 C C . ALA A 1 659 ? 21.392 -20.603 -22.229 1.00 98.38 659 ALA A C 1
ATOM 5084 O O . ALA A 1 659 ? 22.205 -19.813 -22.715 1.00 98.38 659 ALA A O 1
ATOM 5085 N N . ALA A 1 660 ? 20.547 -20.238 -21.260 1.00 98.25 660 ALA A N 1
ATOM 5086 C CA . ALA A 1 660 ? 20.483 -18.886 -20.703 1.00 98.25 660 ALA A CA 1
ATOM 5087 C C . ALA A 1 660 ? 21.590 -18.594 -19.665 1.00 98.25 660 ALA A C 1
ATOM 5089 O O . ALA A 1 660 ? 21.935 -17.428 -19.439 1.00 98.25 660 ALA A O 1
ATOM 5090 N N . GLN A 1 661 ? 22.181 -19.631 -19.057 1.00 98.31 661 GLN A N 1
ATOM 5091 C CA . GLN A 1 661 ? 23.075 -19.515 -17.900 1.00 98.31 661 GLN A CA 1
ATOM 5092 C C . GLN A 1 661 ? 24.269 -18.592 -18.139 1.00 98.31 661 GLN A C 1
ATOM 5094 O O . GLN A 1 661 ? 24.568 -17.737 -17.306 1.00 98.31 661 GLN A O 1
ATOM 5099 N N . HIS A 1 662 ? 24.957 -18.742 -19.272 1.00 96.06 662 HIS A N 1
ATOM 5100 C CA . HIS A 1 662 ? 26.142 -17.933 -19.557 1.00 96.06 662 HIS A CA 1
ATOM 5101 C C . HIS A 1 662 ? 25.792 -16.446 -19.706 1.00 96.06 662 HIS A C 1
ATOM 5103 O O . HIS A 1 662 ? 26.514 -15.583 -19.209 1.00 96.06 662 HIS A O 1
ATOM 5109 N N . GLN A 1 663 ? 24.688 -16.123 -20.384 1.00 96.44 663 GLN A N 1
ATOM 5110 C CA . GLN A 1 663 ? 24.277 -14.733 -20.570 1.00 96.44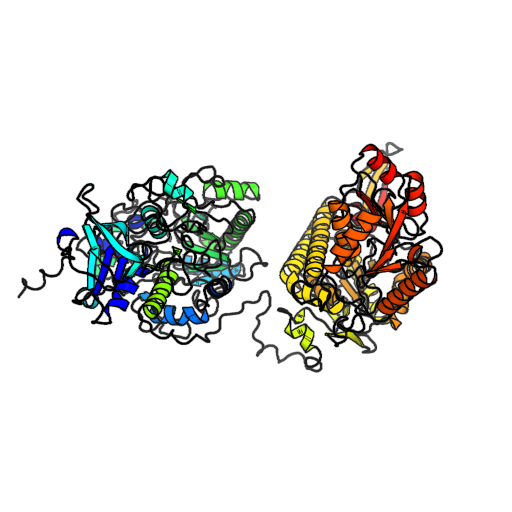 663 GLN A CA 1
ATOM 5111 C C . GLN A 1 663 ? 23.832 -14.110 -19.245 1.00 96.44 663 GLN A C 1
ATOM 5113 O O . GLN A 1 663 ? 24.256 -13.000 -18.925 1.00 96.44 663 GLN A O 1
ATOM 5118 N N . TRP A 1 664 ? 23.021 -14.826 -18.463 1.00 97.50 664 TRP A N 1
ATOM 5119 C CA . TRP A 1 664 ? 22.524 -14.333 -17.183 1.00 97.50 664 TRP A CA 1
ATOM 5120 C C . TRP A 1 664 ? 23.634 -14.181 -16.140 1.00 97.50 664 TRP A C 1
ATOM 5122 O O . TRP A 1 664 ? 23.759 -13.116 -15.533 1.00 97.50 664 TRP A O 1
ATOM 5132 N N . GLY A 1 665 ? 24.497 -15.189 -15.990 1.00 95.56 665 GLY A N 1
ATOM 5133 C CA . GLY A 1 665 ? 25.604 -15.169 -15.032 1.00 95.56 665 GLY A CA 1
ATOM 5134 C C . GLY A 1 665 ? 26.619 -14.049 -15.283 1.00 95.56 665 GLY A C 1
ATOM 5135 O O . GLY A 1 665 ? 27.197 -13.527 -14.333 1.00 95.56 665 GLY A O 1
ATOM 5136 N N . ASN A 1 666 ? 26.780 -13.618 -16.540 1.00 94.31 666 ASN A N 1
ATOM 5137 C CA . ASN A 1 666 ? 27.668 -12.515 -16.925 1.00 94.31 666 ASN A CA 1
ATOM 5138 C C . ASN A 1 666 ? 27.032 -11.119 -16.819 1.00 94.31 666 ASN A C 1
ATOM 5140 O O . ASN A 1 666 ? 27.709 -10.116 -17.058 1.00 94.31 666 ASN A O 1
ATOM 5144 N N . THR A 1 667 ? 25.744 -11.016 -16.480 1.00 96.19 667 THR A N 1
ATOM 5145 C CA . THR A 1 667 ? 25.159 -9.710 -16.144 1.00 96.19 667 THR A CA 1
ATOM 5146 C C . THR A 1 667 ? 25.817 -9.144 -14.886 1.00 96.19 667 THR A C 1
ATOM 5148 O O . THR A 1 667 ? 26.386 -9.866 -14.067 1.00 96.19 667 THR A O 1
ATOM 5151 N N . THR A 1 668 ? 25.760 -7.828 -14.703 1.00 94.62 668 THR A N 1
ATOM 5152 C CA . THR A 1 668 ? 26.313 -7.214 -13.495 1.00 94.62 668 THR A CA 1
ATOM 5153 C C . THR A 1 668 ? 25.319 -7.321 -12.329 1.00 94.62 668 THR A C 1
ATOM 5155 O O . THR A 1 668 ? 24.106 -7.260 -12.557 1.00 94.62 668 THR A O 1
ATOM 5158 N N . PRO A 1 669 ? 25.791 -7.409 -11.069 1.00 95.31 669 PRO A N 1
ATOM 5159 C CA . PRO A 1 669 ? 24.928 -7.381 -9.888 1.00 95.31 669 PRO A CA 1
ATOM 5160 C C . PRO A 1 669 ? 23.845 -6.286 -9.892 1.00 95.31 669 PRO A C 1
ATOM 5162 O O . PRO A 1 669 ? 22.699 -6.612 -9.588 1.00 95.31 669 PRO A O 1
ATOM 5165 N N . PRO A 1 670 ? 24.114 -5.025 -10.306 1.00 95.25 670 PRO A N 1
ATOM 5166 C CA . PRO A 1 670 ? 23.074 -3.994 -10.354 1.00 95.25 670 PRO A CA 1
ATOM 5167 C C . PRO A 1 670 ? 21.945 -4.274 -11.356 1.00 95.25 670 PRO A C 1
ATOM 5169 O O . PRO A 1 670 ? 20.809 -3.873 -11.110 1.00 95.25 670 PRO A O 1
ATOM 5172 N N . VAL A 1 671 ? 22.227 -4.958 -12.473 1.00 95.06 671 VAL A N 1
ATOM 5173 C CA . VAL A 1 671 ? 21.193 -5.340 -13.455 1.00 95.06 671 VAL A CA 1
ATOM 5174 C C . VAL A 1 671 ? 20.240 -6.356 -12.837 1.00 95.06 671 VAL A C 1
ATOM 5176 O O . VAL A 1 671 ? 19.025 -6.172 -12.897 1.00 95.06 671 VAL A O 1
ATOM 5179 N N . ARG A 1 672 ? 20.785 -7.384 -12.178 1.00 96.75 672 ARG A N 1
ATOM 5180 C CA . ARG A 1 672 ? 19.975 -8.405 -11.501 1.00 96.75 672 ARG A CA 1
ATOM 5181 C C . ARG A 1 672 ? 19.202 -7.821 -10.325 1.00 96.75 672 ARG A C 1
ATOM 5183 O O . ARG A 1 672 ? 18.006 -8.057 -10.203 1.00 96.75 672 ARG A O 1
ATOM 5190 N N . ALA A 1 673 ? 19.851 -6.976 -9.525 1.00 97.06 673 ALA A N 1
ATOM 5191 C CA . ALA A 1 673 ? 19.215 -6.248 -8.433 1.00 97.06 673 ALA A CA 1
ATOM 5192 C C . ALA A 1 673 ? 18.024 -5.405 -8.911 1.00 97.06 673 ALA A C 1
ATOM 5194 O O . ALA A 1 673 ? 16.984 -5.386 -8.258 1.00 97.06 673 ALA A O 1
ATOM 5195 N N . LYS A 1 674 ? 18.151 -4.722 -10.057 1.00 95.94 674 LYS A N 1
ATOM 5196 C CA . LYS A 1 674 ? 17.054 -3.940 -10.636 1.00 95.94 674 LYS A CA 1
ATOM 5197 C C . LYS A 1 674 ? 15.853 -4.825 -10.985 1.00 95.94 674 LYS A C 1
ATOM 5199 O O . LYS A 1 674 ? 14.747 -4.487 -10.579 1.00 95.94 674 LYS A O 1
ATOM 5204 N N . LEU A 1 675 ? 16.072 -5.944 -11.680 1.00 96.50 675 LEU A N 1
ATOM 5205 C CA . LEU A 1 675 ? 14.996 -6.872 -12.052 1.00 96.50 675 LEU A CA 1
ATOM 5206 C C . LEU A 1 675 ? 14.322 -7.491 -10.823 1.00 96.50 675 LEU A C 1
ATOM 5208 O O . LEU A 1 675 ? 13.098 -7.525 -10.752 1.00 96.50 675 LEU A O 1
ATOM 5212 N N . LEU A 1 676 ? 15.098 -7.893 -9.812 1.00 97.38 676 LEU A N 1
ATOM 5213 C CA . LEU A 1 676 ? 14.554 -8.412 -8.552 1.00 97.38 676 LEU A CA 1
ATOM 5214 C C . LEU A 1 676 ? 13.681 -7.380 -7.832 1.00 97.38 676 LEU A C 1
ATOM 5216 O O . LEU A 1 676 ? 12.613 -7.728 -7.346 1.00 97.38 676 LEU A O 1
ATOM 5220 N N . LYS A 1 677 ? 14.084 -6.104 -7.814 1.00 96.75 677 LYS A N 1
ATOM 5221 C CA . LYS A 1 677 ? 13.265 -5.018 -7.247 1.00 96.75 677 LYS A CA 1
ATOM 5222 C C . LYS A 1 677 ? 11.980 -4.785 -8.033 1.00 96.75 677 LYS A C 1
ATOM 5224 O O . LYS A 1 677 ? 10.939 -4.541 -7.437 1.00 96.75 677 LYS A O 1
ATOM 5229 N N . GLN A 1 678 ? 12.044 -4.853 -9.362 1.00 96.88 678 GLN A N 1
ATOM 5230 C CA . GLN A 1 678 ? 10.856 -4.731 -10.209 1.00 96.88 678 GLN A CA 1
ATOM 5231 C C . GLN A 1 678 ? 9.892 -5.897 -9.971 1.00 96.88 678 GLN A C 1
ATOM 5233 O O . GLN A 1 678 ? 8.692 -5.675 -9.844 1.00 96.88 678 GLN A O 1
ATOM 5238 N N . TRP A 1 679 ? 10.415 -7.113 -9.827 1.00 97.81 679 TRP A N 1
ATOM 5239 C CA . TRP A 1 679 ? 9.612 -8.292 -9.519 1.00 97.81 679 TRP A CA 1
ATOM 5240 C C . TRP A 1 679 ? 9.014 -8.245 -8.116 1.00 97.81 679 TRP A C 1
ATOM 5242 O O . TRP A 1 679 ? 7.818 -8.457 -7.971 1.00 97.81 679 TRP A O 1
ATOM 5252 N N . ALA A 1 680 ? 9.789 -7.866 -7.097 1.00 97.31 680 ALA A N 1
ATOM 5253 C CA . ALA A 1 680 ? 9.285 -7.631 -5.743 1.00 97.31 680 ALA A CA 1
ATOM 5254 C C . ALA A 1 680 ? 8.153 -6.586 -5.723 1.00 97.31 680 ALA A C 1
ATOM 5256 O O . ALA A 1 680 ? 7.127 -6.787 -5.068 1.00 97.31 680 ALA A O 1
ATOM 5257 N N . ALA A 1 681 ? 8.292 -5.507 -6.501 1.00 94.75 681 ALA A N 1
ATOM 5258 C CA . ALA A 1 681 ? 7.242 -4.507 -6.667 1.00 94.75 681 ALA A CA 1
ATOM 5259 C C . ALA A 1 681 ? 5.999 -5.071 -7.379 1.00 94.75 681 ALA A C 1
ATOM 5261 O O . ALA A 1 681 ? 4.880 -4.770 -6.965 1.00 94.75 681 ALA A O 1
ATOM 5262 N N . ALA A 1 682 ? 6.173 -5.909 -8.408 1.00 94.81 682 ALA A N 1
ATOM 5263 C CA . ALA A 1 682 ? 5.070 -6.582 -9.091 1.00 94.81 682 ALA A CA 1
ATOM 5264 C C . ALA A 1 682 ? 4.337 -7.560 -8.158 1.00 94.81 682 ALA A C 1
ATOM 5266 O O . ALA A 1 682 ? 3.112 -7.551 -8.111 1.00 94.81 682 ALA A O 1
ATOM 5267 N N . ILE A 1 683 ? 5.060 -8.340 -7.353 1.00 97.25 683 ILE A N 1
ATOM 5268 C CA . ILE A 1 683 ? 4.477 -9.232 -6.338 1.00 97.25 683 ILE A CA 1
ATOM 5269 C C . ILE A 1 683 ? 3.680 -8.419 -5.314 1.00 97.25 683 ILE A C 1
ATOM 5271 O O . ILE A 1 683 ? 2.518 -8.723 -5.064 1.00 97.25 683 ILE A O 1
ATOM 5275 N N . THR A 1 684 ? 4.260 -7.335 -4.793 1.00 97.25 684 THR A N 1
ATOM 5276 C CA . THR A 1 684 ? 3.594 -6.441 -3.830 1.00 97.25 684 THR A CA 1
ATOM 5277 C C . THR A 1 684 ? 2.314 -5.834 -4.404 1.00 97.25 684 THR A C 1
ATOM 5279 O O . THR A 1 684 ? 1.287 -5.799 -3.731 1.00 97.25 684 THR A O 1
ATOM 5282 N N . ALA A 1 685 ? 2.344 -5.387 -5.663 1.00 89.38 685 ALA A N 1
ATOM 5283 C CA . ALA A 1 685 ? 1.184 -4.796 -6.329 1.00 89.38 685 ALA A CA 1
ATOM 5284 C C . ALA A 1 685 ? 0.029 -5.792 -6.543 1.00 89.38 685 ALA A C 1
ATOM 5286 O O . ALA A 1 685 ? -1.111 -5.365 -6.702 1.00 89.38 685 ALA A O 1
ATOM 5287 N N . ASN A 1 686 ? 0.313 -7.097 -6.524 1.00 96.75 686 ASN A N 1
ATOM 5288 C CA . ASN A 1 686 ? -0.660 -8.169 -6.738 1.00 96.75 686 ASN A CA 1
ATOM 5289 C C . ASN A 1 686 ? -0.846 -9.049 -5.483 1.00 96.75 686 ASN A C 1
ATOM 5291 O O . ASN A 1 686 ? -1.403 -10.142 -5.574 1.00 96.75 686 ASN A O 1
ATOM 5295 N N . ALA A 1 687 ? -0.399 -8.584 -4.308 1.00 96.88 687 ALA A N 1
ATOM 5296 C CA . ALA A 1 687 ? -0.374 -9.374 -3.076 1.00 96.88 687 ALA A CA 1
ATOM 5297 C C . ALA A 1 687 ? -1.760 -9.878 -2.645 1.00 96.88 687 ALA A C 1
ATOM 5299 O O . ALA A 1 687 ? -1.870 -10.954 -2.068 1.00 96.88 687 ALA A O 1
ATOM 5300 N N . GLU A 1 688 ? -2.822 -9.135 -2.952 1.00 97.38 688 GLU A N 1
ATOM 5301 C CA . GLU A 1 688 ? -4.184 -9.511 -2.575 1.00 97.38 688 GLU A CA 1
ATOM 5302 C C . GLU A 1 688 ? -4.679 -10.743 -3.354 1.00 97.38 688 GLU A C 1
ATOM 5304 O O . GLU A 1 688 ? -5.153 -11.708 -2.753 1.00 97.38 688 GLU A O 1
ATOM 5309 N N . ASP A 1 689 ? -4.494 -10.754 -4.677 1.00 97.50 689 ASP A N 1
ATOM 5310 C CA . ASP A 1 689 ? -4.857 -11.888 -5.534 1.00 97.50 689 ASP A CA 1
ATOM 5311 C C . ASP A 1 689 ? -3.959 -13.097 -5.271 1.00 97.50 689 ASP A C 1
ATOM 5313 O O . ASP A 1 689 ? -4.445 -14.224 -5.178 1.00 97.50 689 ASP A O 1
ATOM 5317 N N . LEU A 1 690 ? -2.657 -12.865 -5.077 1.00 98.38 690 LEU A N 1
ATOM 5318 C CA . LEU A 1 690 ? -1.719 -13.907 -4.661 1.00 98.38 690 LEU A CA 1
ATOM 5319 C C . LEU A 1 690 ? -2.138 -14.515 -3.312 1.00 98.38 690 LEU A C 1
ATOM 5321 O O . LEU A 1 690 ? -2.134 -15.733 -3.153 1.00 98.38 690 LEU A O 1
ATOM 5325 N N . ALA A 1 691 ? -2.582 -13.704 -2.348 1.00 98.38 691 ALA A N 1
ATOM 5326 C CA . ALA A 1 691 ? -3.027 -14.217 -1.056 1.00 98.38 691 ALA A CA 1
ATOM 5327 C C . ALA A 1 691 ? -4.283 -15.084 -1.201 1.00 98.38 691 ALA A C 1
ATOM 5329 O O . ALA A 1 691 ? -4.384 -16.118 -0.547 1.00 98.38 691 ALA A O 1
ATOM 5330 N N . ILE A 1 692 ? -5.214 -14.712 -2.086 1.00 98.31 692 ILE A N 1
ATOM 5331 C CA . ILE A 1 692 ? -6.400 -15.525 -2.390 1.00 98.31 692 ILE A CA 1
ATOM 5332 C C . ILE A 1 692 ? -5.998 -16.847 -3.050 1.00 98.31 692 ILE A C 1
ATOM 5334 O O . ILE A 1 692 ? -6.479 -17.892 -2.611 1.00 98.31 692 ILE A O 1
ATOM 5338 N N . ILE A 1 693 ? -5.110 -16.816 -4.051 1.00 98.00 693 ILE A N 1
ATOM 5339 C CA . ILE A 1 693 ? -4.584 -18.020 -4.713 1.00 98.00 693 ILE A CA 1
ATOM 5340 C C . ILE A 1 693 ? -3.956 -18.945 -3.668 1.00 98.00 693 ILE A C 1
ATOM 5342 O O . ILE A 1 693 ? -4.429 -20.068 -3.495 1.00 98.00 693 ILE A O 1
ATOM 5346 N N . GLY A 1 694 ? -2.968 -18.450 -2.916 1.00 97.12 694 GLY A N 1
ATOM 5347 C CA . GLY A 1 694 ? -2.263 -19.219 -1.893 1.00 97.12 694 GLY A CA 1
ATOM 5348 C C . GLY A 1 694 ? -3.187 -19.746 -0.794 1.00 97.12 694 GLY A C 1
ATOM 5349 O O . GLY A 1 694 ? -3.072 -20.904 -0.397 1.00 97.12 694 GLY A O 1
ATOM 5350 N N . SER A 1 695 ? -4.152 -18.950 -0.325 1.00 97.69 695 SER A N 1
ATOM 5351 C CA . SER A 1 695 ? -5.143 -19.401 0.660 1.00 97.69 695 SER A CA 1
ATOM 5352 C C . SER A 1 695 ? -6.059 -20.495 0.127 1.00 97.69 695 SER A C 1
ATOM 5354 O O . SER A 1 695 ? -6.382 -21.415 0.877 1.00 97.69 695 SER A O 1
ATOM 5356 N N . MET A 1 696 ? -6.490 -20.405 -1.132 1.00 96.94 696 MET A N 1
ATOM 5357 C CA . MET A 1 696 ? -7.403 -21.384 -1.720 1.00 96.94 696 MET A CA 1
ATOM 5358 C C . MET A 1 696 ? -6.711 -22.686 -2.102 1.00 96.94 696 MET A C 1
ATOM 5360 O O . MET A 1 696 ? -7.348 -23.717 -1.984 1.00 96.94 696 MET A O 1
ATOM 5364 N N . GLU A 1 697 ? -5.444 -22.686 -2.522 1.00 96.25 697 GLU A N 1
ATOM 5365 C CA . GLU A 1 697 ? -4.743 -23.946 -2.823 1.00 96.25 697 GLU A CA 1
ATOM 5366 C C . GLU A 1 697 ? -4.084 -24.580 -1.585 1.00 96.25 697 GLU A C 1
ATOM 5368 O O . GLU A 1 697 ? -4.074 -25.800 -1.449 1.00 96.25 697 GLU A O 1
ATOM 5373 N N . CYS A 1 698 ? -3.571 -23.777 -0.641 1.00 96.50 698 CYS A N 1
ATOM 5374 C CA . CYS A 1 698 ? -2.901 -24.290 0.562 1.00 96.50 698 CYS A CA 1
ATOM 5375 C C . CYS A 1 698 ? -3.866 -24.521 1.735 1.00 96.50 698 CYS A C 1
ATOM 5377 O O . CYS A 1 698 ? -3.591 -25.342 2.608 1.00 96.50 698 CYS A O 1
ATOM 5379 N N . GLY A 1 699 ? -4.968 -23.769 1.811 1.00 96.19 699 GLY A N 1
ATOM 5380 C CA . GLY A 1 699 ? -5.889 -23.815 2.945 1.00 96.19 699 GLY A CA 1
ATOM 5381 C C . GLY A 1 699 ? -5.517 -22.909 4.122 1.00 96.19 699 GLY A C 1
ATOM 5382 O O . GLY A 1 699 ? -6.182 -22.957 5.152 1.00 96.19 699 GLY A O 1
ATOM 5383 N N . LYS A 1 700 ? -4.488 -22.062 4.018 1.00 96.88 700 LYS A N 1
ATOM 5384 C CA . LYS A 1 700 ? -4.126 -21.147 5.115 1.00 96.88 700 LYS A CA 1
ATOM 5385 C C . LYS A 1 700 ? -5.030 -19.914 5.161 1.00 96.88 700 LYS A C 1
ATOM 5387 O O . LYS A 1 700 ? -5.368 -19.391 4.095 1.00 96.88 700 LYS A O 1
ATOM 5392 N N . PRO A 1 701 ? -5.391 -19.399 6.350 1.00 97.38 701 PRO A N 1
ATOM 5393 C CA . PRO A 1 701 ? -6.183 -18.177 6.474 1.00 97.38 701 PRO A CA 1
ATOM 5394 C C . PRO A 1 701 ? -5.598 -16.995 5.688 1.00 97.38 701 PRO A C 1
ATOM 5396 O O . PRO A 1 701 ? -4.381 -16.812 5.647 1.00 97.38 701 PRO A O 1
ATOM 5399 N N . LEU A 1 702 ? -6.466 -16.157 5.111 1.00 96.50 702 LEU A N 1
ATOM 5400 C CA . LEU A 1 702 ? -6.052 -15.042 4.243 1.00 96.50 702 LEU A CA 1
ATOM 5401 C C . LEU A 1 702 ? -4.991 -14.107 4.863 1.00 96.50 702 LEU A C 1
ATOM 5403 O O . LEU A 1 702 ? -4.036 -13.770 4.163 1.00 96.50 702 LEU A O 1
ATOM 5407 N N . PRO A 1 703 ? -5.074 -13.701 6.149 1.00 96.00 703 PRO A N 1
ATOM 5408 C CA . PRO A 1 703 ? -4.032 -12.868 6.754 1.00 96.00 703 PRO A CA 1
ATOM 5409 C C . PRO A 1 703 ? -2.646 -13.528 6.774 1.00 96.00 703 PRO A C 1
ATOM 5411 O O . PRO A 1 703 ? -1.639 -12.836 6.661 1.00 96.00 703 PRO A O 1
ATOM 5414 N N . GLU A 1 704 ? -2.583 -14.856 6.892 1.00 95.38 704 GLU A N 1
ATOM 5415 C CA . GLU A 1 704 ? -1.317 -15.594 6.898 1.00 95.38 704 GLU A CA 1
ATOM 5416 C C . GLU A 1 704 ? -0.725 -15.710 5.493 1.00 95.38 704 GLU A C 1
ATOM 5418 O O . GLU A 1 704 ? 0.484 -15.568 5.332 1.00 95.38 704 GLU A O 1
ATOM 5423 N N . ALA A 1 705 ? -1.563 -15.904 4.468 1.00 96.94 705 ALA A N 1
ATOM 5424 C CA . ALA A 1 705 ? -1.113 -15.864 3.076 1.00 96.94 705 ALA A CA 1
ATOM 5425 C C . ALA A 1 705 ? -0.550 -14.482 2.700 1.00 96.94 705 ALA A C 1
ATOM 5427 O O . ALA A 1 705 ? 0.485 -14.401 2.043 1.00 96.94 705 ALA A O 1
ATOM 5428 N N . LYS A 1 706 ? -1.175 -13.394 3.174 1.00 96.94 706 LYS A N 1
ATOM 5429 C CA . LYS A 1 706 ? -0.654 -12.029 2.985 1.00 96.94 706 LYS A CA 1
ATOM 5430 C C . LYS A 1 706 ? 0.713 -11.837 3.630 1.00 96.94 706 LYS A C 1
ATOM 5432 O O . LYS A 1 706 ? 1.636 -11.381 2.962 1.00 96.94 706 LYS A O 1
ATOM 5437 N N . TRP A 1 707 ? 0.851 -12.234 4.897 1.00 95.50 707 TRP A N 1
ATOM 5438 C CA . TRP A 1 707 ? 2.137 -12.180 5.597 1.00 95.50 707 TRP A CA 1
ATOM 5439 C C . TRP A 1 707 ? 3.221 -12.964 4.848 1.00 95.50 707 TRP A C 1
ATOM 5441 O O . TRP A 1 707 ? 4.356 -12.510 4.728 1.00 95.50 707 TRP A O 1
ATOM 5451 N N . GLU A 1 708 ? 2.876 -14.131 4.307 1.00 96.25 708 GLU A N 1
ATOM 5452 C CA . GLU A 1 708 ? 3.821 -14.955 3.564 1.00 96.25 708 GLU A CA 1
ATOM 5453 C C . GLU A 1 708 ? 4.343 -14.263 2.296 1.00 96.25 708 GLU A C 1
ATOM 5455 O O . GLU A 1 708 ? 5.536 -14.333 1.994 1.00 96.25 708 GLU A O 1
ATOM 5460 N N . ILE A 1 709 ? 3.463 -13.576 1.566 1.00 97.88 709 ILE A N 1
ATOM 5461 C CA . ILE A 1 709 ? 3.833 -12.807 0.373 1.00 97.88 709 ILE A CA 1
ATOM 5462 C C . ILE A 1 709 ? 4.738 -11.639 0.754 1.00 97.88 709 ILE A C 1
ATOM 5464 O O . ILE A 1 709 ? 5.769 -11.435 0.116 1.00 97.88 709 ILE A O 1
ATOM 5468 N N . GLU A 1 710 ? 4.396 -10.907 1.816 1.00 96.50 710 GLU A N 1
ATOM 5469 C CA . GLU A 1 710 ? 5.236 -9.828 2.348 1.00 96.50 710 GLU A CA 1
ATOM 5470 C C . GLU A 1 710 ? 6.627 -10.342 2.738 1.00 96.50 710 GLU A C 1
ATOM 5472 O O . GLU A 1 710 ? 7.639 -9.716 2.415 1.00 96.50 710 GLU A O 1
ATOM 5477 N N . PHE A 1 711 ? 6.700 -11.515 3.372 1.00 96.19 711 PHE A N 1
ATOM 5478 C CA . PHE A 1 711 ? 7.969 -12.151 3.704 1.00 96.19 711 PHE A CA 1
ATOM 5479 C C . PHE A 1 711 ? 8.773 -12.512 2.446 1.00 96.19 711 PHE A C 1
ATOM 5481 O O . PHE A 1 711 ? 9.954 -12.174 2.361 1.00 96.19 711 PHE A O 1
ATOM 5488 N N . ALA A 1 712 ? 8.146 -13.137 1.443 1.00 96.50 712 ALA A N 1
ATOM 5489 C CA . ALA A 1 712 ? 8.800 -13.480 0.180 1.00 96.50 712 ALA A CA 1
ATOM 5490 C C . ALA A 1 712 ? 9.334 -12.235 -0.556 1.00 96.50 712 ALA A C 1
ATOM 5492 O O . ALA A 1 712 ? 10.472 -12.238 -1.030 1.00 96.50 712 ALA A O 1
ATOM 5493 N N . VAL A 1 713 ? 8.554 -11.147 -0.591 1.00 97.56 713 VAL A N 1
ATOM 5494 C CA . VAL A 1 713 ? 8.981 -9.838 -1.114 1.00 97.56 713 VAL A CA 1
ATOM 5495 C C . VAL A 1 713 ? 10.201 -9.331 -0.351 1.00 97.56 713 VAL A C 1
ATOM 5497 O O . VAL A 1 713 ? 11.205 -8.989 -0.974 1.00 97.56 713 VAL A O 1
ATOM 5500 N N . GLY A 1 714 ? 10.157 -9.344 0.984 1.00 96.81 714 GLY A N 1
ATOM 5501 C CA . GLY A 1 714 ? 11.271 -8.908 1.825 1.00 96.81 714 GLY A CA 1
ATOM 5502 C C . GLY A 1 714 ? 12.561 -9.693 1.567 1.00 96.81 714 GLY A C 1
ATOM 5503 O O . GLY A 1 714 ? 13.643 -9.106 1.535 1.00 96.81 714 GLY A O 1
ATOM 5504 N N . VAL A 1 715 ? 12.462 -11.003 1.321 1.00 96.38 715 VAL A N 1
ATOM 5505 C CA . VAL A 1 715 ? 13.605 -11.847 0.940 1.00 96.38 715 VAL A CA 1
ATOM 5506 C C . VAL A 1 715 ? 14.164 -11.449 -0.432 1.00 96.38 715 VAL A C 1
ATOM 5508 O O . VAL A 1 715 ? 15.375 -11.257 -0.573 1.00 96.38 715 VAL A O 1
ATOM 5511 N N . ILE A 1 716 ? 13.306 -11.287 -1.444 1.00 97.19 716 ILE A N 1
ATOM 5512 C CA . ILE A 1 716 ? 13.722 -10.885 -2.800 1.00 97.19 716 ILE A CA 1
ATOM 5513 C C . ILE A 1 716 ? 14.397 -9.505 -2.765 1.00 97.19 716 ILE A C 1
ATOM 5515 O O . ILE A 1 716 ? 15.460 -9.307 -3.364 1.00 97.19 716 ILE A O 1
ATOM 5519 N N . GLU A 1 717 ? 13.821 -8.555 -2.027 1.00 95.81 717 GLU A N 1
ATOM 5520 C CA . GLU A 1 717 ? 14.402 -7.228 -1.832 1.00 95.81 717 GLU A CA 1
ATOM 5521 C C . GLU A 1 717 ? 15.745 -7.291 -1.101 1.00 95.81 717 GLU A C 1
ATOM 5523 O O . GLU A 1 717 ? 16.699 -6.631 -1.529 1.00 95.81 717 GLU A O 1
ATOM 5528 N N . TYR A 1 718 ? 15.855 -8.106 -0.047 1.00 97.12 718 TYR A N 1
ATOM 5529 C CA . TYR A 1 718 ? 17.108 -8.316 0.674 1.00 97.12 718 TYR A CA 1
ATOM 5530 C C . TYR A 1 718 ? 18.217 -8.784 -0.275 1.00 97.12 718 TYR A C 1
ATOM 5532 O O . TYR A 1 718 ? 19.266 -8.140 -0.355 1.00 97.12 718 TYR A O 1
ATOM 5540 N N . PHE A 1 719 ? 17.973 -9.821 -1.082 1.00 97.50 719 PHE A N 1
ATOM 5541 C CA . PHE A 1 719 ? 18.978 -10.335 -2.018 1.00 97.50 719 PHE A CA 1
ATOM 5542 C C . PHE A 1 719 ? 19.266 -9.400 -3.196 1.00 97.50 719 PHE A C 1
ATOM 5544 O O . PHE A 1 719 ? 20.388 -9.395 -3.708 1.00 97.50 719 PHE A O 1
ATOM 5551 N N . SER A 1 720 ? 18.324 -8.525 -3.570 1.00 96.06 720 SER A N 1
ATOM 5552 C CA . SER A 1 720 ? 18.602 -7.430 -4.510 1.00 96.06 720 SER A CA 1
ATOM 5553 C C . SER A 1 720 ? 19.668 -6.462 -3.975 1.00 96.06 720 SER A C 1
ATOM 5555 O O . SER A 1 720 ? 20.411 -5.852 -4.745 1.00 96.06 720 SER A O 1
ATOM 5557 N N . HIS A 1 721 ? 19.767 -6.319 -2.651 1.00 94.38 721 HIS A N 1
ATOM 5558 C CA . HIS A 1 721 ? 20.803 -5.528 -1.998 1.00 94.38 721 HIS A CA 1
ATOM 5559 C C . HIS A 1 721 ? 22.054 -6.349 -1.705 1.00 94.38 721 HIS A C 1
ATOM 5561 O O . HIS A 1 721 ? 23.162 -5.830 -1.814 1.00 94.38 721 HIS A O 1
ATOM 5567 N N . GLU A 1 722 ? 21.899 -7.614 -1.334 1.00 95.00 722 GLU A N 1
ATOM 5568 C CA . GLU A 1 722 ? 23.029 -8.435 -0.917 1.00 95.00 722 GLU A CA 1
ATOM 5569 C C . GLU A 1 722 ? 23.950 -8.798 -2.082 1.00 95.00 722 GLU A C 1
ATOM 5571 O O . GLU A 1 722 ? 25.173 -8.776 -1.940 1.00 95.00 722 GLU A O 1
ATOM 5576 N N . ILE A 1 723 ? 23.405 -8.988 -3.288 1.00 93.38 723 ILE A N 1
ATOM 5577 C CA . ILE A 1 723 ? 24.239 -9.306 -4.450 1.00 93.38 723 ILE A CA 1
ATOM 5578 C C . ILE A 1 723 ? 25.246 -8.210 -4.802 1.00 93.38 723 ILE A C 1
ATOM 5580 O O . ILE A 1 723 ? 26.349 -8.514 -5.249 1.00 93.38 723 ILE A O 1
ATOM 5584 N N . VAL A 1 724 ? 24.922 -6.932 -4.574 1.00 92.50 724 VAL A N 1
ATOM 5585 C CA . VAL A 1 724 ? 25.874 -5.840 -4.842 1.00 92.50 724 VAL A CA 1
ATOM 5586 C C . VAL A 1 724 ? 26.982 -5.744 -3.785 1.00 92.50 724 VAL A C 1
ATOM 5588 O O . VAL A 1 724 ? 27.893 -4.933 -3.938 1.00 92.50 724 VAL A O 1
ATOM 5591 N N . ARG A 1 725 ? 26.912 -6.563 -2.725 1.00 89.62 725 ARG A N 1
ATOM 5592 C CA . ARG A 1 725 ? 27.927 -6.684 -1.669 1.00 89.62 725 ARG A CA 1
ATOM 5593 C C . ARG A 1 725 ? 28.757 -7.959 -1.780 1.00 89.62 725 ARG A C 1
ATOM 5595 O O . ARG A 1 725 ? 29.861 -7.986 -1.238 1.00 89.62 725 ARG A O 1
ATOM 5602 N N . SER A 1 726 ? 28.282 -8.968 -2.513 1.00 83.69 726 SER A N 1
ATOM 5603 C CA . SER A 1 726 ? 29.028 -10.206 -2.746 1.00 83.69 726 SER A CA 1
ATOM 5604 C C . SER A 1 726 ? 30.333 -9.912 -3.489 1.00 83.69 726 SER A C 1
ATOM 5606 O O . SER A 1 726 ? 30.344 -9.583 -4.676 1.00 83.69 726 SER A O 1
ATOM 5608 N N . SER A 1 727 ? 31.444 -9.961 -2.752 1.00 83.25 727 SER A N 1
ATOM 5609 C CA . SER A 1 727 ? 32.768 -9.580 -3.237 1.00 83.25 727 SER A CA 1
ATOM 5610 C C . SER A 1 727 ? 33.768 -10.703 -3.011 1.00 83.25 727 SER A C 1
ATOM 5612 O O . SER A 1 727 ? 33.789 -11.354 -1.968 1.00 83.25 727 SER A O 1
ATOM 5614 N N . GLY A 1 728 ? 34.643 -10.884 -3.995 1.00 89.62 728 GLY A N 1
ATOM 5615 C CA . GLY A 1 728 ? 35.881 -11.627 -3.819 1.00 89.62 728 GLY A CA 1
ATOM 5616 C C . GLY A 1 728 ? 36.877 -10.902 -2.904 1.00 89.62 728 GLY A C 1
ATOM 5617 O O . GLY A 1 728 ? 36.650 -9.770 -2.478 1.00 89.62 728 GLY A O 1
ATOM 5618 N N . PHE A 1 729 ? 38.020 -11.530 -2.636 1.00 93.94 729 PHE A N 1
ATOM 5619 C CA . PHE A 1 729 ? 39.092 -10.932 -1.837 1.00 93.94 729 PHE A CA 1
ATOM 5620 C C . PHE A 1 729 ? 40.481 -11.329 -2.346 1.00 93.94 729 PHE A C 1
ATOM 5622 O O . PHE A 1 729 ? 40.655 -12.335 -3.030 1.00 93.94 729 PHE A O 1
ATOM 5629 N N . LEU A 1 730 ? 41.488 -10.516 -2.023 1.00 94.69 730 LEU A N 1
ATOM 5630 C CA . LEU A 1 730 ? 42.890 -10.820 -2.312 1.00 94.69 730 LEU A CA 1
ATOM 5631 C C . LEU A 1 730 ? 43.532 -11.504 -1.107 1.00 94.69 730 LEU A C 1
ATOM 5633 O O . LEU A 1 730 ? 43.327 -11.080 0.030 1.00 94.69 730 LEU A O 1
ATOM 5637 N N . ILE A 1 731 ? 44.353 -12.521 -1.362 1.00 94.69 731 ILE A N 1
ATOM 5638 C CA . ILE A 1 731 ? 45.134 -13.206 -0.326 1.00 94.69 731 ILE A CA 1
ATOM 5639 C C . ILE A 1 731 ? 46.617 -12.884 -0.517 1.00 94.69 731 ILE A C 1
ATOM 5641 O O . ILE A 1 731 ? 47.111 -12.778 -1.645 1.00 94.69 731 ILE A O 1
ATOM 5645 N N . SER A 1 732 ? 47.341 -12.750 0.596 1.00 93.88 732 SER A N 1
ATOM 5646 C CA . SER A 1 732 ? 48.801 -12.647 0.595 1.00 93.88 732 SER A CA 1
ATOM 5647 C C . SER A 1 732 ? 49.431 -13.857 -0.115 1.00 93.88 732 SER A C 1
ATOM 5649 O O . SER A 1 732 ? 49.193 -14.993 0.302 1.00 93.88 732 SER A O 1
ATOM 5651 N N . PRO A 1 733 ? 50.238 -13.650 -1.172 1.00 93.06 733 PRO A N 1
ATOM 5652 C CA . PRO A 1 733 ? 50.882 -14.744 -1.883 1.00 93.06 733 PRO A CA 1
ATOM 5653 C C . PRO A 1 733 ? 52.031 -15.333 -1.055 1.00 93.06 733 PRO A C 1
ATOM 5655 O O . PRO A 1 733 ? 52.677 -14.632 -0.276 1.00 93.06 733 PRO A O 1
ATOM 5658 N N . THR A 1 734 ? 52.333 -16.614 -1.262 1.00 92.81 734 THR A N 1
ATOM 5659 C CA . THR A 1 734 ? 53.504 -17.271 -0.652 1.00 92.81 734 THR A CA 1
ATOM 5660 C C . THR A 1 734 ? 54.799 -17.007 -1.426 1.00 92.81 734 THR A C 1
ATOM 5662 O O . THR A 1 734 ? 55.881 -17.162 -0.862 1.00 92.81 734 THR A O 1
ATOM 5665 N N . GLN A 1 735 ? 54.712 -16.582 -2.695 1.00 93.69 735 GLN A N 1
ATOM 5666 C CA . GLN A 1 735 ? 55.854 -16.187 -3.526 1.00 93.69 735 GLN A CA 1
ATOM 5667 C C . GLN A 1 735 ? 55.760 -14.705 -3.933 1.00 93.69 735 GLN A C 1
ATOM 5669 O O . GLN A 1 735 ? 54.671 -14.241 -4.274 1.00 93.69 735 GLN A O 1
ATOM 5674 N N . PRO A 1 736 ? 56.878 -13.952 -3.974 1.00 91.81 736 PRO A N 1
ATOM 5675 C CA . PRO A 1 736 ? 56.853 -12.526 -4.319 1.00 91.81 736 PRO A CA 1
ATOM 5676 C C . PRO A 1 736 ? 56.330 -12.207 -5.728 1.00 91.81 736 PRO A C 1
ATOM 5678 O O . PRO A 1 736 ? 55.749 -11.147 -5.930 1.00 91.81 736 PRO A O 1
ATOM 5681 N N . THR A 1 737 ? 56.515 -13.119 -6.687 1.00 94.50 737 THR A N 1
ATOM 5682 C CA . THR A 1 737 ? 56.125 -12.971 -8.105 1.00 94.50 737 THR A CA 1
ATOM 5683 C C . THR A 1 737 ? 54.671 -13.370 -8.380 1.00 94.50 737 THR A C 1
ATOM 5685 O O . THR A 1 737 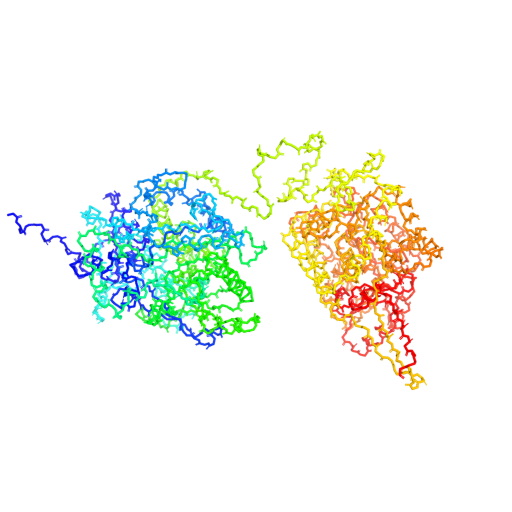? 54.293 -13.597 -9.533 1.00 94.50 737 THR A O 1
ATOM 5688 N N . GLN A 1 738 ? 53.863 -13.523 -7.325 1.00 96.25 738 GLN A N 1
ATOM 5689 C CA . GLN A 1 738 ? 52.481 -13.982 -7.413 1.00 96.25 738 GLN A CA 1
ATOM 5690 C C . GLN A 1 738 ? 51.481 -12.949 -6.883 1.00 96.25 738 GLN A C 1
ATOM 5692 O O . GLN A 1 738 ? 51.782 -12.141 -6.002 1.00 96.25 738 GLN A O 1
ATOM 5697 N N . LYS A 1 739 ? 50.244 -13.032 -7.377 1.00 95.62 739 LYS A N 1
ATOM 5698 C CA . LYS A 1 739 ? 49.044 -12.447 -6.761 1.00 95.62 739 LYS A CA 1
ATOM 5699 C C . LYS A 1 739 ? 47.936 -13.493 -6.730 1.00 95.62 739 LYS A C 1
ATOM 5701 O O . LYS A 1 739 ? 47.740 -14.198 -7.716 1.00 95.62 739 LYS A O 1
ATOM 5706 N N . ILE A 1 740 ? 47.222 -13.585 -5.609 1.00 96.56 740 ILE A N 1
ATOM 5707 C CA . ILE A 1 740 ? 46.129 -14.544 -5.416 1.00 96.56 740 ILE A CA 1
ATOM 5708 C C . ILE A 1 740 ? 44.816 -13.772 -5.289 1.00 96.56 740 ILE A C 1
ATOM 5710 O O . ILE A 1 740 ? 44.666 -12.951 -4.383 1.00 96.56 740 ILE A O 1
ATOM 5714 N N . LEU A 1 741 ? 43.880 -14.049 -6.195 1.00 96.56 741 LEU A N 1
ATOM 5715 C CA . LEU A 1 741 ? 42.529 -13.499 -6.196 1.00 96.56 741 LEU A CA 1
ATOM 5716 C C . LEU A 1 741 ? 41.533 -14.606 -5.879 1.00 96.56 741 LEU A C 1
ATOM 5718 O O . LEU A 1 741 ? 41.588 -15.671 -6.484 1.00 96.56 741 LEU A O 1
ATOM 5722 N N . VAL A 1 742 ? 40.608 -14.348 -4.968 1.00 97.25 742 VAL A N 1
ATOM 5723 C CA . VAL A 1 742 ? 39.439 -15.190 -4.731 1.00 97.25 742 VAL A CA 1
ATOM 5724 C C . VAL A 1 742 ? 38.229 -14.464 -5.290 1.00 97.25 742 VAL A C 1
ATOM 5726 O O . VAL A 1 742 ? 38.027 -13.294 -4.985 1.00 97.25 742 VAL A O 1
ATOM 5729 N N . MET A 1 743 ? 37.443 -15.140 -6.117 1.00 94.50 743 MET A N 1
ATOM 5730 C CA . MET A 1 743 ? 36.241 -14.626 -6.771 1.00 94.50 743 MET A CA 1
ATOM 5731 C C . MET A 1 743 ? 35.041 -15.498 -6.399 1.00 94.50 743 MET A C 1
ATOM 5733 O O . MET A 1 743 ? 35.208 -16.669 -6.061 1.00 94.50 743 MET A O 1
ATOM 5737 N N . LYS A 1 744 ? 33.843 -14.923 -6.484 1.00 94.81 744 LYS A N 1
ATOM 5738 C CA . LYS A 1 744 ? 32.563 -15.609 -6.290 1.00 94.81 744 LYS A CA 1
ATOM 5739 C C . LYS A 1 744 ? 31.810 -15.587 -7.618 1.00 94.81 744 LYS A C 1
ATOM 5741 O O . LYS A 1 744 ? 31.606 -14.513 -8.179 1.00 94.81 744 LYS A O 1
ATOM 5746 N N . GLU A 1 745 ? 31.453 -16.753 -8.139 1.00 94.38 745 GLU A N 1
ATOM 5747 C CA . GLU A 1 745 ? 30.772 -16.914 -9.431 1.00 94.38 745 GLU A CA 1
ATOM 5748 C C . GLU A 1 745 ? 29.470 -17.704 -9.258 1.00 94.38 745 GLU A C 1
ATOM 5750 O O . GLU A 1 745 ? 29.403 -18.519 -8.348 1.00 94.38 745 GLU A O 1
ATOM 5755 N N . PRO A 1 746 ? 28.433 -17.509 -10.089 1.00 97.00 746 PRO A N 1
ATOM 5756 C CA . PRO A 1 746 ? 27.197 -18.286 -9.978 1.00 97.00 746 PRO A CA 1
ATOM 5757 C C . PRO A 1 746 ? 27.456 -19.791 -10.104 1.00 97.00 746 PRO A C 1
ATOM 5759 O O . PRO A 1 746 ? 28.201 -20.223 -10.985 1.00 97.00 746 PRO A O 1
ATOM 5762 N N . ALA A 1 747 ? 26.778 -20.591 -9.278 1.00 96.94 747 ALA A N 1
ATOM 5763 C CA . ALA A 1 747 ? 26.896 -22.049 -9.297 1.00 96.94 747 ALA A CA 1
ATOM 5764 C C . ALA A 1 747 ? 26.453 -22.681 -10.632 1.00 96.94 747 ALA A C 1
ATOM 5766 O O . ALA A 1 747 ? 26.965 -23.729 -11.023 1.00 96.94 747 ALA A O 1
ATOM 5767 N N . GLY A 1 748 ? 25.524 -22.046 -11.355 1.00 97.94 748 GLY A N 1
ATOM 5768 C CA . GLY A 1 748 ? 25.023 -22.511 -12.650 1.00 97.94 748 GLY A CA 1
ATOM 5769 C C . GLY A 1 748 ? 23.517 -22.767 -12.633 1.00 97.94 748 GLY A C 1
ATOM 5770 O O . GLY A 1 748 ? 22.770 -22.058 -11.962 1.00 97.94 748 GLY A O 1
ATOM 5771 N N . VAL A 1 749 ? 23.062 -23.786 -13.368 1.00 98.75 749 VAL A N 1
ATOM 5772 C CA . VAL A 1 749 ? 21.646 -24.188 -13.370 1.00 98.75 749 VAL A CA 1
ATOM 5773 C C . VAL A 1 749 ? 21.287 -24.809 -12.018 1.00 98.75 749 VAL A C 1
ATOM 5775 O O . VAL A 1 749 ? 21.941 -25.755 -11.569 1.00 98.75 749 VAL A O 1
ATOM 5778 N N . CYS A 1 750 ? 20.235 -24.298 -11.383 1.00 98.62 750 CYS A N 1
ATOM 5779 C CA . CYS A 1 750 ? 19.740 -24.752 -10.086 1.00 98.62 750 CYS A CA 1
ATOM 5780 C C . CYS A 1 750 ? 18.388 -25.464 -10.236 1.00 98.62 750 CYS A C 1
ATOM 5782 O O . CYS A 1 750 ? 17.443 -24.898 -10.783 1.00 98.62 750 CYS A O 1
ATOM 5784 N N . GLY A 1 751 ? 18.278 -26.690 -9.727 1.00 98.50 751 GLY A N 1
ATOM 5785 C CA . GLY A 1 751 ? 16.997 -27.374 -9.564 1.00 98.50 751 GLY A CA 1
ATOM 5786 C C . GLY A 1 751 ? 16.384 -27.029 -8.209 1.00 98.50 751 GLY A C 1
ATOM 5787 O O . GLY A 1 751 ? 17.029 -27.228 -7.183 1.00 98.50 751 GLY A O 1
ATOM 5788 N N . ILE A 1 752 ? 15.156 -26.514 -8.191 1.00 98.38 752 ILE A N 1
ATOM 5789 C CA . ILE A 1 752 ? 14.452 -26.111 -6.966 1.00 98.38 752 ILE A CA 1
ATOM 5790 C C . ILE A 1 752 ? 13.180 -26.948 -6.839 1.00 98.38 752 ILE A C 1
ATOM 5792 O O . ILE A 1 752 ? 12.337 -26.937 -7.732 1.00 98.38 752 ILE A O 1
ATOM 5796 N N . ILE A 1 753 ? 13.020 -27.668 -5.733 1.00 98.12 753 ILE A N 1
ATOM 5797 C CA . ILE A 1 753 ? 11.801 -28.426 -5.427 1.00 98.12 753 ILE A CA 1
ATOM 5798 C C . ILE A 1 753 ? 11.197 -27.848 -4.144 1.00 98.12 753 ILE A C 1
ATOM 5800 O O . ILE A 1 753 ? 11.793 -27.974 -3.073 1.00 98.12 753 ILE A O 1
ATOM 5804 N N . SER A 1 754 ? 10.023 -27.220 -4.250 1.00 95.69 754 SER A N 1
ATOM 5805 C CA . SER A 1 754 ? 9.366 -26.540 -3.127 1.00 95.69 754 SER A CA 1
ATOM 5806 C C . SER A 1 754 ? 8.145 -27.311 -2.594 1.00 95.69 754 SER A C 1
ATOM 5808 O O . SER A 1 754 ? 7.461 -28.004 -3.357 1.00 95.69 754 SER A O 1
ATOM 5810 N N . PRO A 1 755 ? 7.863 -27.223 -1.280 1.00 96.19 755 PRO A N 1
ATOM 5811 C CA . PRO A 1 755 ? 6.728 -27.877 -0.645 1.00 96.19 755 PRO A CA 1
ATOM 5812 C C . PRO A 1 755 ? 5.456 -27.029 -0.770 1.00 96.19 755 PRO A C 1
ATOM 5814 O O . PRO A 1 755 ? 5.478 -25.895 -1.240 1.00 96.19 755 PRO A O 1
ATOM 5817 N N . TRP A 1 756 ? 4.338 -27.589 -0.313 1.00 96.31 756 TRP A N 1
ATOM 5818 C CA . TRP A 1 756 ? 3.018 -26.964 -0.409 1.00 96.31 756 TRP A CA 1
ATOM 5819 C C . TRP A 1 756 ? 2.678 -26.008 0.736 1.00 96.31 756 TRP A C 1
ATOM 5821 O O . TRP A 1 756 ? 1.773 -25.191 0.629 1.00 96.31 756 TRP A O 1
ATOM 5831 N N . ASN A 1 757 ? 3.355 -26.129 1.874 1.00 96.44 757 ASN A N 1
ATOM 5832 C CA . ASN A 1 757 ? 2.914 -25.492 3.109 1.00 96.44 757 ASN A CA 1
ATOM 5833 C C . ASN A 1 757 ? 3.210 -23.990 3.176 1.00 96.44 757 ASN A C 1
ATOM 5835 O O . ASN A 1 757 ? 2.483 -23.261 3.844 1.00 96.44 757 ASN A O 1
ATOM 5839 N N . PHE A 1 758 ? 4.248 -23.520 2.490 1.00 96.56 758 PHE A N 1
ATOM 5840 C CA . PHE A 1 758 ? 4.544 -22.100 2.300 1.00 96.56 758 PHE A CA 1
ATOM 5841 C C . PHE A 1 758 ? 4.973 -21.871 0.843 1.00 96.56 758 PHE A C 1
ATOM 5843 O O . PHE A 1 758 ? 6.175 -21.814 0.558 1.00 96.56 758 PHE A O 1
ATOM 5850 N N . PRO A 1 759 ? 4.001 -21.802 -0.088 1.00 96.19 759 PRO A N 1
ATOM 5851 C CA . PRO A 1 759 ? 4.274 -21.782 -1.520 1.00 96.19 759 PRO A CA 1
ATOM 5852 C C . PRO A 1 759 ? 4.960 -20.493 -2.012 1.00 96.19 759 PRO A C 1
ATOM 5854 O O . PRO A 1 759 ? 5.577 -20.510 -3.077 1.00 96.19 759 PRO A O 1
ATOM 5857 N N . TYR A 1 760 ? 4.913 -19.401 -1.241 1.00 97.38 760 TYR A N 1
ATOM 5858 C CA . TYR A 1 760 ? 5.603 -18.142 -1.530 1.00 97.38 760 TYR A CA 1
ATOM 5859 C C . TYR A 1 760 ? 6.894 -17.985 -0.721 1.00 97.38 760 TYR A C 1
ATOM 5861 O O . TYR A 1 760 ? 7.936 -17.682 -1.300 1.00 97.38 760 TYR A O 1
ATOM 5869 N N . ALA A 1 761 ? 6.860 -18.191 0.600 1.00 93.69 761 ALA A N 1
ATOM 5870 C CA . ALA A 1 761 ? 7.991 -17.855 1.472 1.00 93.69 761 ALA A CA 1
ATOM 5871 C C . ALA A 1 761 ? 9.205 -18.763 1.246 1.00 93.69 761 ALA A C 1
ATOM 5873 O O . ALA A 1 761 ? 10.312 -18.261 1.059 1.00 93.69 761 ALA A O 1
ATOM 5874 N N . ILE A 1 762 ? 8.999 -20.085 1.215 1.00 90.94 762 ILE A N 1
ATOM 5875 C CA . ILE A 1 762 ? 10.087 -21.050 0.980 1.00 90.94 762 ILE A CA 1
ATOM 5876 C C . ILE A 1 762 ? 10.652 -20.866 -0.427 1.00 90.94 762 ILE A C 1
ATOM 5878 O O . ILE A 1 762 ? 11.859 -20.861 -0.640 1.00 90.94 762 ILE A O 1
ATOM 5882 N N . LEU A 1 763 ? 9.775 -20.629 -1.399 1.00 89.69 763 LEU A N 1
ATOM 5883 C CA . LEU A 1 763 ? 10.208 -20.340 -2.753 1.00 89.69 763 LEU A CA 1
ATOM 5884 C C . LEU A 1 763 ? 11.022 -19.040 -2.828 1.00 89.69 763 LEU A C 1
ATOM 5886 O O . LEU A 1 763 ? 12.037 -19.017 -3.512 1.00 89.69 763 LEU A O 1
ATOM 5890 N N . GLY A 1 764 ? 10.622 -17.978 -2.126 1.00 90.06 764 GLY A N 1
ATOM 5891 C CA . GLY A 1 764 ? 11.378 -16.727 -2.053 1.00 90.06 764 GLY A CA 1
ATOM 5892 C C . GLY A 1 764 ? 12.780 -16.923 -1.468 1.00 90.06 764 GLY A C 1
ATOM 5893 O O . GLY A 1 764 ? 13.745 -16.388 -2.020 1.00 90.06 764 GLY A O 1
ATOM 5894 N N . LEU A 1 765 ? 12.894 -17.739 -0.412 1.00 92.62 765 LEU A N 1
ATOM 5895 C CA . LEU A 1 765 ? 14.156 -18.110 0.239 1.00 92.62 765 LEU A CA 1
ATOM 5896 C C . LEU A 1 765 ? 15.129 -18.847 -0.686 1.00 92.62 765 LEU A C 1
ATOM 5898 O O . LEU A 1 765 ? 16.331 -18.612 -0.582 1.00 92.62 765 LEU A O 1
ATOM 5902 N N . SER A 1 766 ? 14.638 -19.655 -1.630 1.00 94.81 766 SER A N 1
ATOM 5903 C CA . SER A 1 766 ? 15.498 -20.347 -2.598 1.00 94.81 766 SER A CA 1
ATOM 5904 C C . SER A 1 766 ? 15.698 -19.567 -3.910 1.00 94.81 766 SER A C 1
ATOM 5906 O O . SER A 1 766 ? 16.814 -19.418 -4.408 1.00 94.81 766 SER A O 1
ATOM 5908 N N . LEU A 1 767 ? 14.616 -19.057 -4.501 1.00 96.81 767 LEU A N 1
ATOM 5909 C CA . LEU A 1 767 ? 14.605 -18.454 -5.837 1.00 96.81 767 LEU A CA 1
ATOM 5910 C C . LEU A 1 767 ? 15.213 -17.047 -5.842 1.00 96.81 767 LEU A C 1
ATOM 5912 O O . LEU A 1 767 ? 15.973 -16.715 -6.752 1.00 96.81 767 LEU A O 1
ATOM 5916 N N . GLY A 1 768 ? 14.931 -16.239 -4.816 1.00 96.75 768 GLY A N 1
ATOM 5917 C CA . GLY A 1 768 ? 15.511 -14.906 -4.645 1.00 96.75 768 GLY A CA 1
ATOM 5918 C C . GLY A 1 768 ? 17.045 -14.902 -4.731 1.00 96.75 768 GLY A C 1
ATOM 5919 O O . GLY A 1 768 ? 17.589 -14.245 -5.627 1.00 96.75 768 GLY A O 1
ATOM 5920 N N . PRO A 1 769 ? 17.764 -15.648 -3.866 1.00 97.44 769 PRO A N 1
ATOM 5921 C CA . PRO A 1 769 ? 19.223 -15.700 -3.911 1.00 97.44 769 PRO A CA 1
ATOM 5922 C C . PRO A 1 769 ? 19.770 -16.388 -5.165 1.00 97.44 769 PRO A C 1
ATOM 5924 O O . PRO A 1 769 ? 20.796 -15.940 -5.674 1.00 97.44 769 PRO A O 1
ATOM 5927 N N . ALA A 1 770 ? 19.093 -17.400 -5.723 1.00 98.25 770 ALA A N 1
ATOM 5928 C CA . ALA A 1 770 ? 19.521 -18.035 -6.974 1.00 98.25 770 ALA A CA 1
ATOM 5929 C C . ALA A 1 770 ? 19.586 -17.024 -8.131 1.00 98.25 770 ALA A C 1
ATOM 5931 O O . ALA A 1 770 ? 20.614 -16.874 -8.802 1.00 98.25 770 ALA A O 1
ATOM 5932 N N . LEU A 1 771 ? 18.497 -16.277 -8.333 1.00 98.19 771 LEU A N 1
ATOM 5933 C CA . LEU A 1 771 ? 18.422 -15.244 -9.362 1.00 98.19 771 LEU A CA 1
ATOM 5934 C C . LEU A 1 771 ? 19.421 -14.118 -9.085 1.00 98.19 771 LEU A C 1
ATOM 5936 O O . LEU A 1 771 ? 20.089 -13.649 -10.007 1.00 98.19 771 LEU A O 1
ATOM 5940 N N . ALA A 1 772 ? 19.572 -13.720 -7.818 1.00 97.81 772 ALA A N 1
ATOM 5941 C CA . ALA A 1 772 ? 20.540 -12.713 -7.408 1.00 97.81 772 ALA A CA 1
ATOM 5942 C C . ALA A 1 772 ? 21.980 -13.150 -7.717 1.00 97.81 772 ALA A C 1
ATOM 5944 O O . ALA A 1 772 ? 22.723 -12.390 -8.334 1.00 97.81 772 ALA A O 1
ATOM 5945 N N . ALA A 1 773 ? 22.370 -14.384 -7.399 1.00 97.81 773 ALA A N 1
ATOM 5946 C CA . ALA A 1 773 ? 23.700 -14.924 -7.681 1.00 97.81 773 ALA A CA 1
ATOM 5947 C C . ALA A 1 773 ? 24.041 -14.942 -9.183 1.00 97.81 773 ALA A C 1
ATOM 5949 O O . ALA A 1 773 ? 25.211 -14.845 -9.548 1.00 97.81 773 ALA A O 1
ATOM 5950 N N . GLY A 1 774 ? 23.030 -14.973 -10.059 1.00 97.75 774 GLY A N 1
ATOM 5951 C CA . GLY A 1 774 ? 23.200 -15.136 -11.505 1.00 97.75 774 GLY A CA 1
ATOM 5952 C C . GLY A 1 774 ? 22.985 -16.579 -11.967 1.00 97.75 774 GLY A C 1
ATOM 5953 O O . GLY A 1 774 ? 23.453 -16.962 -13.041 1.00 97.75 774 GLY A O 1
ATOM 5954 N N . CYS A 1 775 ? 22.298 -17.389 -11.163 1.00 98.62 775 CYS A N 1
ATOM 5955 C CA . CYS A 1 775 ? 21.874 -18.733 -11.528 1.00 98.62 775 CYS A CA 1
ATOM 5956 C C . CYS A 1 775 ? 20.562 -18.693 -12.320 1.00 98.62 775 CYS A C 1
ATOM 5958 O O . CYS A 1 775 ? 19.711 -17.823 -12.121 1.00 98.62 775 CYS A O 1
ATOM 5960 N N . THR A 1 776 ? 20.406 -19.653 -13.222 1.00 98.81 776 THR A N 1
ATOM 5961 C CA . THR A 1 776 ? 19.133 -19.993 -13.872 1.00 98.81 776 THR A CA 1
ATOM 5962 C C . THR A 1 776 ? 18.481 -21.146 -13.117 1.00 98.81 776 THR A C 1
ATOM 5964 O O . THR A 1 776 ? 19.158 -21.882 -12.396 1.00 98.81 776 THR A O 1
ATOM 5967 N N . THR A 1 777 ? 17.164 -21.296 -13.232 1.00 98.69 777 THR A N 1
ATOM 5968 C CA . THR A 1 777 ? 16.393 -22.170 -12.341 1.00 98.69 777 THR A CA 1
ATOM 5969 C C . THR A 1 777 ? 15.415 -23.067 -13.091 1.00 98.69 777 THR A C 1
ATOM 5971 O O . THR A 1 777 ? 14.775 -22.646 -14.055 1.00 98.69 777 THR A O 1
ATOM 5974 N N . VAL A 1 778 ? 15.288 -24.309 -12.621 1.00 98.81 778 VAL A N 1
ATOM 5975 C CA . VAL A 1 778 ? 14.218 -25.243 -12.989 1.00 98.81 778 VAL A CA 1
ATOM 5976 C C . VAL A 1 778 ? 13.481 -25.617 -11.711 1.00 98.81 778 VAL A C 1
ATOM 5978 O O . VAL A 1 778 ? 14.048 -26.252 -10.822 1.00 98.81 778 VAL A O 1
ATOM 5981 N N . ILE A 1 779 ? 12.237 -25.169 -11.600 1.00 98.62 779 ILE A N 1
ATOM 5982 C CA . ILE A 1 779 ? 11.459 -25.173 -10.366 1.00 98.62 779 ILE A CA 1
ATOM 5983 C C . ILE A 1 779 ? 10.318 -26.172 -10.505 1.00 98.62 779 ILE A C 1
ATOM 5985 O O . ILE A 1 779 ? 9.536 -26.096 -11.451 1.00 98.62 779 ILE A O 1
ATOM 5989 N N . LYS A 1 780 ? 10.186 -27.080 -9.541 1.00 98.00 780 LYS A N 1
ATOM 5990 C CA . LYS A 1 780 ? 9.051 -27.994 -9.431 1.00 98.00 780 LYS A CA 1
ATOM 5991 C C . LYS A 1 780 ? 8.293 -27.724 -8.124 1.00 98.00 780 LYS A C 1
ATOM 5993 O O . LYS A 1 780 ? 8.703 -28.247 -7.083 1.00 98.00 780 LYS A O 1
ATOM 5998 N N . PRO A 1 781 ? 7.210 -26.920 -8.153 1.00 97.44 781 PRO A N 1
ATOM 5999 C CA . PRO A 1 781 ? 6.360 -26.722 -6.984 1.00 97.44 781 PRO A CA 1
ATOM 6000 C C . PRO A 1 781 ? 5.595 -28.001 -6.627 1.00 97.44 781 PRO A C 1
ATOM 6002 O O . PRO A 1 781 ? 5.439 -28.906 -7.454 1.00 97.44 781 PRO A O 1
ATOM 6005 N N . ALA A 1 782 ? 5.113 -28.090 -5.389 1.00 96.38 782 ALA A N 1
ATOM 6006 C CA . ALA A 1 782 ? 4.229 -29.169 -4.963 1.00 96.38 782 ALA A CA 1
ATOM 6007 C C . ALA A 1 782 ? 2.951 -29.220 -5.820 1.00 96.38 782 ALA A C 1
ATOM 6009 O O . ALA A 1 782 ? 2.426 -28.187 -6.231 1.00 96.38 782 ALA A O 1
ATOM 6010 N N . GLY A 1 783 ? 2.445 -30.429 -6.077 1.00 95.31 783 GLY A N 1
ATOM 6011 C CA . GLY A 1 783 ? 1.233 -30.615 -6.883 1.00 95.31 783 GLY A CA 1
ATOM 6012 C C . GLY A 1 783 ? -0.024 -30.116 -6.170 1.00 95.31 783 GLY A C 1
ATOM 6013 O O . GLY A 1 783 ? -1.017 -29.804 -6.807 1.00 95.31 783 GLY A O 1
ATOM 6014 N N . GLU A 1 784 ? 0.011 -30.003 -4.846 1.00 95.81 784 GLU A N 1
ATOM 6015 C CA . GLU A 1 784 ? -1.086 -29.445 -4.064 1.00 95.81 784 GLU A CA 1
ATOM 6016 C C . GLU A 1 784 ? -1.217 -27.920 -4.235 1.00 95.81 784 GLU A C 1
ATOM 6018 O O . GLU A 1 784 ? -2.330 -27.411 -4.172 1.00 95.81 784 GLU A O 1
ATOM 6023 N N . THR A 1 785 ? -0.114 -27.199 -4.481 1.00 97.31 785 THR A N 1
ATOM 6024 C CA . THR A 1 785 ? -0.099 -25.723 -4.547 1.00 97.31 785 THR A CA 1
ATOM 6025 C C . THR A 1 785 ? 0.748 -25.158 -5.709 1.00 97.31 785 THR A C 1
ATOM 6027 O O . THR A 1 785 ? 1.707 -24.406 -5.484 1.00 97.31 785 THR A O 1
ATOM 6030 N N . PRO A 1 786 ? 0.492 -25.554 -6.969 1.00 97.19 786 PRO A N 1
ATOM 6031 C CA . PRO A 1 786 ? 1.303 -25.114 -8.099 1.00 97.19 786 PRO A CA 1
ATOM 6032 C C . PRO A 1 786 ? 0.979 -23.681 -8.551 1.00 97.19 786 PRO A C 1
ATOM 6034 O O . PRO A 1 786 ? 1.824 -23.046 -9.188 1.00 97.19 786 PRO A O 1
ATOM 6037 N N . LEU A 1 787 ? -0.214 -23.156 -8.246 1.00 98.00 787 LEU A N 1
ATOM 6038 C CA . LEU A 1 787 ? -0.721 -21.904 -8.812 1.00 98.00 787 LEU A CA 1
ATOM 6039 C C . LEU A 1 787 ? 0.054 -20.692 -8.297 1.00 98.00 787 LEU A C 1
ATOM 6041 O O . LEU A 1 787 ? 0.320 -19.780 -9.075 1.00 98.00 787 LEU A O 1
ATOM 6045 N N . SER A 1 788 ? 0.488 -20.703 -7.034 1.00 97.94 788 SER A N 1
ATOM 6046 C CA . SER A 1 788 ? 1.333 -19.648 -6.461 1.00 97.94 788 SER A CA 1
ATOM 6047 C C . SER A 1 788 ? 2.606 -19.411 -7.275 1.00 97.94 788 SER A C 1
ATOM 6049 O O . SER A 1 788 ? 2.919 -18.270 -7.614 1.00 97.94 788 SER A O 1
ATOM 6051 N N . MET A 1 789 ? 3.332 -20.475 -7.639 1.00 97.31 789 MET A N 1
ATOM 6052 C CA . MET A 1 789 ? 4.559 -20.356 -8.437 1.00 97.31 789 MET A CA 1
ATOM 6053 C C . MET A 1 789 ? 4.252 -19.924 -9.876 1.00 97.31 789 MET A C 1
ATOM 6055 O O . MET A 1 789 ? 4.991 -19.117 -10.436 1.00 97.31 789 MET A O 1
ATOM 6059 N N . LEU A 1 790 ? 3.168 -20.414 -10.484 1.00 98.12 790 LEU A N 1
ATOM 6060 C CA . LEU A 1 790 ? 2.770 -19.962 -11.822 1.00 98.12 790 LEU A CA 1
ATOM 6061 C C . LEU A 1 790 ? 2.430 -18.467 -11.817 1.00 98.12 790 LEU A C 1
ATOM 6063 O O . LEU A 1 790 ? 2.908 -17.736 -12.680 1.00 98.12 790 LEU A O 1
ATOM 6067 N N . ALA A 1 791 ? 1.707 -17.985 -10.807 1.00 98.31 791 ALA A N 1
ATOM 6068 C CA . ALA A 1 791 ? 1.417 -16.564 -10.650 1.00 98.31 791 ALA A CA 1
ATOM 6069 C C . ALA A 1 791 ? 2.705 -15.737 -10.474 1.00 98.31 791 ALA A C 1
ATOM 6071 O O . ALA A 1 791 ? 2.866 -14.686 -11.092 1.00 98.31 791 ALA A O 1
ATOM 6072 N N . LEU A 1 792 ? 3.680 -16.233 -9.706 1.00 98.12 792 LEU A N 1
ATOM 6073 C CA . LEU A 1 792 ? 4.988 -15.585 -9.584 1.00 98.12 792 LEU A CA 1
ATOM 6074 C C . LEU A 1 792 ? 5.785 -15.576 -10.900 1.00 98.12 792 LEU A C 1
ATOM 6076 O O . LEU A 1 792 ? 6.442 -14.578 -11.200 1.00 98.12 792 LEU A O 1
ATOM 6080 N N . ALA A 1 793 ? 5.713 -16.648 -11.696 1.00 97.94 793 ALA A N 1
ATOM 6081 C CA . ALA A 1 793 ? 6.320 -16.709 -13.026 1.00 97.94 793 ALA A CA 1
ATOM 6082 C C . ALA A 1 793 ? 5.645 -15.737 -14.004 1.00 97.94 793 ALA A C 1
ATOM 6084 O O . ALA A 1 793 ? 6.339 -15.072 -14.771 1.00 97.94 793 ALA A O 1
ATOM 6085 N N . LYS A 1 794 ? 4.318 -15.580 -13.918 1.00 97.88 794 LYS A N 1
ATOM 6086 C CA . LYS A 1 794 ? 3.563 -14.577 -14.679 1.00 97.88 794 LYS A CA 1
ATOM 6087 C C . LYS A 1 794 ? 4.036 -13.159 -14.371 1.00 97.88 794 LYS A C 1
ATOM 6089 O O . LYS A 1 794 ? 4.313 -12.383 -15.280 1.00 97.88 794 LYS A O 1
ATOM 6094 N N . LEU A 1 795 ? 4.220 -12.846 -13.093 1.00 97.81 795 LEU A N 1
ATOM 6095 C CA . LEU A 1 795 ? 4.747 -11.547 -12.680 1.00 97.81 795 LEU A CA 1
ATOM 6096 C C . LEU A 1 795 ? 6.221 -11.357 -13.066 1.00 97.81 795 LEU A C 1
ATOM 6098 O O . LEU A 1 795 ? 6.641 -10.232 -13.317 1.00 97.81 795 LEU A O 1
ATOM 6102 N N . ALA A 1 796 ? 7.014 -12.432 -13.133 1.00 96.88 796 ALA A N 1
ATOM 6103 C CA . ALA A 1 796 ? 8.388 -12.366 -13.629 1.00 96.88 796 ALA A CA 1
ATOM 6104 C C . ALA A 1 796 ? 8.441 -12.102 -15.146 1.00 96.88 796 ALA A C 1
ATOM 6106 O O . ALA A 1 796 ? 9.278 -11.324 -15.604 1.00 96.88 796 ALA A O 1
ATOM 6107 N N . GLU A 1 797 ? 7.534 -12.718 -15.913 1.00 96.69 797 GLU A N 1
ATOM 6108 C CA . GLU A 1 797 ? 7.330 -12.451 -17.343 1.00 96.69 797 GLU A CA 1
ATOM 6109 C C . GLU A 1 797 ? 6.987 -10.970 -17.578 1.00 96.69 797 GLU A C 1
ATOM 6111 O O . GLU A 1 797 ? 7.600 -10.330 -18.427 1.00 96.69 797 GLU A O 1
ATOM 6116 N N . GLU A 1 798 ? 6.073 -10.400 -16.789 1.00 94.62 798 GLU A N 1
ATOM 6117 C CA . GLU A 1 798 ? 5.620 -9.003 -16.920 1.00 94.62 798 GLU A CA 1
ATOM 6118 C C . GLU A 1 798 ? 6.696 -7.950 -16.639 1.00 94.62 798 GLU A C 1
ATOM 6120 O O . GLU A 1 798 ? 6.588 -6.821 -17.118 1.00 94.62 798 GLU A O 1
ATOM 6125 N N . VAL A 1 799 ? 7.728 -8.299 -15.867 1.00 95.06 799 VAL A N 1
ATOM 6126 C CA . VAL A 1 799 ? 8.872 -7.412 -15.590 1.00 95.06 799 VAL A CA 1
ATOM 6127 C C . VAL A 1 799 ? 10.099 -7.750 -16.439 1.00 95.06 799 VAL A C 1
ATOM 6129 O O . VAL A 1 799 ? 11.213 -7.340 -16.109 1.00 95.06 799 VAL A O 1
ATOM 6132 N N . ASP A 1 800 ? 9.886 -8.474 -17.539 1.00 92.94 800 ASP A N 1
ATOM 6133 C CA . ASP A 1 800 ? 10.873 -8.784 -18.570 1.00 92.94 800 ASP A CA 1
ATOM 6134 C C . ASP A 1 800 ? 12.074 -9.611 -18.073 1.00 92.94 800 ASP A C 1
ATOM 6136 O O . ASP A 1 800 ? 13.216 -9.387 -18.498 1.00 92.94 800 ASP A O 1
ATOM 6140 N N . PHE A 1 801 ? 11.854 -10.601 -17.194 1.00 96.00 801 PHE A N 1
ATOM 6141 C CA . PHE A 1 801 ? 12.898 -11.601 -16.937 1.00 96.00 801 PHE A CA 1
ATOM 6142 C C . PHE A 1 801 ? 13.277 -12.317 -18.246 1.00 96.00 801 PHE A C 1
ATOM 6144 O O . PHE A 1 801 ? 12.396 -12.842 -18.933 1.00 96.00 801 PHE A O 1
ATOM 6151 N N . PRO A 1 802 ? 14.576 -12.386 -18.604 1.00 96.38 802 PRO A N 1
ATOM 6152 C CA . PRO A 1 802 ? 14.977 -13.058 -19.832 1.00 96.38 802 PRO A CA 1
ATOM 6153 C C . PRO A 1 802 ? 14.530 -14.535 -19.893 1.00 96.38 802 PRO A C 1
ATOM 6155 O O . PRO A 1 802 ? 14.591 -15.243 -18.879 1.00 96.38 802 PRO A O 1
ATOM 6158 N N . PRO A 1 803 ? 14.141 -15.029 -21.085 1.00 98.00 803 PRO A N 1
ATOM 6159 C CA . PRO A 1 803 ? 13.754 -16.422 -21.289 1.00 98.00 803 PRO A CA 1
ATOM 6160 C C . PRO A 1 803 ? 14.794 -17.422 -20.771 1.00 98.00 803 PRO A C 1
ATOM 6162 O O . PRO A 1 803 ? 15.997 -17.241 -20.954 1.00 98.00 803 PRO A O 1
ATOM 6165 N N . GLY A 1 804 ? 14.315 -18.484 -20.122 1.00 97.00 804 GLY A N 1
ATOM 6166 C CA . GLY A 1 804 ? 15.140 -19.589 -19.626 1.00 97.00 804 GLY A CA 1
ATOM 6167 C C . GLY A 1 804 ? 15.708 -19.381 -18.222 1.00 97.00 804 GLY A C 1
ATOM 6168 O O . GLY A 1 804 ? 16.207 -20.336 -17.636 1.00 97.00 804 GLY A O 1
ATOM 6169 N N . ILE A 1 805 ? 15.601 -18.187 -17.630 1.00 98.12 805 ILE A N 1
ATOM 6170 C CA . ILE A 1 805 ? 16.082 -17.950 -16.258 1.00 98.12 805 ILE A CA 1
ATOM 6171 C C . ILE A 1 805 ? 15.157 -18.582 -15.212 1.00 98.12 805 ILE A C 1
ATOM 6173 O O . ILE A 1 805 ? 15.635 -19.178 -14.245 1.00 98.12 805 ILE A O 1
ATOM 6177 N N . ILE A 1 806 ? 13.846 -18.463 -15.409 1.00 98.62 806 ILE A N 1
ATOM 6178 C CA . ILE A 1 806 ? 12.811 -19.060 -14.562 1.00 98.62 806 ILE A CA 1
ATOM 6179 C C . ILE A 1 806 ? 12.060 -20.073 -15.419 1.00 98.62 806 ILE A C 1
ATOM 6181 O O . ILE A 1 806 ? 11.511 -19.713 -16.461 1.00 98.62 806 ILE A O 1
ATOM 6185 N N . ASN A 1 807 ? 12.047 -21.333 -14.987 1.00 98.75 807 ASN A N 1
ATOM 6186 C CA . ASN A 1 807 ? 11.293 -22.405 -15.630 1.00 98.75 807 ASN A CA 1
ATOM 6187 C C . ASN A 1 807 ? 10.510 -23.163 -14.554 1.00 98.75 807 ASN A C 1
ATOM 6189 O O . ASN A 1 807 ? 11.098 -23.570 -13.555 1.00 98.75 807 ASN A O 1
ATOM 6193 N N . VAL A 1 808 ? 9.206 -23.348 -14.744 1.00 98.62 808 VAL A N 1
ATOM 6194 C CA . VAL A 1 808 ? 8.283 -23.962 -13.785 1.00 98.62 808 VAL A CA 1
ATOM 6195 C C . VAL A 1 808 ? 7.672 -25.218 -14.390 1.00 98.62 808 VAL A C 1
ATOM 6197 O O . VAL A 1 808 ? 6.975 -25.150 -15.403 1.00 98.62 808 VAL A O 1
ATOM 6200 N N . ILE A 1 809 ? 7.911 -26.349 -13.728 1.00 98.12 809 ILE A N 1
ATOM 6201 C CA . ILE A 1 809 ? 7.400 -27.667 -14.095 1.00 98.12 809 ILE A CA 1
ATOM 6202 C C . ILE A 1 809 ? 6.301 -28.075 -13.115 1.00 98.12 809 ILE A C 1
ATOM 6204 O O . ILE A 1 809 ? 6.574 -28.457 -11.975 1.00 98.12 809 ILE A O 1
ATOM 6208 N N . THR A 1 810 ? 5.049 -28.007 -13.559 1.00 97.62 810 THR A N 1
ATOM 6209 C CA . THR A 1 810 ? 3.894 -28.464 -12.780 1.00 97.62 810 THR A CA 1
ATOM 6210 C C . THR A 1 810 ? 3.701 -29.954 -12.973 1.00 97.62 810 THR A C 1
ATOM 6212 O O . THR A 1 810 ? 3.736 -30.454 -14.092 1.00 97.62 810 THR A O 1
ATOM 6215 N N . THR A 1 811 ? 3.502 -30.697 -11.890 1.00 96.06 811 THR A N 1
ATOM 6216 C CA . THR A 1 811 ? 3.350 -32.147 -11.988 1.00 96.06 811 THR A CA 1
ATOM 6217 C C . THR A 1 811 ? 2.437 -32.685 -10.904 1.00 96.06 811 THR A C 1
ATOM 6219 O O . THR A 1 811 ? 2.392 -32.157 -9.788 1.00 96.06 811 THR A O 1
ATOM 6222 N N . SER A 1 812 ? 1.736 -33.766 -11.222 1.00 92.12 812 SER A N 1
ATOM 6223 C CA . SER A 1 812 ? 0.992 -34.523 -10.231 1.00 92.12 812 SER A CA 1
ATOM 6224 C C . SER A 1 812 ? 1.940 -35.307 -9.313 1.00 92.12 812 SER A C 1
ATOM 6226 O O . SER A 1 812 ? 3.134 -35.510 -9.569 1.00 92.12 812 SER A O 1
ATOM 6228 N N . ARG A 1 813 ? 1.414 -35.742 -8.168 1.00 88.31 813 ARG A N 1
ATOM 6229 C CA . ARG A 1 813 ? 2.215 -36.411 -7.136 1.00 88.31 813 ARG A CA 1
ATOM 6230 C C . ARG A 1 813 ? 2.849 -37.720 -7.621 1.00 88.31 813 ARG A C 1
ATOM 6232 O O . ARG A 1 813 ? 3.972 -38.023 -7.231 1.00 88.31 813 ARG A O 1
ATOM 6239 N N . ASP A 1 814 ? 2.162 -38.467 -8.474 1.00 88.12 814 ASP A N 1
ATOM 6240 C CA . ASP A 1 814 ? 2.600 -39.746 -9.047 1.00 88.12 814 ASP A CA 1
ATOM 6241 C C . ASP A 1 814 ? 3.792 -39.617 -10.009 1.00 88.12 814 ASP A C 1
ATOM 6243 O O . ASP A 1 814 ? 4.600 -40.537 -10.092 1.00 88.12 814 ASP A O 1
ATOM 6247 N N . LYS A 1 815 ? 3.969 -38.460 -10.658 1.00 91.06 815 LYS A N 1
ATOM 6248 C CA . LYS A 1 815 ? 5.105 -38.178 -11.555 1.00 91.06 815 LYS A CA 1
ATOM 6249 C C . LYS A 1 815 ? 6.265 -37.438 -10.879 1.00 91.06 815 LYS A C 1
ATOM 6251 O O . LYS A 1 815 ? 7.296 -37.166 -11.488 1.00 91.06 815 LYS A O 1
ATOM 6256 N N . SER A 1 816 ? 6.136 -37.118 -9.592 1.00 93.00 816 SER A N 1
ATOM 6257 C CA . SER A 1 816 ? 7.131 -36.310 -8.875 1.00 93.00 816 SER A CA 1
ATOM 6258 C C . SER A 1 816 ? 8.510 -36.971 -8.771 1.00 93.00 816 SER A C 1
ATOM 6260 O O . SER A 1 816 ? 9.520 -36.267 -8.807 1.00 93.00 816 SER A O 1
ATOM 6262 N N . GLU A 1 817 ? 8.559 -38.300 -8.650 1.00 94.31 817 GLU A N 1
ATOM 6263 C CA . GLU A 1 817 ? 9.817 -39.056 -8.607 1.00 94.31 817 GLU A CA 1
ATOM 6264 C C . GLU A 1 817 ? 10.570 -38.981 -9.942 1.00 94.31 817 GLU A C 1
ATOM 6266 O O . GLU A 1 817 ? 11.784 -38.791 -9.948 1.00 94.31 817 GLU A O 1
ATOM 6271 N N . GLU A 1 818 ? 9.851 -39.040 -11.068 1.00 95.75 818 GLU A N 1
ATOM 6272 C CA . GLU A 1 818 ? 10.428 -38.944 -12.413 1.00 95.75 818 GLU A CA 1
ATOM 6273 C C . GLU A 1 818 ? 11.188 -37.623 -12.600 1.00 95.75 818 GLU A C 1
ATOM 6275 O O . GLU A 1 818 ? 12.354 -37.618 -12.998 1.00 95.75 818 GLU A O 1
ATOM 6280 N N . ILE A 1 819 ? 10.558 -36.499 -12.247 1.00 96.56 819 ILE A N 1
ATOM 6281 C CA . ILE A 1 819 ? 11.166 -35.166 -12.360 1.00 96.56 819 ILE A CA 1
ATOM 6282 C C . ILE A 1 819 ? 12.364 -35.028 -11.421 1.00 96.56 819 ILE A C 1
ATOM 6284 O O . ILE A 1 819 ? 13.416 -34.533 -11.829 1.00 96.56 819 ILE A O 1
ATOM 6288 N N . GLY A 1 820 ? 12.234 -35.503 -10.176 1.00 96.31 820 GLY A N 1
ATOM 6289 C CA . GLY A 1 820 ? 13.347 -35.541 -9.227 1.00 96.31 820 GLY A CA 1
ATOM 6290 C C . GLY A 1 820 ? 14.536 -36.340 -9.770 1.00 96.31 820 GLY A C 1
ATOM 6291 O O . GLY A 1 820 ? 15.680 -35.895 -9.665 1.00 96.31 820 GLY A O 1
ATOM 6292 N N . GLY A 1 821 ? 14.271 -37.474 -10.423 1.00 97.44 821 GLY A N 1
ATOM 6293 C CA . GLY A 1 821 ? 15.280 -38.288 -11.101 1.00 97.44 821 GLY A CA 1
ATOM 6294 C C . GLY A 1 821 ? 15.982 -37.537 -12.234 1.00 97.44 821 GLY A C 1
ATOM 6295 O O . GLY A 1 821 ? 17.211 -37.540 -12.308 1.00 97.44 821 GLY A O 1
ATOM 6296 N N . VAL A 1 822 ? 15.239 -36.827 -13.088 1.00 98.38 822 VAL A N 1
ATOM 6297 C CA . VAL A 1 822 ? 15.829 -36.030 -14.180 1.00 98.38 822 VAL A CA 1
ATOM 6298 C C . VAL A 1 822 ? 16.694 -34.885 -13.644 1.00 98.38 822 VAL A C 1
ATOM 6300 O O . VAL A 1 822 ? 17.821 -34.703 -14.109 1.00 98.38 822 VAL A O 1
ATOM 6303 N N . LEU A 1 823 ? 16.212 -34.138 -12.647 1.00 98.12 823 LEU A N 1
ATOM 6304 C CA . LEU A 1 823 ? 16.960 -33.024 -12.051 1.00 98.12 823 LEU A CA 1
ATOM 6305 C C . LEU A 1 823 ? 18.264 -33.494 -11.392 1.00 98.12 823 LEU A C 1
ATOM 6307 O O . LEU A 1 823 ? 19.309 -32.869 -11.568 1.00 98.12 823 LEU A O 1
ATOM 6311 N N . THR A 1 824 ? 18.218 -34.606 -10.655 1.00 97.94 824 THR A N 1
ATOM 6312 C CA . THR A 1 824 ? 19.379 -35.133 -9.919 1.00 97.94 824 THR A CA 1
ATOM 6313 C C . THR A 1 824 ? 20.395 -35.858 -10.809 1.00 97.94 824 THR A C 1
ATOM 6315 O O . THR A 1 824 ? 21.595 -35.765 -10.552 1.00 97.94 824 THR A O 1
ATOM 6318 N N . SER A 1 825 ? 19.956 -36.506 -11.890 1.00 97.06 825 SER A N 1
ATOM 6319 C CA . SER A 1 825 ? 20.852 -37.200 -12.831 1.00 97.06 825 SER A CA 1
ATOM 6320 C C . SER A 1 825 ? 21.473 -36.285 -13.894 1.00 97.06 825 SER A C 1
ATOM 6322 O O . SER A 1 825 ? 22.549 -36.589 -14.410 1.00 97.06 825 SER A O 1
ATOM 6324 N N . SER A 1 826 ? 20.842 -35.152 -14.228 1.00 97.94 826 SER A N 1
ATOM 6325 C CA . SER A 1 826 ? 21.343 -34.267 -15.285 1.00 97.94 826 SER A CA 1
ATOM 6326 C C . SER A 1 826 ? 22.671 -33.599 -14.900 1.00 97.94 826 SER A C 1
ATOM 6328 O O . SER A 1 826 ? 22.731 -32.935 -13.864 1.00 97.94 826 SER A O 1
ATOM 6330 N N . PRO A 1 827 ? 23.730 -33.679 -15.726 1.00 97.00 827 PRO A N 1
ATOM 6331 C CA . PRO A 1 827 ? 25.003 -33.021 -15.438 1.00 97.00 827 PRO A CA 1
ATOM 6332 C C . PRO A 1 827 ? 24.939 -31.493 -15.571 1.00 97.00 827 PRO A C 1
ATOM 6334 O O . PRO A 1 827 ? 25.832 -30.813 -15.063 1.00 97.00 827 PRO A O 1
ATOM 6337 N N . ASP A 1 828 ? 23.923 -30.942 -16.239 1.00 97.94 828 ASP A N 1
ATOM 6338 C CA . ASP A 1 828 ? 23.774 -29.494 -16.430 1.00 97.94 828 ASP A CA 1
ATOM 6339 C C . ASP A 1 828 ? 23.299 -28.793 -15.157 1.00 97.94 828 ASP A C 1
ATOM 6341 O O . ASP A 1 828 ? 23.714 -27.667 -14.882 1.00 97.94 828 ASP A O 1
ATOM 6345 N N . VAL A 1 829 ? 22.504 -29.484 -14.336 1.00 98.50 829 VAL A N 1
ATOM 6346 C CA . VAL A 1 829 ? 22.084 -29.000 -13.018 1.00 98.50 829 VAL A CA 1
ATOM 6347 C C . VAL A 1 829 ? 23.270 -29.087 -12.058 1.00 98.50 829 VAL A C 1
ATOM 6349 O O . VAL A 1 829 ? 23.786 -30.173 -11.794 1.00 98.50 829 VAL A O 1
ATOM 6352 N N . LYS A 1 830 ? 23.718 -27.951 -11.523 1.00 98.12 830 LYS A N 1
ATOM 6353 C CA . LYS A 1 830 ? 24.900 -27.860 -10.644 1.00 98.12 830 LYS A CA 1
ATOM 6354 C C . LYS A 1 830 ? 24.542 -27.818 -9.166 1.00 98.12 830 LYS A C 1
ATOM 6356 O O . LYS A 1 830 ? 25.312 -28.292 -8.332 1.00 98.12 830 LYS A O 1
ATOM 6361 N N . LYS A 1 831 ? 23.351 -27.307 -8.858 1.00 98.06 831 LYS A N 1
ATOM 6362 C CA . LYS A 1 831 ? 22.836 -27.181 -7.499 1.00 98.06 831 LYS A CA 1
ATOM 6363 C C . LYS A 1 831 ? 21.415 -27.719 -7.401 1.00 98.06 831 LYS A C 1
ATOM 6365 O O . LYS A 1 831 ? 20.621 -27.508 -8.317 1.00 98.06 831 LYS A O 1
ATOM 6370 N N . MET A 1 832 ? 21.099 -28.376 -6.290 1.00 98.00 832 MET A N 1
ATOM 6371 C CA . MET A 1 832 ? 19.731 -28.717 -5.908 1.00 98.00 832 MET A CA 1
ATOM 6372 C C . MET A 1 832 ? 19.359 -28.034 -4.597 1.00 98.00 832 MET A C 1
ATOM 6374 O O . MET A 1 832 ? 20.084 -28.147 -3.609 1.00 98.00 832 MET A O 1
ATOM 6378 N N . THR A 1 833 ? 18.191 -27.404 -4.587 1.00 97.88 833 THR A N 1
ATOM 6379 C CA . THR A 1 833 ? 17.544 -26.896 -3.380 1.00 97.88 833 THR A CA 1
ATOM 6380 C C . THR A 1 833 ? 16.230 -27.640 -3.179 1.00 97.88 833 THR A C 1
ATOM 6382 O O . THR A 1 833 ? 15.450 -27.801 -4.123 1.00 97.88 833 THR A O 1
ATOM 6385 N N . PHE A 1 834 ? 15.990 -28.137 -1.969 1.00 98.00 834 PHE A N 1
ATOM 6386 C CA . PHE A 1 834 ? 14.770 -28.874 -1.647 1.00 98.00 834 PHE A CA 1
ATOM 6387 C C . PHE A 1 834 ? 14.294 -28.561 -0.240 1.00 98.00 834 PHE A C 1
ATOM 6389 O O . PHE A 1 834 ? 15.051 -28.697 0.717 1.00 98.00 834 PHE A O 1
ATOM 6396 N N . ALA A 1 835 ? 13.008 -28.254 -0.126 1.00 96.81 835 ALA A N 1
ATOM 6397 C CA . ALA A 1 835 ? 12.328 -28.201 1.152 1.00 96.81 835 ALA A CA 1
ATOM 6398 C C . ALA A 1 835 ? 11.190 -29.229 1.193 1.00 96.81 835 ALA A C 1
ATOM 6400 O O . ALA A 1 835 ? 10.380 -29.321 0.267 1.00 96.81 835 ALA A O 1
ATOM 6401 N N . GLY A 1 836 ? 11.129 -30.032 2.257 1.00 95.62 836 GLY A N 1
ATOM 6402 C CA . GLY A 1 836 ? 10.106 -31.068 2.403 1.00 95.62 836 GLY A CA 1
ATOM 6403 C C . GLY A 1 836 ? 10.498 -32.199 3.352 1.00 95.62 836 GLY A C 1
ATOM 6404 O O . GLY A 1 836 ? 11.240 -32.013 4.304 1.00 95.62 836 GLY A O 1
ATOM 6405 N N . SER A 1 837 ? 9.973 -33.406 3.127 1.00 95.56 837 SER A N 1
ATOM 6406 C CA . SER A 1 837 ? 10.206 -34.516 4.063 1.00 95.56 837 SER A CA 1
ATOM 6407 C C . SER A 1 837 ? 11.658 -35.010 4.061 1.00 95.56 837 SER A C 1
ATOM 6409 O O . SER A 1 837 ? 12.278 -35.160 3.002 1.00 95.56 837 SER A O 1
ATOM 6411 N N . THR A 1 838 ? 12.160 -35.402 5.233 1.00 96.88 838 THR A N 1
ATOM 6412 C CA . THR A 1 838 ? 13.510 -35.966 5.396 1.00 96.88 838 THR A CA 1
ATOM 6413 C C . THR A 1 838 ? 13.747 -37.211 4.537 1.00 96.88 838 THR A C 1
ATOM 6415 O O . THR A 1 838 ? 14.839 -37.405 4.004 1.00 96.88 838 THR A O 1
ATOM 6418 N N . GLN A 1 839 ? 12.722 -38.049 4.344 1.00 95.81 839 GLN A N 1
ATOM 6419 C CA . GLN A 1 839 ? 12.819 -39.246 3.503 1.00 95.81 839 GLN A CA 1
ATOM 6420 C C . GLN A 1 839 ? 13.122 -38.897 2.039 1.00 95.81 839 GLN A C 1
ATOM 6422 O O . GLN A 1 839 ? 14.009 -39.504 1.434 1.00 95.81 839 GLN A O 1
ATOM 6427 N N . VAL A 1 840 ? 12.416 -37.907 1.485 1.00 96.62 840 VAL A N 1
ATOM 6428 C CA . VAL A 1 840 ? 12.644 -37.433 0.113 1.00 96.62 840 VAL A CA 1
ATOM 6429 C C . VAL A 1 840 ? 13.986 -36.708 0.011 1.00 96.62 840 VAL A C 1
ATOM 6431 O O . VAL A 1 840 ? 14.726 -36.961 -0.934 1.00 96.62 840 VAL A O 1
ATOM 6434 N N . GLY A 1 841 ? 14.367 -35.906 1.011 1.00 97.56 841 GLY A N 1
ATOM 6435 C CA . GLY A 1 841 ? 15.683 -35.257 1.055 1.00 97.56 841 GLY A CA 1
ATOM 6436 C C . GLY A 1 841 ? 16.836 -36.264 0.995 1.00 97.56 841 GLY A C 1
ATOM 6437 O O . GLY A 1 841 ? 17.740 -36.134 0.172 1.00 97.56 841 GLY A O 1
ATOM 6438 N N . LYS A 1 842 ? 16.763 -37.345 1.783 1.00 97.75 842 LYS A N 1
ATOM 6439 C CA . LYS A 1 842 ? 17.735 -38.455 1.735 1.00 97.75 842 LYS A CA 1
ATOM 6440 C C . LYS A 1 842 ? 17.764 -39.145 0.370 1.00 97.75 842 LYS A C 1
ATOM 6442 O O . LYS A 1 842 ? 18.834 -39.536 -0.095 1.00 97.75 842 LYS A O 1
ATOM 6447 N N . TRP A 1 843 ? 16.609 -39.312 -0.273 1.00 97.81 843 TRP A N 1
ATOM 6448 C CA . TRP A 1 843 ? 16.533 -39.871 -1.623 1.00 97.81 843 TRP A CA 1
ATOM 6449 C C . TRP A 1 843 ? 17.212 -38.946 -2.643 1.00 97.81 843 TRP A C 1
ATOM 6451 O O . TRP A 1 843 ? 18.098 -39.402 -3.365 1.00 97.81 843 TRP A O 1
ATOM 6461 N N . LEU A 1 844 ? 16.892 -37.649 -2.639 1.00 97.94 844 LEU A N 1
ATOM 6462 C CA . LEU A 1 844 ? 17.495 -36.650 -3.528 1.00 97.94 844 LEU A CA 1
ATOM 6463 C C . LEU A 1 844 ? 19.007 -36.531 -3.313 1.00 97.94 844 LEU A C 1
ATOM 6465 O O . LEU A 1 844 ? 19.754 -36.435 -4.285 1.00 97.94 844 LEU A O 1
ATOM 6469 N N . MET A 1 845 ? 19.467 -36.597 -2.059 1.00 97.88 845 MET A N 1
ATOM 6470 C CA . MET A 1 845 ? 20.891 -36.577 -1.714 1.00 97.88 845 MET A CA 1
ATOM 6471 C C . MET A 1 845 ? 21.640 -37.751 -2.348 1.00 97.88 845 MET A C 1
ATOM 6473 O O . MET A 1 845 ? 22.690 -37.553 -2.957 1.00 97.88 845 MET A O 1
ATOM 6477 N N . ARG A 1 846 ? 21.094 -38.974 -2.240 1.00 97.88 846 ARG A N 1
ATOM 6478 C CA . ARG A 1 846 ? 21.709 -40.169 -2.840 1.00 97.88 846 ARG A CA 1
ATOM 6479 C C . ARG A 1 846 ? 21.847 -40.027 -4.352 1.00 97.88 846 ARG A C 1
ATOM 6481 O O . ARG A 1 846 ? 22.936 -40.256 -4.864 1.00 97.88 846 ARG A O 1
ATOM 6488 N N . HIS A 1 847 ? 20.796 -39.598 -5.044 1.00 96.69 847 HIS A N 1
ATOM 6489 C CA . HIS A 1 847 ? 20.829 -39.462 -6.505 1.00 96.69 847 HIS A CA 1
ATOM 6490 C C . HIS A 1 847 ? 21.729 -38.305 -6.956 1.00 96.69 847 HIS A C 1
ATOM 6492 O O . HIS A 1 847 ? 22.483 -38.432 -7.913 1.00 96.69 847 HIS A O 1
ATOM 6498 N N . SER A 1 848 ? 21.748 -37.197 -6.212 1.00 97.56 848 SER A N 1
ATOM 6499 C CA . SER A 1 848 ? 22.620 -36.056 -6.524 1.00 97.56 848 SER A CA 1
ATOM 6500 C C . SER A 1 848 ? 24.111 -36.361 -6.354 1.00 97.56 848 SER A C 1
ATOM 6502 O O . SER A 1 848 ? 24.947 -35.658 -6.924 1.00 97.56 848 SER A O 1
ATOM 6504 N N . SER A 1 849 ? 24.459 -37.409 -5.596 1.00 96.19 849 SER A N 1
ATOM 6505 C CA . SER A 1 849 ? 25.851 -37.832 -5.412 1.00 96.19 849 SER A CA 1
ATOM 6506 C C . SER A 1 849 ? 26.498 -38.350 -6.702 1.00 96.19 849 SER A C 1
ATOM 6508 O O . SER A 1 849 ? 27.710 -38.225 -6.852 1.00 96.19 849 SER A O 1
ATOM 6510 N N . GLU A 1 850 ? 25.706 -38.832 -7.669 1.00 93.94 850 GLU A N 1
ATOM 6511 C CA . GLU A 1 850 ? 26.203 -39.321 -8.965 1.00 93.94 850 GLU A CA 1
ATOM 6512 C C . GLU A 1 850 ? 26.889 -38.222 -9.788 1.00 93.94 850 GLU A C 1
ATOM 6514 O O . GLU A 1 850 ? 27.793 -38.498 -10.574 1.00 93.94 850 GLU A O 1
ATOM 6519 N N . THR A 1 851 ? 26.484 -36.965 -9.583 1.00 95.56 851 THR A N 1
ATOM 6520 C CA . THR A 1 851 ? 27.043 -35.786 -10.266 1.00 95.56 851 THR A CA 1
ATOM 6521 C C . THR A 1 851 ? 27.654 -34.766 -9.304 1.00 95.56 851 THR A C 1
ATOM 6523 O O . THR A 1 851 ? 28.048 -33.685 -9.736 1.00 95.56 851 THR A O 1
ATOM 6526 N N . VAL A 1 852 ? 27.771 -35.119 -8.017 1.00 96.62 852 VAL A N 1
ATOM 6527 C CA . VAL A 1 852 ? 28.377 -34.303 -6.948 1.00 96.62 852 VAL A CA 1
ATOM 6528 C C . VAL A 1 852 ? 27.793 -32.883 -6.896 1.00 96.62 852 VAL A C 1
ATOM 6530 O O . VAL A 1 852 ? 28.520 -31.892 -6.851 1.00 96.62 852 VAL A O 1
ATOM 6533 N N . LYS A 1 853 ? 26.461 -32.768 -6.947 1.00 96.19 853 LYS A N 1
ATOM 6534 C CA . LYS A 1 853 ? 25.795 -31.457 -6.903 1.00 96.19 853 LYS A CA 1
ATOM 6535 C C . LYS A 1 853 ? 25.987 -30.769 -5.555 1.00 96.19 853 LYS A C 1
ATOM 6537 O O . LYS A 1 853 ? 26.026 -31.430 -4.518 1.00 96.19 853 LYS A O 1
ATOM 6542 N N . ASN A 1 854 ? 25.998 -29.439 -5.574 1.00 96.31 854 ASN A N 1
ATOM 6543 C CA . ASN A 1 854 ? 25.840 -28.634 -4.367 1.00 96.31 854 ASN A CA 1
ATOM 6544 C C . ASN A 1 854 ? 24.379 -28.744 -3.875 1.00 96.31 854 ASN A C 1
ATOM 6546 O O . ASN A 1 854 ? 23.453 -28.670 -4.686 1.00 96.31 854 ASN A O 1
ATOM 6550 N N . LEU A 1 855 ? 24.160 -28.966 -2.578 1.00 97.38 855 LEU A N 1
ATOM 6551 C CA . LEU A 1 855 ? 22.849 -29.272 -2.000 1.00 97.38 855 LEU A CA 1
ATOM 6552 C C . LEU A 1 855 ? 22.516 -28.312 -0.855 1.00 97.38 855 LEU A C 1
ATOM 6554 O O . LEU A 1 855 ? 23.296 -28.209 0.087 1.00 97.38 855 LEU A O 1
ATOM 6558 N N . SER A 1 856 ? 21.330 -27.703 -0.898 1.00 97.38 856 SER A N 1
ATOM 6559 C CA . SER A 1 856 ? 20.741 -26.990 0.248 1.00 97.38 856 SER A CA 1
ATOM 6560 C C . SER A 1 856 ? 19.372 -27.577 0.550 1.00 97.38 856 SER A C 1
ATOM 6562 O O . SER A 1 856 ? 18.456 -27.438 -0.262 1.00 97.38 856 SER A O 1
ATOM 6564 N N . PHE A 1 857 ? 19.240 -28.281 1.672 1.00 97.69 857 PHE A N 1
ATOM 6565 C CA . PHE A 1 857 ? 18.023 -29.004 2.026 1.00 97.69 857 PHE A CA 1
ATOM 6566 C C . PHE A 1 857 ? 17.468 -28.543 3.365 1.00 97.69 857 PHE A C 1
ATOM 6568 O O . PHE A 1 857 ? 18.177 -28.610 4.361 1.00 97.69 857 PHE A O 1
ATOM 6575 N N . GLU A 1 858 ? 16.182 -28.197 3.378 1.00 96.38 858 GLU A N 1
ATOM 6576 C CA . GLU A 1 858 ? 15.402 -27.865 4.572 1.00 96.38 858 GLU A CA 1
ATOM 6577 C C . GLU A 1 858 ? 14.341 -28.946 4.808 1.00 96.38 858 GLU A C 1
ATOM 6579 O O . GLU A 1 858 ? 13.377 -29.094 4.052 1.00 96.38 858 GLU A O 1
ATOM 6584 N N . LEU A 1 859 ? 14.555 -29.776 5.824 1.00 96.50 859 LEU A N 1
ATOM 6585 C CA . LEU A 1 859 ? 13.827 -31.026 6.033 1.00 96.50 859 LEU A CA 1
ATOM 6586 C C . LEU A 1 859 ? 12.933 -30.977 7.283 1.00 96.50 859 LEU A C 1
ATOM 6588 O O . LEU A 1 859 ? 12.638 -29.912 7.822 1.00 96.50 859 LEU A O 1
ATOM 6592 N N . GLY A 1 860 ? 12.449 -32.141 7.727 1.00 91.44 860 GLY A N 1
ATOM 6593 C CA . GLY A 1 860 ? 11.510 -32.241 8.844 1.00 91.44 860 GLY A CA 1
ATOM 6594 C C . GLY A 1 860 ? 12.071 -31.683 10.156 1.00 91.44 860 GLY A C 1
ATOM 6595 O O . GLY A 1 860 ? 13.260 -31.842 10.469 1.00 91.44 860 GLY A O 1
ATOM 6596 N N . GLY A 1 861 ? 11.194 -31.049 10.933 1.00 92.12 861 GLY A N 1
ATOM 6597 C CA . GLY A 1 861 ? 11.478 -30.538 12.268 1.00 92.12 861 GLY A CA 1
ATOM 6598 C C . GLY A 1 861 ? 10.836 -31.380 13.374 1.00 92.12 861 GLY A C 1
ATOM 6599 O O . GLY A 1 861 ? 9.937 -32.187 13.153 1.00 92.12 861 GLY A O 1
ATOM 6600 N N . ASN A 1 862 ? 11.280 -31.169 14.612 1.00 95.56 862 ASN A N 1
ATOM 6601 C CA . ASN A 1 862 ? 10.572 -31.629 15.809 1.00 95.56 862 ASN A CA 1
ATOM 6602 C C . ASN A 1 862 ? 10.799 -30.631 16.954 1.00 95.56 862 ASN A C 1
ATOM 6604 O O . ASN A 1 862 ? 11.416 -30.948 17.977 1.00 95.56 862 ASN A O 1
ATOM 6608 N N . ALA A 1 863 ? 10.389 -29.382 16.711 1.00 97.31 863 ALA A N 1
ATOM 6609 C CA . ALA A 1 863 ? 10.844 -28.233 17.481 1.00 97.31 863 ALA A CA 1
ATOM 6610 C C . ALA A 1 863 ? 10.443 -28.326 18.968 1.00 97.31 863 ALA A C 1
ATOM 6612 O O . ALA A 1 863 ? 9.242 -28.436 19.263 1.00 97.31 863 ALA A O 1
ATOM 6613 N N . PRO A 1 864 ? 11.412 -28.278 19.905 1.00 98.00 864 PRO A N 1
ATOM 6614 C CA . PRO A 1 864 ? 11.124 -28.139 21.324 1.00 98.00 864 PRO A CA 1
ATOM 6615 C C . PRO A 1 864 ? 10.665 -26.707 21.639 1.00 98.00 864 PRO A C 1
ATOM 6617 O O . PRO A 1 864 ? 11.193 -25.742 21.088 1.00 98.00 864 PRO A O 1
ATOM 6620 N N . PHE A 1 865 ? 9.704 -26.572 22.549 1.00 98.62 865 PHE A N 1
ATOM 6621 C CA . PHE A 1 865 ? 9.266 -25.300 23.122 1.00 98.62 865 PHE A CA 1
ATOM 6622 C C . PHE A 1 865 ? 9.301 -25.411 24.644 1.00 98.62 865 PHE A C 1
ATOM 6624 O O . PHE A 1 865 ? 8.512 -26.154 25.227 1.00 98.62 865 PHE A O 1
ATOM 6631 N N . ILE A 1 866 ? 10.235 -24.713 25.284 1.00 98.81 866 ILE A N 1
ATOM 6632 C CA . ILE A 1 866 ? 10.562 -24.892 26.701 1.00 98.81 866 ILE A CA 1
ATOM 6633 C C . ILE A 1 866 ? 10.114 -23.670 27.507 1.00 98.81 866 ILE A C 1
ATOM 6635 O O . ILE A 1 866 ? 10.473 -22.540 27.188 1.00 98.81 866 ILE A O 1
ATOM 6639 N N . VAL A 1 867 ? 9.367 -23.882 28.587 1.00 98.75 867 VAL A N 1
ATOM 6640 C CA . VAL A 1 867 ? 8.903 -22.815 29.483 1.00 98.75 867 VAL A CA 1
ATOM 6641 C C . VAL A 1 867 ? 9.437 -23.072 30.885 1.00 98.75 867 VAL A C 1
ATOM 6643 O O . VAL A 1 867 ? 8.989 -23.999 31.566 1.00 98.75 867 VAL A O 1
ATOM 6646 N N . PHE A 1 868 ? 10.404 -22.257 31.305 1.00 98.81 868 PHE A N 1
ATOM 6647 C CA . PHE A 1 868 ? 10.970 -22.307 32.651 1.00 98.81 868 PHE A CA 1
ATOM 6648 C C . PHE A 1 868 ? 10.052 -21.636 33.681 1.00 98.81 868 PHE A C 1
ATOM 6650 O O . PHE A 1 868 ? 9.166 -20.852 33.346 1.00 98.81 868 PHE A O 1
ATOM 6657 N N . GLU A 1 869 ? 10.276 -21.937 34.956 1.00 98.25 869 GLU A N 1
ATOM 6658 C CA . GLU A 1 869 ? 9.517 -21.420 36.097 1.00 98.25 869 GLU A CA 1
ATOM 6659 C C . GLU A 1 869 ? 9.559 -19.896 36.245 1.00 98.25 869 GLU A C 1
ATOM 6661 O O . GLU A 1 869 ? 8.658 -19.311 36.841 1.00 98.25 869 GLU A O 1
ATOM 6666 N N . ASP A 1 870 ? 10.603 -19.263 35.715 1.00 98.19 870 ASP A N 1
ATOM 6667 C CA . ASP A 1 870 ? 10.823 -17.821 35.752 1.00 98.19 870 ASP A CA 1
ATOM 6668 C C . ASP A 1 870 ? 10.368 -17.115 34.463 1.00 98.19 870 ASP A C 1
ATOM 6670 O O . ASP A 1 870 ? 10.580 -15.912 34.310 1.00 98.19 870 ASP A O 1
ATOM 6674 N N . ALA A 1 871 ? 9.759 -17.847 33.524 1.00 98.31 871 ALA A N 1
ATOM 6675 C CA . ALA A 1 871 ? 9.245 -17.294 32.281 1.00 98.31 871 ALA A CA 1
ATOM 6676 C C . ALA A 1 871 ? 8.126 -16.267 32.516 1.00 98.31 871 ALA A C 1
ATOM 6678 O O . ALA A 1 871 ? 7.310 -16.381 33.432 1.00 98.31 871 ALA A O 1
ATOM 6679 N N . ASP A 1 872 ? 8.025 -15.301 31.601 1.00 98.12 872 ASP A N 1
ATOM 6680 C CA . ASP A 1 872 ? 6.802 -14.512 31.456 1.00 98.12 872 ASP A CA 1
ATOM 6681 C C . ASP A 1 872 ? 5.719 -15.422 30.858 1.00 98.12 872 ASP A C 1
ATOM 6683 O O . ASP A 1 872 ? 5.753 -15.755 29.670 1.00 98.12 872 ASP A O 1
ATOM 6687 N N . LEU A 1 873 ? 4.800 -15.873 31.714 1.00 97.69 873 LEU A N 1
ATOM 6688 C CA . LEU A 1 873 ? 3.819 -16.900 31.375 1.00 97.69 873 LEU A CA 1
ATOM 6689 C C . LEU A 1 873 ? 2.905 -16.479 30.219 1.00 97.69 873 LEU A C 1
ATOM 6691 O O . LEU A 1 873 ? 2.633 -17.289 29.335 1.00 97.69 873 LEU A O 1
ATOM 6695 N N . GLU A 1 874 ? 2.453 -15.224 30.202 1.00 97.62 874 GLU A N 1
ATOM 6696 C CA . GLU A 1 874 ? 1.562 -14.732 29.146 1.00 97.62 874 GLU A CA 1
ATOM 6697 C C . GLU A 1 874 ? 2.290 -14.687 27.804 1.00 97.62 874 GLU A C 1
ATOM 6699 O O . GLU A 1 874 ? 1.761 -15.181 26.809 1.00 97.62 874 GLU A O 1
ATOM 6704 N N . LYS A 1 875 ? 3.544 -14.214 27.784 1.00 97.69 875 LYS A N 1
ATOM 6705 C CA . LYS A 1 875 ? 4.361 -14.236 26.561 1.00 97.69 875 LYS A CA 1
ATOM 6706 C C . LYS A 1 875 ? 4.665 -15.646 26.078 1.00 97.69 875 LYS A C 1
ATOM 6708 O O . LYS A 1 875 ? 4.688 -15.866 24.874 1.00 97.69 875 LYS A O 1
ATOM 6713 N N . ALA A 1 876 ? 4.893 -16.595 26.984 1.00 98.25 876 ALA A N 1
ATOM 6714 C CA . ALA A 1 876 ? 5.101 -17.991 26.610 1.00 98.25 876 ALA A CA 1
ATOM 6715 C C . ALA A 1 876 ? 3.828 -18.612 26.006 1.00 98.25 876 ALA A C 1
ATOM 6717 O O . ALA A 1 876 ? 3.911 -19.353 25.030 1.00 98.25 876 ALA A O 1
ATOM 6718 N N . LEU A 1 877 ? 2.647 -18.282 26.540 1.00 98.38 877 LEU A N 1
ATOM 6719 C CA . LEU A 1 877 ? 1.358 -18.722 25.993 1.00 98.38 877 LEU A CA 1
ATOM 6720 C C . LEU A 1 877 ? 1.075 -18.097 24.620 1.00 98.38 877 LEU A C 1
ATOM 6722 O O . LEU A 1 877 ? 0.726 -18.819 23.688 1.00 98.38 877 LEU A O 1
ATOM 6726 N N . ASP A 1 878 ? 1.243 -16.778 24.481 1.00 96.94 878 ASP A N 1
ATOM 6727 C CA . ASP A 1 878 ? 1.121 -16.077 23.196 1.00 96.94 878 ASP A CA 1
ATOM 6728 C C . ASP A 1 878 ? 2.112 -16.623 22.172 1.00 96.94 878 ASP A C 1
ATOM 6730 O O . ASP A 1 878 ? 1.742 -16.903 21.030 1.00 96.94 878 ASP A O 1
ATOM 6734 N N . GLY A 1 879 ? 3.350 -16.832 22.614 1.00 97.38 879 GLY A N 1
ATOM 6735 C CA . GLY A 1 879 ? 4.417 -17.367 21.797 1.00 97.38 879 GLY A CA 1
ATOM 6736 C C . GLY A 1 879 ? 4.116 -18.764 21.285 1.00 97.38 879 GLY A C 1
ATOM 6737 O O . GLY A 1 879 ? 4.262 -19.018 20.095 1.00 97.38 879 GLY A O 1
ATOM 6738 N N . LEU A 1 880 ? 3.597 -19.638 22.151 1.00 98.06 880 LEU A N 1
ATOM 6739 C CA . LEU A 1 880 ? 3.201 -20.989 21.772 1.00 98.06 880 LEU A CA 1
ATOM 6740 C C . LEU A 1 880 ? 2.046 -20.996 20.764 1.00 98.06 880 LEU A C 1
ATOM 6742 O O . LEU A 1 880 ? 2.046 -21.795 19.829 1.00 98.06 880 LEU A O 1
ATOM 6746 N N . ILE A 1 881 ? 1.055 -20.111 20.925 1.00 97.62 881 ILE A N 1
ATOM 6747 C CA . ILE A 1 881 ? -0.030 -19.994 19.943 1.00 97.62 881 ILE A CA 1
ATOM 6748 C C . ILE A 1 881 ? 0.536 -19.596 18.574 1.00 97.62 881 ILE A C 1
ATOM 6750 O O . ILE A 1 881 ? 0.172 -20.190 17.556 1.00 97.62 881 ILE A O 1
ATOM 6754 N N . GLN A 1 882 ? 1.440 -18.618 18.555 1.00 95.19 882 GLN A N 1
ATOM 6755 C CA . GLN A 1 882 ? 2.028 -18.078 17.332 1.00 95.19 882 GLN A CA 1
ATOM 6756 C C . GLN A 1 882 ? 3.070 -18.995 16.688 1.00 95.19 882 GLN A C 1
ATOM 6758 O O . GLN A 1 882 ? 3.210 -18.962 15.473 1.00 95.19 882 GLN A O 1
ATOM 6763 N N . SER A 1 883 ? 3.762 -19.842 17.448 1.00 95.88 883 SER A N 1
ATOM 6764 C CA . SER A 1 883 ? 4.709 -20.814 16.895 1.00 95.88 883 SER A CA 1
ATOM 6765 C C . SER A 1 883 ? 4.036 -22.127 16.484 1.00 95.88 883 SER A C 1
ATOM 6767 O O . SER A 1 883 ? 4.557 -22.832 15.623 1.00 95.88 883 SER A O 1
ATOM 6769 N N . LYS A 1 884 ? 2.887 -22.490 17.078 1.00 96.75 884 LYS A N 1
ATOM 6770 C CA . LYS A 1 884 ? 2.192 -23.750 16.773 1.00 96.75 884 LYS A CA 1
ATOM 6771 C C . LYS A 1 884 ? 1.166 -23.640 15.659 1.00 96.75 884 LYS A C 1
ATOM 6773 O O . LYS A 1 884 ? 1.082 -24.563 14.860 1.00 96.75 884 LYS A O 1
ATOM 6778 N N . PHE A 1 885 ? 0.314 -22.619 15.673 1.00 96.06 885 PHE A N 1
ATOM 6779 C CA . PHE A 1 885 ? -0.916 -22.620 14.876 1.00 96.06 885 PHE A CA 1
ATOM 6780 C C . PHE A 1 885 ? -0.883 -21.933 13.500 1.00 96.06 885 PHE A C 1
ATOM 6782 O O . PHE A 1 885 ? -1.853 -22.160 12.772 1.00 96.06 885 PHE A O 1
ATOM 6789 N N . PRO A 1 886 ? 0.161 -21.190 13.066 1.00 93.19 886 PRO A N 1
ATOM 6790 C CA . PRO A 1 886 ? 0.243 -20.756 11.673 1.00 93.19 886 PRO A CA 1
ATOM 6791 C C . PRO A 1 886 ? 0.107 -21.931 10.703 1.00 93.19 886 PRO A C 1
ATOM 6793 O O . PRO A 1 886 ? 0.649 -23.016 10.930 1.00 93.19 886 PRO A O 1
ATOM 6796 N N . ASN A 1 887 ? -0.652 -21.719 9.632 1.00 95.50 887 ASN A N 1
ATOM 6797 C CA . ASN A 1 887 ? -1.069 -22.723 8.661 1.00 95.50 887 ASN A CA 1
ATOM 6798 C C . ASN A 1 887 ? -1.647 -23.992 9.319 1.00 95.50 887 ASN A C 1
ATOM 6800 O O . ASN A 1 887 ? -1.357 -25.119 8.908 1.00 95.50 887 ASN A O 1
ATOM 6804 N N . THR A 1 888 ? -2.401 -23.821 10.409 1.00 97.06 888 THR A N 1
ATOM 6805 C CA . THR A 1 888 ? -2.969 -24.921 11.207 1.00 97.06 888 THR A CA 1
ATOM 6806 C C . THR A 1 888 ? -1.883 -25.892 11.715 1.00 97.06 888 THR A C 1
ATOM 6808 O O . THR A 1 888 ? -2.097 -27.093 11.859 1.00 97.06 888 THR A O 1
ATOM 6811 N N . GLY A 1 889 ? -0.678 -25.380 11.980 1.00 96.06 889 GLY A N 1
ATOM 6812 C CA . GLY A 1 889 ? 0.479 -26.148 12.450 1.00 96.06 889 GLY A CA 1
ATOM 6813 C C . GLY A 1 889 ? 1.203 -26.972 11.396 1.00 96.06 889 GLY A C 1
ATOM 6814 O O . GLY A 1 889 ? 1.993 -27.852 11.741 1.00 96.06 889 GLY A O 1
ATOM 6815 N N . GLN A 1 890 ? 0.977 -26.672 10.119 1.00 97.19 890 GLN A N 1
ATOM 6816 C CA . GLN A 1 890 ? 1.661 -27.286 8.981 1.00 97.19 890 GLN A CA 1
ATOM 6817 C C . GLN A 1 890 ? 2.934 -26.499 8.620 1.00 97.19 890 GLN A C 1
ATOM 6819 O O . GLN A 1 890 ? 3.112 -26.040 7.494 1.00 97.19 890 GLN A O 1
ATOM 6824 N N . ALA A 1 891 ? 3.830 -26.296 9.586 1.00 94.88 891 ALA A N 1
ATOM 6825 C CA . ALA A 1 891 ? 5.103 -25.605 9.379 1.00 94.88 891 ALA A CA 1
ATOM 6826 C C . ALA A 1 891 ? 6.269 -26.450 9.901 1.00 94.88 891 ALA A C 1
ATOM 6828 O O . ALA A 1 891 ? 6.157 -27.061 10.958 1.00 94.88 891 ALA A O 1
ATOM 6829 N N . CYS A 1 892 ? 7.402 -26.446 9.193 1.00 94.25 892 CYS A N 1
ATOM 6830 C CA . CYS A 1 892 ? 8.609 -27.180 9.600 1.00 94.25 892 CYS A CA 1
ATOM 6831 C C . CYS A 1 892 ? 9.193 -26.666 10.929 1.00 94.25 892 CYS A C 1
ATOM 6833 O O . CYS A 1 892 ? 9.754 -27.431 11.710 1.00 94.25 892 CYS A O 1
ATOM 6835 N N . ILE A 1 893 ? 9.017 -25.373 11.213 1.00 95.75 893 ILE A N 1
ATOM 6836 C CA . ILE A 1 893 ? 9.427 -24.739 12.473 1.00 95.75 893 ILE A CA 1
ATOM 6837 C C . ILE A 1 893 ? 8.346 -24.799 13.563 1.00 95.75 893 ILE A C 1
ATOM 6839 O O . ILE A 1 893 ? 8.570 -24.290 14.658 1.00 95.75 893 ILE A O 1
ATOM 6843 N N . ALA A 1 894 ? 7.175 -25.395 13.295 1.00 96.38 894 ALA A N 1
ATOM 6844 C CA . ALA A 1 894 ? 6.087 -25.414 14.267 1.00 96.38 894 ALA A CA 1
ATOM 6845 C C . ALA A 1 894 ? 6.499 -26.143 15.550 1.00 96.38 894 ALA A C 1
ATOM 6847 O O . ALA A 1 894 ? 7.086 -27.228 15.509 1.00 96.38 894 ALA A O 1
ATOM 6848 N N . SER A 1 895 ? 6.142 -25.572 16.701 1.00 96.50 895 SER A N 1
ATOM 6849 C CA . SER A 1 895 ? 6.417 -26.199 17.995 1.00 96.50 895 SER A CA 1
ATOM 6850 C C . SER A 1 895 ? 5.713 -27.552 18.103 1.00 96.50 895 SER A C 1
ATOM 6852 O O . SER A 1 895 ? 4.490 -27.637 17.997 1.00 96.50 895 SER A O 1
ATOM 6854 N N . ASN A 1 896 ? 6.483 -28.617 18.323 1.00 95.81 896 ASN A N 1
ATOM 6855 C CA . ASN A 1 896 ? 5.954 -29.980 18.371 1.00 95.81 896 ASN A CA 1
ATOM 6856 C C . ASN A 1 896 ? 6.052 -30.598 19.758 1.00 95.81 896 ASN A C 1
ATOM 6858 O O . ASN A 1 896 ? 5.115 -31.287 20.140 1.00 95.81 896 ASN A O 1
ATOM 6862 N N . ARG A 1 897 ? 7.122 -30.342 20.518 1.00 96.88 897 ARG A N 1
ATOM 6863 C CA . ARG A 1 897 ? 7.322 -30.893 21.869 1.00 96.88 897 ARG A CA 1
ATOM 6864 C C . ARG A 1 897 ? 7.328 -29.766 22.892 1.00 96.88 897 ARG A C 1
ATOM 6866 O O . ARG A 1 897 ? 8.268 -28.975 22.918 1.00 96.88 897 ARG A O 1
ATOM 6873 N N . ILE A 1 898 ? 6.276 -29.664 23.703 1.00 98.25 898 ILE A N 1
ATOM 6874 C CA . ILE A 1 898 ? 6.130 -28.566 24.664 1.00 98.25 898 ILE A CA 1
ATOM 6875 C C . ILE A 1 898 ? 6.562 -29.056 26.044 1.00 98.25 898 ILE A C 1
ATOM 6877 O O . ILE A 1 898 ? 5.946 -29.957 26.618 1.00 98.25 898 ILE A O 1
ATOM 6881 N N . PHE A 1 899 ? 7.622 -28.456 26.571 1.00 98.50 899 PHE A N 1
ATOM 6882 C CA . PHE A 1 899 ? 8.193 -28.760 27.874 1.00 98.50 899 PHE A CA 1
ATOM 6883 C C . PHE A 1 899 ? 7.899 -27.611 28.827 1.00 98.50 899 PHE A C 1
ATOM 6885 O O . PHE A 1 899 ? 8.285 -26.473 28.573 1.00 98.50 899 PHE A O 1
ATOM 6892 N N . VAL A 1 900 ? 7.230 -27.895 29.937 1.00 98.69 900 VAL A N 1
ATOM 6893 C CA . VAL A 1 900 ? 6.867 -26.871 30.921 1.00 98.69 900 VAL A CA 1
ATOM 6894 C C . VAL A 1 900 ? 7.398 -27.273 32.288 1.00 98.69 900 VAL A C 1
ATOM 6896 O O . VAL A 1 900 ? 7.230 -28.419 32.709 1.00 98.69 900 VAL A O 1
ATOM 6899 N N . HIS A 1 901 ? 8.045 -26.343 32.987 1.00 98.69 901 HIS A N 1
ATOM 6900 C CA . HIS A 1 901 ? 8.615 -26.633 34.294 1.00 98.69 901 HIS A CA 1
ATOM 6901 C C . HIS A 1 901 ? 7.518 -27.074 35.277 1.00 98.69 901 HIS A C 1
ATOM 6903 O O . HIS A 1 901 ? 6.425 -26.501 35.322 1.00 98.69 901 HIS A O 1
ATOM 6909 N N . SER A 1 902 ? 7.804 -28.102 36.079 1.00 98.25 902 SER A N 1
ATOM 6910 C CA . SER A 1 902 ? 6.827 -28.791 36.932 1.00 98.25 902 SER A CA 1
ATOM 6911 C C . SER A 1 902 ? 6.084 -27.862 37.897 1.00 98.25 902 SER A C 1
ATOM 6913 O O . SER A 1 902 ? 4.901 -28.070 38.154 1.00 98.25 902 SER A O 1
ATOM 6915 N N . SER A 1 903 ? 6.732 -26.793 38.371 1.00 98.25 903 SER A N 1
ATOM 6916 C CA . SER A 1 903 ? 6.125 -25.792 39.264 1.00 98.25 903 SER A CA 1
ATOM 6917 C C . SER A 1 903 ? 5.013 -24.945 38.630 1.00 98.25 903 SER A C 1
ATOM 6919 O O . SER A 1 903 ? 4.212 -24.371 39.367 1.00 98.25 903 SER A O 1
ATOM 6921 N N . ILE A 1 904 ? 4.952 -24.850 37.297 1.00 98.38 904 ILE A N 1
ATOM 6922 C CA . ILE A 1 904 ? 3.967 -24.036 36.561 1.00 98.38 904 ILE A CA 1
ATOM 6923 C C . ILE A 1 904 ? 3.118 -24.858 35.577 1.00 98.38 904 ILE A C 1
ATOM 6925 O O . ILE A 1 904 ? 2.241 -24.298 34.918 1.00 98.38 904 ILE A O 1
ATOM 6929 N N . TYR A 1 905 ? 3.346 -26.175 35.491 1.00 98.50 905 TYR A N 1
ATOM 6930 C CA . TYR A 1 905 ? 2.737 -27.070 34.501 1.00 98.50 905 TYR A CA 1
ATOM 6931 C C . TYR A 1 905 ? 1.205 -27.009 34.487 1.00 98.50 905 TYR A C 1
ATOM 6933 O O . TYR A 1 905 ? 0.616 -26.757 33.438 1.00 98.50 905 TYR A O 1
ATOM 6941 N N . ASP A 1 906 ? 0.558 -27.193 35.641 1.00 97.12 906 ASP A N 1
ATOM 6942 C CA . ASP A 1 906 ? -0.909 -27.244 35.721 1.00 97.12 906 ASP A CA 1
ATOM 6943 C C . ASP A 1 906 ? -1.550 -25.908 35.315 1.00 97.12 906 ASP A C 1
ATOM 6945 O O . ASP A 1 906 ? -2.531 -25.882 34.568 1.00 97.12 906 ASP A O 1
ATOM 6949 N N . THR A 1 907 ? -0.961 -24.791 35.753 1.00 97.88 907 THR A N 1
ATOM 6950 C CA . THR A 1 907 ? -1.416 -23.440 35.393 1.00 97.88 907 THR A CA 1
ATOM 6951 C C . THR A 1 907 ? -1.244 -23.183 33.897 1.00 97.88 907 THR A C 1
ATOM 6953 O O . THR A 1 907 ? -2.166 -22.694 33.246 1.00 97.88 907 THR A O 1
ATOM 6956 N N . PHE A 1 908 ? -0.091 -23.544 33.326 1.00 98.44 908 PHE A N 1
ATOM 6957 C CA . PHE A 1 908 ? 0.161 -23.401 31.892 1.00 98.44 908 PHE A CA 1
ATOM 6958 C C . PHE A 1 908 ? -0.815 -24.251 31.069 1.00 98.44 908 PHE A C 1
ATOM 6960 O O . PHE A 1 908 ? -1.412 -23.749 30.118 1.00 98.44 908 PHE A O 1
ATOM 6967 N N . ALA A 1 909 ? -1.018 -25.516 31.456 1.00 98.12 909 ALA A N 1
ATOM 6968 C CA . ALA A 1 909 ? -1.921 -26.443 30.780 1.00 98.12 909 ALA A CA 1
ATOM 6969 C C . ALA A 1 909 ? -3.377 -25.947 30.797 1.00 98.12 909 ALA A C 1
ATOM 6971 O O . ALA A 1 909 ? -4.066 -26.027 29.780 1.00 98.12 909 ALA A O 1
ATOM 6972 N N . ALA A 1 910 ? -3.844 -25.389 31.917 1.00 97.75 910 ALA A N 1
ATOM 6973 C CA . ALA A 1 910 ? -5.170 -24.781 31.992 1.00 97.75 910 ALA A CA 1
ATOM 6974 C C . ALA A 1 910 ? -5.282 -23.540 31.087 1.00 97.75 910 ALA A C 1
ATOM 6976 O O . ALA A 1 910 ? -6.235 -23.420 30.315 1.00 97.75 910 ALA A O 1
ATOM 6977 N N . ASN A 1 911 ? -4.293 -22.644 31.127 1.00 98.25 911 ASN A N 1
ATOM 6978 C CA . ASN A 1 911 ? -4.334 -21.396 30.366 1.00 98.25 911 ASN A CA 1
ATOM 6979 C C . ASN A 1 911 ? -4.228 -21.625 28.852 1.00 98.25 911 ASN A C 1
ATOM 6981 O O . ASN A 1 911 ? -4.942 -20.974 28.086 1.00 98.25 911 ASN A O 1
ATOM 6985 N N . ILE A 1 912 ? -3.387 -22.562 28.396 1.00 98.25 912 ILE A N 1
ATOM 6986 C CA . ILE A 1 912 ? -3.252 -22.841 26.960 1.00 98.25 912 ILE A CA 1
ATOM 6987 C C . ILE A 1 912 ? -4.537 -23.438 26.379 1.00 98.25 912 ILE A C 1
ATOM 6989 O O . ILE A 1 912 ? -4.898 -23.108 25.253 1.00 98.25 912 ILE A O 1
ATOM 6993 N N . VAL A 1 913 ? -5.276 -24.245 27.151 1.00 98.38 913 VAL A N 1
ATOM 6994 C CA . VAL A 1 913 ? -6.592 -24.760 26.741 1.00 98.38 913 VAL A CA 1
ATOM 6995 C C . VAL A 1 913 ? -7.565 -23.612 26.481 1.00 98.38 913 VAL A C 1
ATOM 6997 O O . VAL A 1 913 ? -8.257 -23.619 25.463 1.00 98.38 913 VAL A O 1
ATOM 7000 N N . GLU A 1 914 ? -7.592 -22.605 27.354 1.00 98.06 914 GLU A N 1
ATOM 7001 C CA . GLU A 1 914 ? -8.445 -21.432 27.153 1.00 98.06 914 GLU A CA 1
ATOM 7002 C C . GLU A 1 914 ? -8.029 -20.632 25.914 1.00 98.06 914 GLU A C 1
ATOM 7004 O O . GLU A 1 914 ? -8.893 -20.264 25.122 1.00 98.06 914 GLU A O 1
ATOM 7009 N N . ARG A 1 915 ? -6.724 -20.446 25.663 1.00 97.62 915 ARG A N 1
ATOM 7010 C CA . ARG A 1 915 ? -6.242 -19.794 24.430 1.00 97.62 915 ARG A CA 1
ATOM 7011 C C . ARG A 1 915 ? -6.642 -20.583 23.176 1.00 97.62 915 ARG A C 1
ATOM 7013 O O . ARG A 1 915 ? -7.156 -19.990 22.230 1.00 97.62 915 ARG A O 1
ATOM 7020 N N . VAL A 1 916 ? -6.479 -21.908 23.178 1.00 97.88 916 VAL A N 1
ATOM 7021 C CA . VAL A 1 916 ? -6.835 -22.779 22.042 1.00 97.88 916 VAL A CA 1
ATOM 7022 C C . VAL A 1 916 ? -8.327 -22.704 21.714 1.00 97.88 916 VAL A C 1
ATOM 7024 O O . VAL A 1 916 ? -8.682 -22.602 20.542 1.00 97.88 916 VAL A O 1
ATOM 7027 N N . LYS A 1 917 ? -9.210 -22.659 22.721 1.00 96.25 917 LYS A N 1
ATOM 7028 C CA . LYS A 1 917 ? -10.665 -22.516 22.512 1.00 96.25 917 LYS A CA 1
ATOM 7029 C C . LYS A 1 917 ? -11.066 -21.216 21.808 1.00 96.25 917 LYS A C 1
ATOM 7031 O O . LYS A 1 917 ? -12.147 -21.158 21.227 1.00 96.25 917 LYS A O 1
ATOM 7036 N N . THR A 1 918 ? -10.230 -20.176 21.853 1.00 96.38 918 THR A N 1
ATOM 7037 C CA . THR A 1 918 ? -10.506 -18.905 21.157 1.00 96.38 918 THR A CA 1
ATOM 7038 C C . THR A 1 918 ? -10.184 -18.943 19.662 1.00 96.38 918 THR A C 1
ATOM 7040 O O . THR A 1 918 ? -10.609 -18.054 18.922 1.00 96.38 918 THR A O 1
ATOM 7043 N N . LEU A 1 919 ? -9.448 -19.959 19.194 1.00 96.25 919 LEU A N 1
ATOM 7044 C CA . LEU A 1 919 ? -9.052 -20.071 17.796 1.00 96.25 919 LEU A CA 1
ATOM 7045 C C . LEU A 1 919 ? -10.249 -20.477 16.935 1.00 96.25 919 LEU A C 1
ATOM 7047 O O . LEU A 1 919 ? -10.751 -21.598 16.998 1.00 96.25 919 LEU A O 1
ATOM 7051 N N . LYS A 1 920 ? -10.696 -19.557 16.081 1.00 96.56 920 LYS A N 1
ATOM 7052 C CA . LYS A 1 920 ? -11.777 -19.822 15.134 1.00 96.56 920 LYS A CA 1
ATOM 7053 C C . LYS A 1 920 ? -11.265 -20.658 13.960 1.00 96.56 920 LYS A C 1
ATOM 7055 O O . LYS A 1 920 ? -10.494 -20.165 13.136 1.00 96.56 920 LYS A O 1
ATOM 7060 N N . MET A 1 921 ? -11.746 -21.890 13.855 1.00 97.12 921 MET A N 1
ATOM 7061 C CA . MET A 1 921 ? -11.553 -22.748 12.686 1.00 97.12 921 MET A CA 1
ATOM 7062 C C . MET A 1 921 ? -12.616 -22.469 11.616 1.00 97.12 921 MET A C 1
ATOM 7064 O O . MET A 1 921 ? -13.765 -22.178 11.953 1.00 97.12 921 MET A O 1
ATOM 7068 N N . GLY A 1 922 ? -12.252 -22.521 10.334 1.00 96.50 922 GLY A N 1
ATOM 7069 C CA . GLY A 1 922 ? -13.205 -22.271 9.251 1.00 96.50 922 GLY A CA 1
ATOM 7070 C C . GLY A 1 922 ? -12.587 -22.178 7.861 1.00 96.50 922 GLY A C 1
ATOM 7071 O O . GLY A 1 922 ? -11.402 -22.429 7.660 1.00 96.50 922 GLY A O 1
ATOM 7072 N N . VAL A 1 923 ? -13.416 -21.794 6.887 1.00 95.06 923 VAL A N 1
ATOM 7073 C CA . VAL A 1 923 ? -12.978 -21.606 5.498 1.00 95.06 923 VAL A CA 1
ATOM 7074 C C . VAL A 1 923 ? -11.974 -20.439 5.428 1.00 95.06 923 VAL A C 1
ATOM 7076 O O . VAL A 1 923 ? -12.289 -19.363 5.941 1.00 95.06 923 VAL A O 1
ATOM 7079 N N . PRO A 1 924 ? -10.809 -20.594 4.772 1.00 93.50 924 PRO A N 1
ATOM 7080 C CA . PRO A 1 924 ? -9.677 -19.660 4.871 1.00 93.50 924 PRO A CA 1
ATOM 7081 C C . PRO A 1 924 ? -9.955 -18.185 4.563 1.00 93.50 924 PRO A C 1
ATOM 7083 O O . PRO A 1 924 ? -9.345 -17.299 5.161 1.00 93.50 924 PRO A O 1
ATOM 7086 N N . LEU A 1 925 ? -10.878 -17.913 3.637 1.00 94.56 925 LEU A N 1
ATOM 7087 C CA . LEU A 1 925 ? -11.227 -16.552 3.216 1.00 94.56 925 LEU A CA 1
ATOM 7088 C C . LEU A 1 925 ? -12.270 -15.878 4.125 1.00 94.56 925 LEU A C 1
ATOM 7090 O O . LEU A 1 925 ? -12.611 -14.715 3.916 1.00 94.56 925 LEU A O 1
ATOM 7094 N N . GLN A 1 926 ? -12.822 -16.585 5.116 1.00 94.69 926 GLN A N 1
ATOM 7095 C CA . GLN A 1 926 ? -13.823 -16.009 6.012 1.00 94.69 926 GLN A CA 1
ATOM 7096 C C . GLN A 1 926 ? -13.178 -15.105 7.076 1.00 94.69 926 GLN A C 1
ATOM 7098 O O . GLN A 1 926 ? -12.200 -15.501 7.718 1.00 94.69 926 GLN A O 1
ATOM 7103 N N . PRO A 1 927 ? -13.765 -13.926 7.367 1.00 91.50 927 PRO A N 1
ATOM 7104 C CA . PRO A 1 927 ? -13.247 -13.031 8.394 1.00 91.50 927 PRO A CA 1
ATOM 7105 C C . PRO A 1 927 ? -13.109 -13.697 9.771 1.00 91.50 927 PRO A C 1
ATOM 7107 O O . PRO A 1 927 ? -14.008 -14.396 10.264 1.00 91.50 927 PRO A O 1
ATOM 7110 N N . GLY A 1 928 ? -11.967 -13.443 10.410 1.00 92.81 928 GLY A N 1
ATOM 7111 C CA . GLY A 1 928 ? -11.643 -13.902 11.760 1.00 92.81 928 GLY A CA 1
ATOM 7112 C C . GLY A 1 928 ? -11.228 -15.369 11.874 1.00 92.81 928 GLY A C 1
ATOM 7113 O O . GLY A 1 928 ? -10.966 -15.808 12.990 1.00 92.81 928 GLY A O 1
ATOM 7114 N N . VAL A 1 929 ? -11.178 -16.135 10.778 1.00 96.38 929 VAL A N 1
ATOM 7115 C CA . VAL A 1 929 ? -10.632 -17.501 10.799 1.00 96.38 929 VAL A CA 1
ATOM 7116 C C . VAL A 1 929 ? -9.134 -17.453 11.107 1.00 96.38 929 VAL A C 1
ATOM 7118 O O . VAL A 1 929 ? -8.396 -16.644 10.549 1.00 96.38 929 VAL A O 1
ATOM 7121 N N . ARG A 1 930 ? -8.705 -18.317 12.028 1.00 95.38 930 ARG A N 1
ATOM 7122 C CA . ARG A 1 930 ? -7.315 -18.494 12.472 1.00 95.38 930 ARG A CA 1
ATOM 7123 C C . ARG A 1 930 ? -6.797 -19.913 12.246 1.00 95.38 930 ARG A C 1
ATOM 7125 O O . ARG A 1 930 ? -5.598 -20.114 12.312 1.00 95.38 930 ARG A O 1
ATOM 7132 N N . LEU A 1 931 ? -7.684 -20.876 11.990 1.00 97.12 931 LEU A N 1
ATOM 7133 C CA . LEU A 1 931 ? -7.331 -22.254 11.646 1.00 97.12 931 LEU A CA 1
ATOM 7134 C C . LEU A 1 931 ? -8.075 -22.651 10.368 1.00 97.12 931 LEU A C 1
ATOM 7136 O O . LEU A 1 931 ? -9.306 -22.713 10.352 1.00 97.12 931 LEU A O 1
ATOM 7140 N N . GLY A 1 932 ? -7.327 -22.885 9.295 1.00 97.44 932 GLY A N 1
ATOM 7141 C CA . GLY A 1 932 ? -7.852 -23.450 8.054 1.00 97.44 932 GLY A CA 1
ATOM 7142 C C . GLY A 1 932 ? -7.860 -24.985 8.069 1.00 97.44 932 GLY A C 1
ATOM 7143 O O . GLY A 1 932 ? -7.488 -25.590 9.081 1.00 97.44 932 GLY A O 1
ATOM 7144 N N . PRO A 1 933 ? -8.272 -25.640 6.973 1.00 98.06 933 PRO A N 1
ATOM 7145 C CA . PRO A 1 933 ? -8.137 -27.087 6.815 1.00 98.06 933 PRO A CA 1
ATOM 7146 C C . PRO A 1 933 ? -6.661 -27.519 6.789 1.00 98.06 933 PRO A C 1
ATOM 7148 O O . PRO A 1 933 ? -5.759 -26.740 6.481 1.00 98.06 933 PRO A O 1
ATOM 7151 N N . LEU A 1 934 ? -6.421 -28.800 7.050 1.00 98.31 934 LEU A N 1
ATOM 7152 C CA . LEU A 1 934 ? -5.189 -29.464 6.638 1.00 98.31 934 LEU A CA 1
ATOM 7153 C C . LEU A 1 934 ? -5.181 -29.653 5.115 1.00 98.31 934 LEU A C 1
ATOM 7155 O O . LEU A 1 934 ? -6.236 -29.719 4.488 1.00 98.31 934 LEU A O 1
ATOM 7159 N N . ILE A 1 935 ? -4.000 -29.804 4.512 1.00 96.75 935 ILE A N 1
ATOM 7160 C CA . ILE A 1 935 ? -3.852 -29.851 3.045 1.00 96.75 935 ILE A CA 1
ATOM 7161 C C . ILE A 1 935 ? -4.640 -30.988 2.372 1.00 96.75 935 ILE A C 1
ATOM 7163 O O . ILE A 1 935 ? -4.961 -30.925 1.188 1.00 96.75 935 ILE A O 1
ATOM 7167 N N . GLY A 1 936 ? -4.962 -32.056 3.107 1.00 95.06 936 GLY A N 1
ATOM 7168 C CA . GLY A 1 936 ? -5.751 -33.151 2.566 1.00 95.06 936 GLY A CA 1
ATOM 7169 C C . GLY A 1 936 ? -5.990 -34.316 3.530 1.00 95.06 936 GLY A C 1
ATOM 7170 O O . GLY A 1 936 ? -5.468 -34.332 4.651 1.00 95.06 936 GLY A O 1
ATOM 7171 N N . PRO A 1 937 ? -6.713 -35.357 3.076 1.00 93.62 937 PRO A N 1
ATOM 7172 C CA . PRO A 1 937 ? -7.174 -36.450 3.936 1.00 93.62 937 PRO A CA 1
ATOM 7173 C C . PRO A 1 937 ? -6.046 -37.249 4.595 1.00 93.62 937 PRO A C 1
ATOM 7175 O O . PRO A 1 937 ? -6.191 -37.729 5.715 1.00 93.62 937 PRO A O 1
ATOM 7178 N N . THR A 1 938 ? -4.897 -37.381 3.927 1.00 94.19 938 THR A N 1
ATOM 7179 C CA . THR A 1 938 ? -3.725 -38.071 4.487 1.00 94.19 938 THR A CA 1
ATOM 7180 C C . THR A 1 938 ? -3.170 -37.345 5.714 1.00 94.19 938 THR A C 1
ATOM 7182 O O . THR A 1 938 ? -2.734 -38.000 6.659 1.00 94.19 938 THR A O 1
ATOM 7185 N N . ALA A 1 939 ? -3.210 -36.007 5.727 1.00 96.44 939 ALA A N 1
ATOM 7186 C CA . ALA A 1 939 ? -2.776 -35.211 6.872 1.00 96.44 939 ALA A CA 1
ATOM 7187 C C . ALA A 1 939 ? -3.753 -35.361 8.048 1.00 96.44 939 ALA A C 1
ATOM 7189 O O . ALA A 1 939 ? -3.318 -35.604 9.169 1.00 96.44 939 ALA A O 1
ATOM 7190 N N . VAL A 1 940 ? -5.066 -35.329 7.782 1.00 97.44 940 VAL A N 1
ATOM 7191 C CA . VAL A 1 940 ? -6.102 -35.595 8.799 1.00 97.44 940 VAL A CA 1
ATOM 7192 C C . VAL A 1 940 ? -5.941 -36.981 9.406 1.00 97.44 940 VAL A C 1
ATOM 7194 O O . VAL A 1 940 ? -5.923 -37.116 10.627 1.00 97.44 940 VAL A O 1
ATOM 7197 N N . LYS A 1 941 ? -5.760 -38.007 8.566 1.00 96.69 941 LYS A N 1
ATOM 7198 C CA . LYS A 1 941 ? -5.542 -39.373 9.041 1.00 96.69 941 LYS A CA 1
ATOM 7199 C C . LYS A 1 941 ? -4.308 -39.456 9.941 1.00 96.69 941 LYS A C 1
ATOM 7201 O O . LYS A 1 941 ? -4.387 -40.035 11.014 1.00 96.69 941 LYS A O 1
ATOM 7206 N N . LYS A 1 942 ? -3.194 -38.828 9.548 1.00 97.19 942 LYS A N 1
ATOM 7207 C CA . LYS A 1 942 ? -1.989 -38.776 10.387 1.00 97.19 942 LYS A CA 1
ATOM 7208 C C . LYS A 1 942 ? -2.272 -38.130 11.749 1.00 97.19 942 LYS A C 1
ATOM 7210 O O . LYS A 1 942 ? -1.772 -38.631 12.750 1.00 97.19 942 LYS A O 1
ATOM 7215 N N . MET A 1 943 ? -3.065 -37.054 11.803 1.00 97.50 943 MET A N 1
ATOM 7216 C CA . MET A 1 943 ? -3.416 -36.409 13.076 1.00 97.50 943 MET A CA 1
ATOM 7217 C C . MET A 1 943 ? -4.236 -37.343 13.962 1.00 97.50 943 MET A C 1
ATOM 7219 O O . MET A 1 943 ? -3.901 -37.506 15.133 1.00 97.50 943 MET A O 1
ATOM 7223 N N . ALA A 1 944 ? -5.260 -37.983 13.392 1.00 97.38 944 ALA A N 1
ATOM 7224 C CA . ALA A 1 944 ? -6.088 -38.953 14.100 1.00 97.38 944 ALA A CA 1
ATOM 7225 C C . ALA A 1 944 ? -5.245 -40.120 14.639 1.00 97.38 944 ALA A C 1
ATOM 7227 O O . ALA A 1 944 ? -5.302 -40.404 15.831 1.00 97.38 944 ALA A O 1
ATOM 7228 N N . ASP A 1 945 ? -4.392 -40.713 13.796 1.00 98.19 945 ASP A N 1
ATOM 7229 C CA . ASP A 1 945 ? -3.530 -41.841 14.163 1.00 98.19 945 ASP A CA 1
ATOM 7230 C C . ASP A 1 945 ? -2.540 -41.467 15.290 1.00 98.19 945 ASP A C 1
ATOM 7232 O O . ASP A 1 945 ? -2.279 -42.283 16.172 1.00 98.19 945 ASP A O 1
ATOM 7236 N N . LEU A 1 946 ? -1.974 -40.249 15.285 1.00 98.25 946 LEU A N 1
ATOM 7237 C CA . LEU A 1 946 ? -1.055 -39.781 16.338 1.00 98.25 946 LEU A CA 1
ATOM 7238 C C . LEU A 1 946 ? -1.773 -39.507 17.666 1.00 98.25 946 LEU A C 1
ATOM 7240 O O . LEU A 1 946 ? -1.235 -39.811 18.731 1.00 98.25 946 LEU A O 1
ATOM 7244 N N . VAL A 1 947 ? -2.972 -38.921 17.616 1.00 98.19 947 VAL A N 1
ATOM 7245 C CA . VAL A 1 947 ? -3.773 -38.652 18.818 1.00 98.19 947 VAL A CA 1
ATOM 7246 C C . VAL A 1 947 ? -4.303 -39.957 19.416 1.00 98.19 947 VAL A C 1
ATOM 7248 O O . VAL A 1 947 ? -4.225 -40.136 20.631 1.00 98.19 947 VAL A O 1
ATOM 7251 N N . GLU A 1 948 ? -4.790 -40.883 18.587 1.00 97.88 948 GLU A N 1
ATOM 7252 C CA . GLU A 1 948 ? -5.252 -42.206 19.019 1.00 97.88 948 GLU A CA 1
ATOM 7253 C C . GLU A 1 948 ? -4.116 -43.013 19.656 1.00 97.88 948 GLU A C 1
ATOM 7255 O O . GLU A 1 948 ? -4.290 -43.548 20.753 1.00 97.88 948 GLU A O 1
ATOM 7260 N N . ASP A 1 949 ? -2.937 -43.035 19.025 1.00 98.50 949 ASP A N 1
ATOM 7261 C CA . ASP A 1 949 ? -1.744 -43.678 19.580 1.00 98.50 949 ASP A CA 1
ATOM 7262 C C . ASP A 1 949 ? -1.406 -43.121 20.968 1.00 98.50 949 ASP A C 1
ATOM 7264 O O . ASP A 1 949 ? -1.321 -43.891 21.928 1.00 98.50 949 ASP A O 1
ATOM 7268 N N . ALA A 1 950 ? -1.311 -41.796 21.109 1.00 98.06 950 ALA A N 1
ATOM 7269 C CA . ALA A 1 950 ? -0.987 -41.162 22.383 1.00 98.06 950 ALA A CA 1
ATOM 7270 C C . ALA A 1 950 ? -2.020 -41.494 23.476 1.00 98.06 950 ALA A C 1
ATOM 7272 O O . ALA A 1 950 ? -1.657 -41.849 24.600 1.00 98.06 950 ALA A O 1
ATOM 7273 N N . VAL A 1 951 ? -3.318 -41.424 23.159 1.00 97.94 951 VAL A N 1
ATOM 7274 C CA . VAL A 1 951 ? -4.396 -41.743 24.112 1.00 97.94 951 VAL A CA 1
ATOM 7275 C C . VAL A 1 951 ? -4.374 -43.221 24.504 1.00 97.94 951 VAL A C 1
ATOM 7277 O O . VAL A 1 951 ? -4.534 -43.539 25.685 1.00 97.94 951 VAL A O 1
ATOM 7280 N N . SER A 1 952 ? -4.124 -44.127 23.553 1.00 97.50 952 SER A N 1
ATOM 7281 C CA . SER A 1 952 ? -4.031 -45.569 23.820 1.00 97.50 952 SER A CA 1
ATOM 7282 C C . SER A 1 952 ? -2.856 -45.936 24.737 1.00 97.50 952 SER A C 1
ATOM 7284 O O . SER A 1 952 ? -2.952 -46.900 25.498 1.00 97.50 952 SER A O 1
ATOM 7286 N N . HIS A 1 953 ? -1.801 -45.115 24.740 1.00 97.50 953 HIS A N 1
ATOM 7287 C CA . HIS A 1 953 ? -0.631 -45.247 25.611 1.00 97.50 953 HIS A CA 1
ATOM 7288 C C . HIS A 1 953 ? -0.710 -44.395 26.892 1.00 97.50 953 HIS A C 1
ATOM 7290 O O . HIS A 1 953 ? 0.239 -44.358 27.668 1.00 97.50 953 HIS A O 1
ATOM 7296 N N . GLY A 1 954 ? -1.856 -43.765 27.181 1.00 96.31 954 GLY A N 1
ATOM 7297 C CA . GLY A 1 954 ? -2.128 -43.130 28.477 1.00 96.31 954 GLY A CA 1
ATOM 7298 C C . GLY A 1 954 ? -2.104 -41.599 28.500 1.00 96.31 954 GLY A C 1
ATOM 7299 O O . GLY A 1 954 ? -2.328 -41.018 29.574 1.00 96.31 954 GLY A O 1
ATOM 7300 N N . ALA A 1 955 ? -1.910 -40.937 27.354 1.00 97.69 955 ALA A N 1
ATOM 7301 C CA . ALA A 1 955 ? -2.111 -39.495 27.247 1.00 97.69 955 ALA A CA 1
ATOM 7302 C C . ALA A 1 955 ? -3.579 -39.123 27.499 1.00 97.69 955 ALA A C 1
ATOM 7304 O O . ALA A 1 955 ? -4.502 -39.924 27.329 1.00 97.69 955 ALA A O 1
ATOM 7305 N N . LYS A 1 956 ? -3.817 -37.870 27.892 1.00 97.75 956 LYS A N 1
ATOM 7306 C CA . LYS A 1 956 ? -5.172 -37.328 28.052 1.00 97.75 956 LYS A CA 1
ATOM 7307 C C . LYS A 1 956 ? -5.383 -36.118 27.159 1.00 97.75 956 LYS A C 1
ATOM 7309 O O . LYS A 1 956 ? -4.562 -35.206 27.156 1.00 97.75 956 LYS A O 1
ATOM 7314 N N . VAL A 1 957 ? -6.528 -36.090 26.484 1.00 98.25 957 VAL A N 1
ATOM 7315 C CA . VAL A 1 957 ? -7.011 -34.936 25.718 1.00 98.25 957 VAL A CA 1
ATOM 7316 C C . VAL A 1 957 ? -7.677 -33.940 26.668 1.00 98.25 957 VAL A C 1
ATOM 7318 O O . VAL A 1 957 ? -8.579 -34.315 27.419 1.00 98.25 957 VAL A O 1
ATOM 7321 N N . LEU A 1 958 ? -7.242 -32.679 26.646 1.00 98.00 958 LEU A N 1
ATOM 7322 C CA . LEU A 1 958 ? -7.875 -31.584 27.394 1.00 98.00 958 LEU A CA 1
ATOM 7323 C C . LEU A 1 958 ? -8.889 -30.792 26.556 1.00 98.00 958 LEU A C 1
ATOM 7325 O O . LEU A 1 958 ? -9.869 -30.282 27.095 1.00 98.00 958 LEU A O 1
ATOM 7329 N N . VAL A 1 959 ? -8.652 -30.679 25.249 1.00 98.12 959 VAL A N 1
ATOM 7330 C CA . VAL A 1 959 ? -9.543 -30.047 24.265 1.00 98.12 959 VAL A CA 1
ATOM 7331 C C . VAL A 1 959 ? -9.256 -30.638 22.882 1.00 98.12 959 VAL A C 1
ATOM 7333 O O . VAL A 1 959 ? -8.124 -31.061 22.637 1.00 98.12 959 VAL A O 1
ATOM 7336 N N . GLY A 1 960 ? -10.261 -30.661 22.005 1.00 97.31 960 GLY A N 1
ATOM 7337 C CA . GLY A 1 960 ? -10.157 -31.166 20.634 1.00 97.31 960 GLY A CA 1
ATOM 7338 C C . GLY A 1 960 ? -10.064 -32.691 20.556 1.00 97.31 960 GLY A C 1
ATOM 7339 O O . GLY A 1 960 ? -10.680 -33.404 21.348 1.00 97.31 960 GLY A O 1
ATOM 7340 N N . GLY A 1 961 ? -9.249 -33.179 19.620 1.00 95.56 961 GLY A N 1
ATOM 7341 C CA . GLY A 1 961 ? -8.925 -34.595 19.445 1.00 95.56 961 GLY A CA 1
ATOM 7342 C C . GLY A 1 961 ? -9.713 -35.310 18.351 1.00 95.56 961 GLY A C 1
ATOM 7343 O O . GLY A 1 961 ? -9.521 -36.510 18.185 1.00 95.56 961 GLY A O 1
ATOM 7344 N N . ASN A 1 962 ? -10.573 -34.607 17.608 1.00 96.56 962 ASN A N 1
ATOM 7345 C CA . ASN A 1 962 ? -11.434 -35.216 16.596 1.00 96.56 962 ASN A CA 1
ATOM 7346 C C . ASN A 1 962 ? -11.316 -34.528 15.231 1.00 96.56 962 ASN A C 1
ATOM 7348 O O . ASN A 1 962 ? -10.860 -33.387 15.103 1.00 96.56 962 ASN A O 1
ATOM 7352 N N . CYS A 1 963 ? -11.789 -35.228 14.198 1.00 95.19 963 CYS A N 1
ATOM 7353 C CA . CYS A 1 963 ? -12.124 -34.594 12.926 1.00 95.19 963 CYS A CA 1
ATOM 7354 C C . CYS A 1 963 ? -13.295 -33.624 13.139 1.00 95.19 963 CYS A C 1
ATOM 7356 O O . CYS A 1 963 ? -14.207 -33.917 13.911 1.00 95.19 963 CYS A O 1
ATOM 7358 N N . SER A 1 964 ? -13.275 -32.484 12.455 1.00 93.69 964 SER A N 1
ATOM 7359 C CA . SER A 1 964 ? -14.324 -31.473 12.579 1.00 93.69 964 SER A CA 1
ATOM 7360 C C . SER A 1 964 ? -15.460 -31.705 11.585 1.00 93.69 964 SER A C 1
ATOM 7362 O O . SER A 1 964 ? -15.229 -32.081 10.437 1.00 93.69 964 SER A O 1
ATOM 7364 N N . ASP A 1 965 ? -16.681 -31.349 11.985 1.00 91.56 965 ASP A N 1
ATOM 7365 C CA . ASP A 1 965 ? -17.861 -31.360 11.111 1.00 91.56 965 ASP A CA 1
ATOM 7366 C C . ASP A 1 965 ? -17.819 -30.292 9.994 1.00 91.56 965 ASP A C 1
ATOM 7368 O O . ASP A 1 965 ? -18.688 -30.273 9.124 1.00 91.56 965 ASP A O 1
ATOM 7372 N N . LEU A 1 966 ? -16.821 -29.394 9.992 1.00 92.88 966 LEU A N 1
ATOM 7373 C CA . LEU A 1 966 ? -16.653 -28.360 8.959 1.00 92.88 966 LEU A CA 1
ATOM 7374 C C . LEU A 1 966 ? -16.278 -28.923 7.578 1.00 92.88 966 LEU A C 1
ATOM 7376 O O . LEU A 1 966 ? -16.517 -28.257 6.572 1.00 92.88 966 LEU A O 1
ATOM 7380 N N . GLY A 1 967 ? -15.690 -30.120 7.518 1.00 92.31 967 GLY A N 1
ATOM 7381 C CA . GLY A 1 967 ? -15.299 -30.777 6.270 1.00 92.31 967 GLY A CA 1
ATOM 7382 C C . GLY A 1 967 ? -14.209 -31.827 6.480 1.00 92.31 967 GLY A C 1
ATOM 7383 O O . GLY A 1 967 ? -13.548 -31.852 7.518 1.00 92.31 967 GLY A O 1
ATOM 7384 N N . LYS A 1 968 ? -13.970 -32.682 5.474 1.00 93.56 968 LYS A N 1
ATOM 7385 C CA . LYS A 1 968 ? -13.101 -33.871 5.611 1.00 93.56 968 LYS A CA 1
ATOM 7386 C C . LYS A 1 968 ? -11.643 -33.564 5.969 1.00 93.56 968 LYS A C 1
ATOM 7388 O O . LYS A 1 968 ? -10.927 -34.452 6.417 1.00 93.56 968 LYS A O 1
ATOM 7393 N N . ASN A 1 969 ? -11.204 -32.339 5.688 1.00 97.62 969 ASN A N 1
ATOM 7394 C CA . ASN A 1 969 ? -9.831 -31.882 5.857 1.00 97.62 969 ASN A CA 1
ATOM 7395 C C . ASN A 1 969 ? -9.631 -31.061 7.145 1.00 97.62 969 ASN A C 1
ATOM 7397 O O . ASN A 1 969 ? -8.527 -30.593 7.404 1.00 97.62 969 ASN A O 1
ATOM 7401 N N . PHE A 1 970 ? -10.669 -30.872 7.963 1.00 97.94 970 PHE A N 1
ATOM 7402 C CA . PHE A 1 970 ? -10.578 -30.104 9.202 1.00 97.94 970 PHE A CA 1
ATOM 7403 C C . PHE A 1 970 ? -10.342 -31.018 10.408 1.00 97.94 970 PHE A C 1
ATOM 7405 O O . PHE A 1 970 ? -11.053 -32.001 10.614 1.00 97.94 970 PHE A O 1
ATOM 7412 N N . TYR A 1 971 ? -9.364 -30.656 11.238 1.00 98.00 971 TYR A N 1
ATOM 7413 C CA . TYR A 1 971 ? -9.031 -31.364 12.472 1.00 98.00 971 TYR A CA 1
ATOM 7414 C C . TYR A 1 971 ? -8.987 -30.375 13.635 1.00 98.00 971 TYR A C 1
ATOM 7416 O O . TYR A 1 971 ? -8.389 -29.305 13.516 1.00 98.00 971 TYR A O 1
ATOM 7424 N N . GLU A 1 972 ? -9.637 -30.714 14.746 1.00 97.75 972 GLU A N 1
ATOM 7425 C CA . GLU A 1 972 ? -9.749 -29.817 15.894 1.00 97.75 972 GLU A CA 1
ATOM 7426 C C . GLU A 1 972 ? -8.379 -29.503 16.507 1.00 97.75 972 GLU A C 1
ATOM 7428 O O . GLU A 1 972 ? -7.530 -30.385 16.680 1.00 97.75 972 GLU A O 1
ATOM 7433 N N . ALA A 1 973 ? -8.173 -28.245 16.903 1.00 98.00 973 ALA A N 1
ATOM 7434 C CA . ALA A 1 973 ? -7.002 -27.883 17.688 1.00 98.00 973 ALA A CA 1
ATOM 7435 C C . ALA A 1 973 ? -7.004 -28.659 19.011 1.00 98.00 973 ALA A C 1
ATOM 7437 O O . ALA A 1 973 ? -7.960 -28.592 19.786 1.00 98.00 973 ALA A O 1
ATOM 7438 N N . THR A 1 974 ? -5.940 -29.425 19.242 1.00 98.56 974 THR A N 1
ATOM 7439 C CA . THR A 1 974 ? -5.903 -30.469 20.268 1.00 98.56 974 THR A CA 1
ATOM 7440 C C . THR A 1 974 ? -4.801 -30.196 21.281 1.00 98.56 974 THR A C 1
ATOM 7442 O O . THR A 1 974 ? -3.674 -29.891 20.897 1.00 98.56 974 THR A O 1
ATOM 7445 N N . VAL A 1 975 ? -5.099 -30.350 22.573 1.00 98.56 975 VAL A N 1
ATOM 7446 C CA . VAL A 1 975 ? -4.094 -30.297 23.650 1.00 98.56 975 VAL A CA 1
ATOM 7447 C C . VAL A 1 975 ? -4.040 -31.647 24.356 1.00 98.56 975 VAL A C 1
ATOM 7449 O O . VAL A 1 975 ? -5.028 -32.078 24.954 1.00 98.56 975 VAL A O 1
ATOM 7452 N N . LEU A 1 976 ? -2.876 -32.290 24.300 1.00 98.38 976 LEU A N 1
ATOM 7453 C CA . LEU A 1 976 ? -2.553 -33.541 24.973 1.00 98.38 976 LEU A CA 1
ATOM 7454 C C . LEU A 1 976 ? -1.636 -33.280 26.168 1.00 98.38 976 LEU A C 1
ATOM 7456 O O . LEU A 1 976 ? -0.650 -32.550 26.066 1.00 98.38 976 LEU A O 1
ATOM 7460 N N . ILE A 1 977 ? -1.935 -33.928 27.289 1.00 97.81 977 ILE A N 1
ATOM 7461 C CA . ILE A 1 977 ? -1.064 -33.992 28.468 1.00 97.81 977 ILE A CA 1
ATOM 7462 C C . ILE A 1 977 ? -0.687 -35.440 28.769 1.00 97.81 977 ILE A C 1
ATOM 7464 O O . ILE A 1 977 ? -1.328 -36.369 28.271 1.00 97.81 977 ILE A O 1
ATOM 7468 N N . LYS A 1 978 ? 0.292 -35.623 29.664 1.00 93.19 978 LYS A N 1
ATOM 7469 C CA . LYS A 1 978 ? 0.851 -36.939 30.021 1.00 93.19 978 LYS A CA 1
ATOM 7470 C C . LYS A 1 978 ? 1.438 -37.666 28.813 1.00 93.19 978 LYS A C 1
ATOM 7472 O O . LYS A 1 978 ? 1.222 -38.859 28.650 1.00 93.19 978 LYS A O 1
ATOM 7477 N N . VAL A 1 979 ? 2.127 -36.915 27.963 1.00 95.62 979 VAL A N 1
ATOM 7478 C CA . VAL A 1 979 ? 2.840 -37.464 26.814 1.00 95.62 979 VAL A CA 1
ATOM 7479 C C . VAL A 1 979 ? 4.275 -37.782 27.229 1.00 95.62 979 VAL A C 1
ATOM 7481 O O . VAL A 1 979 ? 4.897 -36.976 27.926 1.00 95.62 979 VAL A O 1
ATOM 7484 N N . ASP A 1 980 ? 4.769 -38.952 26.830 1.00 92.56 980 ASP A N 1
ATOM 7485 C CA . ASP A 1 980 ? 6.107 -39.463 27.146 1.00 92.56 980 ASP A CA 1
ATOM 7486 C C . ASP A 1 980 ? 6.789 -40.088 25.916 1.00 92.56 980 ASP A C 1
ATOM 7488 O O . ASP A 1 980 ? 6.202 -40.154 24.832 1.00 92.56 980 ASP A O 1
ATOM 7492 N N . GLU A 1 981 ? 8.040 -40.533 26.081 1.00 92.69 981 GLU A N 1
ATOM 7493 C CA . GLU A 1 981 ? 8.886 -41.011 24.982 1.00 92.69 981 GLU A CA 1
ATOM 7494 C C . GLU A 1 981 ? 8.362 -42.285 24.293 1.00 92.69 981 GLU A C 1
ATOM 7496 O O . GLU A 1 981 ? 8.818 -42.619 23.196 1.00 92.69 981 GLU A O 1
ATOM 7501 N N . SER A 1 982 ? 7.420 -43.012 24.913 1.00 93.06 982 SER A N 1
ATOM 7502 C CA . SER A 1 982 ? 6.852 -44.241 24.343 1.00 93.06 982 SER A CA 1
ATOM 7503 C C . SER A 1 982 ? 5.826 -43.978 23.238 1.00 93.06 982 SER A C 1
ATOM 7505 O O . SER A 1 982 ? 5.540 -44.871 22.439 1.00 93.06 982 SER A O 1
ATOM 7507 N N . MET A 1 983 ? 5.292 -42.756 23.170 1.00 97.19 983 MET A N 1
ATOM 7508 C CA . MET A 1 983 ? 4.238 -42.370 22.236 1.00 97.19 983 MET A CA 1
ATOM 7509 C C . MET A 1 983 ? 4.828 -41.900 20.909 1.00 97.19 983 MET A C 1
ATOM 7511 O O . MET A 1 983 ? 5.820 -41.167 20.873 1.00 97.19 983 MET A O 1
ATOM 7515 N N . ARG A 1 984 ? 4.183 -42.236 19.788 1.00 96.94 984 ARG A N 1
ATOM 7516 C CA . ARG A 1 984 ? 4.670 -41.853 18.450 1.00 96.94 984 ARG A CA 1
ATOM 7517 C C . ARG A 1 984 ? 4.801 -40.345 18.286 1.00 96.94 984 ARG A C 1
ATOM 7519 O O . ARG A 1 984 ? 5.775 -39.874 17.704 1.00 96.94 984 ARG A O 1
ATOM 7526 N N . ILE A 1 985 ? 3.852 -39.591 18.846 1.00 95.75 985 ILE A N 1
ATOM 7527 C CA . ILE A 1 985 ? 3.816 -38.126 18.768 1.00 95.75 985 ILE A CA 1
ATOM 7528 C C . ILE A 1 985 ? 5.059 -37.459 19.385 1.00 95.75 985 ILE A C 1
ATOM 7530 O O . ILE A 1 985 ? 5.390 -36.338 19.011 1.00 95.75 985 ILE A O 1
ATOM 7534 N N . TRP A 1 986 ? 5.787 -38.143 20.274 1.00 95.44 986 TRP A N 1
ATOM 7535 C CA . TRP A 1 986 ? 7.052 -37.648 20.819 1.00 95.44 986 TRP A CA 1
ATOM 7536 C C . TRP A 1 986 ? 8.142 -37.539 19.742 1.00 95.44 986 TRP A C 1
ATOM 7538 O O . TRP A 1 986 ? 8.862 -36.544 19.668 1.00 95.44 986 TRP A O 1
ATOM 7548 N N . ASN A 1 987 ? 8.249 -38.555 18.884 1.00 92.56 987 ASN A N 1
ATOM 7549 C CA . ASN A 1 987 ? 9.353 -38.713 17.933 1.00 92.56 987 ASN A CA 1
ATOM 7550 C C . ASN A 1 987 ? 8.984 -38.317 16.496 1.00 92.56 987 ASN A C 1
ATOM 7552 O O . ASN A 1 987 ? 9.862 -37.972 15.705 1.00 92.56 987 ASN A O 1
ATOM 7556 N N . GLU A 1 988 ? 7.702 -38.380 16.140 1.00 94.12 988 GLU A N 1
ATOM 7557 C CA . GLU A 1 988 ? 7.212 -38.033 14.809 1.00 94.12 988 GLU A CA 1
ATOM 7558 C C . GLU A 1 988 ? 6.801 -36.556 14.730 1.00 94.12 988 GLU A C 1
ATOM 7560 O O . GLU A 1 988 ? 6.089 -36.036 15.587 1.00 94.12 988 GLU A O 1
ATOM 7565 N N . GLU A 1 989 ? 7.197 -35.878 13.649 1.00 94.69 989 GLU A N 1
ATOM 7566 C CA . GLU A 1 989 ? 6.732 -34.522 13.353 1.00 94.69 989 GLU A CA 1
ATOM 7567 C C . GLU A 1 989 ? 5.203 -34.506 13.234 1.00 94.69 989 GLU A C 1
ATOM 7569 O O . GLU A 1 989 ? 4.639 -35.242 12.422 1.00 94.69 989 GLU A O 1
ATOM 7574 N N . ILE A 1 990 ? 4.528 -33.656 14.011 1.00 96.12 990 ILE A N 1
ATOM 7575 C CA . ILE A 1 990 ? 3.061 -33.601 14.050 1.00 96.12 990 ILE A CA 1
ATOM 7576 C C . ILE A 1 990 ? 2.536 -33.066 12.716 1.00 96.12 990 ILE A C 1
ATOM 7578 O O . ILE A 1 990 ? 1.850 -33.782 11.997 1.00 96.12 990 ILE A O 1
ATOM 7582 N N . PHE A 1 991 ? 2.936 -31.848 12.334 1.00 96.38 991 PHE A N 1
ATOM 7583 C CA . PHE A 1 991 ? 2.490 -31.177 11.104 1.00 96.38 991 PHE A CA 1
ATOM 7584 C C . PHE A 1 991 ? 0.964 -30.952 11.037 1.00 96.38 991 PHE A C 1
ATOM 7586 O O . PHE A 1 991 ? 0.309 -31.211 10.028 1.00 96.38 991 PHE A O 1
ATOM 7593 N N . GLY A 1 992 ? 0.398 -30.493 12.152 1.00 97.25 992 GLY A N 1
ATOM 7594 C CA . GLY A 1 992 ? -1.019 -30.184 12.333 1.00 97.25 992 GLY A CA 1
ATOM 7595 C C . GLY A 1 992 ? -1.285 -29.590 13.723 1.00 97.25 992 GLY A C 1
ATOM 7596 O O . GLY A 1 992 ? -0.337 -29.420 14.504 1.00 97.25 992 GLY A O 1
ATOM 7597 N N . PRO A 1 993 ? -2.546 -29.287 14.080 1.00 97.50 993 PRO A N 1
ATOM 7598 C CA . PRO A 1 993 ? -2.891 -28.391 15.183 1.00 97.50 993 PRO A CA 1
ATOM 7599 C C . PRO A 1 993 ? -2.935 -29.113 16.543 1.00 97.50 993 PRO A C 1
ATOM 7601 O O . PRO A 1 993 ? -3.852 -28.910 17.335 1.00 97.50 993 PRO A O 1
ATOM 7604 N N . VAL A 1 994 ? -1.952 -29.975 16.825 1.00 98.31 994 VAL A N 1
ATOM 7605 C CA . VAL A 1 994 ? -1.858 -30.753 18.073 1.00 98.31 994 VAL A CA 1
ATOM 7606 C C . VAL A 1 994 ? -0.680 -30.275 18.922 1.00 98.31 994 VAL A C 1
ATOM 7608 O O . VAL A 1 994 ? 0.456 -30.213 18.449 1.00 98.31 994 VAL A O 1
ATOM 7611 N N . LEU A 1 995 ? -0.954 -29.950 20.182 1.00 97.69 995 LEU A N 1
ATOM 7612 C CA . LEU A 1 995 ? 0.023 -29.642 21.223 1.00 97.69 995 LEU A CA 1
ATOM 7613 C C . LEU A 1 995 ? 0.186 -30.854 22.144 1.00 97.69 995 LEU A C 1
ATOM 7615 O O . LEU A 1 995 ? -0.805 -31.348 22.676 1.00 97.69 995 LEU A O 1
ATOM 7619 N N . GLN A 1 996 ? 1.422 -31.295 22.379 1.00 96.25 996 GLN A N 1
ATOM 7620 C CA . GLN A 1 996 ? 1.759 -32.263 23.431 1.00 96.25 996 GLN A CA 1
ATOM 7621 C C . GLN A 1 996 ? 2.544 -31.571 24.545 1.00 96.25 996 GLN A C 1
ATOM 7623 O O . GLN A 1 996 ? 3.564 -30.935 24.286 1.00 96.25 996 GLN A O 1
ATOM 7628 N N . LEU A 1 997 ? 2.061 -31.680 25.780 1.00 97.69 997 LEU A N 1
ATOM 7629 C CA . LEU A 1 997 ? 2.673 -31.061 26.952 1.00 97.69 997 LEU A CA 1
ATOM 7630 C C . LEU A 1 997 ? 3.287 -32.125 27.860 1.00 97.69 997 LEU A C 1
ATOM 7632 O O . LEU A 1 997 ? 2.591 -33.011 28.367 1.00 97.69 997 LEU A O 1
ATOM 7636 N N . SER A 1 998 ? 4.569 -31.955 28.159 1.00 97.06 998 SER A N 1
ATOM 7637 C CA . SER A 1 998 ? 5.318 -32.752 29.131 1.00 97.06 998 SER A CA 1
ATOM 7638 C C . SER A 1 998 ? 5.965 -31.852 30.188 1.00 97.06 998 SER A C 1
ATOM 7640 O O . SER A 1 998 ? 6.225 -30.669 29.953 1.00 97.06 998 SER A O 1
ATOM 7642 N N . SER A 1 999 ? 6.161 -32.392 31.389 1.00 97.44 999 SER A N 1
ATOM 7643 C CA . SER A 1 999 ? 6.791 -31.671 32.496 1.00 97.44 999 SER A CA 1
ATOM 7644 C C . SER A 1 999 ? 8.279 -31.997 32.607 1.00 97.44 999 SER A C 1
ATOM 7646 O O . SER A 1 999 ? 8.681 -33.128 32.331 1.00 97.44 999 SER A O 1
ATOM 7648 N N . PHE A 1 1000 ? 9.067 -31.050 33.110 1.00 98.00 1000 PHE A N 1
ATOM 7649 C CA . PHE A 1 1000 ? 10.464 -31.258 33.512 1.00 98.00 1000 PHE A CA 1
ATOM 7650 C C . PHE A 1 1000 ? 10.745 -30.584 34.862 1.00 98.00 1000 PHE A C 1
ATOM 7652 O O . PHE A 1 1000 ? 9.945 -29.762 35.314 1.00 98.00 1000 PHE A O 1
ATOM 7659 N N . SER A 1 1001 ? 11.852 -30.933 35.524 1.00 97.12 1001 SER A N 1
ATOM 7660 C CA . SER A 1 1001 ? 12.222 -30.362 36.833 1.00 97.12 1001 SER A CA 1
ATOM 7661 C C . SER A 1 1001 ? 13.637 -29.782 36.909 1.00 97.12 1001 SER A C 1
ATOM 7663 O O . SER A 1 1001 ? 13.947 -29.124 37.899 1.00 97.12 1001 SER A O 1
ATOM 7665 N N . SER A 1 1002 ? 14.501 -30.007 35.913 1.00 98.00 1002 SER A N 1
ATOM 7666 C CA . SER A 1 1002 ? 15.811 -29.344 35.837 1.00 98.00 1002 SER A CA 1
ATOM 7667 C C . SER A 1 1002 ? 16.174 -28.898 34.419 1.00 98.00 1002 SER A C 1
ATOM 7669 O O . SER A 1 1002 ? 15.639 -29.404 33.431 1.00 98.00 1002 SER A O 1
ATOM 7671 N N . GLU A 1 1003 ? 17.088 -27.929 34.329 1.00 98.25 1003 GLU A N 1
ATOM 7672 C CA . GLU A 1 1003 ? 17.611 -27.391 33.067 1.00 98.25 1003 GLU A CA 1
ATOM 7673 C C . GLU A 1 1003 ? 18.302 -28.488 32.238 1.00 98.25 1003 GLU A C 1
ATOM 7675 O O . GLU A 1 1003 ? 18.037 -28.628 31.047 1.00 98.25 1003 GLU A O 1
ATOM 7680 N N . GLU A 1 1004 ? 19.100 -29.338 32.884 1.00 98.06 1004 GLU A N 1
ATOM 7681 C CA . GLU A 1 1004 ? 19.821 -30.438 32.239 1.00 98.06 1004 GLU A CA 1
ATOM 7682 C C . GLU A 1 1004 ? 18.862 -31.500 31.683 1.00 98.06 1004 GLU A C 1
ATOM 7684 O O . GLU A 1 1004 ? 19.046 -31.990 30.569 1.00 98.06 1004 GLU A O 1
ATOM 7689 N N . GLU A 1 1005 ? 17.809 -31.832 32.442 1.00 97.88 1005 GLU A N 1
ATOM 7690 C CA . GLU A 1 1005 ? 16.785 -32.792 32.023 1.00 97.88 1005 GLU A CA 1
ATOM 7691 C C . GLU A 1 1005 ? 16.087 -32.327 30.740 1.00 97.88 1005 GLU A C 1
ATOM 7693 O O . GLU A 1 1005 ? 15.919 -33.107 29.798 1.00 97.88 1005 GLU A O 1
ATOM 7698 N N . VAL A 1 1006 ? 15.668 -31.058 30.691 1.00 98.25 1006 VAL A N 1
ATOM 7699 C CA . VAL A 1 1006 ? 14.903 -30.551 29.548 1.00 98.25 1006 VAL A CA 1
ATOM 7700 C C . VAL A 1 1006 ? 15.765 -30.363 28.310 1.00 98.25 1006 VAL A C 1
ATOM 7702 O O . VAL A 1 1006 ? 15.294 -30.655 27.214 1.00 98.25 1006 VAL A O 1
ATOM 7705 N N . VAL A 1 1007 ? 17.029 -29.956 28.460 1.00 98.44 1007 VAL A N 1
ATOM 7706 C CA . VAL A 1 1007 ? 17.976 -29.889 27.338 1.00 98.44 1007 VAL A CA 1
ATOM 7707 C C . VAL A 1 1007 ? 18.222 -31.286 26.767 1.00 98.44 1007 VAL A C 1
ATOM 7709 O O . VAL A 1 1007 ? 18.146 -31.467 25.552 1.00 98.44 1007 VAL A O 1
ATOM 7712 N N . GLN A 1 1008 ? 18.429 -32.296 27.622 1.00 97.94 1008 GLN A N 1
ATOM 7713 C CA . GLN A 1 1008 ? 18.594 -33.678 27.170 1.00 97.94 1008 GLN A CA 1
ATOM 7714 C C . GLN A 1 1008 ? 17.363 -34.166 26.392 1.00 97.94 1008 GLN A C 1
ATOM 7716 O O . GLN A 1 1008 ? 17.507 -34.677 25.283 1.00 97.94 1008 GLN A O 1
ATOM 7721 N N . LYS A 1 1009 ? 16.154 -33.959 26.931 1.00 97.00 1009 LYS A N 1
ATOM 7722 C CA . LYS A 1 1009 ? 14.896 -34.326 26.258 1.00 97.00 1009 LYS A CA 1
ATOM 7723 C C . LYS A 1 1009 ? 14.688 -33.568 24.946 1.00 97.00 1009 LYS A C 1
ATOM 7725 O O . LYS A 1 1009 ? 14.254 -34.150 23.956 1.00 97.00 1009 LYS A O 1
ATOM 7730 N N . ALA A 1 1010 ? 14.999 -32.274 24.914 1.00 97.50 1010 ALA A N 1
ATOM 7731 C CA . ALA A 1 1010 ? 14.881 -31.453 23.714 1.00 97.50 1010 ALA A CA 1
ATOM 7732 C C . ALA A 1 1010 ? 15.834 -31.928 22.604 1.00 97.50 1010 ALA A C 1
ATOM 7734 O O . ALA A 1 1010 ? 15.421 -32.020 21.444 1.00 97.50 1010 ALA A O 1
ATOM 7735 N N . ASN A 1 1011 ? 17.067 -32.293 22.958 1.00 97.88 1011 ASN A N 1
ATOM 7736 C CA . ASN A 1 1011 ? 18.086 -32.760 22.018 1.00 97.88 1011 ASN A CA 1
ATOM 7737 C C . ASN A 1 1011 ? 17.915 -34.223 21.588 1.00 97.88 1011 ASN A C 1
ATOM 7739 O O . ASN A 1 1011 ? 18.444 -34.591 20.535 1.00 97.88 1011 ASN A O 1
ATOM 7743 N N . ASP A 1 1012 ? 17.153 -35.027 22.339 1.00 95.69 1012 ASP A N 1
ATOM 7744 C CA . ASP A 1 1012 ? 16.774 -36.400 21.981 1.00 95.69 1012 ASP A CA 1
ATOM 7745 C C . ASP A 1 1012 ? 15.748 -36.416 20.834 1.00 95.69 1012 ASP A C 1
ATOM 7747 O O . ASP A 1 1012 ? 14.546 -36.622 20.990 1.00 95.69 1012 ASP A O 1
ATOM 7751 N N . SER A 1 1013 ? 16.241 -36.047 19.657 1.00 94.44 1013 SER A N 1
ATOM 7752 C CA . SER A 1 1013 ? 15.528 -35.970 18.393 1.00 94.44 1013 SER A CA 1
ATOM 7753 C C . SER A 1 1013 ? 16.555 -36.024 17.265 1.00 94.44 1013 SER A C 1
ATOM 7755 O O . SER A 1 1013 ? 17.619 -35.397 17.328 1.00 94.44 1013 SER A O 1
ATOM 7757 N N . THR A 1 1014 ? 16.223 -36.747 16.196 1.00 94.75 1014 THR A N 1
ATOM 7758 C CA . THR A 1 1014 ? 17.027 -36.767 14.965 1.00 94.75 1014 THR A CA 1
ATOM 7759 C C . THR A 1 1014 ? 16.935 -35.448 14.192 1.00 94.75 1014 THR A C 1
ATOM 7761 O O . THR A 1 1014 ? 17.842 -35.115 13.429 1.00 94.75 1014 THR A O 1
ATOM 7764 N N . ALA A 1 1015 ? 15.861 -34.684 14.408 1.00 96.56 1015 ALA A N 1
ATOM 7765 C CA . ALA A 1 1015 ? 15.665 -33.345 13.872 1.00 96.56 1015 ALA A CA 1
ATOM 7766 C C . ALA A 1 1015 ? 16.332 -32.277 14.756 1.00 96.56 1015 ALA A C 1
ATOM 7768 O O . ALA A 1 1015 ? 16.379 -32.416 15.980 1.00 96.56 1015 ALA A O 1
ATOM 7769 N N . GLY A 1 1016 ? 16.787 -31.195 14.125 1.00 97.00 1016 GLY A N 1
ATOM 7770 C CA . GLY A 1 1016 ? 17.449 -30.045 14.742 1.00 97.00 1016 GLY A CA 1
ATOM 7771 C C . GLY A 1 1016 ? 17.245 -28.766 13.925 1.00 97.00 1016 GLY A C 1
ATOM 7772 O O . GLY A 1 1016 ? 18.215 -28.094 13.580 1.00 97.00 1016 GLY A O 1
ATOM 7773 N N . LEU A 1 1017 ? 15.996 -28.459 13.554 1.00 96.94 1017 LEU A N 1
ATOM 7774 C CA . LEU A 1 1017 ? 15.655 -27.275 12.755 1.00 96.94 1017 LEU A CA 1
ATOM 7775 C C . LEU A 1 1017 ? 15.531 -26.013 13.622 1.00 96.94 1017 LEU A C 1
ATOM 7777 O O . LEU A 1 1017 ? 16.453 -25.205 13.675 1.00 96.94 1017 LEU A O 1
ATOM 7781 N N . ALA A 1 1018 ? 14.408 -25.877 14.328 1.00 97.62 1018 ALA A N 1
ATOM 7782 C CA . ALA A 1 1018 ? 14.109 -24.761 15.220 1.00 97.62 1018 ALA A CA 1
ATOM 7783 C C . ALA A 1 1018 ? 13.887 -25.249 16.658 1.00 97.62 1018 ALA A C 1
ATOM 7785 O O . ALA A 1 1018 ? 13.389 -26.357 16.863 1.00 97.62 1018 ALA A O 1
ATOM 7786 N N . GLY A 1 1019 ? 14.203 -24.406 17.639 1.00 97.88 1019 GLY A N 1
ATOM 7787 C CA . GLY A 1 1019 ? 13.873 -24.593 19.050 1.00 97.88 1019 GLY A CA 1
ATOM 7788 C C . GLY A 1 1019 ? 13.488 -23.271 19.708 1.00 97.88 1019 GLY A C 1
ATOM 7789 O O . GLY A 1 1019 ? 13.906 -22.205 19.266 1.00 97.88 1019 GLY A O 1
ATOM 7790 N N . TYR A 1 1020 ? 12.681 -23.331 20.761 1.00 98.56 1020 TYR A N 1
ATOM 7791 C CA . TYR A 1 1020 ? 12.161 -22.152 21.448 1.00 98.56 1020 TYR A CA 1
ATOM 7792 C C . TYR A 1 1020 ? 12.277 -22.336 22.953 1.00 98.56 1020 TYR A C 1
ATOM 7794 O O . TYR A 1 1020 ? 11.984 -23.419 23.464 1.00 98.56 1020 TYR A O 1
ATOM 7802 N N . PHE A 1 1021 ? 12.649 -21.286 23.682 1.00 98.75 1021 PHE A N 1
ATOM 7803 C CA . PHE A 1 1021 ? 12.546 -21.315 25.135 1.00 98.75 1021 PHE A CA 1
ATOM 7804 C C . PHE A 1 1021 ? 12.273 -19.945 25.765 1.00 98.75 1021 PHE A C 1
ATOM 7806 O O . PHE A 1 1021 ? 12.625 -18.897 25.219 1.00 98.75 1021 PHE A O 1
ATOM 7813 N N . TYR A 1 1022 ? 11.630 -19.970 26.933 1.00 98.81 1022 TYR A N 1
ATOM 7814 C CA . TYR A 1 1022 ? 11.200 -18.792 27.681 1.00 98.81 1022 TYR A CA 1
ATOM 7815 C C . TYR A 1 1022 ? 11.748 -18.827 29.109 1.00 98.81 1022 TYR A C 1
ATOM 7817 O O . TYR A 1 1022 ? 11.540 -19.800 29.832 1.00 98.81 1022 TYR A O 1
ATOM 7825 N N . THR A 1 1023 ? 12.445 -17.759 29.500 1.00 98.69 1023 THR A N 1
ATOM 7826 C CA . THR A 1 1023 ? 13.070 -17.551 30.820 1.00 98.69 1023 THR A CA 1
ATOM 7827 C C . THR A 1 1023 ? 13.486 -16.081 30.967 1.00 98.69 1023 THR A C 1
ATOM 7829 O O . THR A 1 1023 ? 13.718 -15.403 29.962 1.00 98.69 1023 THR A O 1
ATOM 7832 N N . GLN A 1 1024 ? 13.582 -15.565 32.194 1.00 98.19 1024 GLN A N 1
ATOM 7833 C CA . GLN A 1 1024 ? 14.090 -14.215 32.475 1.00 98.19 1024 GLN A CA 1
ATOM 7834 C C . GLN A 1 1024 ? 15.548 -14.231 32.975 1.00 98.19 1024 GLN A C 1
ATOM 7836 O O . GLN A 1 1024 ? 16.201 -13.185 33.003 1.00 98.19 1024 GLN A O 1
ATOM 7841 N N . ASP A 1 1025 ? 16.090 -15.400 33.332 1.00 98.38 1025 ASP A N 1
ATOM 7842 C CA . ASP A 1 1025 ? 17.492 -15.577 33.710 1.00 98.38 1025 ASP A CA 1
ATOM 7843 C C . ASP A 1 1025 ? 18.422 -15.503 32.487 1.00 98.38 1025 ASP A C 1
ATOM 7845 O O . ASP A 1 1025 ? 18.546 -16.432 31.689 1.00 98.38 1025 ASP A O 1
ATOM 7849 N N . VAL A 1 1026 ? 19.161 -14.398 32.381 1.00 98.00 1026 VAL A N 1
ATOM 7850 C CA . VAL A 1 1026 ? 20.150 -14.168 31.318 1.00 98.00 1026 VAL A CA 1
ATOM 7851 C C . VAL A 1 1026 ? 21.237 -15.247 31.284 1.00 98.00 1026 VAL A C 1
ATOM 7853 O O . VAL A 1 1026 ? 21.667 -15.641 30.203 1.00 98.00 1026 VAL A O 1
ATOM 7856 N N . ALA A 1 1027 ? 21.690 -15.758 32.430 1.00 98.12 1027 ALA A N 1
ATOM 7857 C CA . ALA A 1 1027 ? 22.707 -16.806 32.447 1.00 98.12 1027 ALA A CA 1
ATOM 7858 C C . ALA A 1 1027 ? 22.151 -18.121 31.878 1.00 98.12 1027 ALA A C 1
ATOM 7860 O O . ALA A 1 1027 ? 22.849 -18.801 31.125 1.00 98.12 1027 ALA A O 1
ATOM 7861 N N . ARG A 1 1028 ? 20.889 -18.443 32.189 1.00 98.56 1028 ARG A N 1
ATOM 7862 C CA . ARG A 1 1028 ? 20.163 -19.571 31.589 1.00 98.56 1028 ARG A CA 1
ATOM 7863 C C . ARG A 1 1028 ? 19.967 -19.384 30.088 1.00 98.56 1028 ARG A C 1
ATOM 7865 O O . ARG A 1 1028 ? 20.179 -20.339 29.350 1.00 98.56 1028 ARG A O 1
ATOM 7872 N N . ILE A 1 1029 ? 19.661 -18.165 29.628 1.00 98.56 1029 ILE A N 1
ATOM 7873 C CA . ILE A 1 1029 ? 19.573 -17.854 28.191 1.00 98.56 1029 ILE A CA 1
ATOM 7874 C C . ILE A 1 1029 ? 20.837 -18.302 27.457 1.00 98.56 1029 ILE A C 1
ATOM 7876 O O . ILE A 1 1029 ? 20.741 -19.029 26.472 1.00 98.56 1029 ILE A O 1
ATOM 7880 N N . PHE A 1 1030 ? 22.018 -17.920 27.947 1.00 98.38 1030 PHE A N 1
ATOM 7881 C CA . PHE A 1 1030 ? 23.273 -18.302 27.297 1.00 98.38 1030 PHE A CA 1
ATOM 7882 C C . PHE A 1 1030 ? 23.545 -19.810 27.349 1.00 98.38 1030 PHE A C 1
ATOM 7884 O O . PHE A 1 1030 ? 23.990 -20.363 26.344 1.00 98.38 1030 PHE A O 1
ATOM 7891 N N . ARG A 1 1031 ? 23.286 -20.477 28.483 1.00 98.50 1031 ARG A N 1
ATOM 7892 C CA . ARG A 1 1031 ? 23.513 -21.927 28.617 1.00 98.50 1031 ARG A CA 1
ATOM 7893 C C . ARG A 1 1031 ? 22.591 -22.725 27.699 1.00 98.50 1031 ARG A C 1
ATOM 7895 O O . ARG A 1 1031 ? 23.077 -23.431 26.823 1.00 98.50 1031 ARG A O 1
ATOM 7902 N N . VAL A 1 1032 ? 21.279 -22.524 27.817 1.00 98.56 1032 VAL A N 1
ATOM 7903 C CA . VAL A 1 1032 ? 20.276 -23.274 27.047 1.00 98.56 1032 VAL A CA 1
ATOM 7904 C C . VAL A 1 1032 ? 20.415 -23.006 25.548 1.00 98.56 1032 VAL A C 1
ATOM 7906 O O . VAL A 1 1032 ? 20.413 -23.951 24.767 1.00 98.56 1032 VAL A O 1
ATOM 7909 N N . ALA A 1 1033 ? 20.611 -21.752 25.123 1.00 97.81 1033 ALA A N 1
ATOM 7910 C CA . ALA A 1 1033 ? 20.799 -21.447 23.701 1.00 97.81 1033 ALA A CA 1
ATOM 7911 C C . ALA A 1 1033 ? 22.062 -22.093 23.107 1.00 97.81 1033 ALA A C 1
ATOM 7913 O O . ALA A 1 1033 ? 22.066 -22.423 21.926 1.00 97.81 1033 ALA A O 1
ATOM 7914 N N . SER A 1 1034 ? 23.120 -22.271 23.907 1.00 96.81 1034 SER A N 1
ATOM 7915 C CA . SER A 1 1034 ? 24.365 -22.908 23.453 1.00 96.81 1034 SER A CA 1
ATOM 7916 C C . SER A 1 1034 ? 24.277 -24.435 23.421 1.00 96.81 1034 SER A C 1
ATOM 7918 O O . SER A 1 1034 ? 24.996 -25.065 22.651 1.00 96.81 1034 SER A O 1
ATOM 7920 N N . GLU A 1 1035 ? 23.441 -25.030 24.275 1.00 98.12 1035 GLU A N 1
ATOM 7921 C CA . GLU A 1 1035 ? 23.306 -26.486 24.391 1.00 98.12 1035 GLU A CA 1
ATOM 7922 C C . GLU A 1 1035 ? 22.192 -27.071 23.517 1.00 98.12 1035 GLU A C 1
ATOM 7924 O O . GLU A 1 1035 ? 22.236 -28.259 23.197 1.00 98.12 1035 GLU A O 1
ATOM 7929 N N . LEU A 1 1036 ? 21.197 -26.276 23.109 1.00 98.06 1036 LEU A N 1
ATOM 7930 C CA . LEU A 1 1036 ? 20.157 -26.741 22.192 1.00 98.06 1036 LEU A CA 1
ATOM 7931 C C . LEU A 1 1036 ? 20.742 -27.054 20.810 1.00 98.06 1036 LEU A C 1
ATOM 7933 O O . LEU A 1 1036 ? 21.259 -26.188 20.109 1.00 98.06 1036 LEU A O 1
ATOM 7937 N N . GLU A 1 1037 ? 20.574 -28.297 20.371 1.00 98.19 1037 GLU A N 1
ATOM 7938 C CA . GLU A 1 1037 ? 21.044 -28.788 19.078 1.00 98.19 1037 GLU A CA 1
ATOM 7939 C C . GLU A 1 1037 ? 20.020 -28.485 17.971 1.00 98.19 1037 GLU A C 1
ATOM 7941 O O . GLU A 1 1037 ? 19.484 -29.384 17.312 1.00 98.19 1037 GLU A O 1
ATOM 7946 N N . CYS A 1 1038 ? 19.749 -27.196 17.774 1.00 97.25 1038 CYS A N 1
ATOM 7947 C CA . CYS A 1 1038 ? 18.899 -26.659 16.715 1.00 97.25 1038 CYS A CA 1
ATOM 7948 C C . CYS A 1 1038 ? 19.687 -25.652 15.873 1.00 97.25 1038 CYS A C 1
ATOM 7950 O O . CYS A 1 1038 ? 20.514 -24.910 16.396 1.00 97.25 1038 CYS A O 1
ATOM 7952 N N . GLY A 1 1039 ? 19.420 -25.598 14.567 1.00 96.25 1039 GLY A N 1
ATOM 7953 C CA . GLY A 1 1039 ? 20.032 -24.593 13.696 1.00 96.25 1039 GLY A CA 1
ATOM 7954 C C . GLY A 1 1039 ? 19.532 -23.172 13.973 1.00 96.25 1039 GLY A C 1
ATOM 7955 O O . GLY A 1 1039 ? 20.256 -22.210 13.730 1.00 96.25 1039 GLY A O 1
ATOM 7956 N N . MET A 1 1040 ? 18.326 -23.046 14.535 1.00 97.62 1040 MET A N 1
ATOM 7957 C CA . MET A 1 1040 ? 17.700 -21.780 14.908 1.00 97.62 1040 MET A CA 1
ATOM 7958 C C . MET A 1 1040 ? 17.083 -21.869 16.306 1.00 97.62 1040 MET A C 1
ATOM 7960 O O . MET A 1 1040 ? 16.400 -22.845 16.621 1.00 97.62 1040 MET A O 1
ATOM 7964 N N . VAL A 1 1041 ? 17.281 -20.841 17.139 1.00 97.88 1041 VAL A N 1
ATOM 7965 C CA . VAL A 1 1041 ? 16.759 -20.807 18.515 1.00 97.88 1041 VAL A CA 1
ATOM 7966 C C . VAL A 1 1041 ? 16.076 -19.472 18.815 1.00 97.88 1041 VAL A C 1
ATOM 7968 O O . VAL A 1 1041 ? 16.698 -18.415 18.727 1.00 97.88 1041 VAL A O 1
ATOM 7971 N N . GLY A 1 1042 ? 14.797 -19.523 19.190 1.00 97.44 1042 GLY A N 1
ATOM 7972 C CA . GLY A 1 1042 ? 14.011 -18.380 19.652 1.00 97.44 1042 GLY A CA 1
ATOM 7973 C C . GLY A 1 1042 ? 14.039 -18.267 21.176 1.00 97.44 1042 GLY A C 1
ATOM 7974 O O . GLY A 1 1042 ? 13.704 -19.221 21.877 1.00 97.44 1042 GLY A O 1
ATOM 7975 N N . VAL A 1 1043 ? 14.415 -17.098 21.697 1.00 98.00 1043 VAL A N 1
ATOM 7976 C CA . VAL A 1 1043 ? 14.446 -16.822 23.143 1.00 98.00 1043 VAL A CA 1
ATOM 7977 C C . VAL A 1 1043 ? 13.425 -15.749 23.470 1.00 98.00 1043 VAL A C 1
ATOM 7979 O O . VAL A 1 1043 ? 13.556 -14.620 22.998 1.00 98.00 1043 VAL A O 1
ATOM 7982 N N . ASN A 1 1044 ? 12.417 -16.087 24.276 1.00 97.31 1044 ASN A N 1
ATOM 7983 C CA . ASN A 1 1044 ? 11.288 -15.197 24.575 1.00 97.31 1044 ASN A CA 1
ATOM 7984 C C . ASN A 1 1044 ? 10.625 -14.598 23.312 1.00 97.31 1044 ASN A C 1
ATOM 7986 O O . ASN A 1 1044 ? 10.117 -13.478 23.351 1.00 97.31 1044 ASN A O 1
ATOM 7990 N N . SER A 1 1045 ? 10.675 -15.336 22.200 1.00 92.94 1045 SER A N 1
ATOM 7991 C CA . SER A 1 1045 ? 10.212 -14.932 20.872 1.00 92.94 1045 SER A CA 1
ATOM 7992 C C . SER A 1 1045 ? 9.544 -16.118 20.187 1.00 92.94 1045 SER A C 1
ATOM 7994 O O . SER A 1 1045 ? 10.077 -17.228 20.189 1.00 92.94 1045 SER A O 1
ATOM 7996 N N . GLU A 1 1046 ? 8.401 -15.855 19.570 1.00 83.62 1046 GLU A N 1
ATOM 7997 C CA . GLU A 1 1046 ? 7.610 -16.784 18.765 1.00 83.62 1046 GLU A CA 1
ATOM 7998 C C . GLU A 1 1046 ? 8.224 -17.095 17.395 1.00 83.62 1046 GLU A C 1
ATOM 8000 O O . GLU A 1 1046 ? 7.902 -18.109 16.774 1.00 83.62 1046 GLU A O 1
ATOM 8005 N N . LEU A 1 1047 ? 9.102 -16.217 16.907 1.00 84.44 1047 LEU A N 1
ATOM 8006 C CA . LEU A 1 1047 ? 9.644 -16.260 15.557 1.00 84.44 1047 LEU A CA 1
ATOM 8007 C C . LEU A 1 1047 ? 11.158 -16.445 15.598 1.00 84.44 1047 LEU A C 1
ATOM 8009 O O . LEU A 1 1047 ? 11.871 -15.766 16.340 1.00 84.44 1047 LEU A O 1
ATOM 8013 N N . VAL A 1 1048 ? 11.628 -17.345 14.738 1.00 89.56 1048 VAL A N 1
ATOM 8014 C CA . VAL A 1 1048 ? 13.045 -17.524 14.383 1.00 89.56 1048 VAL A CA 1
ATOM 8015 C C . VAL A 1 1048 ? 13.330 -17.102 12.939 1.00 89.56 1048 VAL A C 1
ATOM 8017 O O . VAL A 1 1048 ? 14.468 -17.144 12.483 1.00 89.56 1048 VAL A O 1
ATOM 8020 N N . THR A 1 1049 ? 12.294 -16.681 12.212 1.00 89.31 1049 THR A N 1
ATOM 8021 C CA . THR A 1 1049 ? 12.374 -16.325 10.798 1.00 89.31 1049 THR A CA 1
ATOM 8022 C C . THR A 1 1049 ? 12.737 -14.852 10.635 1.00 89.31 1049 THR A C 1
ATOM 8024 O O . THR A 1 1049 ? 12.036 -13.974 11.137 1.00 89.31 1049 THR A O 1
ATOM 8027 N N . HIS A 1 1050 ? 13.807 -14.564 9.895 1.00 89.31 1050 HIS A N 1
ATOM 8028 C CA . HIS A 1 1050 ? 14.238 -13.202 9.587 1.00 89.31 1050 HIS A CA 1
ATOM 8029 C C . HIS A 1 1050 ? 15.034 -13.183 8.274 1.00 89.31 1050 HIS A C 1
ATOM 8031 O O . HIS A 1 1050 ? 15.933 -13.994 8.092 1.00 89.31 1050 HIS A O 1
ATOM 8037 N N . VAL A 1 1051 ? 14.757 -12.234 7.372 1.00 90.00 1051 VAL A N 1
ATOM 8038 C CA . VAL A 1 1051 ? 15.361 -12.209 6.018 1.00 90.00 1051 VAL A CA 1
ATOM 8039 C C . VAL A 1 1051 ? 16.890 -12.084 6.032 1.00 90.00 1051 VAL A C 1
ATOM 8041 O O . VAL A 1 1051 ? 17.581 -12.641 5.186 1.00 90.00 1051 VAL A O 1
ATOM 8044 N N . GLY A 1 1052 ? 17.425 -11.366 7.021 1.00 89.75 1052 GLY A N 1
ATOM 8045 C CA . GLY A 1 1052 ? 18.861 -11.155 7.208 1.00 89.75 1052 GLY A CA 1
ATOM 8046 C C . GLY A 1 1052 ? 19.545 -12.153 8.148 1.00 89.75 1052 GLY A C 1
ATOM 8047 O O . GLY A 1 1052 ? 20.700 -11.923 8.487 1.00 89.75 1052 GLY A O 1
ATOM 8048 N N . ALA A 1 1053 ? 18.850 -13.195 8.616 1.00 93.75 1053 ALA A N 1
ATOM 8049 C CA . ALA A 1 1053 ? 19.427 -14.234 9.473 1.00 93.75 1053 ALA A CA 1
ATOM 8050 C C . ALA A 1 1053 ? 19.491 -15.575 8.718 1.00 93.75 1053 ALA A C 1
ATOM 8052 O O . ALA A 1 1053 ? 18.644 -15.808 7.854 1.00 93.75 1053 ALA A O 1
ATOM 8053 N N . PRO A 1 1054 ? 20.483 -16.435 9.006 1.00 95.00 1054 PRO A N 1
ATOM 8054 C CA . PRO A 1 1054 ? 20.575 -17.746 8.382 1.00 95.00 1054 PRO A CA 1
ATOM 8055 C C . PRO A 1 1054 ? 19.443 -18.643 8.893 1.00 95.00 1054 PRO A C 1
ATOM 8057 O O . PRO A 1 1054 ? 19.353 -18.949 10.082 1.00 95.00 1054 PRO A O 1
ATOM 8060 N N . PHE A 1 1055 ? 18.580 -19.061 7.978 1.00 96.06 1055 PHE A N 1
ATOM 8061 C CA . PHE A 1 1055 ? 17.525 -20.033 8.193 1.00 96.06 1055 PHE A CA 1
ATOM 8062 C C . PHE A 1 1055 ? 18.046 -21.410 7.797 1.00 96.06 1055 PHE A C 1
ATOM 8064 O O . PHE A 1 1055 ? 18.505 -21.591 6.673 1.00 96.06 1055 PHE A O 1
ATOM 8071 N N . GLY A 1 1056 ? 17.999 -22.375 8.708 1.00 95.19 1056 GLY A N 1
ATOM 8072 C CA . GLY A 1 1056 ? 18.217 -23.762 8.330 1.00 95.19 1056 GLY A CA 1
ATOM 8073 C C . GLY A 1 1056 ? 18.577 -24.704 9.459 1.00 95.19 1056 GLY A C 1
ATOM 8074 O O . GLY A 1 1056 ? 18.865 -24.284 10.581 1.00 95.19 1056 GLY A O 1
ATOM 8075 N N . GLY A 1 1057 ? 18.528 -26.000 9.162 1.00 95.44 1057 GLY A N 1
ATOM 8076 C CA . GLY A 1 1057 ? 18.679 -27.062 10.156 1.00 95.44 1057 GLY A CA 1
ATOM 8077 C C . GLY A 1 1057 ? 20.104 -27.566 10.382 1.00 95.44 1057 GLY A C 1
ATOM 8078 O O . GLY A 1 1057 ? 21.036 -27.318 9.615 1.00 95.44 1057 GLY A O 1
ATOM 8079 N N . ILE A 1 1058 ? 20.264 -28.328 11.462 1.00 96.75 1058 ILE A N 1
ATOM 8080 C CA . ILE A 1 1058 ? 21.376 -29.265 11.663 1.00 96.75 1058 ILE A CA 1
ATOM 8081 C C . ILE A 1 1058 ? 20.828 -30.701 11.770 1.00 96.75 1058 ILE A C 1
ATOM 8083 O O . ILE A 1 1058 ? 19.619 -30.923 11.660 1.00 96.75 1058 ILE A O 1
ATOM 8087 N N . LYS A 1 1059 ? 21.699 -31.693 12.002 1.00 96.94 1059 LYS A N 1
ATOM 8088 C CA . LYS A 1 1059 ? 21.328 -33.122 12.073 1.00 96.94 1059 LYS A CA 1
ATOM 8089 C C . LYS A 1 1059 ? 20.606 -33.580 10.794 1.00 96.94 1059 LYS A C 1
ATOM 8091 O O . LYS A 1 1059 ? 21.073 -33.302 9.696 1.00 96.94 1059 LYS A O 1
ATOM 8096 N N . GLU A 1 1060 ? 19.484 -34.293 10.914 1.00 97.56 1060 GLU A N 1
ATOM 8097 C CA . GLU A 1 1060 ? 18.686 -34.725 9.763 1.00 97.56 1060 GLU A CA 1
ATOM 8098 C C . GLU A 1 1060 ? 17.713 -33.654 9.251 1.00 97.56 1060 GLU A C 1
ATOM 8100 O O . GLU A 1 1060 ? 16.988 -33.910 8.287 1.00 97.56 1060 GLU A O 1
ATOM 8105 N N . SER A 1 1061 ? 17.680 -32.471 9.872 1.00 97.75 1061 SER A N 1
ATOM 8106 C CA . SER A 1 1061 ? 16.807 -31.382 9.431 1.00 97.75 1061 SER A CA 1
ATOM 8107 C C . SER A 1 1061 ? 17.356 -30.604 8.247 1.00 97.75 1061 SER A C 1
ATOM 8109 O O . SER A 1 1061 ? 16.608 -29.817 7.684 1.00 97.75 1061 SER A O 1
ATOM 8111 N N . GLY A 1 1062 ? 18.609 -30.805 7.837 1.00 96.50 1062 GLY A N 1
ATOM 8112 C CA . GLY A 1 1062 ? 19.082 -30.137 6.633 1.00 96.50 1062 GLY A CA 1
ATOM 8113 C C . GLY A 1 1062 ? 20.580 -29.960 6.492 1.00 96.50 1062 GLY A C 1
ATOM 8114 O O . GLY A 1 1062 ? 21.364 -30.350 7.357 1.00 96.50 1062 GLY A O 1
ATOM 8115 N N . ILE A 1 1063 ? 20.942 -29.350 5.366 1.00 96.25 1063 ILE A N 1
ATOM 8116 C CA . ILE A 1 1063 ? 22.287 -28.888 5.016 1.00 96.25 1063 ILE A CA 1
ATOM 8117 C C . ILE A 1 1063 ? 22.179 -27.556 4.269 1.00 96.25 1063 ILE A C 1
ATOM 8119 O O . ILE A 1 1063 ? 21.242 -27.359 3.499 1.00 96.25 1063 ILE A O 1
ATOM 8123 N N . GLY A 1 1064 ? 23.158 -26.676 4.470 1.00 95.38 1064 GLY A N 1
ATOM 8124 C CA . GLY A 1 1064 ? 23.141 -25.311 3.940 1.00 95.38 1064 GLY A CA 1
ATOM 8125 C C . GLY A 1 1064 ? 22.290 -24.354 4.777 1.00 95.38 1064 GLY A C 1
ATOM 8126 O O . GLY A 1 1064 ? 21.752 -24.732 5.821 1.00 95.38 1064 GLY A O 1
ATOM 8127 N N . ARG A 1 1065 ? 22.227 -23.091 4.351 1.00 95.56 1065 ARG A N 1
ATOM 8128 C CA . ARG A 1 1065 ? 21.379 -22.052 4.956 1.00 95.56 1065 ARG A CA 1
ATOM 8129 C C . ARG A 1 1065 ? 20.655 -21.251 3.883 1.00 95.56 1065 ARG A C 1
ATOM 8131 O O . ARG A 1 1065 ? 21.217 -20.973 2.835 1.00 95.56 1065 ARG A O 1
ATOM 8138 N N . GLU A 1 1066 ? 19.434 -20.828 4.164 1.00 93.94 1066 GLU A N 1
ATOM 8139 C CA . GLU A 1 1066 ? 18.699 -19.835 3.382 1.00 93.94 1066 GLU A CA 1
ATOM 8140 C C . GLU A 1 1066 ? 18.656 -18.490 4.126 1.00 93.94 1066 GLU A C 1
ATOM 8142 O O . GLU A 1 1066 ? 18.909 -18.423 5.326 1.00 93.94 1066 GLU A O 1
ATOM 8147 N N . GLY A 1 1067 ? 18.357 -17.388 3.432 1.00 91.25 1067 GLY A N 1
ATOM 8148 C CA . GLY A 1 1067 ? 18.407 -16.048 4.039 1.00 91.25 1067 GLY A CA 1
ATOM 8149 C C . GLY A 1 1067 ? 19.825 -15.598 4.433 1.00 91.25 1067 GLY A C 1
ATOM 8150 O O . GLY A 1 1067 ? 20.794 -16.352 4.336 1.00 91.25 1067 GLY A O 1
ATOM 8151 N N . SER A 1 1068 ? 19.970 -14.344 4.875 1.00 94.06 1068 SER A N 1
ATOM 8152 C CA . SER A 1 1068 ? 21.271 -13.697 5.152 1.00 94.06 1068 SER A CA 1
ATOM 8153 C C . SER A 1 1068 ? 22.263 -13.717 3.972 1.00 94.06 1068 SER A C 1
ATOM 8155 O O . SER A 1 1068 ? 21.932 -14.115 2.856 1.00 94.06 1068 SER A O 1
ATOM 8157 N N . SER A 1 1069 ? 23.506 -13.288 4.203 1.00 93.81 1069 SER A N 1
ATOM 8158 C CA . SER A 1 1069 ? 24.589 -13.433 3.225 1.00 93.81 1069 SER A CA 1
ATOM 8159 C C . SER A 1 1069 ? 24.956 -14.899 2.962 1.00 93.81 1069 SER A C 1
ATOM 8161 O O . SER A 1 1069 ? 25.382 -15.225 1.856 1.00 93.81 1069 SER A O 1
ATOM 8163 N N . GLU A 1 1070 ? 24.764 -15.792 3.941 1.00 94.50 1070 GLU A N 1
ATOM 8164 C CA . GLU A 1 1070 ? 25.060 -17.227 3.794 1.00 94.50 1070 GLU A CA 1
ATOM 8165 C C . GLU A 1 1070 ? 24.151 -17.883 2.748 1.00 94.50 1070 GLU A C 1
ATOM 8167 O O . GLU A 1 1070 ? 24.626 -18.636 1.902 1.00 94.50 1070 GLU A O 1
ATOM 8172 N N . GLY A 1 1071 ? 22.869 -17.509 2.712 1.00 94.88 1071 GLY A N 1
ATOM 8173 C CA . GLY A 1 1071 ? 21.934 -17.998 1.704 1.00 94.88 1071 GLY A CA 1
ATOM 8174 C C . GLY A 1 1071 ? 22.255 -17.535 0.288 1.00 94.88 1071 GLY A C 1
ATOM 8175 O O . GLY A 1 1071 ? 21.882 -18.214 -0.661 1.00 94.88 1071 GLY A O 1
ATOM 8176 N N . LEU A 1 1072 ? 22.978 -16.422 0.113 1.00 96.12 1072 LEU A N 1
ATOM 8177 C CA . LEU A 1 1072 ? 23.508 -16.045 -1.199 1.00 96.12 1072 LEU A CA 1
ATOM 8178 C C . LEU A 1 1072 ? 24.723 -16.903 -1.577 1.00 96.12 1072 LEU A C 1
ATOM 8180 O O . LEU A 1 1072 ? 24.854 -17.310 -2.732 1.00 96.12 1072 LEU A O 1
ATOM 8184 N N . ASP A 1 1073 ? 25.598 -17.177 -0.607 1.00 94.81 1073 ASP A N 1
ATOM 8185 C CA . ASP A 1 1073 ? 26.806 -17.982 -0.795 1.00 94.81 1073 ASP A CA 1
ATOM 8186 C C . ASP A 1 1073 ? 26.498 -19.419 -1.231 1.00 94.81 1073 ASP A C 1
ATOM 8188 O O . ASP A 1 1073 ? 27.249 -19.981 -2.023 1.00 94.81 1073 ASP A O 1
ATOM 8192 N N . GLU A 1 1074 ? 25.359 -19.979 -0.819 1.00 96.12 1074 GLU A N 1
ATOM 8193 C CA . GLU A 1 1074 ? 24.874 -21.279 -1.297 1.00 96.12 1074 GLU A CA 1
ATOM 8194 C C . GLU A 1 1074 ? 24.748 -21.362 -2.829 1.00 96.12 1074 GLU A C 1
ATOM 8196 O O . GLU A 1 1074 ? 24.859 -22.447 -3.402 1.00 96.12 1074 GLU A O 1
ATOM 8201 N N . TYR A 1 1075 ? 24.522 -20.236 -3.511 1.00 97.75 1075 TYR A N 1
ATOM 8202 C CA . TYR A 1 1075 ? 24.361 -20.163 -4.969 1.00 97.75 1075 TYR A CA 1
ATOM 8203 C C . TYR A 1 1075 ? 25.622 -19.655 -5.685 1.00 97.75 1075 TYR A C 1
ATOM 8205 O O . TYR A 1 1075 ? 25.581 -19.405 -6.895 1.00 97.75 1075 TYR A O 1
ATOM 8213 N N . LEU A 1 1076 ? 26.741 -19.520 -4.966 1.00 96.25 1076 LEU A N 1
ATOM 8214 C CA . LEU A 1 1076 ? 28.012 -19.028 -5.487 1.00 96.25 1076 LEU A CA 1
ATOM 8215 C C . LEU A 1 1076 ? 29.142 -20.048 -5.289 1.00 96.25 1076 LEU A C 1
ATOM 8217 O O . LEU A 1 1076 ? 29.370 -20.568 -4.203 1.00 96.25 1076 LEU A O 1
ATOM 8221 N N . GLU A 1 1077 ? 29.939 -20.252 -6.329 1.00 95.56 1077 GLU A N 1
ATOM 8222 C CA . GLU A 1 1077 ? 31.182 -21.011 -6.292 1.00 95.56 1077 GLU A CA 1
ATOM 8223 C C . GLU A 1 1077 ? 32.377 -20.094 -6.032 1.00 95.56 1077 GLU A C 1
ATOM 8225 O O . GLU A 1 1077 ? 32.515 -19.011 -6.611 1.00 95.56 1077 GLU A O 1
ATOM 8230 N N . THR A 1 1078 ? 33.276 -20.546 -5.159 1.00 95.69 1078 THR A N 1
ATOM 8231 C CA . THR A 1 1078 ? 34.489 -19.799 -4.812 1.00 95.69 1078 THR A CA 1
ATOM 8232 C C . THR A 1 1078 ? 35.643 -20.225 -5.714 1.00 95.69 1078 THR A C 1
ATOM 8234 O O . THR A 1 1078 ? 36.110 -21.360 -5.655 1.00 95.69 1078 THR A O 1
ATOM 8237 N N . LYS A 1 1079 ? 36.156 -19.296 -6.524 1.00 96.12 1079 LYS A N 1
ATOM 8238 C CA . LYS A 1 1079 ? 37.266 -19.537 -7.454 1.00 96.12 1079 LYS A CA 1
ATOM 8239 C C . LYS A 1 1079 ? 38.523 -18.800 -7.018 1.00 96.12 1079 LYS A C 1
ATOM 8241 O O . LYS A 1 1079 ? 38.521 -17.577 -6.922 1.00 96.12 1079 LYS A O 1
ATOM 8246 N N . MET A 1 1080 ? 39.620 -19.529 -6.829 1.00 96.50 1080 MET A N 1
ATOM 8247 C CA . MET A 1 1080 ? 40.940 -18.943 -6.590 1.00 96.50 1080 MET A CA 1
ATOM 8248 C C . MET A 1 1080 ? 41.756 -18.886 -7.888 1.00 96.50 1080 MET A C 1
ATOM 8250 O O . MET A 1 1080 ? 41.909 -19.889 -8.582 1.00 96.50 1080 MET A O 1
ATOM 8254 N N . VAL A 1 1081 ? 42.293 -17.708 -8.204 1.00 96.38 1081 VAL A N 1
ATOM 8255 C CA . VAL A 1 1081 ? 43.170 -17.444 -9.346 1.00 96.38 1081 VAL A CA 1
ATOM 8256 C C . VAL A 1 1081 ? 44.532 -17.004 -8.824 1.00 96.38 1081 VAL A C 1
ATOM 8258 O O . VAL A 1 1081 ? 44.656 -15.960 -8.185 1.00 96.38 1081 VAL A O 1
ATOM 8261 N N . CYS A 1 1082 ? 45.568 -17.788 -9.120 1.00 96.19 1082 CYS A N 1
ATOM 8262 C CA . CYS A 1 1082 ? 46.956 -17.431 -8.845 1.00 96.19 1082 CYS A CA 1
ATOM 8263 C C . CYS A 1 1082 ? 47.620 -16.929 -10.131 1.00 96.19 1082 CYS A C 1
ATOM 8265 O O . CYS A 1 1082 ? 47.786 -17.685 -11.089 1.00 96.19 1082 CYS A O 1
ATOM 8267 N N . ILE A 1 1083 ? 47.998 -15.653 -10.151 1.00 95.81 1083 ILE A N 1
ATOM 8268 C CA . ILE A 1 1083 ? 48.703 -15.020 -11.266 1.00 95.81 1083 ILE A CA 1
ATOM 8269 C C . ILE A 1 1083 ? 50.188 -15.002 -10.923 1.00 95.81 1083 ILE A C 1
ATOM 8271 O O . ILE A 1 1083 ? 50.576 -14.345 -9.961 1.00 95.81 1083 ILE A O 1
ATOM 8275 N N . GLY A 1 1084 ? 51.005 -15.728 -11.686 1.00 93.50 1084 GLY A N 1
ATOM 8276 C CA . GLY A 1 1084 ? 52.460 -15.764 -11.530 1.00 93.50 1084 GLY A CA 1
ATOM 8277 C C . GLY A 1 1084 ? 53.199 -14.975 -12.612 1.00 93.50 1084 GLY A C 1
ATOM 8278 O O . GLY A 1 1084 ? 52.635 -14.672 -13.662 1.00 93.50 1084 GLY A O 1
ATOM 8279 N N . GLY A 1 1085 ? 54.480 -14.693 -12.364 1.00 86.50 1085 GLY A N 1
ATOM 8280 C CA . GLY A 1 1085 ? 55.350 -13.978 -13.308 1.00 86.50 1085 GLY A CA 1
ATOM 8281 C C . GLY A 1 1085 ? 55.134 -12.462 -13.326 1.00 86.50 1085 GLY A C 1
ATOM 8282 O O . GLY A 1 1085 ? 55.452 -11.830 -14.332 1.00 86.50 1085 GLY A O 1
ATOM 8283 N N . LEU A 1 1086 ? 54.569 -11.918 -12.240 1.00 82.81 1086 LEU A N 1
ATOM 8284 C CA . LEU A 1 1086 ? 54.317 -10.490 -12.031 1.00 82.81 1086 LEU A CA 1
ATOM 8285 C C . LEU A 1 1086 ? 55.537 -9.733 -11.507 1.00 82.81 1086 LEU A C 1
ATOM 8287 O O . LEU A 1 1086 ? 56.340 -10.347 -10.761 1.00 82.81 1086 LEU A O 1
#

Radius of gyration: 35.28 Å; Cα contacts (8 Å, |Δi|>4): 2651; chains: 1; bounding box: 100×103×72 Å

InterPro domains:
  IPR000172 Glucose-methanol-choline oxidoreductase, N-terminal [PF00732] (23-322)
  IPR000172 Glucose-methanol-choline oxidoreductase, N-terminal [PS00623] (104-127)
  IPR000172 Glucose-methanol-choline oxidoreductase, N-terminal [PS00624] (281-295)
  IPR007867 Glucose-methanol-choline oxidoreductase, C-terminal [PF05199] (416-550)
  IPR012132 Glucose-methanol-choline oxidoreductase [PTHR11552] (17-566)
  IPR015590 Aldehyde dehydrogenase domain [PF00171] (619-1081)
  IPR016160 Aldehyde dehydrogenase, cysteine active site [PS00070] (885-896)
  IPR016161 Aldehyde/histidinol dehydrogenase [SSF53720] (607-1084)
  IPR016162 Aldehyde dehydrogenase, N-terminal [G3DSA:3.40.605.10] (617-1079)
  IPR016163 Aldehyde dehydrogenase, C-terminal [G3DSA:3.40.309.10] (861-1054)
  IPR029510 Aldehyde dehydrogenase, glutamic acid active site [PS00687] (857-864)
  IPR036188 FAD/NAD(P)-binding domain superfamily [G3DSA:3.50.50.60] (24-551)
  IPR036188 FAD/NAD(P)-binding domain superfamily [SSF51905] (21-560)